Protein AF-0000000076370975 (afdb_homodimer)

Radius of gyration: 29.49 Å; Cα contacts (8 Å, |Δi|>4): 1806; chains: 2; bounding box: 62×82×55 Å

Nearest PDB structures (foldseek):
  6l7t-assembly1_B  TM=6.459E-01  e=1.243E-09  Homo sapiens
  6kam-assembly1_D  TM=6.415E-01  e=1.243E-09  Homo sapiens
  6l7t-assembly1_D  TM=6.623E-01  e=2.118E-09  Homo sapiens
  6l7s-assembly1_C  TM=6.322E-01  e=1.111E-08  Homo sapiens
  8og4-assembly1_A  TM=6.777E-01  e=3.110E-04  Homo sapiens

Foldseek 3Di:
DPPPPDPPDDPQFDDDPPAQFWFDAAAAEDAAQDKDQGATTAGRDFFAKKKKAKDFKFKAFPDDAPPPQWPRHRHRMIMGGDRDRVRSGVRSRGMMIGGDDDDAWDKMWMWIDDDPDIGIHIYIHHDDDDDDDDDLPDPVDPQSAEEEEEEDELPVVLLVQAVVQCCVPPVAHAYEYEYQYPDDDDDDDHNYHYDYDHHLLADQVRVQVRLVPDDHQKYWYDYSQWGADPQQDCVVQVVLVVPDVFFKEFEAEVLDKFFWAWDWDADDPQFIEIEIGHDFDAADPPARQKTWGQFIDRTMMGGSVLCNVQGGDSVHGADDGCVSSVSCVVPGTYMYGRRRYIYGHDPDDDPDPSSVVSVVVVVVSRPPDCPVVVCVCCCPVVVHNYYHDPDD/DPPPPDPPDDPQPDDDPPAQFWFDAAAAEDAAQDKDQGPTTAGRDFFAKKKKAKDFKFKAFPDDAPPPQWPRHRHRMIMGGDRDRVRSGVRSRGMMIGGDDDDAWDKMWMWIDDDVDIGIHIYIHHDDDDDDDDDLPDPVDPQSAEEEEEEDELPVVLLVQAVVQCCVPPVAHAYEYEYQYPDDDDDDDHNYHYDYDHHLLADQVRVQVRLVPDDHQKYWYDYSQWGADPQQDCVVQVVLVVPDVFFKEFEAEVLDKFFWAWDWDADDPQFIEIEIGHDFDAADPPARQKTWGQFIDRTMMGGSVLCNVQGGDSVHGADDGCVSSVSCVVPGTYMYGRRRYIYGHDPDDDPDPSSVVSVVVVVVSRPPDCPVVVCVCCCPVVVHNYYHDPDD

Secondary structure (DSSP, 8-state):
---------S----BPTT-SEE--TT-EEE-TT-EEEPTT-EE-SS---EEEE-SSEEEEE-S---TTSEE-TTBSEEEE--S-HHHHHHHHTTEEEEE-S--SEEEEEEEEEETTEEEEEEEEEE-PPPP------SS--HHHHEEEEEEESS-HHHHHHHHHHHHHH-TT-EEEEEE--SS------TTEEEEE-STT--HHHHHHHHHHT--SSEEEE--TTEE--TT--HHHHHHHHHSSS-SEEEEEETTB---EEEEEEEEETTEEEEEEEES-SEEETTEEEEEEESB--S-EEEEHHHHHHH---TT--SS-SHHHHHHTTTT--EEEEEEEEEEE------SSHHHHHHHHHHHHHH----HHHHHHHHHHHH-EEEEE----/---------S-PPPPPTT-SEEB-TT-EEE-TT-EEEPTT-EE-SS--EEEEE-SSEEEEE-S---TTSEE-TTBSEEEEE-S-HHHHHHHHTTEEEEE-S--SEEEEEEEEEETTEEEEEEEEEE-PPPP------SS--HHHHEEEEEEESS-HHHHHHHHHHHHHH-TT-EEEEEE--SS------TTEEEEE-STT--HHHHHHHHHHT--SSEEEE--TTEE--TT--HHHHHHHHHSSS-SEEEEEETTB---EEEEEEEEETTEEEEEEEES-SEEETTEEEEEEESB--S-EEEEHHHHHHH---TT--SS-SHHHHHHTTTT--EEEEEEEEEEE------SSHHHHHHHHHHHHHHT---HHHHHHHHHHHH-EEEEE----

Structure (mmCIF, N/CA/C/O backbone):
data_AF-0000000076370975-model_v1
#
loop_
_entity.id
_entity.type
_entity.pdbx_description
1 polymer 'Glycosyltransferase 2-like domain-containing protein'
#
loop_
_atom_site.group_PDB
_atom_site.id
_atom_site.type_symbol
_atom_site.label_atom_id
_atom_site.label_alt_id
_atom_site.label_comp_id
_atom_site.label_asym_id
_atom_site.label_entity_id
_atom_site.label_seq_id
_atom_site.pdbx_PDB_ins_code
_atom_site.Cartn_x
_atom_site.Cartn_y
_atom_site.Cartn_z
_atom_site.occupancy
_atom_site.B_iso_or_equiv
_atom_site.auth_seq_id
_atom_site.auth_comp_id
_atom_site.auth_asym_id
_atom_site.auth_atom_id
_atom_site.pdbx_PDB_model_num
ATOM 1 N N . MET A 1 1 ? 1.177 7.504 -24.094 1 20.55 1 MET A N 1
ATOM 2 C CA . MET A 1 1 ? 0.357 6.336 -24.406 1 20.55 1 MET A CA 1
ATOM 3 C C . MET A 1 1 ? 0.419 5.312 -23.281 1 20.55 1 MET A C 1
ATOM 5 O O . MET A 1 1 ? 1.5 4.84 -22.922 1 20.55 1 MET A O 1
ATOM 9 N N . ILE A 1 2 ? -0.361 5.477 -22.312 1 24.88 2 ILE A N 1
ATOM 10 C CA . ILE A 1 2 ? -0.394 4.648 -21.109 1 24.88 2 ILE A CA 1
ATOM 11 C C . ILE A 1 2 ? -0.587 3.184 -21.484 1 24.88 2 ILE A C 1
ATOM 13 O O . ILE A 1 2 ? -1.614 2.818 -22.062 1 24.88 2 ILE A O 1
ATOM 17 N N . ARG A 1 3 ? 0.472 2.539 -21.938 1 23.8 3 ARG A N 1
ATOM 18 C CA . ARG A 1 3 ? 0.388 1.116 -22.25 1 23.8 3 ARG A CA 1
ATOM 19 C C . ARG A 1 3 ? -0.275 0.344 -21.109 1 23.8 3 ARG A C 1
ATOM 21 O O . ARG A 1 3 ? 0.221 0.34 -19.984 1 23.8 3 ARG A O 1
ATOM 28 N N . ARG A 1 4 ? -1.627 0.462 -21.109 1 28.58 4 ARG A N 1
ATOM 29 C CA . ARG A 1 4 ? -2.287 -0.585 -20.344 1 28.58 4 ARG A CA 1
ATOM 30 C C . ARG A 1 4 ? -1.539 -1.908 -20.453 1 28.58 4 ARG A C 1
ATOM 32 O O . ARG A 1 4 ? -1.243 -2.363 -21.562 1 28.58 4 ARG A O 1
ATOM 39 N N . SER A 1 5 ? -0.713 -2.049 -19.578 1 27 5 SER A N 1
ATOM 40 C CA . SER A 1 5 ? -0.185 -3.408 -19.531 1 27 5 SER A CA 1
ATOM 41 C C . SER A 1 5 ? -1.256 -4.43 -19.906 1 27 5 SER A C 1
ATOM 43 O O . SER A 1 5 ? -2.387 -4.355 -19.406 1 27 5 SER A O 1
ATOM 45 N N . ILE A 1 6 ? -1.384 -4.691 -21.219 1 27.69 6 ILE A N 1
ATOM 46 C CA . ILE A 1 6 ? -2.041 -5.879 -21.75 1 27.69 6 ILE A CA 1
ATOM 47 C C . ILE A 1 6 ? -2.193 -6.922 -20.641 1 27.69 6 ILE A C 1
ATOM 49 O O . ILE A 1 6 ? -1.223 -7.258 -19.953 1 27.69 6 ILE A O 1
ATOM 53 N N . LYS A 1 7 ? -3.438 -7.188 -20.156 1 32.34 7 LYS A N 1
ATOM 54 C CA . LYS A 1 7 ? -4.07 -8.406 -19.656 1 32.34 7 LYS A CA 1
ATOM 55 C C . LYS A 1 7 ? -3.293 -9.648 -20.094 1 32.34 7 LYS A C 1
ATOM 57 O O . LYS A 1 7 ? -2.762 -9.688 -21.203 1 32.34 7 LYS A O 1
ATOM 62 N N . SER A 1 8 ? -2.885 -10.328 -19.094 1 33.72 8 SER A N 1
ATOM 63 C CA . SER A 1 8 ? -2.539 -11.734 -18.938 1 33.72 8 SER A CA 1
ATOM 64 C C . SER A 1 8 ? -3.299 -12.594 -19.953 1 33.72 8 SER A C 1
ATOM 66 O O . SER A 1 8 ? -4.492 -12.852 -19.781 1 33.72 8 SER A O 1
ATOM 68 N N . SER A 1 9 ? -3.396 -12.281 -21.078 1 33.97 9 SER A N 1
ATOM 69 C CA . SER A 1 9 ? -3.844 -13.312 -22.016 1 33.97 9 SER A CA 1
ATOM 70 C C . SER A 1 9 ? -3.605 -14.711 -21.453 1 33.97 9 SER A C 1
ATOM 72 O O . SER A 1 9 ? -2.832 -14.875 -20.5 1 33.97 9 SER A O 1
ATOM 74 N N . ASN A 1 10 ? -4.137 -15.812 -22.172 1 39.84 10 ASN A N 1
ATOM 75 C CA . ASN A 1 10 ? -4.496 -17.188 -22.469 1 39.84 10 ASN A CA 1
ATOM 76 C C . ASN A 1 10 ? -3.32 -18.141 -22.25 1 39.84 10 ASN A C 1
ATOM 78 O O . ASN A 1 10 ? -3.436 -19.344 -22.469 1 39.84 10 ASN A O 1
ATOM 82 N N . ASN A 1 11 ? -2.076 -17.625 -22.359 1 47.5 11 ASN A N 1
ATOM 83 C CA . ASN A 1 11 ? -1.1 -18.703 -22.438 1 47.5 11 ASN A CA 1
ATOM 84 C C . ASN A 1 11 ? -0.563 -19.078 -21.047 1 47.5 11 ASN A C 1
ATOM 86 O O . ASN A 1 11 ? 0.616 -18.859 -20.766 1 47.5 11 ASN A O 1
ATOM 90 N N . GLN A 1 12 ? -1.477 -18.984 -20.109 1 59.16 12 GLN A N 1
ATOM 91 C CA . GLN A 1 12 ? -1.007 -19.531 -18.828 1 59.16 12 GLN A CA 1
ATOM 92 C C . GLN A 1 12 ? -0.468 -20.938 -19 1 59.16 12 GLN A C 1
ATOM 94 O O . GLN A 1 12 ? -1.032 -21.734 -19.75 1 59.16 12 GLN A O 1
ATOM 99 N N . PRO A 1 13 ? 0.647 -21.047 -18.5 1 65.88 13 PRO A N 1
ATOM 100 C CA . PRO A 1 13 ? 1.154 -22.422 -18.578 1 65.88 13 PRO A CA 1
ATOM 101 C C . PRO A 1 13 ? 0.148 -23.453 -18.078 1 65.88 13 PRO A C 1
ATOM 103 O O . PRO A 1 13 ? -0.581 -23.203 -17.125 1 65.88 13 PRO A O 1
ATOM 106 N N . GLN A 1 14 ? -0.142 -24.328 -18.969 1 74.25 14 GLN A N 1
ATOM 107 C CA . GLN A 1 14 ? -1.02 -25.453 -18.656 1 74.25 14 GLN A CA 1
ATOM 108 C C . GLN A 1 14 ? -0.222 -26.734 -18.516 1 74.25 14 GLN A C 1
ATOM 110 O O . GLN A 1 14 ? 0.839 -26.891 -19.125 1 74.25 14 GLN A O 1
ATOM 115 N N . THR A 1 15 ? -0.721 -27.469 -17.547 1 79.88 15 THR A N 1
ATOM 116 C CA . THR A 1 15 ? -0.129 -28.797 -17.453 1 79.88 15 THR A CA 1
ATOM 117 C C . THR A 1 15 ? -0.63 -29.703 -18.594 1 79.88 15 THR A C 1
ATOM 119 O O . THR A 1 15 ? -1.816 -29.688 -18.922 1 79.88 15 THR A O 1
ATOM 122 N N . GLU A 1 16 ? 0.323 -30.328 -19.203 1 80.06 16 GLU A N 1
ATOM 123 C CA . GLU A 1 16 ? -0.016 -31.281 -20.25 1 80.06 16 GLU A CA 1
ATOM 124 C C . GLU A 1 16 ? -0.377 -32.656 -19.672 1 80.06 16 GLU A C 1
ATOM 126 O O . GLU A 1 16 ? 0.285 -33.125 -18.75 1 80.06 16 GLU A O 1
ATOM 131 N N . ALA A 1 17 ? -1.416 -33.219 -20.266 1 82.38 17 ALA A N 1
ATOM 132 C CA . ALA A 1 17 ? -1.793 -34.531 -19.828 1 82.38 17 ALA A CA 1
ATOM 133 C C . ALA A 1 17 ? -0.708 -35.562 -20.172 1 82.38 17 ALA A C 1
ATOM 135 O O . ALA A 1 17 ? -0.04 -35.438 -21.203 1 82.38 17 ALA A O 1
ATOM 136 N N . ASN A 1 18 ? -0.544 -36.469 -19.234 1 83.88 18 ASN A N 1
ATOM 137 C CA . ASN A 1 18 ? 0.318 -37.625 -19.406 1 83.88 18 ASN A CA 1
ATOM 138 C C . ASN A 1 18 ? 1.784 -37.219 -19.531 1 83.88 18 ASN A C 1
ATOM 140 O O . ASN A 1 18 ? 2.559 -37.906 -20.219 1 83.88 18 ASN A O 1
ATOM 144 N N . SER A 1 19 ? 2.09 -36.156 -19 1 85.69 19 SER A N 1
ATOM 145 C CA . SER A 1 19 ? 3.494 -35.75 -18.938 1 85.69 19 SER A CA 1
ATOM 146 C C . SER A 1 19 ? 4.262 -36.594 -17.922 1 85.69 19 SER A C 1
ATOM 148 O O . SER A 1 19 ? 3.764 -36.844 -16.828 1 85.69 19 SER A O 1
ATOM 150 N N . PRO A 1 20 ? 5.414 -36.969 -18.328 1 90.56 20 PRO A N 1
ATOM 151 C CA . PRO A 1 20 ? 6.211 -37.75 -17.391 1 90.56 20 PRO A CA 1
ATOM 152 C C . PRO A 1 20 ? 6.898 -36.875 -16.328 1 90.56 20 PRO A C 1
ATOM 154 O O . PRO A 1 20 ? 7.613 -37.375 -15.469 1 90.56 20 PRO A O 1
ATOM 157 N N . LEU A 1 21 ? 6.66 -35.594 -16.453 1 89.5 21 LEU A N 1
ATOM 158 C CA . LEU A 1 21 ? 7.367 -34.656 -15.594 1 89.5 21 LEU A CA 1
ATOM 159 C C . LEU A 1 21 ? 6.535 -34.312 -14.359 1 89.5 21 LEU A C 1
ATOM 161 O O . LEU A 1 21 ? 5.34 -34.031 -14.469 1 89.5 21 LEU A O 1
ATOM 165 N N . SER A 1 22 ? 7.211 -34.406 -13.211 1 88.5 22 SER A N 1
ATOM 166 C CA . SER A 1 22 ? 6.668 -33.844 -11.969 1 88.5 22 SER A CA 1
ATOM 167 C C . SER A 1 22 ? 7.418 -32.594 -11.531 1 88.5 22 SER A C 1
ATOM 169 O O . SER A 1 22 ? 8.648 -32.562 -11.594 1 88.5 22 SER A O 1
ATOM 171 N N . TYR A 1 23 ? 6.73 -31.578 -11.234 1 88.56 23 TYR A N 1
ATOM 172 C CA . TYR A 1 23 ? 7.332 -30.281 -10.891 1 88.56 23 TYR A CA 1
ATOM 173 C C . TYR A 1 23 ? 6.367 -29.438 -10.07 1 88.56 23 TYR A C 1
ATOM 175 O O . TYR A 1 23 ? 5.184 -29.766 -9.953 1 88.56 23 TYR A O 1
ATOM 183 N N . PRO A 1 24 ? 6.863 -28.391 -9.414 1 87.19 24 PRO A N 1
ATOM 184 C CA . PRO A 1 24 ? 5.973 -27.516 -8.664 1 87.19 24 PRO A CA 1
ATOM 185 C C . PRO A 1 24 ? 5.172 -26.562 -9.562 1 87.19 24 PRO A C 1
ATOM 187 O O . PRO A 1 24 ? 5.527 -25.391 -9.711 1 87.19 24 PRO A O 1
ATOM 190 N N . SER A 1 25 ? 4.07 -26.984 -9.961 1 82.62 25 SER A N 1
ATOM 191 C CA . SER A 1 25 ? 3.285 -26.281 -10.969 1 82.62 25 SER A CA 1
ATOM 192 C C . SER A 1 25 ? 2.768 -24.953 -10.43 1 82.62 25 SER A C 1
ATOM 194 O O . SER A 1 25 ? 2.5 -24.031 -11.195 1 82.62 25 SER A O 1
ATOM 196 N N . GLN A 1 26 ? 2.639 -24.797 -9.125 1 79.25 26 GLN A N 1
ATOM 197 C CA . GLN A 1 26 ? 2.131 -23.547 -8.555 1 79.25 26 GLN A CA 1
ATOM 198 C C . GLN A 1 26 ? 3.268 -22.578 -8.266 1 79.25 26 GLN A C 1
ATOM 200 O O . GLN A 1 26 ? 3.037 -21.484 -7.738 1 79.25 26 GLN A O 1
ATOM 205 N N . GLY A 1 27 ? 4.41 -23.016 -8.609 1 84.44 27 GLY A N 1
ATOM 206 C CA . GLY A 1 27 ? 5.559 -22.141 -8.469 1 84.44 27 GLY A CA 1
ATOM 207 C C . GLY A 1 27 ? 6.242 -22.266 -7.117 1 84.44 27 GLY A C 1
ATOM 208 O O . GLY A 1 27 ? 5.789 -23.016 -6.254 1 84.44 27 GLY A O 1
ATOM 209 N N . VAL A 1 28 ? 7.426 -21.609 -7.02 1 90.75 28 VAL A N 1
ATOM 210 C CA . VAL A 1 28 ? 8.219 -21.516 -5.797 1 90.75 28 VAL A CA 1
ATOM 211 C C . VAL A 1 28 ? 8.609 -20.062 -5.535 1 90.75 28 VAL A C 1
ATOM 213 O O . VAL A 1 28 ? 8.445 -19.203 -6.398 1 90.75 28 VAL A O 1
ATOM 216 N N . GLU A 1 29 ? 8.922 -19.828 -4.289 1 92.69 29 GLU A N 1
ATOM 217 C CA . GLU A 1 29 ? 9.352 -18.484 -3.928 1 92.69 29 GLU A CA 1
ATOM 218 C C . GLU A 1 29 ? 10.75 -18.5 -3.314 1 92.69 29 GLU A C 1
ATOM 220 O O . GLU A 1 29 ? 11.078 -19.391 -2.523 1 92.69 29 GLU A O 1
ATOM 225 N N . VAL A 1 30 ? 11.578 -17.578 -3.729 1 94.62 30 VAL A N 1
ATOM 226 C CA . VAL A 1 30 ? 12.93 -17.438 -3.188 1 94.62 30 VAL A CA 1
ATOM 227 C C . VAL A 1 30 ? 13.234 -15.961 -2.951 1 94.62 30 VAL A C 1
ATOM 229 O O . VAL A 1 30 ? 12.711 -15.086 -3.656 1 94.62 30 VAL A O 1
ATOM 232 N N . LYS A 1 31 ? 14.047 -15.648 -1.927 1 93.81 31 LYS A N 1
ATOM 233 C CA . LYS A 1 31 ? 14.508 -14.281 -1.703 1 93.81 31 LYS A CA 1
ATOM 234 C C . LYS A 1 31 ? 15.523 -13.867 -2.764 1 93.81 31 LYS A C 1
ATOM 236 O O . LYS A 1 31 ? 16.266 -14.711 -3.293 1 93.81 31 LYS A O 1
ATOM 241 N N . PRO A 1 32 ? 15.578 -12.562 -3.01 1 94.69 32 PRO A N 1
ATOM 242 C CA . PRO A 1 32 ? 16.609 -12.125 -3.955 1 94.69 32 PRO A CA 1
ATOM 243 C C . PRO A 1 32 ? 18.016 -12.516 -3.521 1 94.69 32 PRO A C 1
ATOM 245 O O . PRO A 1 32 ? 18.375 -12.359 -2.35 1 94.69 32 PRO A O 1
ATOM 248 N N . LEU A 1 33 ? 18.766 -13.055 -4.484 1 94.44 33 LEU A N 1
ATOM 249 C CA . LEU A 1 33 ? 20.172 -13.406 -4.32 1 94.44 33 LEU A CA 1
ATOM 250 C C . LEU A 1 33 ? 20.328 -14.602 -3.387 1 94.44 33 LEU A C 1
ATOM 252 O O . LEU A 1 33 ? 21.422 -14.852 -2.859 1 94.44 33 LEU A O 1
ATOM 256 N N . TYR A 1 34 ? 19.219 -15.328 -3.102 1 93.69 34 TYR A N 1
ATOM 257 C CA . TYR A 1 34 ? 19.25 -16.531 -2.287 1 93.69 34 TYR A CA 1
ATOM 258 C C . TYR A 1 34 ? 19.031 -17.781 -3.145 1 93.69 34 TYR A C 1
ATOM 260 O O . TYR A 1 34 ? 18.703 -17.672 -4.328 1 93.69 34 TYR A O 1
ATOM 268 N N . SER A 1 35 ? 19.25 -18.859 -2.529 1 95 35 SER A N 1
ATOM 269 C CA . SER A 1 35 ? 19.078 -20.156 -3.189 1 95 35 SER A CA 1
ATOM 270 C C . SER A 1 35 ? 17.938 -20.953 -2.568 1 95 35 SER A C 1
ATOM 272 O O . SER A 1 35 ? 17.594 -20.75 -1.397 1 95 35 SER A O 1
ATOM 274 N N . ILE A 1 36 ? 17.344 -21.781 -3.398 1 94.88 36 ILE A N 1
ATOM 275 C CA . ILE A 1 36 ? 16.312 -22.688 -2.918 1 94.88 36 ILE A CA 1
ATOM 276 C C . ILE A 1 36 ? 16.422 -24.016 -3.652 1 94.88 36 ILE A C 1
ATOM 278 O O . ILE A 1 36 ? 16.766 -24.062 -4.832 1 94.88 36 ILE A O 1
ATOM 282 N N . VAL A 1 37 ? 16.125 -25.062 -2.934 1 94.69 37 VAL A N 1
ATOM 283 C CA . VAL A 1 37 ? 15.945 -26.359 -3.58 1 94.69 37 VAL A CA 1
ATOM 284 C C . VAL A 1 37 ? 14.57 -26.438 -4.23 1 94.69 37 VAL A C 1
ATOM 286 O O . VAL A 1 37 ? 13.555 -26.172 -3.586 1 94.69 37 VAL A O 1
ATOM 289 N N . ILE A 1 38 ? 14.492 -26.734 -5.5 1 92.94 38 ILE A N 1
ATOM 290 C CA . ILE A 1 38 ? 13.211 -26.828 -6.188 1 92.94 38 ILE A CA 1
ATOM 291 C C . ILE A 1 38 ? 12.539 -28.156 -5.855 1 92.94 38 ILE A C 1
ATOM 293 O O . ILE A 1 38 ? 13.07 -29.234 -6.176 1 92.94 38 ILE A O 1
ATOM 297 N N . PRO A 1 39 ? 11.398 -28.094 -5.344 1 90.5 39 PRO A N 1
ATOM 298 C CA . PRO A 1 39 ? 10.742 -29.344 -4.953 1 90.5 39 PRO A CA 1
ATOM 299 C C . PRO A 1 39 ? 9.984 -30 -6.109 1 90.5 39 PRO A C 1
ATOM 301 O O . PRO A 1 39 ? 9.648 -29.328 -7.09 1 90.5 39 PRO A O 1
ATOM 304 N N . GLY A 1 40 ? 9.828 -31.312 -5.988 1 86.69 40 GLY A N 1
ATOM 305 C CA . GLY A 1 40 ? 8.852 -32 -6.809 1 86.69 40 GLY A CA 1
ATOM 306 C C . GLY A 1 40 ? 9.406 -32.469 -8.141 1 86.69 40 GLY A C 1
ATOM 307 O O . GLY A 1 40 ? 8.727 -33.156 -8.906 1 86.69 40 GLY A O 1
ATOM 308 N N . TYR A 1 41 ? 10.664 -32.125 -8.414 1 89.19 41 TYR A N 1
ATOM 309 C CA . TYR A 1 41 ? 11.25 -32.594 -9.672 1 89.19 41 TYR A CA 1
ATOM 310 C C . TYR A 1 41 ? 11.336 -34.094 -9.719 1 89.19 41 TYR A C 1
ATOM 312 O O . TYR A 1 41 ? 11.875 -34.719 -8.805 1 89.19 41 TYR A O 1
ATOM 320 N N . LYS A 1 42 ? 10.75 -34.594 -10.75 1 91.75 42 LYS A N 1
ATOM 321 C CA . LYS A 1 42 ? 10.844 -36.031 -10.945 1 91.75 42 LYS A CA 1
ATOM 322 C C . LYS A 1 42 ? 10.508 -36.438 -12.383 1 91.75 42 LYS A C 1
ATOM 324 O O . LYS A 1 42 ? 9.664 -35.781 -13.023 1 91.75 42 LYS A O 1
ATOM 329 N N . LEU A 1 43 ? 11.219 -37.406 -12.875 1 91.75 43 LEU A N 1
ATOM 330 C CA . LEU A 1 43 ? 10.945 -38.031 -14.156 1 91.75 43 LEU A CA 1
ATOM 331 C C . LEU A 1 43 ? 10.383 -39.438 -13.969 1 91.75 43 LEU A C 1
ATOM 333 O O . LEU A 1 43 ? 10.969 -40.25 -13.25 1 91.75 43 LEU A O 1
ATOM 337 N N . SER A 1 44 ? 9.242 -39.75 -14.547 1 90.44 44 SER A N 1
ATOM 338 C CA . SER A 1 44 ? 8.547 -41 -14.242 1 90.44 44 SER A CA 1
ATOM 339 C C . SER A 1 44 ? 8.719 -42.031 -15.367 1 90.44 44 SER A C 1
ATOM 341 O O . SER A 1 44 ? 8.164 -43.125 -15.305 1 90.44 44 SER A O 1
ATOM 343 N N . THR A 1 45 ? 9.508 -41.781 -16.344 1 87.81 45 THR A N 1
ATOM 344 C CA . THR A 1 45 ? 9.664 -42.688 -17.469 1 87.81 45 THR A CA 1
ATOM 345 C C . THR A 1 45 ? 11.102 -43.188 -17.578 1 87.81 45 THR A C 1
ATOM 347 O O . THR A 1 45 ? 11.758 -43.438 -16.562 1 87.81 45 THR A O 1
ATOM 350 N N . PHE A 1 46 ? 11.555 -43.312 -18.844 1 85.38 46 PHE A N 1
ATOM 351 C CA . PHE A 1 46 ? 12.914 -43.781 -19.078 1 85.38 46 PHE A CA 1
ATOM 352 C C . PHE A 1 46 ? 13.922 -42.656 -18.891 1 85.38 46 PHE A C 1
ATOM 354 O O . PHE A 1 46 ? 13.57 -41.469 -18.969 1 85.38 46 PHE A O 1
ATOM 361 N N . PRO A 1 47 ? 15 -43.125 -18.484 1 82.94 47 PRO A N 1
ATOM 362 C CA . PRO A 1 47 ? 16.031 -42.094 -18.312 1 82.94 47 PRO A CA 1
ATOM 363 C C . PRO A 1 47 ? 16.359 -41.375 -19.609 1 82.94 47 PRO A C 1
ATOM 365 O O . PRO A 1 47 ? 16.047 -41.875 -20.703 1 82.94 47 PRO A O 1
ATOM 368 N N . GLY A 1 48 ? 16.844 -40.156 -19.547 1 85.38 48 GLY A N 1
ATOM 369 C CA . GLY A 1 48 ? 17.25 -39.344 -20.672 1 85.38 48 GLY A CA 1
ATOM 370 C C . GLY A 1 48 ? 17.797 -38 -20.266 1 85.38 48 GLY A C 1
ATOM 371 O O . GLY A 1 48 ? 18.203 -37.781 -19.125 1 85.38 48 GLY A O 1
ATOM 372 N N . GLN A 1 49 ? 17.828 -37.219 -21.281 1 91.44 49 GLN A N 1
ATOM 373 C CA . GLN A 1 49 ? 18.375 -35.875 -21.047 1 91.44 49 GLN A CA 1
ATOM 374 C C . GLN A 1 49 ? 17.281 -34.906 -20.609 1 91.44 49 GLN A C 1
ATOM 376 O O . GLN A 1 49 ? 16.266 -34.75 -21.297 1 91.44 49 GLN A O 1
ATOM 381 N N . VAL A 1 50 ? 17.547 -34.312 -19.5 1 95.12 50 VAL A N 1
ATOM 382 C CA . VAL A 1 50 ? 16.672 -33.281 -18.969 1 95.12 50 VAL A CA 1
ATOM 383 C C . VAL A 1 50 ? 17.391 -31.938 -18.969 1 95.12 50 VAL A C 1
ATOM 385 O O . VAL A 1 50 ? 18.562 -31.859 -18.625 1 95.12 50 VAL A O 1
ATOM 388 N N . THR A 1 51 ? 16.641 -30.938 -19.391 1 96.94 51 THR A N 1
ATOM 389 C CA . THR A 1 51 ? 17.219 -29.609 -19.438 1 96.94 51 THR A CA 1
ATOM 390 C C . THR A 1 51 ? 16.406 -28.625 -18.594 1 96.94 51 THR A C 1
ATOM 392 O O . THR A 1 51 ? 15.18 -28.609 -18.672 1 96.94 51 THR A O 1
ATOM 395 N N . LEU A 1 52 ? 17.109 -27.891 -17.828 1 97.25 52 LEU A N 1
ATOM 396 C CA . LEU A 1 52 ? 16.531 -26.797 -17.047 1 97.25 52 LEU A CA 1
ATOM 397 C C . LEU A 1 52 ? 17.047 -25.453 -17.531 1 97.25 52 LEU A C 1
ATOM 399 O O . LEU A 1 52 ? 18.234 -25.297 -17.781 1 97.25 52 LEU A O 1
ATOM 403 N N . LYS A 1 53 ? 16.172 -24.531 -17.703 1 97.88 53 LYS A N 1
ATOM 404 C CA . LYS A 1 53 ? 16.562 -23.203 -18.172 1 97.88 53 LYS A CA 1
ATOM 405 C C . LYS A 1 53 ? 15.859 -22.109 -17.375 1 97.88 53 LYS A C 1
ATOM 407 O O . LYS A 1 53 ? 14.672 -22.234 -17.047 1 97.88 53 LYS A O 1
ATOM 412 N N . ALA A 1 54 ? 16.578 -21.062 -17.031 1 97.44 54 ALA A N 1
ATOM 413 C CA . ALA A 1 54 ? 16.062 -19.875 -16.344 1 97.44 54 ALA A CA 1
ATOM 414 C C . ALA A 1 54 ? 16.719 -18.609 -16.875 1 97.44 54 ALA A C 1
ATOM 416 O O . ALA A 1 54 ? 17.656 -18.688 -17.672 1 97.44 54 ALA A O 1
ATOM 417 N N . SER A 1 55 ? 16.188 -17.469 -16.531 1 96.81 55 SER A N 1
ATOM 418 C CA . SER A 1 55 ? 16.719 -16.219 -17.078 1 96.81 55 SER A CA 1
ATOM 419 C C . SER A 1 55 ? 17.312 -15.344 -15.969 1 96.81 55 SER A C 1
ATOM 421 O O . SER A 1 55 ? 18.25 -14.594 -16.203 1 96.81 55 SER A O 1
ATOM 423 N N . LYS A 1 56 ? 16.859 -15.438 -14.758 1 96.56 56 LYS A N 1
ATOM 424 C CA . LYS A 1 56 ? 17.25 -14.516 -13.695 1 96.56 56 LYS A CA 1
ATOM 425 C C . LYS A 1 56 ? 18.109 -15.219 -12.648 1 96.56 56 LYS A C 1
ATOM 427 O O . LYS A 1 56 ? 18.688 -14.57 -11.773 1 96.56 56 LYS A O 1
ATOM 432 N N . GLY A 1 57 ? 18.109 -16.484 -12.664 1 97.56 57 GLY A N 1
ATOM 433 C CA . GLY A 1 57 ? 18.906 -17.266 -11.742 1 97.56 57 GLY A CA 1
ATOM 434 C C . GLY A 1 57 ? 19.703 -18.359 -12.422 1 97.56 57 GLY A C 1
ATOM 435 O O . GLY A 1 57 ? 19.719 -18.453 -13.648 1 97.56 57 GLY A O 1
ATOM 436 N N . VAL A 1 58 ? 20.422 -19.078 -11.602 1 97.94 58 VAL A N 1
ATOM 437 C CA . VAL A 1 58 ? 21.25 -20.172 -12.102 1 97.94 58 VAL A CA 1
ATOM 438 C C . VAL A 1 58 ? 20.922 -21.469 -11.352 1 97.94 58 VAL A C 1
ATOM 440 O O . VAL A 1 58 ? 20.359 -21.422 -10.258 1 97.94 58 VAL A O 1
ATOM 443 N N . PHE A 1 59 ? 21.266 -22.609 -11.992 1 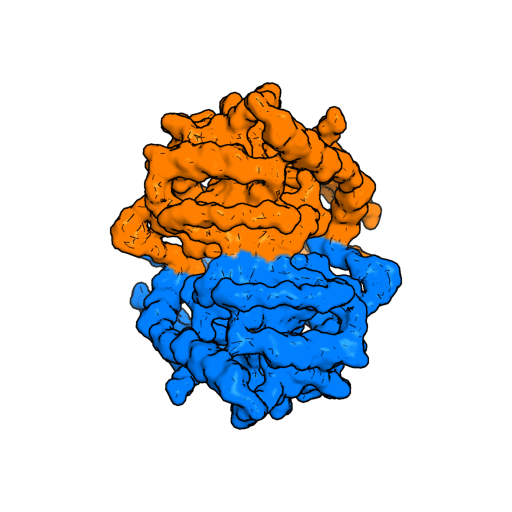97.06 59 PHE A N 1
ATOM 444 C CA . PHE A 1 59 ? 20.984 -23.906 -11.414 1 97.06 59 PHE A CA 1
ATOM 445 C C . PHE A 1 59 ? 22.266 -24.578 -10.914 1 97.06 59 PHE A C 1
ATOM 447 O O . PHE A 1 59 ? 23.344 -24.375 -11.484 1 97.06 59 PHE A O 1
ATOM 454 N N . ASN A 1 60 ? 22.109 -25.188 -9.82 1 94.94 60 ASN A N 1
ATOM 455 C CA . ASN A 1 60 ? 23.172 -26.047 -9.281 1 94.94 60 ASN A CA 1
ATOM 456 C C . ASN A 1 60 ? 22.594 -27.312 -8.656 1 94.94 60 ASN A C 1
ATOM 458 O O . ASN A 1 60 ? 21.391 -27.516 -8.641 1 94.94 60 ASN A O 1
ATOM 462 N N . THR A 1 61 ? 23.406 -28.234 -8.375 1 91.5 61 THR A N 1
ATOM 463 C CA . THR A 1 61 ? 23 -29.406 -7.621 1 91.5 61 THR A CA 1
ATOM 464 C C . THR A 1 61 ? 23.906 -29.625 -6.418 1 91.5 61 THR A C 1
ATOM 466 O O . THR A 1 61 ? 25.125 -29.422 -6.504 1 91.5 61 THR A O 1
ATOM 469 N N . ILE A 1 62 ? 23.375 -29.969 -5.301 1 83 62 ILE A N 1
ATOM 470 C CA . ILE A 1 62 ? 24.125 -30.078 -4.055 1 83 62 ILE A CA 1
ATOM 471 C C . ILE A 1 62 ? 24.531 -31.531 -3.832 1 83 62 ILE A C 1
ATOM 473 O O . ILE A 1 62 ? 25.141 -31.859 -2.809 1 83 62 ILE A O 1
ATOM 477 N N . VAL A 1 63 ? 24.281 -32.375 -4.691 1 81.12 63 VAL A N 1
ATOM 478 C CA . VAL A 1 63 ? 24.625 -33.781 -4.496 1 81.12 63 VAL A CA 1
ATOM 479 C C . VAL A 1 63 ? 25.844 -34.125 -5.352 1 81.12 63 VAL A C 1
ATOM 481 O O . VAL A 1 63 ? 26.094 -33.5 -6.371 1 81.12 63 VAL A O 1
ATOM 484 N N . ASP A 1 64 ? 26.578 -35.156 -4.824 1 80.31 64 ASP A N 1
ATOM 485 C CA . ASP A 1 64 ? 27.672 -35.719 -5.613 1 80.31 64 ASP A CA 1
ATOM 486 C C . ASP A 1 64 ? 27.141 -36.469 -6.844 1 80.31 64 ASP A C 1
ATOM 488 O O . ASP A 1 64 ? 26.25 -37.312 -6.734 1 80.31 64 ASP A O 1
ATOM 492 N N . VAL A 1 65 ? 27.516 -35.938 -7.973 1 78.5 65 VAL A N 1
ATOM 493 C CA . VAL A 1 65 ? 27 -36.5 -9.219 1 78.5 65 VAL A CA 1
ATOM 494 C C . VAL A 1 65 ? 28.109 -37.25 -9.961 1 78.5 65 VAL A C 1
ATOM 496 O O . VAL A 1 65 ? 29.281 -36.844 -9.883 1 78.5 65 VAL A O 1
ATOM 499 N N . PRO A 1 66 ? 27.703 -38.406 -10.508 1 80.62 66 PRO A N 1
ATOM 500 C CA . PRO A 1 66 ? 28.703 -39.031 -11.367 1 80.62 66 PRO A CA 1
ATOM 501 C C . PRO A 1 66 ? 29.281 -38.094 -12.414 1 80.62 66 PRO A C 1
ATOM 503 O O . PRO A 1 66 ? 28.625 -37.094 -12.781 1 80.62 66 PRO A O 1
ATOM 506 N N . GLU A 1 67 ? 30.453 -38.469 -12.859 1 77.94 67 GLU A N 1
ATOM 507 C CA . GLU A 1 67 ? 31.125 -37.656 -13.859 1 77.94 67 GLU A CA 1
ATOM 508 C C . GLU A 1 67 ? 30.281 -37.531 -15.125 1 77.94 67 GLU A C 1
ATOM 510 O O . GLU A 1 67 ? 29.703 -38.5 -15.594 1 77.94 67 GLU A O 1
ATOM 515 N N . ASP A 1 68 ? 30 -36.406 -15.641 1 85.38 68 ASP A N 1
ATOM 516 C CA . ASP A 1 68 ? 29.422 -36.094 -16.938 1 85.38 68 ASP A CA 1
ATOM 517 C C . ASP A 1 68 ? 27.891 -36.188 -16.891 1 85.38 68 ASP A C 1
ATOM 519 O O . ASP A 1 68 ? 27.234 -36.219 -17.922 1 85.38 68 ASP A O 1
ATOM 523 N N . SER A 1 69 ? 27.344 -36.344 -15.641 1 91.75 69 SER A N 1
ATOM 524 C CA . SER A 1 69 ? 25.891 -36.438 -15.531 1 91.75 69 SER A CA 1
ATOM 525 C C . SER A 1 69 ? 25.234 -35.062 -15.523 1 91.75 69 SER A C 1
ATOM 527 O O . SER A 1 69 ? 24.047 -34.906 -15.82 1 91.75 69 SER A O 1
ATOM 529 N N . VAL A 1 70 ? 26.016 -34.062 -15.156 1 94.38 70 VAL A N 1
ATOM 530 C CA . VAL A 1 70 ? 25.469 -32.719 -15.062 1 94.38 70 VAL A CA 1
ATOM 531 C C . VAL A 1 70 ? 26.344 -31.734 -15.852 1 94.38 70 VAL A C 1
ATOM 533 O O . VAL A 1 70 ? 27.562 -31.734 -15.695 1 94.38 70 VAL A O 1
ATOM 536 N N . HIS A 1 71 ? 25.797 -31 -16.719 1 94.62 71 HIS A N 1
ATOM 537 C CA . HIS A 1 71 ? 26.469 -29.953 -17.469 1 94.62 71 HIS A CA 1
ATOM 538 C C . HIS A 1 71 ? 25.797 -28.609 -17.266 1 94.62 71 HIS A C 1
ATOM 540 O O . HIS A 1 71 ? 24.578 -28.516 -17.219 1 94.62 71 HIS A O 1
ATOM 546 N N . GLY A 1 72 ? 26.641 -27.578 -17.047 1 94.19 72 GLY A N 1
ATOM 547 C CA . GLY A 1 72 ? 26.125 -26.234 -16.906 1 94.19 72 GLY A CA 1
ATOM 548 C C . GLY A 1 72 ? 25.797 -25.859 -15.469 1 94.19 72 GLY A C 1
ATOM 549 O O . GLY A 1 72 ? 24.891 -25.047 -15.219 1 94.19 72 GLY A O 1
ATOM 550 N N . SER A 1 73 ? 26.375 -26.469 -14.508 1 91.81 73 SER A N 1
ATOM 551 C CA . SER A 1 73 ? 26.219 -26.094 -13.109 1 91.81 73 SER A CA 1
ATOM 552 C C . SER A 1 73 ? 26.688 -24.656 -12.867 1 91.81 73 SER A C 1
ATOM 554 O O . SER A 1 73 ? 27.766 -24.266 -13.328 1 91.81 73 SER A O 1
ATOM 556 N N . GLY A 1 74 ? 25.812 -23.906 -12.242 1 94.19 74 GLY A N 1
ATOM 557 C CA . GLY A 1 74 ? 26.125 -22.5 -11.992 1 94.19 74 GLY A CA 1
ATOM 558 C C . GLY A 1 74 ? 25.734 -21.594 -13.133 1 94.19 74 GLY A C 1
ATOM 559 O O . GLY A 1 74 ? 26.094 -20.406 -13.141 1 94.19 74 GLY A O 1
ATOM 560 N N . GLU A 1 75 ? 25 -22.203 -14.062 1 96.75 75 GLU A N 1
ATOM 561 C CA . GLU A 1 75 ? 24.578 -21.422 -15.234 1 96.75 75 GLU A CA 1
ATOM 562 C C . GLU A 1 75 ? 23.062 -21.359 -15.32 1 96.75 75 GLU A C 1
ATOM 564 O O . GLU A 1 75 ? 22.359 -22 -14.547 1 96.75 75 GLU A O 1
ATOM 569 N N . LYS A 1 76 ? 22.594 -20.547 -16.234 1 97.75 76 LYS A N 1
ATOM 570 C CA . LYS A 1 76 ? 21.156 -20.359 -16.453 1 97.75 76 LYS A CA 1
ATOM 571 C C . LYS A 1 76 ? 20.531 -21.562 -17.125 1 97.75 76 LYS A C 1
ATOM 573 O O . LYS A 1 76 ? 19.312 -21.734 -17.109 1 97.75 76 LYS A O 1
ATOM 578 N N . GLU A 1 77 ? 21.406 -22.375 -17.75 1 97.94 77 GLU A N 1
ATOM 579 C CA . GLU A 1 77 ? 20.984 -23.625 -18.359 1 97.94 77 GLU A CA 1
ATOM 580 C C . GLU A 1 77 ? 21.781 -24.797 -17.828 1 97.94 77 GLU A C 1
ATOM 582 O O . GLU A 1 77 ? 23.016 -24.75 -17.781 1 97.94 77 GLU A O 1
ATOM 587 N N . MET A 1 78 ? 21.047 -25.797 -17.375 1 96.56 78 MET A N 1
ATOM 588 C CA . MET A 1 78 ? 21.672 -27 -16.844 1 96.56 78 MET A CA 1
ATOM 589 C C . MET A 1 78 ? 21.047 -28.25 -17.453 1 96.56 78 MET A C 1
ATOM 591 O O . MET A 1 78 ? 19.844 -28.312 -17.641 1 96.56 78 MET A O 1
ATOM 595 N N . THR A 1 79 ? 21.875 -29.156 -17.828 1 96.56 79 THR A N 1
ATOM 596 C CA . THR A 1 79 ? 21.422 -30.406 -18.422 1 96.56 79 THR A CA 1
ATOM 597 C C . THR A 1 79 ? 21.844 -31.594 -17.562 1 96.56 79 THR A C 1
ATOM 599 O O . THR A 1 79 ? 22.953 -31.641 -17.047 1 96.56 79 THR A O 1
ATOM 602 N N . ILE A 1 80 ? 20.922 -32.5 -17.359 1 95.25 80 ILE A N 1
ATOM 603 C CA . ILE A 1 80 ? 21.156 -33.719 -16.594 1 95.25 80 ILE A CA 1
ATOM 604 C C . ILE A 1 80 ? 20.953 -34.938 -17.5 1 95.25 80 ILE A C 1
ATOM 606 O O . ILE A 1 80 ? 19.922 -35.062 -18.156 1 95.25 80 ILE A O 1
ATOM 610 N N . THR A 1 81 ? 21.953 -35.75 -17.547 1 93.12 81 THR A N 1
ATOM 611 C CA . THR A 1 81 ? 21.875 -36.938 -18.391 1 93.12 81 THR A CA 1
ATOM 612 C C . THR A 1 81 ? 22.5 -38.156 -17.688 1 93.12 81 THR A C 1
ATOM 614 O O . THR A 1 81 ? 23.594 -38.031 -17.141 1 93.12 81 THR A O 1
ATOM 617 N N . SER A 1 82 ? 21.719 -39.25 -17.672 1 92.19 82 SER A N 1
ATOM 618 C CA . SER A 1 82 ? 22.203 -40.531 -17.141 1 92.19 82 SER A CA 1
ATOM 619 C C . SER A 1 82 ? 21.422 -41.719 -17.734 1 92.19 82 SER A C 1
ATOM 621 O O . SER A 1 82 ? 20.25 -41.562 -18.062 1 92.19 82 SER A O 1
ATOM 623 N N . PRO A 1 83 ? 22.109 -42.844 -17.859 1 91.19 83 PRO A N 1
ATOM 624 C CA . PRO A 1 83 ? 21.375 -44.031 -18.297 1 91.19 83 PRO A CA 1
ATOM 625 C C . PRO A 1 83 ? 20.484 -44.594 -17.188 1 91.19 83 PRO A C 1
ATOM 627 O O . PRO A 1 83 ? 19.656 -45.469 -17.469 1 91.19 83 PRO A O 1
ATOM 630 N N . SER A 1 84 ? 20.672 -44.125 -16 1 92 84 SER A N 1
ATOM 631 C CA . SER A 1 84 ? 19.875 -44.594 -14.875 1 92 84 SER A CA 1
ATOM 632 C C . SER A 1 84 ? 18.844 -43.562 -14.453 1 92 84 SER A C 1
ATOM 634 O O . SER A 1 84 ? 19.188 -42.438 -14.102 1 92 84 SER A O 1
ATOM 636 N N . LEU A 1 85 ? 17.641 -44.062 -14.484 1 93.69 85 LEU A N 1
ATOM 637 C CA . LEU A 1 85 ? 16.547 -43.188 -14.047 1 93.69 85 LEU A CA 1
ATOM 638 C C . LEU A 1 85 ? 16.719 -42.812 -12.586 1 93.69 85 LEU A C 1
ATOM 640 O O . LEU A 1 85 ? 16.438 -41.656 -12.203 1 93.69 85 LEU A O 1
ATOM 644 N N . ASP A 1 86 ? 17.219 -43.688 -11.812 1 92.69 86 ASP A N 1
ATOM 645 C CA . ASP A 1 86 ? 17.422 -43.438 -10.383 1 92.69 86 ASP A CA 1
ATOM 646 C C . ASP A 1 86 ? 18.438 -42.344 -10.172 1 92.69 86 ASP A C 1
ATOM 648 O O . ASP A 1 86 ? 18.266 -41.5 -9.281 1 92.69 86 ASP A O 1
ATOM 652 N N . ILE A 1 87 ? 19.391 -42.375 -10.992 1 91.75 87 ILE A N 1
ATOM 653 C CA . ILE A 1 87 ? 20.422 -41.375 -10.867 1 91.75 87 ILE A CA 1
ATOM 654 C C . ILE A 1 87 ? 19.891 -40 -11.305 1 91.75 87 ILE A C 1
ATOM 656 O O . ILE A 1 87 ? 20.109 -39 -10.641 1 91.75 87 ILE A O 1
ATOM 660 N N . VAL A 1 88 ? 19.172 -40 -12.422 1 93.62 88 VAL A N 1
ATOM 661 C CA . VAL A 1 88 ? 18.578 -38.75 -12.898 1 93.62 88 VAL A CA 1
ATOM 662 C C . VAL A 1 88 ? 17.672 -38.156 -11.82 1 93.62 88 VAL A C 1
ATOM 664 O O . VAL A 1 88 ? 17.797 -36.969 -11.492 1 93.62 88 VAL A O 1
ATOM 667 N N . ASN A 1 89 ? 16.859 -38.969 -11.18 1 93.94 89 ASN A N 1
ATOM 668 C CA . ASN A 1 89 ? 15.914 -38.5 -10.172 1 93.94 89 ASN A CA 1
ATOM 669 C C . ASN A 1 89 ? 16.625 -38.125 -8.875 1 93.94 89 ASN A C 1
ATOM 671 O O . ASN A 1 89 ? 16.172 -37.188 -8.188 1 93.94 89 ASN A O 1
ATOM 675 N N . ALA A 1 90 ? 17.688 -38.781 -8.578 1 91.94 90 ALA A N 1
ATOM 676 C CA . ALA A 1 90 ? 18.484 -38.375 -7.414 1 91.94 90 ALA A CA 1
ATOM 677 C C . ALA A 1 90 ? 19.047 -36.969 -7.59 1 91.94 90 ALA A C 1
ATOM 679 O O . ALA A 1 90 ? 19.078 -36.188 -6.641 1 91.94 90 ALA A O 1
ATOM 680 N N . ILE A 1 91 ? 19.469 -36.688 -8.812 1 93.5 91 ILE A N 1
ATOM 681 C CA . ILE A 1 91 ? 20.016 -35.375 -9.109 1 93.5 91 ILE A CA 1
ATOM 682 C C . ILE A 1 91 ? 18.875 -34.344 -9.086 1 93.5 91 ILE A C 1
ATOM 684 O O . ILE A 1 91 ? 19 -33.281 -8.445 1 93.5 91 ILE A O 1
ATOM 688 N N . LEU A 1 92 ? 17.781 -34.656 -9.75 1 93.81 92 LEU A N 1
ATOM 689 C CA . LEU A 1 92 ? 16.641 -33.781 -9.844 1 93.81 92 LEU A CA 1
ATOM 690 C C . LEU A 1 92 ? 16.141 -33.375 -8.461 1 93.81 92 LEU A C 1
ATOM 692 O O . LEU A 1 92 ? 15.758 -32.219 -8.234 1 93.81 92 LEU A O 1
ATOM 696 N N . LYS A 1 93 ? 16.172 -34.25 -7.57 1 93.25 93 LYS A N 1
ATOM 697 C CA . LYS A 1 93 ? 15.688 -34.031 -6.211 1 93.25 93 LYS A CA 1
ATOM 698 C C . LYS A 1 93 ? 16.516 -32.938 -5.5 1 93.25 93 LYS A C 1
ATOM 700 O O . LYS A 1 93 ? 16.047 -32.344 -4.539 1 93.25 93 LYS A O 1
ATOM 705 N N . HIS A 1 94 ? 17.703 -32.688 -6.008 1 94.38 94 HIS A N 1
ATOM 706 C CA . HIS A 1 94 ? 18.625 -31.812 -5.293 1 94.38 94 HIS A CA 1
ATOM 707 C C . HIS A 1 94 ? 19.031 -30.609 -6.152 1 94.38 94 HIS A C 1
ATOM 709 O O . HIS A 1 94 ? 20.062 -29.984 -5.898 1 94.38 94 HIS A O 1
ATOM 715 N N . VAL A 1 95 ? 18.266 -30.344 -7.109 1 95.25 95 VAL A N 1
ATOM 716 C CA . VAL A 1 95 ? 18.531 -29.172 -7.941 1 95.25 95 VAL A CA 1
ATOM 717 C C . VAL A 1 95 ? 18.219 -27.891 -7.16 1 95.25 95 VAL A C 1
ATOM 719 O O . VAL A 1 95 ? 17.203 -27.812 -6.484 1 95.25 95 VAL A O 1
ATOM 722 N N . THR A 1 96 ? 19.125 -26.953 -7.23 1 96.19 96 THR A N 1
ATOM 723 C CA . THR A 1 96 ? 18.922 -25.656 -6.582 1 96.19 96 THR A CA 1
ATOM 724 C C . THR A 1 96 ? 18.828 -24.547 -7.617 1 96.19 96 THR A C 1
ATOM 726 O O . THR A 1 96 ? 19.391 -24.656 -8.703 1 96.19 96 THR A O 1
ATOM 729 N N . TYR A 1 97 ? 18.078 -23.625 -7.324 1 97.06 97 TYR A N 1
ATOM 730 C CA . TYR A 1 97 ? 17.969 -22.359 -8.047 1 97.06 97 TYR A CA 1
ATOM 731 C C . TYR A 1 97 ? 18.484 -21.203 -7.203 1 97.06 97 TYR A C 1
ATOM 733 O O . TYR A 1 97 ? 18.109 -21.062 -6.039 1 97.06 97 TYR A O 1
ATOM 741 N N . THR A 1 98 ? 19.438 -20.359 -7.75 1 96.94 98 THR A N 1
ATOM 742 C CA . THR A 1 98 ? 19.953 -19.172 -7.078 1 96.94 98 THR A CA 1
ATOM 743 C C . THR A 1 98 ? 19.641 -17.922 -7.875 1 96.94 98 THR A C 1
ATOM 745 O O . THR A 1 98 ? 20.031 -17.797 -9.039 1 96.94 98 THR A O 1
ATOM 748 N N . SER A 1 99 ? 18.938 -17.031 -7.203 1 96.5 99 SER A N 1
ATOM 749 C CA . SER A 1 99 ? 18.672 -15.734 -7.832 1 96.5 99 SER A CA 1
ATOM 750 C C . SER A 1 99 ? 19.953 -14.906 -7.941 1 96.5 99 SER A C 1
ATOM 752 O O . SER A 1 99 ? 20.719 -14.797 -6.977 1 96.5 99 SER A O 1
ATOM 754 N N . THR A 1 100 ? 20.156 -14.289 -9.164 1 96.06 100 THR A N 1
ATOM 755 C CA . THR A 1 100 ? 21.406 -13.562 -9.359 1 96.06 100 THR A CA 1
ATOM 756 C C . THR A 1 100 ? 21.141 -12.07 -9.555 1 96.06 100 THR A C 1
ATOM 758 O O . THR A 1 100 ? 22.078 -11.273 -9.664 1 96.06 100 THR A O 1
ATOM 761 N N . VAL A 1 101 ? 19.953 -11.711 -9.578 1 93.94 101 VAL A N 1
ATOM 762 C CA . VAL A 1 101 ? 19.562 -10.32 -9.758 1 93.94 101 VAL A CA 1
ATOM 763 C C . VAL A 1 101 ? 18.734 -9.852 -8.562 1 93.94 101 VAL A C 1
ATOM 765 O O . VAL A 1 101 ? 17.75 -10.492 -8.195 1 93.94 101 VAL A O 1
ATOM 768 N N . TYR A 1 102 ? 19.109 -8.742 -8.031 1 94.06 102 TYR A N 1
ATOM 769 C CA . TYR A 1 102 ? 18.328 -8.227 -6.91 1 94.06 102 TYR A CA 1
ATOM 770 C C . TYR A 1 102 ? 17.125 -7.418 -7.402 1 94.06 102 TYR A C 1
ATOM 772 O O . TYR A 1 102 ? 17.297 -6.445 -8.141 1 94.06 102 TYR A O 1
ATOM 780 N N . HIS A 1 103 ? 16.062 -7.82 -7 1 93.75 103 HIS A N 1
ATOM 781 C CA . HIS A 1 103 ? 14.805 -7.113 -7.172 1 93.75 103 HIS A CA 1
ATOM 782 C C . HIS A 1 103 ? 13.836 -7.441 -6.039 1 93.75 103 HIS A C 1
ATOM 784 O O . HIS A 1 103 ? 13.766 -8.586 -5.586 1 93.75 103 HIS A O 1
ATOM 790 N N . ILE A 1 104 ? 13.039 -6.496 -5.676 1 94.31 104 ILE A N 1
ATOM 791 C CA . ILE A 1 104 ? 12.227 -6.723 -4.48 1 94.31 104 ILE A CA 1
ATOM 792 C C . ILE A 1 104 ? 11.008 -7.57 -4.84 1 94.31 104 ILE A C 1
ATOM 794 O O . ILE A 1 104 ? 10.367 -8.141 -3.957 1 94.31 104 ILE A O 1
ATOM 798 N N . ASN A 1 105 ? 10.633 -7.547 -6.016 1 93.88 105 ASN A N 1
ATOM 799 C CA . ASN A 1 105 ? 9.492 -8.328 -6.484 1 93.88 105 ASN A CA 1
ATOM 800 C C . ASN A 1 105 ? 9.609 -8.648 -7.973 1 93.88 105 ASN A C 1
ATOM 802 O O . ASN A 1 105 ? 9.328 -7.805 -8.82 1 93.88 105 ASN A O 1
ATOM 806 N N . SER A 1 106 ? 10 -9.781 -8.328 1 94.25 106 SER A N 1
ATOM 807 C CA . SER A 1 106 ? 10.141 -10.273 -9.695 1 94.25 106 SER A CA 1
ATOM 808 C C . SER A 1 106 ? 9.883 -11.773 -9.773 1 94.25 106 SER A C 1
ATOM 810 O O . SER A 1 106 ? 9.516 -12.398 -8.781 1 94.25 106 SER A O 1
ATOM 812 N N . ALA A 1 107 ? 9.883 -12.25 -10.969 1 94.38 107 ALA A N 1
ATOM 813 C CA . ALA A 1 107 ? 9.688 -13.688 -11.172 1 94.38 107 ALA A CA 1
ATOM 814 C C . ALA A 1 107 ? 10.555 -14.203 -12.32 1 94.38 107 ALA A C 1
ATOM 816 O O . ALA A 1 107 ? 10.922 -13.445 -13.219 1 94.38 107 ALA A O 1
ATOM 817 N N . ASP A 1 108 ? 10.914 -15.398 -12.188 1 95.44 108 ASP A N 1
ATOM 818 C CA . ASP A 1 108 ? 11.641 -16.109 -13.234 1 95.44 108 ASP A CA 1
ATOM 819 C C . ASP A 1 108 ? 10.812 -17.281 -13.773 1 95.44 108 ASP A C 1
ATOM 821 O O . ASP A 1 108 ? 10.172 -18 -13.008 1 95.44 108 ASP A O 1
ATOM 825 N N . LEU A 1 109 ? 10.781 -17.438 -15.062 1 94.06 109 LEU A N 1
ATOM 826 C CA . LEU A 1 109 ? 10.141 -18.594 -15.664 1 94.06 109 LEU A CA 1
ATOM 827 C C . LEU A 1 109 ? 11.141 -19.719 -15.883 1 94.06 109 LEU A C 1
ATOM 829 O O . LEU A 1 109 ? 12.156 -19.531 -16.562 1 94.06 109 LEU A O 1
ATOM 833 N N . VAL A 1 110 ? 10.82 -20.844 -15.328 1 94.5 110 VAL A N 1
ATOM 834 C CA . VAL A 1 110 ? 11.711 -22 -15.445 1 94.5 110 VAL A CA 1
ATOM 835 C C . VAL A 1 110 ? 11.156 -22.984 -16.469 1 94.5 110 VAL A C 1
ATOM 837 O O . VAL A 1 110 ? 9.969 -23.328 -16.438 1 94.5 110 VAL A O 1
ATOM 840 N N . HIS A 1 111 ? 12.039 -23.391 -17.312 1 94.81 111 HIS A N 1
ATOM 841 C CA . HIS A 1 111 ? 11.711 -24.406 -18.312 1 94.81 111 HIS A CA 1
ATOM 842 C C . HIS A 1 111 ? 12.312 -25.766 -17.938 1 94.81 111 HIS A C 1
ATOM 844 O O . HIS A 1 111 ? 13.516 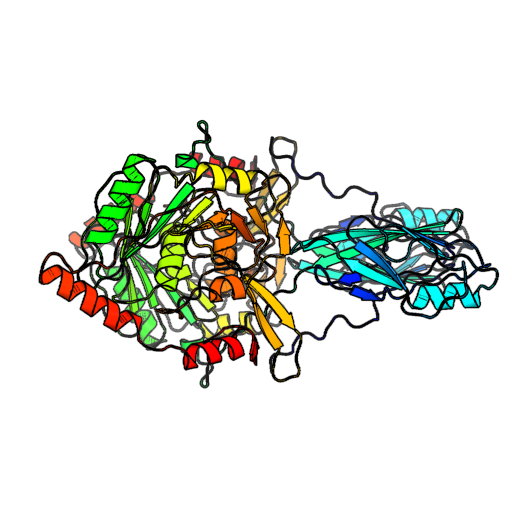-25.875 -17.719 1 94.81 111 HIS A O 1
ATOM 850 N N . PHE A 1 112 ? 11.453 -26.75 -17.781 1 94.25 112 PHE A N 1
ATOM 851 C CA . PHE A 1 112 ? 11.812 -28.141 -17.516 1 94.25 112 PHE A CA 1
ATOM 852 C C . PHE A 1 112 ? 11.461 -29.031 -18.703 1 94.25 112 PHE A C 1
ATOM 854 O O . PHE A 1 112 ? 10.281 -29.312 -18.938 1 94.25 112 PHE A O 1
ATOM 861 N N . GLN A 1 113 ? 12.586 -29.453 -19.391 1 94.81 113 GLN A N 1
ATOM 862 C CA . GLN A 1 113 ? 12.352 -30.109 -20.688 1 94.81 113 GLN A CA 1
ATOM 863 C C . GLN A 1 113 ? 12.914 -31.516 -20.688 1 94.81 113 GLN A C 1
ATOM 865 O O . GLN A 1 113 ? 14.031 -31.75 -20.219 1 94.81 113 GLN A O 1
ATOM 870 N N . PHE A 1 114 ? 12.078 -32.469 -21.172 1 93.5 114 PHE A N 1
ATOM 871 C CA . PHE A 1 114 ? 12.453 -33.844 -21.453 1 93.5 114 PHE A CA 1
ATOM 872 C C . PHE A 1 114 ? 11.875 -34.312 -22.781 1 93.5 114 PHE A C 1
ATOM 874 O O . PHE A 1 114 ? 10.664 -34.469 -22.922 1 93.5 114 PHE A O 1
ATOM 881 N N . GLU A 1 115 ? 12.82 -34.406 -23.688 1 89.81 115 GLU A N 1
ATOM 882 C CA . GLU A 1 115 ? 12.398 -34.781 -25.031 1 89.81 115 GLU A CA 1
ATOM 883 C C . GLU A 1 115 ? 11.344 -33.781 -25.562 1 89.81 115 GLU A C 1
ATOM 885 O O . GLU A 1 115 ? 11.586 -32.594 -25.625 1 89.81 115 GLU A O 1
ATOM 890 N N . LYS A 1 116 ? 10.148 -34.312 -25.797 1 88.69 116 LYS A N 1
ATOM 891 C CA . LYS A 1 116 ? 9.109 -33.438 -26.359 1 88.69 116 LYS A CA 1
ATOM 892 C C . LYS A 1 116 ? 8.266 -32.812 -25.25 1 88.69 116 LYS A C 1
ATOM 894 O O . LYS A 1 116 ? 7.418 -31.969 -25.531 1 88.69 116 LYS A O 1
ATOM 899 N N . HIS A 1 117 ? 8.516 -33.219 -24.031 1 88.94 117 HIS A N 1
ATOM 900 C CA . HIS A 1 117 ? 7.715 -32.75 -22.906 1 88.94 117 HIS A CA 1
ATOM 901 C C . HIS A 1 117 ? 8.344 -31.484 -22.297 1 88.94 117 HIS A C 1
ATOM 903 O O . HIS A 1 117 ? 9.539 -31.469 -22.016 1 88.94 117 HIS A O 1
ATOM 909 N N . LEU A 1 118 ? 7.52 -30.453 -22.219 1 91.19 118 LEU A N 1
ATOM 910 C CA . LEU A 1 118 ? 7.973 -29.188 -21.641 1 91.19 118 LEU A CA 1
ATOM 911 C C . LEU A 1 118 ? 7.062 -28.75 -20.5 1 91.19 118 LEU A C 1
ATOM 913 O O . LEU A 1 118 ? 5.84 -28.703 -20.656 1 91.19 118 LEU A O 1
ATOM 917 N N . ALA A 1 119 ? 7.668 -28.562 -19.359 1 89.06 119 ALA A N 1
ATOM 918 C CA . ALA A 1 119 ? 6.969 -27.969 -18.219 1 89.06 119 ALA A CA 1
ATOM 919 C C . ALA A 1 119 ? 7.512 -26.578 -17.891 1 89.06 119 ALA A C 1
ATOM 921 O O . ALA A 1 119 ? 8.727 -26.375 -17.859 1 89.06 119 ALA A O 1
ATOM 922 N N . ILE A 1 120 ? 6.594 -25.641 -17.75 1 89.81 120 ILE A N 1
ATOM 923 C CA . ILE A 1 120 ? 6.977 -24.281 -17.406 1 89.81 120 ILE A CA 1
ATOM 924 C C . ILE A 1 120 ? 6.324 -23.875 -16.094 1 89.81 120 ILE A C 1
ATOM 926 O O . ILE A 1 120 ? 5.125 -24.078 -15.891 1 89.81 120 ILE A O 1
ATOM 930 N N . PHE A 1 121 ? 7.09 -23.375 -15.172 1 88.44 121 PHE A N 1
ATOM 931 C CA . PHE A 1 121 ? 6.539 -22.844 -13.93 1 88.44 121 PHE A CA 1
ATOM 932 C C . PHE A 1 121 ? 7.332 -21.625 -13.469 1 88.44 121 PHE A C 1
ATOM 934 O O . PHE A 1 121 ? 8.422 -21.359 -13.977 1 88.44 121 PHE A O 1
ATOM 941 N N . SER A 1 122 ? 6.762 -20.859 -12.57 1 91.38 122 SER A N 1
ATOM 942 C CA . SER A 1 122 ? 7.383 -19.609 -12.148 1 91.38 122 SER A CA 1
ATOM 943 C C . SER A 1 122 ? 8.086 -19.766 -10.805 1 91.38 122 SER A C 1
ATOM 945 O O . SER A 1 122 ? 7.633 -20.531 -9.945 1 91.38 122 SER A O 1
ATOM 947 N N . ILE A 1 123 ? 9.195 -19.109 -10.68 1 93.81 123 ILE A N 1
ATOM 948 C CA . ILE A 1 123 ? 9.828 -18.859 -9.391 1 93.81 123 ILE A CA 1
ATOM 949 C C . ILE A 1 123 ? 9.695 -17.391 -9.023 1 93.81 123 ILE A C 1
ATOM 951 O O . ILE A 1 123 ? 10.266 -16.531 -9.688 1 93.81 123 ILE A O 1
ATOM 955 N N . ALA A 1 124 ? 8.922 -17.172 -8.039 1 94.5 124 ALA A N 1
ATOM 956 C CA . ALA A 1 124 ? 8.789 -15.805 -7.543 1 94.5 124 ALA A CA 1
ATOM 957 C C . ALA A 1 124 ? 10.031 -15.383 -6.762 1 94.5 124 ALA A C 1
ATOM 959 O O . ALA A 1 124 ? 10.484 -16.094 -5.863 1 94.5 124 ALA A O 1
ATOM 960 N N . ILE A 1 125 ? 10.656 -14.312 -7.133 1 95.25 125 ILE A N 1
ATOM 961 C CA . ILE A 1 125 ? 11.773 -13.711 -6.418 1 95.25 125 ILE A CA 1
ATOM 962 C C . ILE A 1 125 ? 11.289 -12.484 -5.648 1 95.25 125 ILE A C 1
ATOM 964 O O . ILE A 1 125 ? 11.062 -11.422 -6.238 1 95.25 125 ILE A O 1
ATOM 968 N N . ARG A 1 126 ? 11.203 -12.641 -4.297 1 94.62 126 ARG A N 1
ATOM 969 C CA . ARG A 1 126 ? 10.531 -11.602 -3.521 1 94.62 126 ARG A CA 1
ATOM 970 C C . ARG A 1 126 ? 11.266 -11.344 -2.209 1 94.62 126 ARG A C 1
ATOM 972 O O . ARG A 1 126 ? 11.609 -12.289 -1.489 1 94.62 126 ARG A O 1
ATOM 979 N N . GLN A 1 127 ? 11.562 -10.055 -2.004 1 92.69 127 GLN A N 1
ATOM 980 C CA . GLN A 1 127 ? 12 -9.633 -0.677 1 92.69 127 GLN A CA 1
ATOM 981 C C . GLN A 1 127 ? 10.828 -9.602 0.303 1 92.69 127 GLN A C 1
ATOM 983 O O . GLN A 1 127 ? 9.891 -8.82 0.132 1 92.69 127 GLN A O 1
ATOM 988 N N . PRO A 1 128 ? 10.898 -10.469 1.32 1 89.06 128 PRO A N 1
ATOM 989 C CA . PRO A 1 128 ? 9.781 -10.453 2.268 1 89.06 128 PRO A CA 1
ATOM 990 C C . PRO A 1 128 ? 9.656 -9.133 3.016 1 89.06 128 PRO A C 1
ATOM 992 O O . PRO A 1 128 ? 10.664 -8.492 3.314 1 89.06 128 PRO A O 1
ATOM 995 N N . THR A 1 129 ? 8.453 -8.781 3.285 1 90.38 129 THR A N 1
ATOM 996 C CA . THR A 1 129 ? 8.203 -7.582 4.078 1 90.38 129 THR A CA 1
ATOM 997 C C . THR A 1 129 ? 8.25 -7.898 5.57 1 90.38 129 THR A C 1
ATOM 999 O O . THR A 1 129 ? 8.047 -9.047 5.973 1 90.38 129 THR A O 1
ATOM 1002 N N . LEU A 1 130 ? 8.531 -6.895 6.328 1 88.31 130 LEU A N 1
ATOM 1003 C CA . LEU A 1 130 ? 8.453 -7.035 7.777 1 88.31 130 LEU A CA 1
ATOM 1004 C C . LEU A 1 130 ? 7.02 -6.828 8.266 1 88.31 130 LEU A C 1
ATOM 1006 O O . LEU A 1 130 ? 6.289 -6 7.719 1 88.31 130 LEU A O 1
ATOM 1010 N N . PRO A 1 131 ? 6.703 -7.613 9.266 1 85.75 131 PRO A N 1
ATOM 1011 C CA . PRO A 1 131 ? 5.367 -7.387 9.812 1 85.75 131 PRO A CA 1
ATOM 1012 C C . PRO A 1 131 ? 5.211 -6 10.438 1 85.75 131 PRO A C 1
ATOM 1014 O O . PRO A 1 131 ? 6.199 -5.406 10.883 1 85.75 131 PRO A O 1
ATOM 1017 N N . ARG A 1 132 ? 4.094 -5.48 10.281 1 86.5 132 ARG A N 1
ATOM 1018 C CA . ARG A 1 132 ? 3.711 -4.27 11 1 86.5 132 ARG A CA 1
ATOM 1019 C C . ARG A 1 132 ? 2.615 -4.559 12.023 1 86.5 132 ARG A C 1
ATOM 1021 O O . ARG A 1 132 ? 1.431 -4.562 11.68 1 86.5 132 ARG A O 1
ATOM 1028 N N . LEU A 1 133 ? 3.076 -4.715 13.219 1 86.31 133 LEU A N 1
ATOM 1029 C CA . LEU A 1 133 ? 2.172 -5.078 14.305 1 86.31 133 LEU A CA 1
ATOM 1030 C C . LEU A 1 133 ? 1.846 -3.861 15.172 1 86.31 133 LEU A C 1
ATOM 1032 O O . LEU A 1 133 ? 2.572 -2.865 15.141 1 86.31 133 LEU A O 1
ATOM 1036 N N . PHE A 1 134 ? 0.679 -3.924 15.695 1 84.75 134 PHE A N 1
ATOM 1037 C CA . PHE A 1 134 ? 0.268 -2.869 16.609 1 84.75 134 PHE A CA 1
ATOM 1038 C C . PHE A 1 134 ? 0.28 -3.367 18.062 1 84.75 134 PHE A C 1
ATOM 1040 O O . PHE A 1 134 ? -0.298 -4.41 18.359 1 84.75 134 PHE A O 1
ATOM 1047 N N . ASP A 1 135 ? 0.99 -2.582 18.859 1 77.56 135 ASP A N 1
ATOM 1048 C CA . ASP A 1 135 ? 0.985 -2.861 20.297 1 77.56 135 ASP A CA 1
ATOM 1049 C C . ASP A 1 135 ? 0.024 -1.934 21.031 1 77.56 135 ASP A C 1
ATOM 1051 O O . ASP A 1 135 ? 0.305 -0.746 21.203 1 77.56 135 ASP A O 1
ATOM 1055 N N . PRO A 1 136 ? -1.163 -2.533 21.438 1 72.06 136 PRO A N 1
ATOM 1056 C CA . PRO A 1 136 ? -2.129 -1.66 22.109 1 72.06 136 PRO A CA 1
ATOM 1057 C C . PRO A 1 136 ? -1.705 -1.29 23.531 1 72.06 136 PRO A C 1
ATOM 1059 O O . PRO A 1 136 ? -2.303 -0.403 24.141 1 72.06 136 PRO A O 1
ATOM 1062 N N . GLY A 1 137 ? -0.621 -1.816 23.969 1 68 137 GLY A N 1
ATOM 1063 C CA . GLY A 1 137 ? -0.22 -1.599 25.344 1 68 137 GLY A CA 1
ATOM 1064 C C . GLY A 1 137 ? -1.016 -2.428 26.344 1 68 137 GLY A C 1
ATOM 1065 O O . GLY A 1 137 ? -1.757 -3.33 25.938 1 68 137 GLY A O 1
ATOM 1066 N N . PRO A 1 138 ? -0.83 -2.23 27.625 1 64.44 138 PRO A N 1
ATOM 1067 C CA . PRO A 1 138 ? -1.416 -3.076 28.672 1 64.44 138 PRO A CA 1
ATOM 1068 C C . PRO A 1 138 ? -2.939 -2.992 28.703 1 64.44 138 PRO A C 1
ATOM 1070 O O . PRO A 1 138 ? -3.607 -3.975 29.047 1 64.44 138 PRO A O 1
ATOM 1073 N N . ALA A 1 139 ? -3.508 -1.862 28.5 1 66.5 139 ALA A N 1
ATOM 1074 C CA . ALA A 1 139 ? -4.938 -1.714 28.75 1 66.5 139 ALA A CA 1
ATOM 1075 C C . ALA A 1 139 ? -5.746 -1.939 27.484 1 66.5 139 ALA A C 1
ATOM 1077 O O . ALA A 1 139 ? -6.918 -2.326 27.531 1 66.5 139 ALA A O 1
ATOM 1078 N N . ASN A 1 140 ? -5.273 -2.396 26.328 1 77.38 140 ASN A N 1
ATOM 1079 C CA . ASN A 1 140 ? -6.027 -2.514 25.078 1 77.38 140 ASN A CA 1
ATOM 1080 C C . ASN A 1 140 ? -7.348 -1.747 25.156 1 77.38 140 ASN A C 1
ATOM 1082 O O . ASN A 1 140 ? -8.406 -2.301 24.859 1 77.38 140 ASN A O 1
ATOM 1086 N N . SER A 1 141 ? -7.41 -0.488 25.578 1 89.69 141 SER A N 1
ATOM 1087 C CA . SER A 1 141 ? -8.57 0.382 25.734 1 89.69 141 SER A CA 1
ATOM 1088 C C . SER A 1 141 ? -8.891 1.101 24.422 1 89.69 141 SER A C 1
ATOM 1090 O O . SER A 1 141 ? -8.055 1.158 23.516 1 89.69 141 SER A O 1
ATOM 1092 N N . ILE A 1 142 ? -10.117 1.571 24.359 1 93.69 142 ILE A N 1
ATOM 1093 C CA . ILE A 1 142 ? -10.562 2.309 23.172 1 93.69 142 ILE A CA 1
ATOM 1094 C C . ILE A 1 142 ? -9.641 3.504 22.938 1 93.69 142 ILE A C 1
ATOM 1096 O O . ILE A 1 142 ? -9.336 3.84 21.781 1 93.69 142 ILE A O 1
ATOM 1100 N N . ASN A 1 143 ? -9.117 4.098 24 1 93.06 143 ASN A N 1
ATOM 1101 C CA . ASN A 1 143 ? -8.242 5.262 23.922 1 93.06 143 ASN A CA 1
ATOM 1102 C C . ASN A 1 143 ? -6.891 4.902 23.312 1 93.06 143 ASN A C 1
ATOM 1104 O O . ASN A 1 143 ? -6.25 5.738 22.672 1 93.06 143 ASN A O 1
ATOM 1108 N N . SER A 1 144 ? -6.516 3.697 23.484 1 92.88 144 SER A N 1
ATOM 1109 C CA . SER A 1 144 ? -5.23 3.258 22.953 1 92.88 144 SER A CA 1
ATOM 1110 C C . SER A 1 144 ? -5.367 2.758 21.516 1 92.88 144 SER A C 1
ATOM 1112 O O . SER A 1 144 ? -4.375 2.672 20.781 1 92.88 144 SER A O 1
ATOM 1114 N N . LEU A 1 145 ? -6.566 2.518 21.078 1 95.94 145 LEU A N 1
ATOM 1115 C CA . LEU A 1 145 ? -6.766 1.857 19.797 1 95.94 145 LEU A CA 1
ATOM 1116 C C . LEU A 1 145 ? -7.227 2.854 18.734 1 95.94 145 LEU A C 1
ATOM 1118 O O . LEU A 1 145 ? -7.012 2.641 17.547 1 95.94 145 LEU A O 1
ATOM 1122 N N . VAL A 1 146 ? -7.859 3.926 19.234 1 97.75 146 VAL A N 1
ATOM 1123 C CA . VAL A 1 146 ? -8.555 4.758 18.266 1 97.75 146 VAL A CA 1
ATOM 1124 C C . VAL A 1 146 ? -8.133 6.215 18.422 1 97.75 146 VAL A C 1
ATOM 1126 O O . VAL A 1 146 ? -8.016 6.711 19.547 1 97.75 146 VAL A O 1
ATOM 1129 N N . THR A 1 147 ? -7.871 6.883 17.359 1 98.31 147 THR A N 1
ATOM 1130 C CA . THR A 1 147 ? -7.73 8.336 17.281 1 98.31 147 THR A CA 1
ATOM 1131 C C . THR A 1 147 ? -8.844 8.945 16.438 1 98.31 147 THR A C 1
ATOM 1133 O O . THR A 1 147 ? -9.125 8.461 15.336 1 98.31 147 THR A O 1
ATOM 1136 N N . ILE A 1 148 ? -9.523 9.938 16.969 1 98.81 148 ILE A N 1
ATOM 1137 C CA . ILE A 1 148 ? -10.531 10.656 16.203 1 98.81 148 ILE A CA 1
ATOM 1138 C C . ILE A 1 148 ? -9.875 11.805 15.438 1 98.81 148 ILE A C 1
ATOM 1140 O O . ILE A 1 148 ? -9.094 12.562 16 1 98.81 148 ILE A O 1
ATOM 1144 N N . ILE A 1 149 ? -10.156 11.883 14.141 1 98.75 149 ILE A N 1
ATOM 1145 C CA . ILE A 1 149 ? -9.578 12.945 13.328 1 98.75 149 ILE A CA 1
ATOM 1146 C C . ILE A 1 149 ? -10.695 13.742 12.656 1 98.75 149 ILE A C 1
ATOM 1148 O O . ILE A 1 149 ? -11.742 13.188 12.32 1 98.75 149 ILE A O 1
ATOM 1152 N N . THR A 1 150 ? -10.477 15.039 12.461 1 98.25 150 THR A N 1
ATOM 1153 C CA . THR A 1 150 ? -11.453 15.93 11.844 1 98.25 150 THR A CA 1
ATOM 1154 C C . THR A 1 150 ? -10.75 17.109 11.18 1 98.25 150 THR A C 1
ATOM 1156 O O . THR A 1 150 ? -9.555 17.312 11.367 1 98.25 150 THR A O 1
ATOM 1159 N N . LYS A 1 151 ? -11.461 17.797 10.359 1 96.56 151 LYS A N 1
ATOM 1160 C CA . LYS A 1 151 ? -11.039 19.031 9.703 1 96.56 151 LYS A CA 1
ATOM 1161 C C . LYS A 1 151 ? -12.047 20.141 9.938 1 96.56 151 LYS A C 1
ATOM 1163 O O . LYS A 1 151 ? -13.258 19.922 9.898 1 96.56 151 LYS A O 1
ATOM 1168 N N . THR A 1 152 ? -11.539 21.359 10.188 1 96.19 152 THR A N 1
ATOM 1169 C CA . THR A 1 152 ? -12.453 22.453 10.477 1 96.19 152 THR A CA 1
ATOM 1170 C C . THR A 1 152 ? -12.156 23.656 9.586 1 96.19 152 THR A C 1
ATOM 1172 O O . THR A 1 152 ? -11.008 23.859 9.18 1 96.19 152 THR A O 1
ATOM 1175 N N . PHE A 1 153 ? -13.148 24.391 9.25 1 93.31 153 PHE A N 1
ATOM 1176 C CA . PHE A 1 153 ? -13.102 25.578 8.422 1 93.31 153 PHE A CA 1
ATOM 1177 C C . PHE A 1 153 ? -14.32 26.469 8.672 1 93.31 153 PHE A C 1
ATOM 1179 O O . PHE A 1 153 ? -15.43 26.125 8.258 1 93.31 153 PHE A O 1
ATOM 1186 N N . TYR A 1 154 ? -14.203 27.547 9.359 1 88.5 154 TYR A N 1
ATOM 1187 C CA . TYR A 1 154 ? -15.195 28.578 9.664 1 88.5 154 TYR A CA 1
ATOM 1188 C C . TYR A 1 154 ? -16.281 28.031 10.578 1 88.5 154 TYR A C 1
ATOM 1190 O O . TYR A 1 154 ? -17.406 28.516 10.578 1 88.5 154 TYR A O 1
ATOM 1198 N N . ARG A 1 155 ? -16 27 11.398 1 89.38 155 ARG A N 1
ATOM 1199 C CA . ARG A 1 155 ? -17.031 26.375 12.234 1 89.38 155 ARG A CA 1
ATOM 1200 C C . ARG A 1 155 ? -16.453 25.984 13.602 1 89.38 155 ARG A C 1
ATOM 1202 O O . ARG A 1 155 ? -16.719 24.891 14.102 1 89.38 155 ARG A O 1
ATOM 1209 N N . TYR A 1 156 ? -15.719 26.859 14.125 1 93.69 156 TYR A N 1
ATOM 1210 C CA . TYR A 1 156 ? -15.141 26.562 15.43 1 93.69 156 TYR A CA 1
ATOM 1211 C C . TYR A 1 156 ? -16.219 26.266 16.453 1 93.69 156 TYR A C 1
ATOM 1213 O O . TYR A 1 156 ? -16.031 25.438 17.344 1 93.69 156 TYR A O 1
ATOM 1221 N N . HIS A 1 157 ? -17.375 27.016 16.359 1 91.62 157 HIS A N 1
ATOM 1222 C CA . HIS A 1 157 ? -18.453 26.797 17.312 1 91.62 157 HIS A CA 1
ATOM 1223 C C . HIS A 1 157 ? -19.016 25.375 17.203 1 91.62 157 HIS A C 1
ATOM 1225 O O . HIS A 1 157 ? -19.297 24.734 18.219 1 91.62 157 HIS A O 1
ATOM 1231 N N . LYS A 1 158 ? -19.125 24.859 16.016 1 95.25 158 LYS A N 1
ATOM 1232 C CA . LYS A 1 158 ? -19.578 23.484 15.82 1 95.25 158 LYS A CA 1
ATOM 1233 C C . LYS A 1 158 ? -18.5 22.484 16.234 1 95.25 158 LYS A C 1
ATOM 1235 O O . LYS A 1 158 ? -18.797 21.438 16.812 1 95.25 158 LYS A O 1
ATOM 1240 N N . LEU A 1 159 ? -17.281 22.828 15.945 1 97 159 LEU A N 1
ATOM 1241 C CA . LEU A 1 159 ? -16.172 22 16.359 1 97 159 LEU A CA 1
ATOM 1242 C C . LEU A 1 159 ? -16.141 21.828 17.875 1 97 159 LEU A C 1
ATOM 1244 O O . LEU A 1 159 ? -15.938 20.719 18.375 1 97 159 LEU A O 1
ATOM 1248 N N . GLN A 1 160 ? -16.344 22.922 18.578 1 96.5 160 GLN A N 1
ATOM 1249 C CA . GLN A 1 160 ? -16.328 22.859 20.047 1 96.5 160 GLN A CA 1
ATOM 1250 C C . GLN A 1 160 ? -17.438 21.953 20.562 1 96.5 160 GLN A C 1
ATOM 1252 O O . GLN A 1 160 ? -17.234 21.188 21.5 1 96.5 160 GLN A O 1
ATOM 1257 N N . ASN A 1 161 ? -18.609 22.094 19.922 1 96.75 161 ASN A N 1
ATOM 1258 C CA . ASN A 1 161 ? -19.703 21.203 20.281 1 96.75 161 ASN A CA 1
ATOM 1259 C C . ASN A 1 161 ? -19.328 19.75 20.031 1 96.75 161 ASN A C 1
ATOM 1261 O O . ASN A 1 161 ? -19.641 18.875 20.859 1 96.75 161 ASN A O 1
ATOM 1265 N N . LEU A 1 162 ? -18.734 19.453 18.938 1 98.19 162 LEU A N 1
ATOM 1266 C CA . LEU A 1 162 ? -18.281 18.094 18.625 1 98.19 162 LEU A CA 1
ATOM 1267 C C . LEU A 1 162 ? -17.312 17.594 19.688 1 98.19 162 LEU A C 1
ATOM 1269 O O . LEU A 1 162 ? -17.5 16.5 20.219 1 98.19 162 LEU A O 1
ATOM 1273 N N . ILE A 1 163 ? -16.312 18.391 20.031 1 98.44 163 ILE A N 1
ATOM 1274 C CA . ILE A 1 163 ? -15.289 17.984 21 1 98.44 163 ILE A CA 1
ATOM 1275 C C . ILE A 1 163 ? -15.938 17.703 22.344 1 98.44 163 ILE A C 1
ATOM 1277 O O . ILE A 1 163 ? -15.648 16.688 22.969 1 98.44 163 ILE A O 1
ATOM 1281 N N . ASN A 1 164 ? -16.828 18.625 22.734 1 98 164 ASN A N 1
ATOM 1282 C CA . ASN A 1 164 ? -17.531 18.422 24.016 1 98 164 ASN A CA 1
ATOM 1283 C C . ASN A 1 164 ? -18.312 17.125 24.016 1 98 164 ASN A C 1
ATOM 1285 O O . ASN A 1 164 ? -18.312 16.391 25.016 1 98 164 ASN A O 1
ATOM 1289 N N . SER A 1 165 ? -18.984 16.891 22.922 1 98.5 165 SER A N 1
ATOM 1290 C CA . SER A 1 165 ? -19.781 15.672 22.844 1 98.5 165 SER A CA 1
ATOM 1291 C C . SER A 1 165 ? -18.906 14.43 22.859 1 98.5 165 SER A C 1
ATOM 1293 O O . SER A 1 165 ? -19.266 13.398 23.422 1 98.5 165 SER A O 1
ATOM 1295 N N . ILE A 1 166 ? -17.766 14.406 22.219 1 98.62 166 ILE A N 1
ATOM 1296 C CA . ILE A 1 166 ? -16.812 13.305 22.266 1 98.62 166 ILE A CA 1
ATOM 1297 C C . ILE A 1 166 ? -16.359 13.07 23.703 1 98.62 166 ILE A C 1
ATOM 1299 O O . ILE A 1 166 ? -16.359 11.938 24.188 1 98.62 166 ILE A O 1
ATOM 1303 N N . ARG A 1 167 ? -16.016 14.18 24.438 1 98.38 167 ARG A N 1
ATOM 1304 C CA . ARG A 1 167 ? -15.469 14.094 25.797 1 98.38 167 ARG A CA 1
ATOM 1305 C C . ARG A 1 167 ? -16.5 13.531 26.766 1 98.38 167 ARG A C 1
ATOM 1307 O O . ARG A 1 167 ? -16.141 12.875 27.75 1 98.38 167 ARG A O 1
ATOM 1314 N N . ALA A 1 168 ? -17.719 13.734 26.453 1 98 168 ALA A N 1
ATOM 1315 C CA . ALA A 1 168 ? -18.781 13.219 27.312 1 98 168 ALA A CA 1
ATOM 1316 C C . ALA A 1 168 ? -18.766 11.688 27.344 1 98 168 ALA A C 1
ATOM 1318 O O . ALA A 1 168 ? -19.141 11.078 28.344 1 98 168 ALA A O 1
ATOM 1319 N N . PHE A 1 169 ? -18.312 11.047 26.297 1 97.75 169 PHE A N 1
ATOM 1320 C CA . PHE A 1 169 ? -18.375 9.594 26.203 1 97.75 169 PHE A CA 1
ATOM 1321 C C . PHE A 1 169 ? -16.984 8.984 26.188 1 97.75 169 PHE A C 1
ATOM 1323 O O . PHE A 1 169 ? -16.781 7.859 26.641 1 97.75 169 PHE A O 1
ATOM 1330 N N . TYR A 1 170 ? -16.078 9.727 25.641 1 97.56 170 TYR A N 1
ATOM 1331 C CA . TYR A 1 170 ? -14.688 9.289 25.531 1 97.56 170 TYR A CA 1
ATOM 1332 C C . TYR A 1 170 ? -13.734 10.375 26.016 1 97.56 170 TYR A C 1
ATOM 1334 O O . TYR A 1 170 ? -13.023 10.992 25.219 1 97.56 170 TYR A O 1
ATOM 1342 N N . PRO A 1 171 ? -13.562 10.594 27.234 1 97.12 171 PRO A N 1
ATOM 1343 C CA . PRO A 1 171 ? -12.875 11.75 27.828 1 97.12 171 PRO A CA 1
ATOM 1344 C C . PRO A 1 171 ? -11.391 11.781 27.484 1 97.12 171 PRO A C 1
ATOM 1346 O O . PRO A 1 171 ? -10.789 12.859 27.438 1 97.12 171 PRO A O 1
ATOM 1349 N N . GLU A 1 172 ? -10.797 10.617 27.188 1 96.31 172 GLU A N 1
ATOM 1350 C CA . GLU A 1 172 ? -9.344 10.594 27.062 1 96.31 172 GLU A CA 1
ATOM 1351 C C . GLU A 1 172 ? -8.922 10.297 25.625 1 96.31 172 GLU A C 1
ATOM 1353 O O . GLU A 1 172 ? -7.727 10.18 25.344 1 96.31 172 GLU A O 1
ATOM 1358 N N . ILE A 1 173 ? -9.828 10.125 24.766 1 97.5 173 ILE A N 1
ATOM 1359 C CA . ILE A 1 173 ? -9.492 9.703 23.406 1 97.5 173 ILE A CA 1
ATOM 1360 C C . ILE A 1 173 ? -8.742 10.828 22.688 1 97.5 173 ILE A C 1
ATOM 1362 O O . ILE A 1 173 ? -9.023 12.008 22.906 1 97.5 173 ILE A O 1
ATOM 1366 N N . GLN A 1 174 ? -7.777 10.445 21.922 1 98 174 GLN A N 1
ATOM 1367 C CA . GLN A 1 174 ? -7 11.414 21.156 1 98 174 GLN A CA 1
ATOM 1368 C C . GLN A 1 174 ? -7.816 12 20.016 1 98 174 GLN A C 1
ATOM 1370 O O . GLN A 1 174 ? -8.516 11.273 19.312 1 98 174 GLN A O 1
ATOM 1375 N N . ILE A 1 175 ? -7.758 13.344 19.875 1 98.75 175 ILE A N 1
ATOM 1376 C CA . ILE A 1 175 ? -8.406 14.055 18.781 1 98.75 175 ILE A CA 1
ATOM 1377 C C . ILE A 1 175 ? -7.359 14.852 18 1 98.75 175 ILE A C 1
ATOM 1379 O O . ILE A 1 175 ? -6.57 15.594 18.594 1 98.75 175 ILE A O 1
ATOM 1383 N N . ILE A 1 176 ? -7.305 14.633 16.688 1 98.69 176 ILE A N 1
ATOM 1384 C CA . ILE A 1 176 ? -6.426 15.406 15.805 1 98.69 176 ILE A CA 1
ATOM 1385 C C . ILE A 1 176 ? -7.262 16.281 14.883 1 98.69 176 ILE A C 1
ATOM 1387 O O . ILE A 1 176 ? -8.18 15.797 14.219 1 98.69 176 ILE A O 1
ATOM 1391 N N . ILE A 1 177 ? -6.926 17.578 14.82 1 98.62 177 ILE A N 1
ATOM 1392 C CA . ILE A 1 177 ? -7.695 18.562 14.07 1 98.62 177 ILE A CA 1
ATOM 1393 C C . ILE A 1 177 ? -6.816 19.203 13 1 98.62 177 ILE A C 1
ATOM 1395 O O . ILE A 1 177 ? -5.758 19.75 13.312 1 98.62 177 ILE A O 1
ATOM 1399 N N . ALA A 1 178 ? -7.176 19.078 11.781 1 98.12 178 ALA A N 1
ATOM 1400 C CA . ALA A 1 178 ? -6.598 19.875 10.703 1 98.12 178 ALA A CA 1
ATOM 1401 C C . ALA A 1 178 ? -7.387 21.172 10.484 1 98.12 178 ALA A C 1
ATOM 1403 O O . ALA A 1 178 ? -8.609 21.141 10.32 1 98.12 178 ALA A O 1
ATOM 1404 N N . ASP A 1 179 ? -6.75 22.297 10.461 1 98 179 ASP A N 1
ATOM 1405 C CA . ASP A 1 179 ? -7.387 23.609 10.484 1 98 179 ASP A CA 1
ATOM 1406 C C . ASP A 1 179 ? -6.867 24.484 9.344 1 98 179 ASP A C 1
ATOM 1408 O O . ASP A 1 179 ? -5.684 24.828 9.32 1 98 179 ASP A O 1
ATOM 1412 N N . ASP A 1 180 ? -7.723 24.875 8.43 1 95.81 180 ASP A N 1
ATOM 1413 C CA . ASP A 1 180 ? -7.297 25.75 7.344 1 95.81 180 ASP A CA 1
ATOM 1414 C C . ASP A 1 180 ? -8.086 27.062 7.348 1 95.81 180 ASP A C 1
ATOM 1416 O O . ASP A 1 180 ? -8.391 27.609 6.285 1 95.81 180 ASP A O 1
ATOM 1420 N N . ASN A 1 181 ? -8.477 27.516 8.516 1 94.5 181 ASN A N 1
ATOM 1421 C CA . ASN A 1 181 ? -9.117 28.812 8.68 1 94.5 181 ASN A CA 1
ATOM 1422 C C . ASN A 1 181 ? -8.141 29.953 8.422 1 94.5 181 ASN A C 1
ATOM 1424 O O . ASN A 1 181 ? -6.938 29.812 8.641 1 94.5 181 ASN A O 1
ATOM 1428 N N . LYS A 1 182 ? -8.641 31.062 8.023 1 91.25 182 LYS A N 1
ATOM 1429 C CA . LYS A 1 182 ? -7.816 32.25 7.82 1 91.25 182 LYS A CA 1
ATOM 1430 C C . LYS A 1 182 ? -7.305 32.781 9.148 1 91.25 182 LYS A C 1
ATOM 1432 O O . LYS A 1 182 ? -6.113 33.062 9.297 1 91.25 182 LYS A O 1
ATOM 1437 N N . TYR A 1 183 ? -8.25 32.969 10.023 1 91.81 183 TYR A N 1
ATOM 1438 C CA . TYR A 1 183 ? -7.934 33.375 11.391 1 91.81 183 TYR A CA 1
ATOM 1439 C C . TYR A 1 183 ? -8.109 32.219 12.352 1 91.81 183 TYR A C 1
ATOM 1441 O O . TYR A 1 183 ? -9.234 31.844 12.688 1 91.81 183 TYR A O 1
ATOM 1449 N N . THR A 1 184 ? -7.02 31.719 12.789 1 91.81 184 THR A N 1
ATOM 1450 C CA . THR A 1 184 ? -7.062 30.453 13.523 1 91.81 184 THR A CA 1
ATOM 1451 C C . THR A 1 184 ? -7.25 30.703 15.016 1 91.81 184 THR A C 1
ATOM 1453 O O . THR A 1 184 ? -6.734 31.688 15.555 1 91.81 184 THR A O 1
ATOM 1456 N N . GLU A 1 185 ? -8.047 29.891 15.578 1 92.88 185 GLU A N 1
ATOM 1457 C CA . GLU A 1 185 ? -8.219 29.812 17.031 1 92.88 185 GLU A CA 1
ATOM 1458 C C . GLU A 1 185 ? -7.574 28.562 17.594 1 92.88 185 GLU A C 1
ATOM 1460 O O . GLU A 1 185 ? -7.703 27.469 17.016 1 92.88 185 GLU A O 1
ATOM 1465 N N . LYS A 1 186 ? -6.848 28.75 18.641 1 92.44 186 LYS A N 1
ATOM 1466 C CA . LYS A 1 186 ? -6.227 27.594 19.266 1 92.44 186 LYS A CA 1
ATOM 1467 C C . LYS A 1 186 ? -7.246 26.797 20.078 1 92.44 186 LYS A C 1
ATOM 1469 O O . LYS A 1 186 ? -7.98 27.344 20.891 1 92.44 186 LYS A O 1
ATOM 1474 N N . ILE A 1 187 ? -7.328 25.594 19.766 1 94.75 187 ILE A N 1
ATOM 1475 C CA . ILE A 1 187 ? -8.188 24.672 20.5 1 94.75 187 ILE A CA 1
ATOM 1476 C C . ILE A 1 187 ? -7.367 23.938 21.562 1 94.75 187 ILE A C 1
ATOM 1478 O O . ILE A 1 187 ? -6.477 23.141 21.234 1 94.75 187 ILE A O 1
ATOM 1482 N N . GLU A 1 188 ? -7.609 24.188 22.766 1 88.56 188 GLU A N 1
ATOM 1483 C CA . GLU A 1 188 ? -6.848 23.594 23.859 1 88.56 188 GLU A CA 1
ATOM 1484 C C . GLU A 1 188 ? -7.637 22.469 24.516 1 88.56 188 GLU A C 1
ATOM 1486 O O . GLU A 1 188 ? -8.867 22.469 24.484 1 88.56 188 GLU A O 1
ATOM 1491 N N . GLY A 1 189 ? -6.973 21.531 25.031 1 92.12 189 GLY A N 1
ATOM 1492 C CA . GLY A 1 189 ? -7.551 20.422 25.766 1 92.12 189 GLY A CA 1
ATOM 1493 C C . GLY A 1 189 ? -6.637 19.203 25.828 1 92.12 189 GLY A C 1
ATOM 1494 O O . GLY A 1 189 ? -5.656 19.125 25.078 1 92.12 189 GLY A O 1
ATOM 1495 N N . GLN A 1 190 ? -7.062 18.359 26.734 1 94.19 190 GLN A N 1
ATOM 1496 C CA . GLN A 1 190 ? -6.285 17.141 26.875 1 94.19 190 GLN A CA 1
ATOM 1497 C C . GLN A 1 190 ? -6.398 16.266 25.625 1 94.19 190 GLN A C 1
ATOM 1499 O O . GLN A 1 190 ? -7.488 16.125 25.062 1 94.19 190 GLN A O 1
ATOM 1504 N N . ASN A 1 191 ? -5.293 15.734 25.188 1 97.06 191 ASN A N 1
ATOM 1505 C CA . ASN A 1 191 ? -5.242 14.797 24.062 1 97.06 191 ASN A CA 1
ATOM 1506 C C . ASN A 1 191 ? -5.828 15.398 22.797 1 97.06 191 ASN A C 1
ATOM 1508 O O . ASN A 1 191 ? -6.578 14.734 22.078 1 97.06 191 ASN A O 1
ATOM 1512 N N . ILE A 1 192 ? -5.648 16.656 22.594 1 97.94 192 ILE A N 1
ATOM 1513 C CA . ILE A 1 192 ? -6.047 17.344 21.359 1 97.94 192 ILE A CA 1
ATOM 1514 C C . ILE A 1 192 ? -4.812 17.891 20.656 1 97.94 192 ILE A C 1
ATOM 1516 O O . ILE A 1 192 ? -3.979 18.562 21.281 1 97.94 192 ILE A O 1
ATOM 1520 N N . GLU A 1 193 ? -4.641 17.516 19.453 1 97.69 193 GLU A N 1
ATOM 1521 C CA . GLU A 1 193 ? -3.629 18.125 18.594 1 97.69 193 GLU A CA 1
ATOM 1522 C C . GLU A 1 193 ? -4.273 18.891 17.438 1 97.69 193 GLU A C 1
ATOM 1524 O O . GLU A 1 193 ? -5.18 18.375 16.781 1 97.69 193 GLU A O 1
ATOM 1529 N N . GLN A 1 194 ? -3.822 20.078 17.312 1 98.06 194 GLN A N 1
ATOM 1530 C CA . GLN A 1 194 ? -4.305 20.922 16.219 1 98.06 194 GLN A CA 1
ATOM 1531 C C . GLN A 1 194 ? -3.176 21.281 15.25 1 98.06 194 GLN A C 1
ATOM 1533 O O . GLN A 1 194 ? -2.078 21.625 15.688 1 98.06 194 GLN A O 1
ATOM 1538 N N . TYR A 1 195 ? -3.406 21.078 13.992 1 98.06 195 TYR A N 1
ATOM 1539 C CA . TYR A 1 195 ? -2.471 21.406 12.922 1 98.06 195 TYR A CA 1
ATOM 1540 C C . TYR A 1 195 ? -3.035 22.516 12.023 1 98.06 195 TYR A C 1
ATOM 1542 O O . TYR A 1 195 ? -4.23 22.516 11.719 1 98.06 195 TYR A O 1
ATOM 1550 N N . PHE A 1 196 ? -2.17 23.406 11.602 1 97.44 196 PHE A N 1
ATOM 1551 C CA . PHE A 1 196 ? -2.637 24.516 10.781 1 97.44 196 PHE A CA 1
ATOM 1552 C C . PHE A 1 196 ? -2.1 24.406 9.359 1 97.44 196 PHE A C 1
ATOM 1554 O O . PHE A 1 196 ? -0.915 24.125 9.156 1 97.44 196 PHE A O 1
ATOM 1561 N N . MET A 1 197 ? -2.988 24.578 8.461 1 96.38 197 MET A N 1
ATOM 1562 C CA . MET A 1 197 ? -2.709 24.516 7.027 1 96.38 197 MET A CA 1
ATOM 1563 C C . MET A 1 197 ? -2.877 25.891 6.383 1 96.38 197 MET A C 1
ATOM 1565 O O . MET A 1 197 ? -3.438 26.797 6.992 1 96.38 197 MET A O 1
ATOM 1569 N N . PRO A 1 198 ? -2.377 26 5.086 1 95.12 198 PRO A N 1
ATOM 1570 C CA . PRO A 1 198 ? -2.719 27.219 4.355 1 95.12 198 PRO A CA 1
ATOM 1571 C C . PRO A 1 198 ? -4.223 27.453 4.273 1 95.12 198 PRO A C 1
ATOM 1573 O O . PRO A 1 198 ? -5.004 26.5 4.262 1 95.12 198 PRO A O 1
ATOM 1576 N N . PHE A 1 199 ? -4.594 28.719 4.223 1 93.69 199 PHE A N 1
ATOM 1577 C CA . PHE A 1 199 ? -5.996 29.125 4.211 1 93.69 199 PHE A CA 1
ATOM 1578 C C . PHE A 1 199 ? -6.746 28.438 3.074 1 93.69 199 PHE A C 1
ATOM 1580 O O . PHE A 1 199 ? -6.277 28.422 1.934 1 93.69 199 PHE A O 1
ATOM 1587 N N . ALA A 1 200 ? -7.863 27.734 3.389 1 92.5 200 ALA A N 1
ATOM 1588 C CA . ALA A 1 200 ? -8.789 27.125 2.445 1 92.5 200 ALA A CA 1
ATOM 1589 C C . ALA A 1 200 ? -8.094 26.047 1.61 1 92.5 200 ALA A C 1
ATOM 1591 O O . ALA A 1 200 ? -8.383 25.891 0.421 1 92.5 200 ALA A O 1
ATOM 1592 N N . LYS A 1 201 ? -7.148 25.438 2.223 1 92.62 201 LYS A N 1
ATOM 1593 C CA . LYS A 1 201 ? -6.41 24.375 1.536 1 92.62 201 LYS A CA 1
ATOM 1594 C C . LYS A 1 201 ? -7.352 23.297 1.026 1 92.62 201 LYS A C 1
ATOM 1596 O O . LYS A 1 201 ? -7.16 22.766 -0.07 1 92.62 201 LYS A O 1
ATOM 1601 N N . GLY A 1 202 ? -8.32 22.891 1.911 1 90.62 202 GLY A N 1
ATOM 1602 C CA . GLY A 1 202 ? -9.328 21.969 1.39 1 90.62 202 GLY A CA 1
ATOM 1603 C C . GLY A 1 202 ? -9.531 20.75 2.256 1 90.62 202 GLY A C 1
ATOM 1604 O O . GLY A 1 202 ? -8.742 20.484 3.17 1 90.62 202 GLY A O 1
ATOM 1605 N N . TRP A 1 203 ? -10.539 19.984 1.817 1 89.12 203 TRP A N 1
ATOM 1606 C CA . TRP A 1 203 ? -11.086 18.891 2.617 1 89.12 203 TRP A CA 1
ATOM 1607 C C . TRP A 1 203 ? -10.133 17.703 2.633 1 89.12 203 TRP A C 1
ATOM 1609 O O . TRP A 1 203 ? -9.625 17.312 3.688 1 89.12 203 TRP A O 1
ATOM 1619 N N . PHE A 1 204 ? -9.734 17.141 1.441 1 92.38 204 PHE A N 1
ATOM 1620 C CA . PHE A 1 204 ? -8.922 15.93 1.378 1 92.38 204 PHE A CA 1
ATOM 1621 C C . PHE A 1 204 ? -7.504 16.203 1.861 1 92.38 204 PHE A C 1
ATOM 1623 O O . PHE A 1 204 ? -6.863 15.336 2.459 1 92.38 204 PHE A O 1
ATOM 1630 N N . ALA A 1 205 ? -7.055 17.453 1.627 1 94.88 205 ALA A N 1
ATOM 1631 C CA . ALA A 1 205 ? -5.754 17.828 2.178 1 94.88 205 ALA A CA 1
ATOM 1632 C C . ALA A 1 205 ? -5.766 17.766 3.701 1 94.88 205 ALA A C 1
ATOM 1634 O O . ALA A 1 205 ? -4.82 17.266 4.316 1 94.88 205 ALA A O 1
ATOM 1635 N N . GLY A 1 206 ? -6.812 18.297 4.25 1 96.44 206 GLY A N 1
ATOM 1636 C CA . GLY A 1 206 ? -6.949 18.25 5.695 1 96.44 206 GLY A CA 1
ATOM 1637 C C . GLY A 1 206 ? -7.09 16.844 6.242 1 96.44 206 GLY A C 1
ATOM 1638 O O . GLY A 1 206 ? -6.5 16.516 7.27 1 96.44 206 GLY A O 1
ATOM 1639 N N . ARG A 1 207 ? -7.883 16.031 5.562 1 95.81 207 ARG A N 1
ATOM 1640 C CA . ARG A 1 207 ? -8.039 14.625 5.957 1 95.81 207 ARG A CA 1
ATOM 1641 C C . ARG A 1 207 ? -6.703 13.891 5.906 1 95.81 207 ARG A C 1
ATOM 1643 O O . ARG A 1 207 ? -6.367 13.148 6.828 1 95.81 207 ARG A O 1
ATOM 1650 N N . ASN A 1 208 ? -6.004 14.125 4.879 1 95.69 208 ASN A N 1
ATOM 1651 C CA . ASN A 1 208 ? -4.695 13.5 4.719 1 95.69 208 A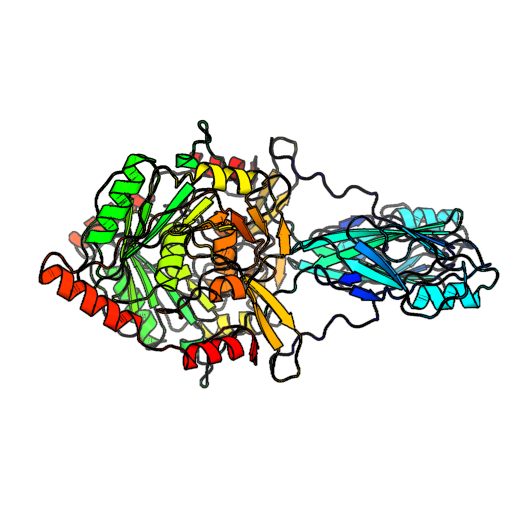SN A CA 1
ATOM 1652 C C . ASN A 1 208 ? -3.74 13.898 5.84 1 95.69 208 ASN A C 1
ATOM 1654 O O . ASN A 1 208 ? -3.035 13.055 6.395 1 95.69 208 ASN A O 1
ATOM 1658 N N . LEU A 1 209 ? -3.744 15.203 6.082 1 97.25 209 LEU A N 1
ATOM 1659 C CA . LEU A 1 209 ? -2.877 15.688 7.148 1 97.25 209 LEU A CA 1
ATOM 1660 C C . LEU A 1 209 ? -3.217 15.023 8.477 1 97.25 209 LEU A C 1
ATOM 1662 O O . LEU A 1 209 ? -2.334 14.484 9.148 1 97.25 209 LEU A O 1
ATOM 1666 N N . ALA A 1 210 ? -4.426 15.031 8.828 1 98.06 210 ALA A N 1
ATOM 1667 C CA . ALA A 1 210 ? -4.832 14.461 10.109 1 98.06 210 ALA A CA 1
ATOM 1668 C C . ALA A 1 210 ? -4.512 12.969 10.164 1 98.06 210 ALA A C 1
ATOM 1670 O O . ALA A 1 210 ? -3.959 12.477 11.148 1 98.06 210 ALA A O 1
ATOM 1671 N N . ALA A 1 211 ? -4.848 12.242 9.117 1 97.25 211 ALA A N 1
ATOM 1672 C CA . ALA A 1 211 ? -4.602 10.805 9.055 1 97.25 211 ALA A CA 1
ATOM 1673 C C . ALA A 1 211 ? -3.113 10.492 9.172 1 97.25 211 ALA A C 1
ATOM 1675 O O . ALA A 1 211 ? -2.725 9.508 9.812 1 97.25 211 ALA A O 1
ATOM 1676 N N . SER A 1 212 ? -2.297 11.32 8.562 1 96.31 212 SER A N 1
ATOM 1677 C CA . SER A 1 212 ? -0.858 11.078 8.516 1 96.31 212 SER A CA 1
ATOM 1678 C C . SER A 1 212 ? -0.239 11.141 9.906 1 96.31 212 SER A C 1
ATOM 1680 O O . SER A 1 212 ? 0.888 10.68 10.109 1 96.31 212 SER A O 1
ATOM 1682 N N . GLN A 1 213 ? -0.971 11.664 10.906 1 97.12 213 GLN A N 1
ATOM 1683 C CA . GLN A 1 213 ? -0.415 11.875 12.242 1 97.12 213 GLN A CA 1
ATOM 1684 C C . GLN A 1 213 ? -0.905 10.805 13.219 1 97.12 213 GLN A C 1
ATOM 1686 O O . GLN A 1 213 ? -0.477 10.773 14.375 1 97.12 213 GLN A O 1
ATOM 1691 N N . VAL A 1 214 ? -1.756 9.93 12.758 1 96.81 214 VAL A N 1
ATOM 1692 C CA . VAL A 1 214 ? -2.369 8.938 13.633 1 96.81 214 VAL A CA 1
ATOM 1693 C C . VAL A 1 214 ? -1.363 7.828 13.938 1 96.81 214 VAL A C 1
ATOM 1695 O O . VAL A 1 214 ? -0.658 7.355 13.039 1 96.81 214 VAL A O 1
ATOM 1698 N N . THR A 1 215 ? -1.296 7.395 15.18 1 93.06 215 THR A N 1
ATOM 1699 C CA . THR A 1 215 ? -0.373 6.336 15.578 1 93.06 215 THR A CA 1
ATOM 1700 C C . THR A 1 215 ? -1.134 5.129 16.109 1 93.06 215 THR A C 1
ATOM 1702 O O . THR A 1 215 ? -0.542 4.074 16.359 1 93.06 215 THR A O 1
ATOM 1705 N N . THR A 1 216 ? -2.42 5.289 16.344 1 95.25 216 THR A N 1
ATOM 1706 C CA . THR A 1 216 ? -3.234 4.184 16.828 1 95.25 216 THR A CA 1
ATOM 1707 C C . THR A 1 216 ? -3.594 3.225 15.703 1 95.25 216 THR A C 1
ATOM 1709 O O . THR A 1 216 ? -3.438 3.559 14.523 1 95.25 216 THR A O 1
ATOM 1712 N N . LYS A 1 217 ? -4.043 2.072 16.094 1 95.69 217 LYS A N 1
ATOM 1713 C CA . LYS A 1 217 ? -4.379 1.014 15.148 1 95.69 217 LYS A CA 1
ATOM 1714 C C . LYS A 1 217 ? -5.508 1.446 14.211 1 95.69 217 LYS A C 1
ATOM 1716 O O . LYS A 1 217 ? -5.492 1.124 13.023 1 95.69 217 LYS A O 1
ATOM 1721 N N . TYR A 1 218 ? -6.461 2.225 14.789 1 97.88 218 TYR A N 1
ATOM 1722 C CA . TYR A 1 218 ? -7.617 2.678 14.023 1 97.88 218 TYR A CA 1
ATOM 1723 C C . TYR A 1 218 ? -7.75 4.195 14.086 1 97.88 218 TYR A C 1
ATOM 1725 O O . TYR A 1 218 ? -7.359 4.82 15.07 1 97.88 218 TYR A O 1
ATOM 1733 N N . LEU A 1 219 ? -8.266 4.75 13 1 98.56 219 LEU A N 1
ATOM 1734 C CA . LEU A 1 219 ? -8.695 6.145 13.016 1 98.56 219 LEU A CA 1
ATOM 1735 C C . LEU A 1 219 ? -10.195 6.25 12.75 1 98.56 219 LEU A C 1
ATOM 1737 O O . LEU A 1 219 ? -10.773 5.406 12.062 1 98.56 219 LEU A O 1
ATOM 1741 N N . LEU A 1 220 ? -10.812 7.141 13.398 1 98.81 220 LEU A N 1
ATOM 1742 C CA . LEU A 1 220 ? -12.219 7.477 13.18 1 98.81 220 LEU A CA 1
ATOM 1743 C C . LEU A 1 220 ? -12.359 8.867 12.57 1 98.81 220 LEU A C 1
ATOM 1745 O O . LEU A 1 220 ? -11.969 9.859 13.18 1 98.81 220 LEU A O 1
ATOM 1749 N N . TRP A 1 221 ? -12.891 8.93 11.414 1 98.12 221 TRP A N 1
ATOM 1750 C CA . TRP A 1 221 ? -13.148 10.227 10.797 1 98.12 221 TRP A CA 1
ATOM 1751 C C . TRP A 1 221 ? -14.523 10.758 11.195 1 98.12 221 TRP A C 1
ATOM 1753 O O . TRP A 1 221 ? -15.523 10.031 11.102 1 98.12 221 TRP A O 1
ATOM 1763 N N . VAL A 1 222 ? -14.586 12.008 11.539 1 98.06 222 VAL A N 1
ATOM 1764 C CA . VAL A 1 222 ? -15.844 12.703 11.789 1 98.06 222 VAL A CA 1
ATOM 1765 C C . VAL A 1 222 ? -15.797 14.109 11.188 1 98.06 222 VAL A C 1
ATOM 1767 O O . VAL A 1 222 ? -14.75 14.758 11.211 1 98.06 222 VAL A O 1
ATOM 1770 N N . ASP A 1 223 ? -16.891 14.555 10.648 1 95.88 223 ASP A N 1
ATOM 1771 C CA . ASP A 1 223 ? -17 15.953 10.258 1 95.88 223 ASP A CA 1
ATOM 1772 C C . ASP A 1 223 ? -17.141 16.859 11.477 1 95.88 223 ASP A C 1
ATOM 1774 O O . ASP A 1 223 ? -17.609 16.422 12.531 1 95.88 223 ASP A O 1
ATOM 1778 N N . ASP A 1 224 ? -16.734 18.109 11.32 1 96.19 224 ASP A N 1
ATOM 1779 C CA . ASP A 1 224 ? -16.656 18.984 12.477 1 96.19 224 ASP A CA 1
ATOM 1780 C C . ASP A 1 224 ? -18.047 19.453 12.914 1 96.19 224 ASP A C 1
ATOM 1782 O O . ASP A 1 224 ? -18.188 20.109 13.945 1 96.19 224 ASP A O 1
ATOM 1786 N N . ASP A 1 225 ? -19.078 19.094 12.125 1 95.5 225 ASP A N 1
ATOM 1787 C CA . ASP A 1 225 ? -20.438 19.453 12.516 1 95.5 225 ASP A CA 1
ATOM 1788 C C . ASP A 1 225 ? -21.234 18.234 12.969 1 95.5 225 ASP A C 1
ATOM 1790 O O . ASP A 1 225 ? -22.469 18.25 12.961 1 95.5 225 ASP A O 1
ATOM 1794 N N . PHE A 1 226 ? -20.578 17.156 13.281 1 97.75 226 PHE A N 1
ATOM 1795 C CA . PHE A 1 226 ? -21.234 15.984 13.852 1 97.75 226 PHE A CA 1
ATOM 1796 C C . PHE A 1 226 ? -21.359 16.109 15.359 1 97.75 226 PHE A C 1
ATOM 1798 O O . PHE A 1 226 ? -20.812 17.047 15.953 1 97.75 226 PHE A O 1
ATOM 1805 N N . PHE A 1 227 ? -22.109 15.203 15.969 1 98.12 227 PHE A N 1
ATOM 1806 C CA . PHE A 1 227 ? -22.391 15.242 17.391 1 98.12 227 PHE A CA 1
ATOM 1807 C C . PHE A 1 227 ? -22.547 13.836 17.953 1 98.12 227 PHE A C 1
ATOM 1809 O O . PHE A 1 227 ? -23.391 13.07 17.5 1 98.12 227 PHE A O 1
ATOM 1816 N N . PHE A 1 228 ? -21.703 13.508 18.953 1 98.62 228 PHE A N 1
ATOM 1817 C CA . PHE A 1 228 ? -21.766 12.195 19.594 1 98.62 228 PHE A CA 1
ATOM 1818 C C . PHE A 1 228 ? -22.984 12.094 20.516 1 98.62 228 PHE A C 1
ATOM 1820 O O . PHE A 1 228 ? -23.281 13.031 21.25 1 98.62 228 PHE A O 1
ATOM 1827 N N . THR A 1 229 ? -23.625 11.016 20.5 1 97.94 229 THR A N 1
ATOM 1828 C CA . THR A 1 229 ? -24.766 10.68 21.359 1 97.94 229 THR A CA 1
ATOM 1829 C C . THR A 1 229 ? -24.547 9.32 22.016 1 97.94 229 THR A C 1
ATOM 1831 O O . THR A 1 229 ? -23.516 8.688 21.828 1 97.94 229 THR A O 1
ATOM 1834 N N . LYS A 1 230 ? -25.547 8.875 22.797 1 97.31 230 LYS A N 1
ATOM 1835 C CA . LYS A 1 230 ? -25.484 7.57 23.453 1 97.31 230 LYS A CA 1
ATOM 1836 C C . LYS A 1 230 ? -25.422 6.445 22.422 1 97.31 230 LYS A C 1
ATOM 1838 O O . LYS A 1 230 ? -24.969 5.34 22.734 1 97.31 230 LYS A O 1
ATOM 1843 N N . LYS A 1 231 ? -25.781 6.762 21.219 1 97.69 231 LYS A N 1
ATOM 1844 C CA . LYS A 1 231 ? -25.812 5.758 20.156 1 97.69 231 LYS A CA 1
ATOM 1845 C C . LYS A 1 231 ? -24.484 5.691 19.406 1 97.69 231 LYS A C 1
ATOM 1847 O O . LYS A 1 231 ? -24.266 4.793 18.594 1 97.69 231 LYS A O 1
ATOM 1852 N N . THR A 1 232 ? -23.609 6.602 19.656 1 98.38 232 THR A N 1
ATOM 1853 C CA . THR A 1 232 ? -22.312 6.625 18.984 1 98.38 232 THR A CA 1
ATOM 1854 C C . THR A 1 232 ? -21.312 5.742 19.719 1 98.38 232 THR A C 1
ATOM 1856 O O . THR A 1 232 ? -20.328 6.242 20.266 1 98.38 232 THR A O 1
ATOM 1859 N N . LYS A 1 233 ? -21.516 4.492 19.609 1 97.5 233 LYS A N 1
ATOM 1860 C CA . LYS A 1 233 ? -20.688 3.504 20.297 1 97.5 233 LYS A CA 1
ATOM 1861 C C . LYS A 1 233 ? -19.547 3.027 19.391 1 97.5 233 LYS A C 1
ATOM 1863 O O . LYS A 1 233 ? -19.672 2.002 18.719 1 97.5 233 LYS A O 1
ATOM 1868 N N . ILE A 1 234 ? -18.406 3.633 19.516 1 97.44 234 ILE A N 1
ATOM 1869 C CA . ILE A 1 234 ? -17.344 3.357 18.562 1 97.44 234 ILE A CA 1
ATOM 1870 C C . ILE A 1 234 ? -16.672 2.029 18.891 1 97.44 234 ILE A C 1
ATOM 1872 O O . ILE A 1 234 ? -15.953 1.461 18.078 1 97.44 234 ILE A O 1
ATOM 1876 N N . GLU A 1 235 ? -16.938 1.425 20.125 1 97.38 235 GLU A N 1
ATOM 1877 C CA . GLU A 1 235 ? -16.453 0.096 20.484 1 97.38 235 GLU A CA 1
ATOM 1878 C C . GLU A 1 235 ? -16.969 -0.963 19.516 1 97.38 235 GLU A C 1
ATOM 1880 O O . GLU A 1 235 ? -16.281 -1.948 19.25 1 97.38 235 GLU A O 1
ATOM 1885 N N . LYS A 1 236 ? -18.141 -0.712 19.078 1 97.75 236 LYS A N 1
ATOM 1886 C CA . LYS A 1 236 ? -18.719 -1.667 18.141 1 97.75 236 LYS A CA 1
ATOM 1887 C C . LYS A 1 236 ? -17.953 -1.681 16.828 1 97.75 236 LYS A C 1
ATOM 1889 O O . LYS A 1 236 ? -17.766 -2.738 16.219 1 97.75 236 LYS A O 1
ATOM 1894 N N . LEU A 1 237 ? -17.578 -0.52 16.375 1 98.44 237 LEU A N 1
ATOM 1895 C CA . LEU A 1 237 ? -16.797 -0.44 15.148 1 98.44 237 LEU A CA 1
ATOM 1896 C C . LEU A 1 237 ? -15.438 -1.111 15.328 1 98.44 237 LEU A C 1
ATOM 1898 O O . LEU A 1 237 ? -14.953 -1.797 14.422 1 98.44 237 LEU A O 1
ATOM 1902 N N . VAL A 1 238 ? -14.82 -0.945 16.5 1 97.75 238 VAL A N 1
ATOM 1903 C CA . VAL A 1 238 ? -13.562 -1.614 16.812 1 97.75 238 VAL A CA 1
ATOM 1904 C C . VAL A 1 238 ? -13.75 -3.129 16.766 1 97.75 238 VAL A C 1
ATOM 1906 O O . VAL A 1 238 ? -12.938 -3.85 16.188 1 97.75 238 VAL A O 1
ATOM 1909 N N . ASP A 1 239 ? -14.805 -3.559 17.328 1 97.56 239 ASP A N 1
ATOM 1910 C CA . ASP A 1 239 ? -15.102 -4.988 17.375 1 97.56 239 ASP A CA 1
ATOM 1911 C C . ASP A 1 239 ? -15.211 -5.559 15.961 1 97.56 239 ASP A C 1
ATOM 1913 O O . ASP A 1 239 ? -14.664 -6.629 15.672 1 97.56 239 ASP A O 1
ATOM 1917 N N . VAL A 1 240 ? -15.875 -4.879 15.078 1 98.31 240 VAL A N 1
ATOM 1918 C CA . VAL A 1 240 ? -16.031 -5.316 13.695 1 98.31 240 VAL A CA 1
ATOM 1919 C C . VAL A 1 240 ? -14.672 -5.422 13.023 1 98.31 240 VAL A C 1
ATOM 1921 O O . VAL A 1 240 ? -14.352 -6.445 12.414 1 98.31 240 VAL A O 1
ATOM 1924 N N . LEU A 1 241 ? -13.828 -4.422 13.18 1 98 241 LEU A N 1
ATOM 1925 C CA . LEU A 1 241 ? -12.539 -4.406 12.5 1 98 241 LEU A CA 1
ATOM 1926 C C . LEU A 1 241 ? -11.594 -5.445 13.102 1 98 241 LEU A C 1
ATOM 1928 O O . LEU A 1 241 ? -10.773 -6.027 12.391 1 98 241 LEU A O 1
ATOM 1932 N N . GLU A 1 242 ? -11.672 -5.688 14.414 1 95.75 242 GLU A N 1
ATOM 1933 C CA . GLU A 1 242 ? -10.797 -6.652 15.078 1 95.75 242 GLU A CA 1
ATOM 1934 C C . GLU A 1 242 ? -11.156 -8.078 14.672 1 95.75 242 GLU A C 1
ATOM 1936 O O . GLU A 1 242 ? -10.289 -8.961 14.672 1 95.75 242 GLU A O 1
ATOM 1941 N N . ASN A 1 243 ? -12.391 -8.289 14.273 1 97 243 ASN A N 1
ATOM 1942 C CA . ASN A 1 243 ? -12.844 -9.672 14.117 1 97 243 ASN A CA 1
ATOM 1943 C C . ASN A 1 243 ? -13.219 -9.969 12.664 1 97 243 ASN A C 1
ATOM 1945 O O . ASN A 1 243 ? -13.883 -10.969 12.383 1 97 243 ASN A O 1
ATOM 1949 N N . THR A 1 244 ? -12.969 -9.125 11.812 1 96.88 244 THR A N 1
ATOM 1950 C CA . THR A 1 244 ? -13.172 -9.352 10.391 1 96.88 244 THR A CA 1
ATOM 1951 C C . THR A 1 244 ? -11.953 -8.914 9.594 1 96.88 244 THR A C 1
ATOM 1953 O O . THR A 1 244 ? -10.984 -8.406 10.156 1 96.88 244 THR A O 1
ATOM 1956 N N . THR A 1 245 ? -12.047 -9.102 8.312 1 94.44 245 THR A N 1
ATOM 1957 C CA . THR A 1 245 ? -10.945 -8.711 7.438 1 94.44 245 THR A CA 1
ATOM 1958 C C . THR A 1 245 ? -11.203 -7.348 6.812 1 94.44 245 THR A C 1
ATOM 1960 O O . THR A 1 245 ? -10.5 -6.934 5.891 1 94.44 245 THR A O 1
ATOM 1963 N N . LEU A 1 246 ? -12.219 -6.664 7.324 1 97.88 246 LEU A N 1
ATOM 1964 C CA . LEU A 1 246 ? -12.523 -5.344 6.789 1 97.88 246 LEU A CA 1
ATOM 1965 C C . LEU A 1 246 ? -11.406 -4.355 7.102 1 97.88 246 LEU A C 1
ATOM 1967 O O . LEU A 1 246 ? -10.766 -4.445 8.156 1 97.88 246 LEU A O 1
ATOM 1971 N N . ASP A 1 247 ? -11.219 -3.445 6.188 1 98.25 247 ASP A N 1
ATOM 1972 C CA . ASP A 1 247 ? -10.25 -2.369 6.375 1 98.25 247 ASP A CA 1
ATOM 1973 C C . ASP A 1 247 ? -10.93 -1.112 6.922 1 98.25 247 ASP A C 1
ATOM 1975 O O . ASP A 1 247 ? -10.281 -0.277 7.555 1 98.25 247 ASP A O 1
ATOM 1979 N N . LEU A 1 248 ? -12.172 -0.952 6.59 1 98.56 248 LEU A N 1
ATOM 1980 C CA . LEU A 1 248 ? -12.938 0.252 6.902 1 98.56 248 LEU A CA 1
ATOM 1981 C C . LEU A 1 248 ? -14.406 -0.083 7.152 1 98.56 248 LEU A C 1
ATOM 1983 O O . LEU A 1 248 ? -14.984 -0.904 6.441 1 98.56 248 LEU A O 1
ATOM 1987 N N . VAL A 1 249 ? -14.977 0.465 8.18 1 98.69 249 VAL A N 1
ATOM 1988 C CA . VAL A 1 249 ? -16.391 0.233 8.477 1 98.69 249 VAL A CA 1
ATOM 1989 C C . VAL A 1 249 ? -17.078 1.563 8.75 1 98.69 249 VAL A C 1
ATOM 1991 O O . VAL A 1 249 ? -16.641 2.34 9.602 1 98.69 249 VAL A O 1
ATOM 1994 N N . GLY A 1 250 ? -18.062 1.847 7.953 1 98.12 250 GLY A N 1
ATOM 1995 C CA . GLY A 1 250 ? -18.875 3.031 8.148 1 98.12 250 GLY A CA 1
ATOM 1996 C C . GLY A 1 250 ? -20.062 2.789 9.055 1 98.12 250 GLY A C 1
ATOM 1997 O O . GLY A 1 250 ? -20.312 1.661 9.484 1 98.12 250 GLY A O 1
ATOM 1998 N N . ALA A 1 251 ? -20.719 3.865 9.367 1 97.31 251 ALA A N 1
ATOM 1999 C CA . ALA A 1 251 ? -21.938 3.818 10.188 1 97.31 251 ALA A CA 1
ATOM 2000 C C . ALA A 1 251 ? -23 4.762 9.641 1 97.31 251 ALA A C 1
ATOM 2002 O O . ALA A 1 251 ? -23.203 4.848 8.43 1 97.31 251 ALA A O 1
ATOM 2003 N N . SER A 1 252 ? -23.875 5.262 10.656 1 96.62 252 SER A N 1
ATOM 2004 C CA . SER A 1 252 ? -25 6.078 10.203 1 96.62 252 SER A CA 1
ATOM 2005 C C . SER A 1 252 ? -24.938 7.488 10.781 1 96.62 252 SER A C 1
ATOM 2007 O O . SER A 1 252 ? -24.484 7.672 11.922 1 96.62 252 SER A O 1
ATOM 2009 N N . VAL A 1 253 ? -25.281 8.438 9.953 1 96.69 253 VAL A N 1
ATOM 2010 C CA . VAL A 1 253 ? -25.422 9.82 10.391 1 96.69 253 VAL A CA 1
ATOM 2011 C C . VAL A 1 253 ? -26.891 10.188 10.508 1 96.69 253 VAL A C 1
ATOM 2013 O O . VAL A 1 253 ? -27.625 10.203 9.516 1 96.69 253 VAL A O 1
ATOM 2016 N N . ASN A 1 254 ? -27.375 10.469 11.609 1 95.44 254 ASN A N 1
ATOM 2017 C CA . ASN A 1 254 ? -28.781 10.711 11.875 1 95.44 254 ASN A CA 1
ATOM 2018 C C . ASN A 1 254 ? -29.656 9.555 11.375 1 95.44 254 ASN A C 1
ATOM 2020 O O . ASN A 1 254 ? -30.719 9.781 10.797 1 95.44 254 ASN A O 1
ATOM 2024 N N . GLY A 1 255 ? -29.109 8.359 11.414 1 92.5 255 GLY A N 1
ATOM 2025 C CA . GLY A 1 255 ? -29.844 7.168 11.031 1 92.5 255 GLY A CA 1
ATOM 2026 C C . GLY A 1 255 ? -29.766 6.875 9.547 1 92.5 255 GLY A C 1
ATOM 2027 O O . GLY A 1 255 ? -30.281 5.855 9.086 1 92.5 255 GLY A O 1
ATOM 2028 N N . ARG A 1 256 ? -29.125 7.691 8.828 1 91.69 256 ARG A N 1
ATOM 2029 C CA . ARG A 1 256 ? -29.016 7.492 7.391 1 91.69 256 ARG A CA 1
ATOM 2030 C C . ARG A 1 256 ? -27.641 6.926 7.02 1 91.69 256 ARG A C 1
ATOM 2032 O O . ARG A 1 256 ? -26.625 7.383 7.531 1 91.69 256 ARG A O 1
ATOM 2039 N N . ARG A 1 257 ? -27.75 5.945 6.16 1 90.5 257 ARG A N 1
ATOM 2040 C CA . ARG A 1 257 ? -26.516 5.324 5.68 1 90.5 257 ARG A CA 1
ATOM 2041 C C . ARG A 1 257 ? -26.281 5.645 4.211 1 90.5 257 ARG A C 1
ATOM 2043 O O . ARG A 1 257 ? -27.203 6.039 3.496 1 90.5 257 ARG A O 1
ATOM 2050 N N . PHE A 1 258 ? -25.141 5.766 3.855 1 90.12 258 PHE A N 1
ATOM 2051 C CA . PHE A 1 258 ? -24.688 5.898 2.473 1 90.12 258 PHE A CA 1
ATOM 2052 C C . PHE A 1 258 ? -23.984 4.637 2.006 1 90.12 258 PHE A C 1
ATOM 2054 O O . PHE A 1 258 ? -22.797 4.43 2.314 1 90.12 258 PHE A O 1
ATOM 2061 N N . LEU A 1 259 ? -24.703 3.762 1.373 1 94.75 259 LEU A N 1
ATOM 2062 C CA . LEU A 1 259 ? -24.188 2.484 0.909 1 94.75 259 LEU A CA 1
ATOM 2063 C C . LEU A 1 259 ? -24.203 2.41 -0.614 1 94.75 259 LEU A C 1
ATOM 2065 O O . LEU A 1 259 ? -25.266 2.48 -1.231 1 94.75 259 LEU A O 1
ATOM 2069 N N . HIS A 1 260 ? -23.062 2.293 -1.158 1 95.31 260 HIS A N 1
ATOM 2070 C CA . HIS A 1 260 ? -22.984 2.16 -2.609 1 95.31 260 HIS A CA 1
ATOM 2071 C C . HIS A 1 260 ? -21.984 1.093 -3.012 1 95.31 260 HIS A C 1
ATOM 2073 O O . HIS A 1 260 ? -20.922 0.976 -2.398 1 95.31 260 HIS A O 1
ATOM 2079 N N . LYS A 1 261 ? -22.344 0.331 -3.992 1 95.06 261 LYS A N 1
ATOM 2080 C CA . LYS A 1 261 ? -21.438 -0.606 -4.645 1 95.06 261 LYS A CA 1
ATOM 2081 C C . LYS A 1 261 ? -20.672 0.068 -5.781 1 95.06 261 LYS A C 1
ATOM 2083 O O . LYS A 1 261 ? -21.25 0.857 -6.535 1 95.06 261 LYS A O 1
ATOM 2088 N N . LEU A 1 262 ? -19.422 -0.162 -5.809 1 94.06 262 LEU A N 1
ATOM 2089 C CA . LEU A 1 262 ? -18.562 0.336 -6.887 1 94.06 262 LEU A CA 1
ATOM 2090 C C . LEU A 1 262 ? -17.953 -0.817 -7.676 1 94.06 262 LEU A C 1
ATOM 2092 O O . LEU A 1 262 ? -17.484 -1.797 -7.09 1 94.06 262 LEU A O 1
ATOM 2096 N N . TRP A 1 263 ? -18.016 -0.748 -8.977 1 88.56 263 TRP A N 1
ATOM 2097 C CA . TRP A 1 263 ? -17.25 -1.654 -9.844 1 88.56 263 TRP A CA 1
ATOM 2098 C C . TRP A 1 263 ? -16.953 -1.004 -11.188 1 88.56 263 TRP A C 1
ATOM 2100 O O . TRP A 1 263 ? -17.547 0.03 -11.523 1 88.56 263 TRP A O 1
ATOM 2110 N N . TYR A 1 264 ? -15.977 -1.417 -11.805 1 87 264 TYR A N 1
ATOM 2111 C CA . TYR A 1 264 ? -15.695 -0.854 -13.117 1 87 264 TYR A CA 1
ATOM 2112 C C . TYR A 1 264 ? -15.695 -1.94 -14.188 1 87 264 TYR A C 1
ATOM 2114 O O . TYR A 1 264 ? -15.57 -3.127 -13.875 1 87 264 TYR A O 1
ATOM 2122 N N . GLU A 1 265 ? -15.984 -1.556 -15.32 1 86.44 265 GLU A N 1
ATOM 2123 C CA . GLU A 1 265 ? -15.945 -2.406 -16.5 1 86.44 265 GLU A CA 1
ATOM 2124 C C . GLU A 1 265 ? -14.914 -1.909 -17.516 1 86.44 265 GLU A C 1
ATOM 2126 O O . GLU A 1 265 ? -14.781 -0.703 -17.734 1 86.44 265 GLU A O 1
ATOM 2131 N N . GLN A 1 266 ? -14.211 -2.871 -17.953 1 84.81 266 GLN A N 1
ATOM 2132 C CA . GLN A 1 266 ? -13.203 -2.527 -18.953 1 84.81 266 GLN A CA 1
ATOM 2133 C C . GLN A 1 266 ? -13.852 -1.956 -20.203 1 84.81 266 GLN A C 1
ATOM 2135 O O . GLN A 1 266 ? -14.844 -2.496 -20.703 1 84.81 266 GLN A O 1
ATOM 2140 N N . GLY A 1 267 ? -13.328 -0.831 -20.531 1 83.06 267 GLY A N 1
ATOM 2141 C CA . GLY A 1 267 ? -13.805 -0.205 -21.75 1 83.06 267 GLY A CA 1
ATOM 2142 C C . GLY A 1 267 ? -12.844 -0.357 -22.922 1 83.06 267 GLY A C 1
ATOM 2143 O O . GLY A 1 267 ? -12.266 -1.429 -23.109 1 83.06 267 GLY A O 1
ATOM 2144 N N . ASP A 1 268 ? -12.898 0.617 -23.797 1 84.88 268 ASP A N 1
ATOM 2145 C CA . ASP A 1 268 ? -12.016 0.641 -24.969 1 84.88 268 ASP A CA 1
ATOM 2146 C C . ASP A 1 268 ? -10.773 1.492 -24.688 1 84.88 268 ASP A C 1
ATOM 2148 O O . ASP A 1 268 ? -10.422 1.731 -23.531 1 84.88 268 ASP A O 1
ATOM 2152 N N . ASP A 1 269 ? -10.031 1.812 -25.734 1 82.75 269 ASP A N 1
ATOM 2153 C CA . ASP A 1 269 ? -8.781 2.564 -25.609 1 82.75 269 ASP A CA 1
ATOM 2154 C C . ASP A 1 269 ? -9.023 3.93 -24.969 1 82.75 269 ASP A C 1
ATOM 2156 O O . ASP A 1 269 ? -8.094 4.551 -24.453 1 82.75 269 ASP A O 1
ATOM 2160 N N . ASP A 1 270 ? -10.297 4.254 -24.984 1 83.81 270 ASP A N 1
ATOM 2161 C CA . ASP A 1 270 ? -10.602 5.57 -24.438 1 83.81 270 ASP A CA 1
ATOM 2162 C C . ASP A 1 270 ? -10.734 5.508 -22.906 1 83.81 270 ASP A C 1
ATOM 2164 O O . ASP A 1 270 ? -10.703 6.539 -22.234 1 83.81 270 ASP A O 1
ATOM 2168 N N . GLY A 1 271 ? -10.93 4.363 -22.375 1 87.75 271 GLY A N 1
ATOM 2169 C CA . GLY A 1 271 ? -10.961 4.25 -20.938 1 87.75 271 GLY A CA 1
ATOM 2170 C C . GLY A 1 271 ? -12.023 3.291 -20.438 1 87.75 271 GLY A C 1
ATOM 2171 O O . GLY A 1 271 ? -12.773 2.717 -21.219 1 87.75 271 GLY A O 1
ATOM 2172 N N . ASP A 1 272 ? -12.078 3.064 -19.172 1 90.31 272 ASP A N 1
ATOM 2173 C CA . ASP A 1 272 ? -13.039 2.189 -18.5 1 90.31 272 ASP A CA 1
ATOM 2174 C C . ASP A 1 272 ? -14.227 2.986 -17.953 1 90.31 272 ASP A C 1
ATOM 2176 O O . ASP A 1 272 ? -14.25 4.215 -18.047 1 90.31 272 ASP A O 1
ATOM 2180 N N . CYS A 1 273 ? -15.219 2.271 -17.578 1 91.19 273 CYS A N 1
ATOM 2181 C CA . CYS A 1 273 ? -16.375 2.908 -16.969 1 91.19 273 CYS A CA 1
ATOM 2182 C C . CYS A 1 273 ? -16.562 2.43 -15.531 1 91.19 273 CYS A C 1
ATOM 2184 O O . CYS A 1 273 ? -16.453 1.237 -15.242 1 91.19 273 CYS A O 1
ATOM 2186 N N . LEU A 1 274 ? -16.828 3.406 -14.695 1 92.44 274 LEU A N 1
ATOM 2187 C CA . LEU A 1 274 ? -17.094 3.113 -13.289 1 92.44 274 LEU A CA 1
ATOM 2188 C C . LEU A 1 274 ? -18.578 3.172 -12.992 1 92.44 274 LEU A C 1
ATOM 2190 O O . LEU A 1 274 ? -19.281 4.074 -13.469 1 92.44 274 LEU A O 1
ATOM 2194 N N . PHE A 1 275 ? -19.031 2.236 -12.227 1 91.44 275 PHE A N 1
ATOM 2195 C CA . PHE A 1 275 ? -20.422 2.168 -11.836 1 91.44 275 PHE A CA 1
ATOM 2196 C C . PHE A 1 275 ? -20.578 2.348 -10.328 1 91.44 275 PHE A C 1
ATOM 2198 O O . PHE A 1 275 ? -19.828 1.758 -9.547 1 91.44 275 PHE A O 1
ATOM 2205 N N . LEU A 1 276 ? -21.438 3.172 -10.008 1 91.81 276 LEU A N 1
ATOM 2206 C CA . LEU A 1 276 ? -21.828 3.414 -8.625 1 91.81 276 LEU A CA 1
ATO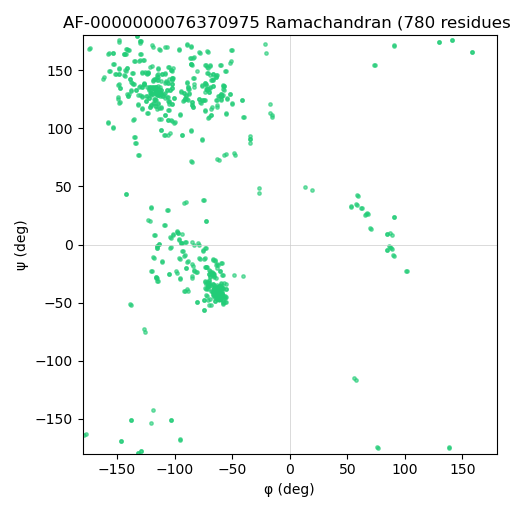M 2207 C C . LEU A 1 276 ? -23.328 3.15 -8.438 1 91.81 276 LEU A C 1
ATOM 2209 O O . LEU A 1 276 ? -24.156 3.852 -9.008 1 91.81 276 LEU A O 1
ATOM 2213 N N . GLN A 1 277 ? -23.656 2.176 -7.578 1 93.88 277 GLN A N 1
ATOM 2214 C CA . GLN A 1 277 ? -25.047 1.771 -7.371 1 93.88 277 GLN A CA 1
ATOM 2215 C C . GLN A 1 277 ? -25.359 1.641 -5.887 1 93.88 277 GLN A C 1
ATOM 2217 O O . GLN A 1 277 ? -24.594 1.024 -5.133 1 93.88 277 GLN A O 1
ATOM 2222 N N . PRO A 1 278 ? -26.453 2.217 -5.543 1 94.56 278 PRO A N 1
ATOM 2223 C CA . PRO A 1 278 ? -26.828 2.031 -4.141 1 94.56 278 PRO A CA 1
ATOM 2224 C C . PRO A 1 278 ? -26.969 0.56 -3.76 1 94.56 278 PRO A C 1
ATOM 2226 O O . PRO A 1 278 ? -27.469 -0.24 -4.559 1 94.56 278 PRO A O 1
ATOM 2229 N N . GLY A 1 279 ? -26.453 0.201 -2.623 1 94.94 279 GLY A N 1
ATOM 2230 C CA . GLY A 1 279 ? -26.672 -1.158 -2.15 1 94.94 279 GLY A CA 1
ATOM 2231 C C . GLY A 1 279 ? -25.422 -1.771 -1.534 1 94.94 279 GLY A C 1
ATOM 2232 O O . GLY A 1 279 ? -24.469 -1.062 -1.22 1 94.94 279 GLY A O 1
ATOM 2233 N N . THR A 1 280 ? -25.562 -3.008 -1.215 1 96.56 280 THR A N 1
ATOM 2234 C CA . THR A 1 280 ? -24.5 -3.791 -0.574 1 96.56 280 THR A CA 1
ATOM 2235 C C . THR A 1 280 ? -24.281 -5.105 -1.315 1 96.56 280 THR A C 1
ATOM 2237 O O . THR A 1 280 ? -25.094 -5.496 -2.156 1 96.56 280 THR A O 1
ATOM 2240 N N . TYR A 1 281 ? -23.219 -5.719 -1.07 1 96 281 TYR A N 1
ATOM 2241 C CA . TYR A 1 281 ? -22.906 -6.992 -1.704 1 96 281 TYR A CA 1
ATOM 2242 C C . TYR A 1 281 ? -23.453 -8.156 -0.898 1 96 281 TYR A C 1
ATOM 2244 O O . TYR A 1 281 ? -23.906 -9.156 -1.467 1 96 281 TYR A O 1
ATOM 2252 N N . GLN A 1 282 ? -23.391 -8.07 0.371 1 96.06 282 GLN A N 1
ATOM 2253 C CA . GLN A 1 282 ? -23.812 -9.156 1.249 1 96.06 282 GLN A CA 1
ATOM 2254 C C . GLN A 1 282 ? -23.75 -8.734 2.715 1 96.06 282 GLN A C 1
ATOM 2256 O O . GLN A 1 282 ? -23.188 -7.691 3.043 1 96.06 282 GLN A O 1
ATOM 2261 N N . ALA A 1 283 ? -24.344 -9.57 3.578 1 96.94 283 ALA A N 1
ATOM 2262 C CA . ALA A 1 283 ? -24.25 -9.391 5.023 1 96.94 283 ALA A CA 1
ATOM 2263 C C . ALA A 1 283 ? -22.844 -9.711 5.523 1 96.94 283 ALA A C 1
ATOM 2265 O O . ALA A 1 283 ? -22.125 -10.492 4.898 1 96.94 283 ALA A O 1
ATOM 2266 N N . LEU A 1 284 ? -22.438 -9.047 6.523 1 97 284 LEU A N 1
ATOM 2267 C CA . LEU A 1 284 ? -21.141 -9.344 7.152 1 97 284 LEU A CA 1
ATOM 2268 C C . LEU A 1 284 ? -21.297 -10.477 8.164 1 97 284 LEU A C 1
ATOM 2270 O O . LEU A 1 284 ? -22.016 -10.336 9.156 1 97 284 LEU A O 1
ATOM 2274 N N . ASP A 1 285 ? -20.594 -11.523 7.941 1 94.25 285 ASP A N 1
ATOM 2275 C CA . ASP A 1 285 ? -20.688 -12.688 8.812 1 94.25 285 ASP A CA 1
ATOM 2276 C C . ASP A 1 285 ? -20.312 -12.328 10.25 1 94.25 285 ASP A C 1
ATOM 2278 O O . ASP A 1 285 ? -19.281 -11.695 10.484 1 94.25 285 ASP A O 1
ATOM 2282 N N . GLY A 1 286 ? -21.188 -12.711 11.133 1 96.19 286 GLY A N 1
ATOM 2283 C CA . GLY A 1 286 ? -20.891 -12.492 12.539 1 96.19 286 GLY A CA 1
ATOM 2284 C C . GLY A 1 286 ? -21.391 -11.156 13.055 1 96.19 286 GLY A C 1
ATOM 2285 O O . GLY A 1 286 ? -21.375 -10.906 14.266 1 96.19 286 GLY A O 1
ATOM 2286 N N . PHE A 1 287 ? -21.828 -10.289 12.188 1 97.94 287 PHE A N 1
ATOM 2287 C CA . PHE A 1 287 ? -22.312 -8.961 12.547 1 97.94 287 PHE A CA 1
ATOM 2288 C C . PHE A 1 287 ? -23.625 -8.648 11.844 1 97.94 287 PHE A C 1
ATOM 2290 O O . PHE A 1 287 ? -23.625 -7.977 10.812 1 97.94 287 PHE A O 1
ATOM 2297 N N . PRO A 1 288 ? -24.734 -9.008 12.414 1 96.88 288 PRO A N 1
ATOM 2298 C CA . PRO A 1 288 ? -26.047 -8.969 11.75 1 96.88 288 PRO A CA 1
ATOM 2299 C C . PRO A 1 288 ? -26.438 -7.559 11.32 1 96.88 288 PRO A C 1
ATOM 2301 O O . PRO A 1 288 ? -27.266 -7.395 10.422 1 96.88 288 PRO A O 1
ATOM 2304 N N . ASN A 1 289 ? -25.906 -6.52 11.906 1 96.88 289 ASN A N 1
ATOM 2305 C CA . ASN A 1 289 ? -26.266 -5.148 11.57 1 96.88 289 ASN A CA 1
ATOM 2306 C C . ASN A 1 289 ? -25.281 -4.523 10.586 1 96.88 289 ASN A C 1
ATOM 2308 O O . ASN A 1 289 ? -25.297 -3.312 10.367 1 96.88 289 ASN A O 1
ATOM 2312 N N . CYS A 1 290 ? -24.438 -5.34 10.078 1 98.06 290 CYS A N 1
ATOM 2313 C CA . CYS A 1 290 ? -23.391 -4.832 9.195 1 98.06 290 CYS A CA 1
ATOM 2314 C C . CYS A 1 290 ? -23.438 -5.523 7.836 1 98.06 290 CYS A C 1
ATOM 2316 O O . CYS A 1 290 ? -23.844 -6.684 7.738 1 98.06 290 CYS A O 1
ATOM 2318 N N . GLU A 1 291 ? -23.078 -4.805 6.832 1 98.12 291 GLU A N 1
ATOM 2319 C CA . GLU A 1 291 ? -23.047 -5.297 5.457 1 98.12 291 GLU A CA 1
ATOM 2320 C C . GLU A 1 291 ? -21.75 -4.879 4.754 1 98.12 291 GLU A C 1
ATOM 2322 O O . GLU A 1 291 ? -21.094 -3.918 5.164 1 98.12 291 GLU A O 1
ATOM 2327 N N . ILE A 1 292 ? -21.422 -5.652 3.703 1 97.88 292 ILE A N 1
ATOM 2328 C CA . ILE A 1 292 ? -20.25 -5.344 2.893 1 97.88 292 ILE A CA 1
ATOM 2329 C C . ILE A 1 292 ? -20.656 -4.445 1.724 1 97.88 292 ILE A C 1
ATOM 2331 O O . ILE A 1 292 ? -21.641 -4.719 1.038 1 97.88 292 ILE A O 1
ATOM 2335 N N . THR A 1 293 ? -19.969 -3.373 1.51 1 97.62 293 THR A N 1
ATOM 2336 C CA . THR A 1 293 ? -20.203 -2.41 0.441 1 97.62 293 THR A CA 1
ATOM 2337 C C . THR A 1 293 ? -18.891 -1.799 -0.045 1 97.62 293 THR A C 1
ATOM 2339 O O . THR A 1 293 ? -17.812 -2.33 0.231 1 97.62 293 THR A O 1
ATOM 2342 N N . SER A 1 294 ? -18.984 -0.72 -0.878 1 96.44 294 SER A N 1
ATOM 2343 C CA . SER A 1 294 ? -17.766 -0.13 -1.412 1 96.44 294 SER A CA 1
ATOM 2344 C C . SER A 1 294 ? -17.578 1.299 -0.911 1 96.44 294 SER A C 1
ATOM 2346 O O . SER A 1 294 ? -16.453 1.787 -0.823 1 96.44 294 SER A O 1
ATOM 2348 N N . CYS A 1 295 ? -18.641 1.964 -0.626 1 95.88 295 CYS A N 1
ATOM 2349 C CA . CYS A 1 295 ? -18.609 3.375 -0.257 1 95.88 295 CYS A CA 1
ATOM 2350 C C . CYS A 1 295 ? -19.562 3.656 0.9 1 95.88 295 CYS A C 1
ATOM 2352 O O . CYS A 1 295 ? -20.703 3.215 0.885 1 95.88 295 CYS A O 1
ATOM 2354 N N . VAL A 1 296 ? -19.062 4.363 1.856 1 96.94 296 VAL A N 1
ATOM 2355 C CA . VAL A 1 296 ? -19.875 4.66 3.035 1 96.94 296 VAL A CA 1
ATOM 2356 C C . VAL A 1 296 ? -19.828 6.16 3.326 1 96.94 296 VAL A C 1
ATOM 2358 O O . VAL A 1 296 ? -19.141 6.914 2.635 1 96.94 296 VAL A O 1
ATOM 2361 N N . VAL A 1 297 ? -20.578 6.598 4.238 1 94.31 297 VAL A N 1
ATOM 2362 C CA . VAL A 1 297 ? -20.703 8.008 4.609 1 94.31 297 VAL A CA 1
ATOM 2363 C C . VAL A 1 297 ? -19.438 8.477 5.301 1 94.31 297 VAL A C 1
ATOM 2365 O O . VAL A 1 297 ? -18.594 7.668 5.703 1 94.31 297 VAL A O 1
ATOM 2368 N N . ASN A 1 298 ? -19.297 9.805 5.434 1 93.31 298 ASN A N 1
ATOM 2369 C CA . ASN A 1 298 ? -18.125 10.414 6.055 1 93.31 298 ASN A CA 1
ATOM 2370 C C . ASN A 1 298 ? -18.141 10.242 7.57 1 93.31 298 ASN A C 1
ATOM 2372 O O . ASN A 1 298 ? -17.953 11.203 8.312 1 93.31 298 ASN A O 1
ATOM 2376 N N . PHE A 1 299 ? -18.531 9.234 8.078 1 97.62 299 PHE A N 1
ATOM 2377 C CA . PHE A 1 299 ? -18.438 8.711 9.438 1 97.62 299 PHE A CA 1
ATOM 2378 C C . PHE A 1 299 ? -18.031 7.242 9.422 1 97.62 299 PHE A C 1
ATOM 2380 O O . PHE A 1 299 ? -18.875 6.359 9.305 1 97.62 299 PHE A O 1
ATOM 2387 N N . PHE A 1 300 ? -16.703 6.984 9.516 1 98.19 300 PHE A N 1
ATOM 2388 C CA . PHE A 1 300 ? -16.188 5.621 9.414 1 98.19 300 PHE A CA 1
ATOM 2389 C C . PHE A 1 300 ? -14.938 5.453 10.258 1 98.19 300 PHE A C 1
ATOM 2391 O O . PHE A 1 300 ? -14.227 6.426 10.531 1 98.19 300 PHE A O 1
ATOM 2398 N N . MET A 1 301 ? -14.742 4.289 10.695 1 98.81 301 MET A N 1
ATOM 2399 C CA . MET A 1 301 ? -13.492 3.85 11.328 1 98.81 301 MET A CA 1
ATOM 2400 C C . MET A 1 301 ? -12.695 2.963 10.383 1 98.81 301 MET A C 1
ATOM 2402 O O . MET A 1 301 ? -13.266 2.145 9.656 1 98.81 301 MET A O 1
ATOM 2406 N N . ALA A 1 302 ? -11.398 3.137 10.328 1 98.69 302 ALA A N 1
ATOM 2407 C CA . ALA A 1 302 ? -10.555 2.381 9.406 1 98.69 302 ALA A CA 1
ATOM 2408 C C . ALA A 1 302 ? -9.234 1.993 10.055 1 98.69 302 ALA A C 1
ATOM 2410 O O . ALA A 1 302 ? -8.797 2.627 11.023 1 98.69 302 ALA A O 1
ATOM 2411 N N . ARG A 1 303 ? -8.703 0.888 9.562 1 97.75 303 ARG A N 1
ATOM 2412 C CA . ARG A 1 303 ? -7.309 0.606 9.875 1 97.75 303 ARG A CA 1
ATOM 2413 C C . ARG A 1 303 ? -6.398 1.717 9.367 1 97.75 303 ARG A C 1
ATOM 2415 O O . ARG A 1 303 ? -6.383 2.012 8.164 1 97.75 303 ARG A O 1
ATOM 2422 N N . THR A 1 304 ? -5.621 2.287 10.219 1 96.56 304 THR A N 1
ATOM 2423 C CA . THR A 1 304 ? -4.848 3.488 9.93 1 96.56 304 THR A CA 1
ATOM 2424 C C . THR A 1 304 ? -3.912 3.254 8.742 1 96.56 304 THR A C 1
ATOM 2426 O O . THR A 1 304 ? -3.873 4.059 7.809 1 96.56 304 THR A O 1
ATOM 2429 N N . GLU A 1 305 ? -3.271 2.143 8.695 1 92.75 305 GLU A N 1
ATOM 2430 C CA . GLU A 1 305 ? -2.287 1.856 7.656 1 92.75 305 GLU A CA 1
ATOM 2431 C C . GLU A 1 305 ? -2.949 1.738 6.285 1 92.75 305 GLU A C 1
ATOM 2433 O O . GLU A 1 305 ? -2.354 2.102 5.27 1 92.75 305 GLU A O 1
ATOM 2438 N N . LYS A 1 306 ? -4.133 1.237 6.281 1 95 306 LYS A N 1
ATOM 2439 C CA . LYS A 1 306 ? -4.836 1.097 5.012 1 95 306 LYS A CA 1
ATOM 2440 C C . LYS A 1 306 ? -5.258 2.457 4.465 1 95 306 LYS A C 1
ATOM 2442 O O . LYS A 1 306 ? -5.211 2.688 3.252 1 95 306 LYS A O 1
ATOM 2447 N N . VAL A 1 307 ? -5.609 3.33 5.352 1 95.69 307 VAL A N 1
ATOM 2448 C CA . VAL A 1 307 ? -5.957 4.684 4.934 1 95.69 307 VAL A CA 1
ATOM 2449 C C . VAL A 1 307 ? -4.723 5.379 4.363 1 95.69 307 VAL A C 1
ATOM 2451 O O . VAL A 1 307 ? -4.809 6.074 3.348 1 95.69 307 VAL A O 1
ATOM 2454 N N . TRP A 1 308 ? -3.594 5.109 4.98 1 92.06 308 TRP A N 1
ATOM 2455 C CA . TRP A 1 308 ? -2.342 5.668 4.484 1 92.06 308 TRP A CA 1
ATOM 2456 C C . TRP A 1 308 ? -2.049 5.18 3.07 1 92.06 308 TRP A C 1
ATOM 2458 O O . TRP A 1 308 ? -1.648 5.961 2.205 1 92.06 308 TRP A O 1
ATOM 2468 N N . SER A 1 309 ? -2.289 3.99 2.902 1 91.69 309 SER A N 1
ATOM 2469 C CA . SER A 1 309 ? -1.922 3.367 1.634 1 91.69 309 SER A CA 1
ATOM 2470 C C . SER A 1 309 ? -2.799 3.877 0.494 1 91.69 309 SER A C 1
ATOM 2472 O O . SER A 1 309 ? -2.332 4.02 -0.639 1 91.69 309 SER A O 1
ATOM 2474 N N . VAL A 1 310 ? -4.039 4.148 0.769 1 93.44 310 VAL A N 1
ATOM 2475 C CA . VAL A 1 310 ? -4.945 4.656 -0.254 1 93.44 310 VAL A CA 1
ATOM 2476 C C . VAL A 1 310 ? -4.734 6.16 -0.431 1 93.44 310 VAL A C 1
ATOM 2478 O O . VAL A 1 310 ? -4.559 6.641 -1.553 1 93.44 310 VAL A O 1
ATOM 2481 N N . GLY A 1 311 ? -4.734 6.824 0.68 1 91.88 311 GLY A N 1
ATOM 2482 C CA . GLY A 1 311 ? -4.527 8.266 0.676 1 91.88 311 GLY A CA 1
ATOM 2483 C C . GLY A 1 311 ? -5.727 9.039 0.166 1 91.88 311 GLY A C 1
ATOM 2484 O O . GLY A 1 311 ? -6.555 8.492 -0.569 1 91.88 311 GLY A O 1
ATOM 2485 N N . PHE A 1 312 ? -5.855 10.281 0.593 1 93.12 312 PHE A N 1
ATOM 2486 C CA . PHE A 1 312 ? -6.801 11.25 0.053 1 93.12 312 PHE A CA 1
ATOM 2487 C C . PHE A 1 312 ? -6.109 12.203 -0.917 1 93.12 312 PHE A C 1
ATOM 2489 O O . PHE A 1 312 ? -5.098 12.812 -0.577 1 93.12 312 PHE A O 1
ATOM 2496 N N . ASP A 1 313 ? -6.613 12.32 -2.123 1 89.81 313 ASP A N 1
ATOM 2497 C CA . ASP A 1 313 ? -6.004 13.203 -3.117 1 89.81 313 ASP A CA 1
ATOM 2498 C C . ASP A 1 313 ? -6.176 14.672 -2.73 1 89.81 313 ASP A C 1
ATOM 2500 O O . ASP A 1 313 ? -7.285 15.211 -2.789 1 89.81 313 ASP A O 1
ATOM 2504 N N . PRO A 1 314 ? -5.105 15.312 -2.393 1 90.06 314 PRO A N 1
ATOM 2505 C CA . PRO A 1 314 ? -5.238 16.672 -1.885 1 90.06 314 PRO A CA 1
ATOM 2506 C C . PRO A 1 314 ? -5.75 17.656 -2.943 1 90.06 314 PRO A C 1
ATOM 2508 O O . PRO A 1 314 ? -6.129 18.781 -2.617 1 90.06 314 PRO A O 1
ATOM 2511 N N . ARG A 1 315 ? -5.812 17.438 -4.168 1 88.38 315 ARG A N 1
ATOM 2512 C CA . ARG A 1 315 ? -6.316 18.312 -5.223 1 88.38 315 ARG A CA 1
ATOM 2513 C C . ARG A 1 315 ? -7.832 18.484 -5.117 1 88.38 315 ARG A C 1
ATOM 2515 O O . ARG A 1 315 ? -8.391 19.438 -5.66 1 88.38 315 ARG A O 1
ATOM 2522 N N . LEU A 1 316 ? -8.422 17.422 -4.414 1 84.62 316 LEU A N 1
ATOM 2523 C CA . LEU A 1 316 ? -9.859 17.484 -4.203 1 84.62 316 LEU A CA 1
ATOM 2524 C C . LEU A 1 316 ? -10.195 18.297 -2.959 1 84.62 316 LEU A C 1
ATOM 2526 O O . LEU A 1 316 ? -10.234 17.75 -1.852 1 84.62 316 LEU A O 1
ATOM 2530 N N . SER A 1 317 ? -10.555 19.578 -3.084 1 77.06 317 SER A N 1
ATOM 2531 C CA . SER A 1 317 ? -10.625 20.531 -1.982 1 77.06 317 SER A CA 1
ATOM 2532 C C . SER A 1 317 ? -12.055 20.703 -1.483 1 77.06 317 SER A C 1
ATOM 2534 O O . SER A 1 317 ? -12.281 21.156 -0.363 1 77.06 317 SER A O 1
ATOM 2536 N N . ARG A 1 318 ? -13.055 20.438 -2.211 1 72.62 318 ARG A N 1
ATOM 2537 C CA . ARG A 1 318 ? -14.398 20.797 -1.756 1 72.62 318 ARG A CA 1
ATOM 2538 C C . ARG A 1 318 ? -15.328 19.594 -1.778 1 72.62 318 ARG A C 1
ATOM 2540 O O . ARG A 1 318 ? -15.859 19.188 -0.74 1 72.62 318 ARG A O 1
ATOM 2547 N N . ILE A 1 319 ? -15.719 19.25 -2.867 1 64.06 319 ILE A N 1
ATOM 2548 C CA . ILE A 1 319 ? -16.734 18.203 -2.971 1 64.06 319 ILE A CA 1
ATOM 2549 C C . ILE A 1 319 ? -16.078 16.891 -3.406 1 64.06 319 ILE A C 1
ATOM 2551 O O . ILE A 1 319 ? -15.734 16.719 -4.578 1 64.06 319 ILE A O 1
ATOM 2555 N N . ALA A 1 320 ? -15.789 16.109 -2.293 1 73.69 320 ALA A N 1
ATOM 2556 C CA . ALA A 1 320 ? -15.258 14.789 -2.594 1 73.69 320 ALA A CA 1
ATOM 2557 C C . ALA A 1 320 ? -15.664 13.773 -1.526 1 73.69 320 ALA A C 1
ATOM 2559 O O . ALA A 1 320 ? -15.742 14.109 -0.342 1 73.69 320 ALA A O 1
ATOM 2560 N N . HIS A 1 321 ? -16.25 12.734 -1.855 1 84.31 321 HIS A N 1
ATOM 2561 C CA . HIS A 1 321 ? -16.562 11.656 -0.921 1 84.31 321 HIS A CA 1
ATOM 2562 C C . HIS A 1 321 ? -16.281 10.297 -1.544 1 84.31 321 HIS A C 1
ATOM 2564 O O . HIS A 1 321 ? -15.383 9.578 -1.092 1 84.31 321 HIS A O 1
ATOM 2570 N N . PRO A 1 322 ? -16.828 10.078 -2.705 1 88.12 322 PRO A N 1
ATOM 2571 C CA . PRO A 1 322 ? -16.625 8.75 -3.281 1 88.12 322 PRO A CA 1
ATOM 2572 C C . PRO A 1 322 ? -15.203 8.539 -3.797 1 88.12 322 PRO A C 1
ATOM 2574 O O . PRO A 1 322 ? -14.766 7.395 -3.975 1 88.12 322 PRO A O 1
ATOM 2577 N N . GLU A 1 323 ? -14.461 9.648 -4.047 1 91.25 323 GLU A N 1
ATOM 2578 C CA . GLU A 1 323 ? -13.164 9.57 -4.707 1 91.25 323 GLU A CA 1
ATOM 2579 C C . GLU A 1 323 ? -12.18 8.742 -3.891 1 91.25 323 GLU A C 1
ATOM 2581 O O . GLU A 1 323 ? -11.352 8.023 -4.449 1 91.25 323 GLU A O 1
ATOM 2586 N N . PHE A 1 324 ? -12.305 8.875 -2.637 1 93.44 324 PHE A N 1
ATOM 2587 C CA . PHE A 1 324 ? -11.453 8.055 -1.783 1 93.44 324 PHE A CA 1
ATOM 2588 C C . PHE A 1 324 ? -11.727 6.574 -1.999 1 93.44 324 PHE A C 1
ATOM 2590 O O . PHE A 1 324 ? -10.789 5.777 -2.109 1 93.44 324 PHE A O 1
ATOM 2597 N N . PHE A 1 325 ? -12.922 6.227 -2.016 1 95.38 325 PHE A N 1
ATOM 2598 C CA . PHE A 1 325 ? -13.32 4.832 -2.174 1 95.38 325 PHE A CA 1
ATOM 2599 C C . PHE A 1 325 ? -13.031 4.348 -3.59 1 95.38 325 PHE A C 1
ATOM 2601 O O . PHE A 1 325 ? -12.711 3.174 -3.795 1 95.38 325 PHE A O 1
ATOM 2608 N N . ILE A 1 326 ? -13.148 5.238 -4.508 1 92.81 326 ILE A N 1
ATOM 2609 C CA . ILE A 1 326 ? -12.781 4.902 -5.879 1 92.81 326 ILE A CA 1
ATOM 2610 C C . ILE A 1 326 ? -11.289 4.582 -5.953 1 92.81 326 ILE A C 1
ATOM 2612 O O . ILE A 1 326 ? -10.898 3.562 -6.527 1 92.81 326 ILE A O 1
ATOM 2616 N N . ASP A 1 327 ? -10.508 5.395 -5.301 1 92.62 327 ASP A N 1
ATOM 2617 C CA . ASP A 1 327 ? -9.07 5.168 -5.27 1 92.62 327 ASP A CA 1
ATOM 2618 C C . ASP A 1 327 ? -8.734 3.893 -4.496 1 92.62 327 ASP A C 1
ATOM 2620 O O . ASP A 1 327 ? -7.699 3.268 -4.742 1 92.62 327 ASP A O 1
ATOM 2624 N N . GLY A 1 328 ? -9.594 3.555 -3.633 1 94.75 328 GLY A N 1
ATOM 2625 C CA . GLY A 1 328 ? -9.359 2.395 -2.787 1 94.75 328 GLY A CA 1
ATOM 2626 C C . GLY A 1 328 ? -9.977 1.123 -3.332 1 94.75 328 GLY A C 1
ATOM 2627 O O . GLY A 1 328 ? -9.867 0.059 -2.717 1 94.75 328 GLY A O 1
ATOM 2628 N N . LEU A 1 329 ? -10.602 1.254 -4.48 1 94.31 329 LEU A N 1
ATOM 2629 C CA . LEU A 1 329 ? -11.242 0.07 -5.043 1 94.31 329 LEU A CA 1
ATOM 2630 C C . LEU A 1 329 ? -10.227 -1.045 -5.266 1 94.31 329 LEU A C 1
ATOM 2632 O O . LEU A 1 329 ? -9.164 -0.814 -5.852 1 94.31 329 LEU A O 1
ATOM 2636 N N . GLY A 1 330 ? -10.555 -2.234 -4.723 1 93.75 330 GLY A N 1
ATOM 2637 C CA . GLY A 1 330 ? -9.656 -3.371 -4.836 1 93.75 330 GLY A CA 1
ATOM 2638 C C . GLY A 1 330 ? -8.586 -3.391 -3.766 1 93.75 330 GLY A C 1
ATOM 2639 O O . GLY A 1 330 ? -7.816 -4.352 -3.666 1 93.75 330 GLY A O 1
ATOM 2640 N N . GLN A 1 331 ? -8.57 -2.344 -2.955 1 94.12 331 GLN A N 1
ATOM 2641 C CA . GLN A 1 331 ? -7.566 -2.264 -1.902 1 94.12 331 GLN A CA 1
ATOM 2642 C C . GLN A 1 331 ? -8.219 -2.178 -0.525 1 94.12 331 GLN A C 1
ATOM 2644 O O . GLN A 1 331 ? -7.598 -2.523 0.483 1 94.12 331 GLN A O 1
ATOM 2649 N N . LEU A 1 332 ? -9.414 -1.744 -0.533 1 96.31 332 LEU A N 1
ATOM 2650 C CA . LEU A 1 332 ? -10.117 -1.533 0.725 1 96.31 332 LEU A CA 1
ATOM 2651 C C . LEU A 1 332 ? -11.336 -2.445 0.823 1 96.31 332 LEU A C 1
ATOM 2653 O O . LEU A 1 332 ? -12.203 -2.424 -0.05 1 96.31 332 LEU A O 1
ATOM 2657 N N . SER A 1 333 ? -11.312 -3.246 1.796 1 97.69 333 SER A N 1
ATOM 2658 C CA . SER A 1 333 ? -12.531 -3.951 2.16 1 97.69 333 SER A CA 1
ATOM 2659 C C . SER A 1 333 ? -13.414 -3.096 3.068 1 97.69 333 SER A C 1
ATOM 2661 O O . SER A 1 333 ? -13.016 -2.756 4.184 1 97.69 333 SER A O 1
ATOM 2663 N N . VAL A 1 334 ? -14.609 -2.795 2.576 1 98.19 334 VAL A N 1
ATOM 2664 C CA . VAL A 1 334 ? -15.422 -1.773 3.229 1 98.19 334 VAL A CA 1
ATOM 2665 C C . VAL A 1 334 ? -16.734 -2.389 3.715 1 98.19 334 VAL A C 1
ATOM 2667 O O . VAL A 1 334 ? -17.359 -3.168 3 1 98.19 334 VAL A O 1
ATOM 2670 N N . GLY A 1 335 ? -17.141 -2.107 4.891 1 98.31 335 GLY A N 1
ATOM 2671 C CA . GLY A 1 335 ? -18.438 -2.465 5.438 1 98.31 335 GLY A CA 1
ATOM 2672 C C . GLY A 1 335 ? -19.156 -1.293 6.078 1 98.31 335 GLY A C 1
ATOM 2673 O O . GLY A 1 335 ? -18.641 -0.174 6.094 1 98.31 335 GLY A O 1
ATOM 2674 N N . SER A 1 336 ? -20.344 -1.483 6.5 1 98.06 336 SER A N 1
ATOM 2675 C CA . SER A 1 336 ? -21.156 -0.475 7.188 1 98.06 336 SER A CA 1
ATOM 2676 C C . SER A 1 336 ? -22.109 -1.115 8.188 1 98.06 336 SER A C 1
ATOM 2678 O O . SER A 1 336 ? -22.703 -2.152 7.906 1 98.06 336 SER A O 1
ATOM 2680 N N . CYS A 1 337 ? -22.203 -0.523 9.289 1 98 337 CYS A N 1
ATOM 2681 C CA . CYS A 1 337 ? -23.109 -1.015 10.336 1 98 337 CYS A CA 1
ATOM 2682 C C . CYS A 1 337 ? -24.234 -0.022 10.602 1 98 337 CYS A C 1
ATOM 2684 O O . CYS A 1 337 ? -24 1.188 10.641 1 98 337 CYS A O 1
ATOM 2686 N N . SER A 1 338 ? -25.391 -0.511 10.891 1 96.69 338 SER A N 1
ATOM 2687 C CA . SER A 1 338 ? -26.578 0.343 11.047 1 96.69 338 SER A CA 1
ATOM 2688 C C . SER A 1 338 ? -26.812 0.695 12.508 1 96.69 338 SER A C 1
ATOM 2690 O O . SER A 1 338 ? -27.578 1.604 12.82 1 96.69 338 SER A O 1
ATOM 2692 N N . ASP A 1 339 ? -26.172 0.064 13.391 1 96.69 339 ASP A N 1
ATOM 2693 C CA . ASP A 1 339 ? -26.5 0.198 14.805 1 96.69 339 ASP A CA 1
ATOM 2694 C C . ASP A 1 339 ? -25.531 1.133 15.516 1 96.69 339 ASP A C 1
ATOM 2696 O O . ASP A 1 339 ? -25.469 1.154 16.75 1 96.69 339 ASP A O 1
ATOM 2700 N N . VAL A 1 340 ? -24.688 1.818 14.914 1 97.94 340 VAL A N 1
ATOM 2701 C CA . VAL A 1 340 ? -23.891 2.928 15.414 1 97.94 340 VAL A CA 1
ATOM 2702 C C . VAL A 1 340 ? -24.281 4.219 14.695 1 97.94 340 VAL A C 1
ATOM 2704 O O . VAL A 1 340 ? -24.234 4.289 13.469 1 97.94 340 VAL A O 1
ATOM 2707 N N . VAL A 1 341 ? -24.688 5.184 15.43 1 97.88 341 VAL A N 1
ATOM 2708 C CA . VAL A 1 341 ? -25.281 6.383 14.844 1 97.88 341 V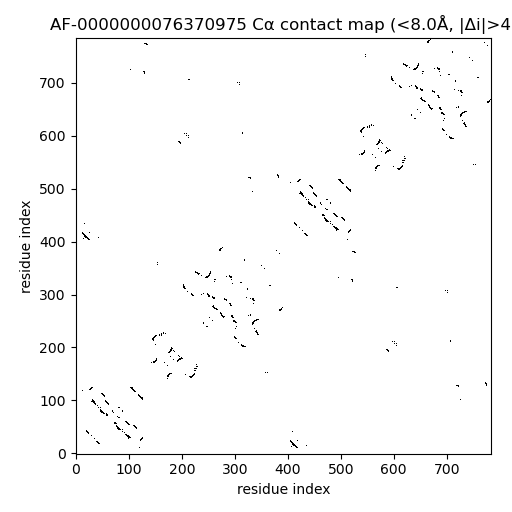AL A CA 1
ATOM 2709 C C . VAL A 1 341 ? -24.641 7.625 15.453 1 97.88 341 VAL A C 1
ATOM 2711 O O . VAL A 1 341 ? -24.484 7.715 16.672 1 97.88 341 VAL A O 1
ATOM 2714 N N . ILE A 1 342 ? -24.203 8.484 14.633 1 98.25 342 ILE A N 1
ATOM 2715 C CA . ILE A 1 342 ? -23.734 9.789 15.094 1 98.25 342 ILE A CA 1
ATOM 2716 C C . ILE A 1 342 ? -24.734 10.867 14.68 1 98.25 342 ILE A C 1
ATOM 2718 O O . ILE A 1 342 ? -25.453 10.719 13.688 1 98.25 342 ILE A O 1
ATOM 2722 N N . GLY A 1 343 ? -24.844 11.883 15.5 1 97.31 343 GLY A N 1
ATOM 2723 C CA . GLY A 1 343 ? -25.719 13 15.188 1 97.31 343 GLY A CA 1
ATOM 2724 C C . GLY A 1 343 ? -25.078 14.031 14.281 1 97.31 343 GLY A C 1
ATOM 2725 O O . GLY A 1 343 ? -23.859 14.039 14.109 1 97.31 343 GLY A O 1
ATOM 2726 N N . HIS A 1 344 ? -25.891 14.82 13.648 1 96.19 344 HIS A N 1
ATOM 2727 C CA . HIS A 1 344 ? -25.484 15.977 12.852 1 96.19 344 HIS A CA 1
ATOM 2728 C C . HIS A 1 344 ? -26.062 17.266 13.43 1 96.19 344 HIS A C 1
ATOM 2730 O O . HIS A 1 344 ? -27.25 17.359 13.703 1 96.19 344 HIS A O 1
ATOM 2736 N N . GLN A 1 345 ? -25.203 18.234 13.602 1 93 345 GLN A N 1
ATOM 2737 C CA . GLN A 1 345 ? -25.656 19.5 14.164 1 93 345 GLN A CA 1
ATOM 2738 C C . GLN A 1 345 ? -26.531 20.266 13.18 1 93 345 GLN A C 1
ATOM 2740 O O . GLN A 1 345 ? -26.281 20.234 11.977 1 93 345 GLN A O 1
ATOM 2745 N N . SER A 1 346 ? -27.672 20.719 13.695 1 79.06 346 SER A N 1
ATOM 2746 C CA . SER A 1 346 ? -28.656 21.422 12.875 1 79.06 346 SER A CA 1
ATOM 2747 C C . SER A 1 346 ? -28.047 22.641 12.195 1 79.06 346 SER A C 1
ATOM 2749 O O . SER A 1 346 ? -27.141 23.266 12.742 1 79.06 346 SER A O 1
ATOM 2751 N N . LYS A 1 347 ? -28.391 22.781 10.93 1 69.5 347 LYS A N 1
ATOM 2752 C CA . LYS A 1 347 ? -28.047 24 10.211 1 69.5 347 LYS A CA 1
ATOM 2753 C C . LYS A 1 347 ? -28.922 25.172 10.664 1 69.5 347 LYS A C 1
ATOM 2755 O O . LYS A 1 347 ? -29.047 26.172 9.953 1 69.5 347 LYS A O 1
ATOM 2760 N N . GLY A 1 348 ? -29.484 25.047 11.797 1 57.62 348 GLY A N 1
ATOM 2761 C CA . GLY A 1 348 ? -30.484 26.031 12.203 1 57.62 348 GLY A CA 1
ATOM 2762 C C . GLY A 1 348 ? -30.016 27.453 12.055 1 57.62 348 GLY A C 1
ATOM 2763 O O . GLY A 1 348 ? -28.859 27.703 11.711 1 57.62 348 GLY A O 1
ATOM 2764 N N . GLU A 1 349 ? -31.016 28.453 12.172 1 58.97 349 GLU A N 1
ATOM 2765 C CA . GLU A 1 349 ? -30.797 29.891 12.086 1 58.97 349 GLU A CA 1
ATOM 2766 C C . GLU A 1 349 ? -29.75 30.344 13.102 1 58.97 349 GLU A C 1
ATOM 2768 O O . GLU A 1 349 ? -29.828 29.984 14.273 1 58.97 349 GLU A O 1
ATOM 2773 N N . PRO A 1 350 ? -28.641 30.766 12.477 1 63.28 350 PRO A N 1
ATOM 2774 C CA . PRO A 1 350 ? -27.609 31.25 13.391 1 63.28 350 PRO A CA 1
ATOM 2775 C C . PRO A 1 350 ? -28.172 32.094 14.531 1 63.28 350 PRO A C 1
ATOM 2777 O O . PRO A 1 350 ? -29.141 32.844 14.336 1 63.28 350 PRO A O 1
ATOM 2780 N N . SER A 1 351 ? -27.922 31.75 15.727 1 63.47 351 SER A N 1
ATOM 2781 C CA . SER A 1 351 ? -28.422 32.438 16.922 1 63.47 351 SER A CA 1
ATOM 2782 C C . SER A 1 351 ? -28 33.906 16.938 1 63.47 351 SER A C 1
ATOM 2784 O O . SER A 1 351 ? -28.641 34.719 17.609 1 63.47 351 SER A O 1
ATOM 2786 N N . ASN A 1 352 ? -26.859 34.156 16.25 1 74.31 352 ASN A N 1
ATOM 2787 C CA . ASN A 1 352 ? -26.422 35.531 16.188 1 74.31 352 ASN A CA 1
ATOM 2788 C C . ASN A 1 352 ? -25.828 35.875 14.82 1 74.31 352 ASN A C 1
ATOM 2790 O O . ASN A 1 352 ? -25.547 35 14.023 1 74.31 352 ASN A O 1
ATOM 2794 N N . GLN A 1 353 ? -25.734 37.156 14.609 1 71.81 353 GLN A N 1
ATOM 2795 C CA . GLN A 1 353 ? -25.328 37.688 13.32 1 71.81 353 GLN A CA 1
ATOM 2796 C C . GLN A 1 353 ? -23.922 37.219 12.945 1 71.81 353 GLN A C 1
ATOM 2798 O O . GLN A 1 353 ? -23.641 36.969 11.773 1 71.81 353 GLN A O 1
ATOM 2803 N N . THR A 1 354 ? -23.125 37.125 13.93 1 74.25 354 THR A N 1
ATOM 2804 C CA . THR A 1 354 ? -21.75 36.719 13.672 1 74.25 354 THR A CA 1
ATOM 2805 C C . THR A 1 354 ? -21.703 35.281 13.156 1 74.25 354 THR A C 1
ATOM 2807 O O . THR A 1 354 ? -21 34.969 12.18 1 74.25 354 THR A O 1
ATOM 2810 N N . LEU A 1 355 ? -22.453 34.5 13.758 1 76.31 355 LEU A N 1
ATOM 2811 C CA . LEU A 1 355 ? -22.5 33.094 13.359 1 76.31 355 LEU A CA 1
ATOM 2812 C C . LEU A 1 355 ? -23.141 32.969 11.984 1 76.31 355 LEU A C 1
ATOM 2814 O O . LEU A 1 355 ? -22.719 32.125 11.188 1 76.31 355 LEU A O 1
ATOM 2818 N N . ALA A 1 356 ? -24.109 33.719 11.805 1 74.62 356 ALA A N 1
ATOM 2819 C CA . ALA A 1 356 ? -24.75 33.719 10.492 1 74.62 356 ALA A CA 1
ATOM 2820 C C . ALA A 1 356 ? -23.766 34.062 9.391 1 74.62 356 ALA A C 1
ATOM 2822 O O . ALA A 1 356 ? -23.781 33.469 8.312 1 74.62 356 ALA A O 1
ATOM 2823 N N . GLY A 1 357 ? -23 35.094 9.68 1 74.12 357 GLY A N 1
ATOM 2824 C CA . GLY A 1 357 ? -21.969 35.469 8.719 1 74.12 357 GLY A CA 1
ATOM 2825 C C . GLY A 1 357 ? -20.969 34.375 8.422 1 74.12 357 GLY A C 1
ATOM 2826 O O . GLY A 1 357 ? -20.594 34.188 7.27 1 74.12 357 GLY A O 1
ATOM 2827 N N . LEU A 1 358 ? -20.609 33.688 9.406 1 77.31 358 LEU A N 1
ATOM 2828 C CA . LEU A 1 358 ? -19.656 32.594 9.258 1 77.31 358 LEU A CA 1
ATOM 2829 C C . LEU A 1 358 ? -20.25 31.469 8.398 1 77.31 358 LEU A C 1
ATOM 2831 O O . LEU A 1 358 ? -19.578 30.938 7.523 1 77.31 358 LEU A O 1
ATOM 2835 N N . GLU A 1 359 ? -21.438 31.141 8.664 1 75.62 359 GLU A N 1
ATOM 2836 C CA . GLU A 1 359 ? -22.109 30.078 7.918 1 75.62 359 GLU A CA 1
ATOM 2837 C C . GLU A 1 359 ? -22.25 30.453 6.441 1 75.62 359 GLU A C 1
ATOM 2839 O O . GLU A 1 359 ? -22.109 29.594 5.566 1 75.62 359 GLU A O 1
ATOM 2844 N N . LYS A 1 360 ? -22.562 31.703 6.258 1 76.56 360 LYS A N 1
ATOM 2845 C CA . LYS A 1 360 ? -22.672 32.188 4.883 1 76.56 360 LYS A CA 1
ATOM 2846 C C . LYS A 1 360 ? -21.328 32.094 4.16 1 76.56 360 LYS A C 1
ATOM 2848 O O . LYS A 1 360 ? -21.266 31.656 3.004 1 76.56 360 LYS A O 1
ATOM 2853 N N . THR A 1 361 ? -20.328 32.531 4.812 1 78.25 361 THR A N 1
ATOM 2854 C CA . THR A 1 361 ? -19 32.469 4.238 1 78.25 361 THR A CA 1
ATOM 2855 C C . THR A 1 361 ? -18.609 31.031 3.938 1 78.25 361 THR A C 1
ATOM 2857 O O . THR A 1 361 ? -18.078 30.734 2.861 1 78.25 361 THR A O 1
ATOM 2860 N N . TYR A 1 362 ? -18.859 30.219 4.848 1 79.5 362 TYR A N 1
ATOM 2861 C CA . TYR A 1 362 ? -18.578 28.797 4.672 1 79.5 362 TYR A CA 1
ATOM 2862 C C . TYR A 1 362 ? -19.281 28.25 3.43 1 79.5 362 TYR A C 1
ATOM 2864 O O . TYR A 1 362 ? -18.656 27.547 2.625 1 79.5 362 TYR A O 1
ATOM 2872 N N . LYS A 1 363 ? -20.5 28.5 3.273 1 74.5 363 LYS A N 1
ATOM 2873 C CA . LYS A 1 363 ? -21.297 28.016 2.152 1 74.5 363 LYS A CA 1
ATOM 2874 C C . LYS A 1 363 ? -20.719 28.484 0.821 1 74.5 363 LYS A C 1
ATOM 2876 O O . LYS A 1 363 ? -20.734 27.75 -0.167 1 74.5 363 LYS A O 1
ATOM 2881 N N . THR A 1 364 ? -20.219 29.656 0.777 1 73.75 364 THR A N 1
ATOM 2882 C CA . THR A 1 364 ? -19.641 30.219 -0.441 1 73.75 364 THR A CA 1
ATOM 2883 C C . THR A 1 364 ? -18.391 29.453 -0.851 1 73.75 364 THR A C 1
ATOM 2885 O O . THR A 1 364 ? -18.172 29.188 -2.037 1 73.75 364 THR A O 1
ATOM 2888 N N . PHE A 1 365 ? -17.625 29.047 0.079 1 73.56 365 PHE A N 1
ATOM 2889 C CA . PHE A 1 365 ? -16.406 28.328 -0.201 1 73.56 365 PHE A CA 1
ATOM 2890 C C . PHE A 1 365 ? -16.703 26.891 -0.646 1 73.56 365 PHE A C 1
ATOM 2892 O O . PHE A 1 365 ? -15.992 26.344 -1.481 1 73.56 365 PHE A O 1
ATOM 2899 N N . ARG A 1 366 ? -17.75 26.375 -0.108 1 65.69 366 ARG A N 1
ATOM 2900 C CA . ARG A 1 366 ? -18.094 24.984 -0.358 1 65.69 366 ARG A CA 1
ATOM 2901 C C . ARG A 1 366 ? -18.609 24.781 -1.781 1 65.69 366 ARG A C 1
ATOM 2903 O O . ARG A 1 366 ? -18.406 23.734 -2.387 1 65.69 366 ARG A O 1
ATOM 2910 N N . ARG A 1 367 ? -19.359 25.641 -2.396 1 60.25 367 ARG A N 1
ATOM 2911 C CA . ARG A 1 367 ? -20.109 25.469 -3.639 1 60.25 367 ARG A CA 1
ATOM 2912 C C . ARG A 1 367 ? -19.219 25.734 -4.852 1 60.25 367 ARG A C 1
ATOM 2914 O O . ARG A 1 367 ? -19.641 25.5 -5.992 1 60.25 367 ARG A O 1
ATOM 2921 N N . LYS A 1 368 ? -18.125 25.984 -4.695 1 62.22 368 LYS A N 1
ATOM 2922 C CA . LYS A 1 368 ? -17.344 26.188 -5.918 1 62.22 368 LYS A CA 1
ATOM 2923 C C . LYS A 1 368 ? -17.125 24.875 -6.648 1 62.22 368 LYS A C 1
ATOM 2925 O O . LYS A 1 368 ? -16.656 23.891 -6.055 1 62.22 368 LYS A O 1
ATOM 2930 N N . SER A 1 369 ? -17.891 24.766 -7.891 1 61.47 369 SER A N 1
ATOM 2931 C CA . SER A 1 369 ? -18.047 23.531 -8.664 1 61.47 369 SER A CA 1
ATOM 2932 C C . SER A 1 369 ? -16.703 23.031 -9.188 1 61.47 369 SER A C 1
ATOM 2934 O O . SER A 1 369 ? -15.891 23.828 -9.68 1 61.47 369 SER A O 1
ATOM 2936 N N . GLN A 1 370 ? -16.312 21.797 -8.781 1 68.44 370 GLN A N 1
ATOM 2937 C CA . GLN A 1 370 ? -15.117 21.172 -9.32 1 68.44 370 GLN A CA 1
ATOM 2938 C C . GLN A 1 370 ? -15.477 20.047 -10.289 1 68.44 370 GLN A C 1
ATOM 2940 O O . GLN A 1 370 ? -14.719 19.078 -10.445 1 68.44 370 GLN A O 1
ATOM 2945 N N . THR A 1 371 ? -16.641 20.172 -10.977 1 71 371 THR A N 1
ATOM 2946 C CA . THR A 1 371 ? -17.109 19.062 -11.781 1 71 371 THR A CA 1
ATOM 2947 C C . THR A 1 371 ? -16.156 18.781 -12.938 1 71 371 THR A C 1
ATOM 2949 O O . THR A 1 371 ? -15.789 17.625 -13.18 1 71 371 THR A O 1
ATOM 2952 N N . ILE A 1 372 ? -15.805 19.828 -13.648 1 70.56 372 ILE A N 1
ATOM 2953 C CA . ILE A 1 372 ? -14.914 19.641 -14.789 1 70.56 372 ILE A CA 1
ATOM 2954 C C . ILE A 1 372 ? -13.57 19.078 -14.312 1 70.56 372 ILE A C 1
ATOM 2956 O O . ILE A 1 372 ? -13.016 18.188 -14.945 1 70.56 372 ILE A O 1
ATOM 2960 N N . PHE A 1 373 ? -13.195 19.578 -13.25 1 76.12 373 PHE A N 1
ATOM 2961 C CA . PHE A 1 373 ? -11.93 19.125 -12.695 1 76.12 373 PHE A CA 1
ATOM 2962 C C . PHE A 1 373 ? -12 17.656 -12.305 1 76.12 373 PHE A C 1
ATOM 2964 O O . PHE A 1 373 ? -11.086 16.891 -12.609 1 76.12 373 PHE A O 1
ATOM 2971 N N . LYS A 1 374 ? -13.008 17.297 -11.766 1 78.38 374 LYS A N 1
ATOM 2972 C CA . LYS A 1 374 ? -13.156 15.914 -11.328 1 78.38 374 LYS A CA 1
ATOM 2973 C C . LYS A 1 374 ? -13.211 14.961 -12.516 1 78.38 374 LYS A C 1
ATOM 2975 O O . LYS A 1 374 ? -12.602 13.883 -12.492 1 78.38 374 LYS A O 1
ATOM 2980 N N . LYS A 1 375 ? -13.922 15.367 -13.461 1 77.62 375 LYS A N 1
ATOM 2981 C C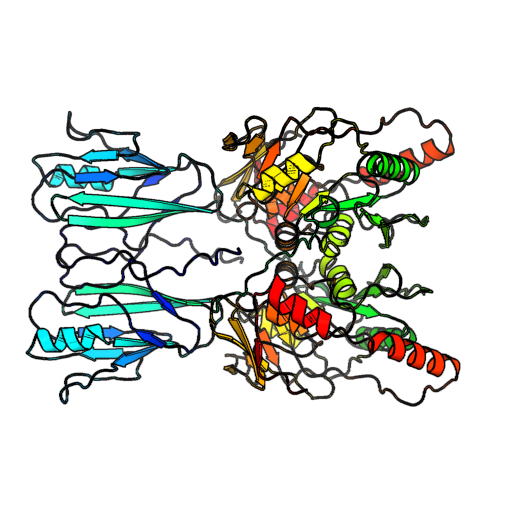A . LYS A 1 375 ? -13.984 14.539 -14.664 1 77.62 375 LYS A CA 1
ATOM 2982 C C . LYS A 1 375 ? -12.602 14.344 -15.273 1 77.62 375 LYS A C 1
ATOM 2984 O O . LYS A 1 375 ? -12.25 13.242 -15.703 1 77.62 375 LYS A O 1
ATOM 2989 N N . SER A 1 376 ? -11.93 15.414 -15.266 1 78.75 376 SER A N 1
ATOM 2990 C CA . SER A 1 376 ? -10.57 15.336 -15.773 1 78.75 376 SER A CA 1
ATOM 2991 C C . SER A 1 376 ? -9.711 14.414 -14.914 1 78.75 376 SER A C 1
ATOM 2993 O O . SER A 1 376 ? -8.914 13.633 -15.438 1 78.75 376 SER A O 1
ATOM 2995 N N . LEU A 1 377 ? -9.938 14.531 -13.703 1 81.75 377 LEU A N 1
ATOM 2996 C CA . LEU A 1 377 ? -9.172 13.703 -12.773 1 81.75 377 LEU A CA 1
ATOM 2997 C C . LEU A 1 377 ? -9.508 12.227 -12.953 1 81.75 377 LEU A C 1
ATOM 2999 O O . LEU A 1 377 ? -8.617 11.375 -12.977 1 81.75 377 LEU A O 1
ATOM 3003 N N . TYR A 1 378 ? -10.75 11.961 -13.133 1 81.62 378 TYR A N 1
ATOM 3004 C CA . TYR A 1 378 ? -11.172 10.586 -13.359 1 81.62 378 TYR A CA 1
ATOM 3005 C C . TYR A 1 378 ? -10.539 10.016 -14.617 1 81.62 378 TYR A C 1
ATOM 3007 O O . TYR A 1 378 ? -10.086 8.867 -14.625 1 81.62 378 TYR A O 1
ATOM 3015 N N . TYR A 1 379 ? -10.469 10.812 -15.578 1 80.69 379 TYR A N 1
ATOM 3016 C CA . TYR A 1 379 ? -9.938 10.352 -16.859 1 80.69 379 TYR A CA 1
ATOM 3017 C C . TYR A 1 379 ? -8.422 10.188 -16.797 1 80.69 379 TYR A C 1
ATOM 3019 O O . TYR A 1 379 ? -7.895 9.117 -17.094 1 80.69 379 TYR A O 1
ATOM 3027 N N . PHE A 1 380 ? -7.777 11.188 -16.281 1 80.69 380 PHE A N 1
ATOM 3028 C CA . PHE A 1 380 ? -6.324 11.195 -16.406 1 80.69 380 PHE A CA 1
ATOM 3029 C C . PHE A 1 380 ? -5.684 10.391 -15.281 1 80.69 380 PHE A C 1
ATOM 3031 O O . PHE A 1 380 ? -4.625 9.781 -15.469 1 80.69 380 PHE A O 1
ATOM 3038 N N . LYS A 1 381 ? -6.359 10.328 -14.203 1 85.19 381 LYS A N 1
ATOM 3039 C CA . LYS A 1 381 ? -5.789 9.617 -13.062 1 85.19 381 LYS A CA 1
ATOM 3040 C C . LYS A 1 381 ? -6.215 8.148 -13.062 1 85.19 381 LYS A C 1
ATOM 3042 O O . LYS A 1 381 ? -5.402 7.262 -12.789 1 85.19 381 LYS A O 1
ATOM 3047 N N . ASN A 1 382 ? -7.5 7.926 -13.422 1 86.56 382 ASN A N 1
ATOM 3048 C CA . ASN A 1 382 ? -8.039 6.582 -13.266 1 86.56 382 ASN A CA 1
ATOM 3049 C C . ASN A 1 382 ? -8.406 5.965 -14.617 1 86.56 382 ASN A C 1
ATOM 3051 O O . ASN A 1 382 ? -8.875 4.824 -14.672 1 86.56 382 ASN A O 1
ATOM 3055 N N . HIS A 1 383 ? -8.234 6.676 -15.68 1 87.81 383 HIS A N 1
ATOM 3056 C CA . HIS A 1 383 ? -8.547 6.227 -17.031 1 87.81 383 HIS A CA 1
ATOM 3057 C C . HIS A 1 383 ? -10.016 5.844 -17.156 1 87.81 383 HIS A C 1
ATOM 3059 O O . HIS A 1 383 ? -10.344 4.789 -17.703 1 87.81 383 HIS A O 1
ATOM 3065 N N . LEU A 1 384 ? -10.82 6.672 -16.562 1 88.69 384 LEU A N 1
ATOM 3066 C CA . LEU A 1 384 ? -12.258 6.453 -16.641 1 88.69 384 LEU A CA 1
ATOM 3067 C C . LEU A 1 384 ? -12.898 7.395 -17.656 1 88.69 384 LEU A C 1
ATOM 3069 O O . LEU A 1 384 ? -12.836 8.617 -17.5 1 88.69 384 LEU A O 1
ATOM 3073 N N . LYS A 1 385 ? -13.508 6.863 -18.609 1 87.06 385 LYS A N 1
ATOM 3074 C CA . LYS A 1 385 ? -14.172 7.699 -19.609 1 87.06 385 LYS A CA 1
ATOM 3075 C C . LYS A 1 385 ? -15.625 7.98 -19.203 1 87.06 385 LYS A C 1
ATOM 3077 O O . LYS A 1 385 ? -16.25 8.891 -19.75 1 87.06 385 LYS A O 1
ATOM 3082 N N . CYS A 1 386 ? -16.109 7.035 -18.25 1 86.38 386 CYS A N 1
ATOM 3083 C CA . CYS A 1 386 ? -17.484 7.262 -17.812 1 86.38 386 CYS A CA 1
ATOM 3084 C C . CYS A 1 386 ? -17.688 6.809 -16.375 1 86.38 386 CYS A C 1
ATOM 3086 O O . CYS A 1 386 ? -16.969 5.934 -15.883 1 86.38 386 CYS A O 1
ATOM 3088 N N . ILE A 1 387 ? -18.516 7.473 -15.688 1 85 387 ILE A N 1
ATOM 3089 C CA . ILE A 1 387 ? -19.016 7.098 -14.367 1 85 387 ILE A CA 1
ATOM 3090 C C . ILE A 1 387 ? -20.547 7.039 -14.391 1 85 387 ILE A C 1
ATOM 3092 O O . ILE A 1 387 ? -21.203 8.031 -14.703 1 85 387 ILE A O 1
ATOM 3096 N N . VAL A 1 388 ? -21.062 5.77 -14.211 1 80.81 388 VAL A N 1
ATOM 3097 C CA . VAL A 1 388 ? -22.5 5.547 -14.289 1 80.81 388 VAL A CA 1
ATOM 3098 C C . VAL A 1 388 ? -23.078 5.41 -12.883 1 80.81 388 VAL A C 1
ATOM 3100 O O . VAL A 1 388 ? -22.547 4.668 -12.055 1 80.81 388 VAL A O 1
ATOM 3103 N N . GLY A 1 389 ? -24.391 5.957 -12.594 1 72.69 389 GLY A N 1
ATOM 3104 C CA . GLY A 1 389 ? -25.094 5.816 -11.328 1 72.69 389 GLY A CA 1
ATOM 3105 C C . GLY A 1 389 ? -25.016 7.059 -10.461 1 72.69 389 GLY A C 1
ATOM 3106 O O . GLY A 1 389 ? -25.609 7.105 -9.383 1 72.69 389 GLY A O 1
ATOM 3107 N N . ARG A 1 390 ? -24.031 7.934 -10.641 1 55.44 390 ARG A N 1
ATOM 3108 C CA . ARG A 1 390 ? -24.094 9.133 -9.805 1 55.44 390 ARG A CA 1
ATOM 3109 C C . ARG A 1 390 ? -25.359 9.93 -10.078 1 55.44 390 ARG A C 1
ATOM 3111 O O . ARG A 1 390 ? -25.531 10.469 -11.18 1 55.44 390 ARG A O 1
ATOM 3118 N N . ASN A 1 391 ? -26.453 9.477 -9.664 1 39.97 391 ASN A N 1
ATOM 3119 C CA . ASN A 1 391 ? -27.578 10.398 -9.797 1 39.97 391 ASN A CA 1
ATOM 3120 C C . ASN A 1 391 ? -27.172 11.828 -9.461 1 39.97 391 ASN A C 1
ATOM 3122 O O . ASN A 1 391 ? -26.531 12.078 -8.438 1 39.97 391 ASN A O 1
ATOM 3126 N N . ARG A 1 392 ? -27.094 12.75 -10.445 1 32.88 392 ARG A N 1
ATOM 3127 C CA . ARG A 1 392 ? -27.188 14.195 -10.32 1 32.88 392 ARG A CA 1
ATOM 3128 C C . ARG A 1 392 ? -28.281 14.594 -9.336 1 32.88 392 ARG A C 1
ATOM 3130 O O . ARG A 1 392 ? -29.344 13.984 -9.305 1 32.88 392 ARG A O 1
ATOM 3137 N N . MET B 1 1 ? -0.819 -13.203 21.031 1 20.61 1 MET B N 1
ATOM 3138 C CA . MET B 1 1 ? 0.015 -14.195 20.359 1 20.61 1 MET B CA 1
ATOM 3139 C C . MET B 1 1 ? -0.021 -14 18.844 1 20.61 1 MET B C 1
ATOM 3141 O O . MET B 1 1 ? -1.093 -14.016 18.234 1 20.61 1 MET B O 1
ATOM 3145 N N . ILE B 1 2 ? 0.817 -13.203 18.344 1 25.94 2 ILE B N 1
ATOM 3146 C CA . ILE B 1 2 ? 0.886 -12.844 16.938 1 25.94 2 ILE B CA 1
ATOM 3147 C C . ILE B 1 2 ? 1.054 -14.102 16.094 1 25.94 2 ILE B C 1
ATOM 3149 O O . ILE B 1 2 ? 2.057 -14.812 16.219 1 25.94 2 ILE B O 1
ATOM 3153 N N . ARG B 1 3 ? -0.016 -14.852 15.898 1 23.77 3 ARG B N 1
ATOM 3154 C CA . ARG B 1 3 ? 0.075 -16.016 15.016 1 23.77 3 ARG B CA 1
ATOM 3155 C C . ARG B 1 3 ? 0.759 -15.648 13.703 1 23.77 3 ARG B C 1
ATOM 3157 O O . ARG B 1 3 ? 0.265 -14.805 12.953 1 23.77 3 ARG B O 1
ATOM 3164 N N . ARG B 1 4 ? 2.09 -15.547 13.812 1 29.03 4 ARG B N 1
ATOM 3165 C CA . ARG B 1 4 ? 2.775 -15.641 12.531 1 29.03 4 ARG B CA 1
ATOM 3166 C C . ARG B 1 4 ? 2.059 -16.609 11.594 1 29.03 4 ARG B C 1
ATOM 3168 O O . ARG B 1 4 ? 1.78 -17.75 11.969 1 29.03 4 ARG B O 1
ATOM 3175 N N . SER B 1 5 ? 1.257 -16.047 10.867 1 27.28 5 SER B N 1
ATOM 3176 C CA . SER B 1 5 ? 0.76 -16.906 9.805 1 27.28 5 SER B CA 1
ATOM 3177 C C . SER B 1 5 ? 1.842 -17.875 9.32 1 27.28 5 SER B C 1
ATOM 3179 O O . SER B 1 5 ? 2.994 -17.484 9.133 1 27.28 5 SER B O 1
ATOM 3181 N N . ILE B 1 6 ? 1.884 -19.062 9.945 1 27.89 6 ILE B N 1
ATOM 3182 C CA . ILE B 1 6 ? 2.551 -20.266 9.43 1 27.89 6 ILE B CA 1
ATOM 3183 C C . ILE B 1 6 ? 2.85 -20.078 7.945 1 27.89 6 ILE B C 1
ATOM 3185 O O . ILE B 1 6 ? 1.963 -19.719 7.168 1 27.89 6 ILE B O 1
ATOM 3189 N N . LYS B 1 7 ? 4.152 -19.953 7.562 1 32.31 7 LYS B N 1
ATOM 3190 C CA . LYS B 1 7 ? 4.879 -20.391 6.375 1 32.31 7 LYS B CA 1
ATOM 3191 C C . LYS B 1 7 ? 4.105 -21.469 5.629 1 32.31 7 LYS B C 1
ATOM 3193 O O . LYS B 1 7 ? 3.527 -22.375 6.25 1 32.31 7 LYS B O 1
ATOM 3198 N N . SER B 1 8 ? 3.711 -21.047 4.477 1 33.72 8 SER B N 1
ATOM 3199 C CA . SER B 1 8 ? 3.404 -21.859 3.303 1 33.72 8 SER B CA 1
ATOM 3200 C C . SER B 1 8 ? 4.184 -23.172 3.314 1 33.72 8 SER B C 1
ATOM 3202 O O . SER B 1 8 ? 5.391 -23.188 3.066 1 33.72 8 SER B O 1
ATOM 3204 N N . SER B 1 9 ? 4.219 -23.859 4.281 1 34.03 9 SER B N 1
ATOM 3205 C CA . SER B 1 9 ? 4.668 -25.234 4.121 1 34.03 9 SER B CA 1
ATOM 3206 C C . SER B 1 9 ? 4.531 -25.688 2.672 1 34.03 9 SER B C 1
ATOM 3208 O O . SER B 1 9 ? 3.801 -25.078 1.888 1 34.03 9 SER B O 1
ATOM 3210 N N . ASN B 1 10 ? 5.223 -26.875 2.271 1 40 10 ASN B N 1
ATOM 3211 C CA . ASN B 1 10 ? 5.664 -27.953 1.39 1 40 10 ASN B CA 1
ATOM 3212 C C . ASN B 1 10 ? 4.523 -28.453 0.516 1 40 10 ASN B C 1
ATOM 3214 O O . ASN B 1 10 ? 4.703 -29.391 -0.261 1 40 10 ASN B O 1
ATOM 3218 N N . ASN B 1 11 ? 3.266 -28.312 0.989 1 47.38 11 ASN B N 1
ATOM 3219 C CA . ASN B 1 11 ? 2.348 -29.109 0.195 1 47.38 11 ASN B CA 1
ATOM 3220 C C . ASN B 1 11 ? 1.782 -28.328 -0.984 1 47.38 11 ASN B C 1
ATOM 3222 O O . ASN B 1 11 ? 0.59 -28.016 -1.017 1 47.38 11 ASN B O 1
ATOM 3226 N N . GLN B 1 12 ? 2.658 -27.5 -1.528 1 58.78 12 GLN B N 1
ATOM 3227 C CA . GLN B 1 12 ? 2.164 -26.906 -2.768 1 58.78 12 GLN B CA 1
ATOM 3228 C C . GLN B 1 12 ? 1.67 -27.984 -3.732 1 58.78 12 GLN B C 1
ATOM 3230 O O . GLN B 1 12 ? 2.279 -29.047 -3.852 1 58.78 12 GLN B O 1
ATOM 3235 N N . PRO B 1 13 ? 0.539 -27.719 -4.137 1 65.88 13 PRO B N 1
ATOM 3236 C CA . PRO B 1 13 ? 0.066 -28.703 -5.117 1 65.88 13 PRO B CA 1
ATOM 3237 C C . PRO B 1 13 ? 1.074 -28.953 -6.238 1 65.88 13 PRO B C 1
ATOM 3239 O O . PRO B 1 13 ? 1.758 -28.016 -6.676 1 65.88 13 PRO B O 1
ATOM 3242 N N . GLN B 1 14 ? 1.443 -30.172 -6.32 1 73.75 14 GLN B N 1
ATOM 3243 C CA . GLN B 1 14 ? 2.33 -30.641 -7.383 1 73.75 14 GLN B CA 1
ATOM 3244 C C . GLN B 1 14 ? 1.548 -31.375 -8.469 1 73.75 14 GLN B C 1
ATOM 3246 O O . GLN B 1 14 ? 0.498 -31.953 -8.195 1 73.75 14 GLN B O 1
ATOM 3251 N N . THR B 1 15 ? 2.037 -31.094 -9.648 1 80.12 15 THR B N 1
ATOM 3252 C CA . THR B 1 15 ? 1.454 -31.906 -10.719 1 80.12 15 THR B CA 1
ATOM 3253 C C . THR B 1 15 ? 1.952 -33.344 -10.656 1 80.12 15 THR B C 1
ATOM 3255 O O . THR B 1 15 ? 3.131 -33.594 -10.391 1 80.12 15 THR B O 1
ATOM 3258 N N . GLU B 1 16 ? 1.006 -34.219 -10.781 1 79.88 16 GLU B N 1
ATOM 3259 C CA . GLU B 1 16 ? 1.342 -35.625 -10.828 1 79.88 16 GLU B CA 1
ATOM 3260 C C . GLU B 1 16 ? 1.762 -36.062 -12.234 1 79.88 16 GLU B C 1
ATOM 3262 O O . GLU B 1 16 ? 1.113 -35.688 -13.219 1 79.88 16 GLU B O 1
ATOM 3267 N N . ALA B 1 17 ? 2.844 -36.844 -12.242 1 82.25 17 ALA B N 1
ATOM 3268 C CA . ALA B 1 17 ? 3.27 -37.344 -13.539 1 82.25 17 ALA B CA 1
ATOM 3269 C C . ALA B 1 17 ? 2.23 -38.312 -14.117 1 82.25 17 ALA B C 1
ATOM 3271 O O . ALA B 1 17 ? 1.571 -39.031 -13.367 1 82.25 17 ALA B O 1
ATOM 3272 N N . ASN B 1 18 ? 2.088 -38.188 -15.406 1 83.88 18 ASN B N 1
ATOM 3273 C CA . ASN B 1 18 ? 1.266 -39.094 -16.203 1 83.88 18 ASN B CA 1
ATOM 3274 C C . ASN B 1 18 ? -0.211 -38.969 -15.836 1 83.88 18 ASN B C 1
ATOM 3276 O O . ASN B 1 18 ? -0.949 -39.969 -15.914 1 83.88 18 ASN B O 1
ATOM 3280 N N . SER B 1 19 ? -0.549 -37.875 -15.359 1 85.69 19 SER B N 1
ATOM 3281 C CA . SER B 1 19 ? -1.965 -37.625 -15.117 1 85.69 19 SER B CA 1
ATOM 3282 C C . SER B 1 19 ? -2.725 -37.406 -16.422 1 85.69 19 SER B C 1
ATOM 3284 O O . SER B 1 19 ? -2.236 -36.719 -17.328 1 85.69 19 SER B O 1
ATOM 3286 N N . PRO B 1 20 ? -3.869 -38 -16.453 1 90.38 20 PRO B N 1
ATOM 3287 C CA . PRO B 1 20 ? -4.656 -37.781 -17.672 1 90.38 20 PRO B CA 1
ATOM 3288 C C . PRO B 1 20 ? -5.379 -36.438 -17.688 1 90.38 20 PRO B C 1
ATOM 3290 O O . PRO B 1 20 ? -6.094 -36.125 -18.641 1 90.38 20 PRO B O 1
ATOM 3293 N N . LEU B 1 21 ? -5.168 -35.719 -16.656 1 89.5 21 LEU B N 1
ATOM 3294 C CA . LEU B 1 21 ? -5.906 -34.469 -16.5 1 89.5 21 LEU B CA 1
ATOM 3295 C C . LEU B 1 21 ? -5.102 -33.281 -17.031 1 89.5 21 LEU B C 1
ATOM 3297 O O . LEU B 1 21 ? -3.908 -33.156 -16.75 1 89.5 21 LEU B O 1
ATOM 3301 N N . SER B 1 22 ? -5.785 -32.469 -17.828 1 88.56 22 SER B N 1
ATOM 3302 C CA . SER B 1 22 ? -5.27 -31.156 -18.234 1 88.56 22 SER B CA 1
ATOM 3303 C C . SER B 1 22 ? -6.055 -30.031 -17.562 1 88.56 22 SER B C 1
ATOM 3305 O O . SER B 1 22 ? -7.285 -30.078 -17.516 1 88.56 22 SER B O 1
ATOM 3307 N N . TYR B 1 23 ? -5.391 -29.125 -16.969 1 88.69 23 TYR B N 1
ATOM 3308 C CA . TYR B 1 23 ? -6.023 -28.031 -16.234 1 88.69 23 TYR B CA 1
ATOM 3309 C C . TYR B 1 23 ? -5.09 -26.844 -16.109 1 88.69 23 TYR B C 1
ATOM 3311 O O . TYR B 1 23 ? -3.9 -26.938 -16.422 1 88.69 23 TYR B O 1
ATOM 3319 N N . PRO B 1 24 ? -5.617 -25.656 -15.734 1 87.19 24 PRO B N 1
ATOM 3320 C CA . PRO B 1 24 ? -4.754 -24.5 -15.539 1 87.19 24 PRO B CA 1
ATOM 3321 C C . PRO B 1 24 ? -3.969 -24.562 -14.234 1 87.19 24 PRO B C 1
ATOM 3323 O O . PRO B 1 24 ? -4.359 -23.938 -13.242 1 87.19 24 PRO B O 1
ATOM 3326 N N . SER B 1 25 ? -2.848 -25.094 -14.281 1 82.44 25 SER B N 1
ATOM 3327 C CA . SER B 1 25 ? -2.066 -25.391 -13.086 1 82.44 25 SER B CA 1
ATOM 3328 C C . SER B 1 25 ? -1.596 -24.109 -12.406 1 82.44 25 SER B C 1
ATOM 3330 O O . SER B 1 25 ? -1.343 -24.094 -11.203 1 82.44 25 SER B O 1
ATOM 3332 N N . GLN B 1 26 ? -1.481 -23 -13.117 1 79.19 26 GLN B N 1
ATOM 3333 C CA . GLN B 1 26 ? -1.021 -21.75 -12.523 1 79.19 26 GLN B CA 1
ATOM 3334 C C . GLN B 1 26 ? -2.191 -20.922 -11.992 1 79.19 26 GLN B C 1
ATOM 3336 O O . GLN B 1 26 ? -2.004 -19.812 -11.508 1 79.19 26 GLN B O 1
ATOM 3341 N N . GLY B 1 27 ? -3.322 -21.5 -12.133 1 84 27 GLY B N 1
ATOM 3342 C CA . GLY B 1 27 ? -4.504 -20.859 -11.578 1 84 27 GLY B CA 1
ATOM 3343 C C . GLY B 1 27 ? -5.191 -19.938 -12.562 1 84 27 GLY B C 1
ATOM 3344 O O . GLY B 1 27 ? -4.734 -19.766 -13.695 1 84 27 GLY B O 1
ATOM 3345 N N . VAL B 1 28 ? -6.398 -19.453 -12.141 1 90.5 28 VAL B N 1
ATOM 3346 C CA . VAL B 1 28 ? -7.211 -18.5 -12.883 1 90.5 28 VAL B CA 1
ATOM 3347 C C . VAL B 1 28 ? -7.645 -17.359 -11.953 1 90.5 28 VAL B C 1
ATOM 3349 O O . VAL B 1 28 ? -7.512 -17.469 -10.734 1 90.5 28 VAL B O 1
ATOM 3352 N N . GLU B 1 29 ? -7.961 -16.266 -12.594 1 92.69 29 GLU B N 1
ATOM 3353 C CA . GLU B 1 29 ? -8.438 -15.133 -11.812 1 92.69 29 GLU B CA 1
ATOM 3354 C C . GLU B 1 29 ? -9.844 -14.711 -12.242 1 92.69 29 GLU B C 1
ATOM 3356 O O . GLU B 1 29 ? -10.148 -14.695 -13.438 1 92.69 29 GLU B O 1
ATOM 3361 N N . VAL B 1 30 ? -10.688 -14.453 -11.289 1 94.69 30 VAL B N 1
ATOM 3362 C CA . VAL B 1 30 ? -12.047 -13.984 -11.547 1 94.69 30 VAL B CA 1
ATOM 3363 C C . VAL B 1 30 ? -12.398 -12.852 -10.594 1 94.69 30 VAL B C 1
ATOM 3365 O O . VAL B 1 30 ? -11.898 -12.805 -9.461 1 94.69 30 VAL B O 1
ATOM 3368 N N . LYS B 1 31 ? -13.234 -11.883 -11.047 1 93.94 31 LYS B N 1
ATOM 3369 C CA . LYS B 1 31 ? -13.742 -10.836 -10.164 1 93.94 31 LYS B CA 1
ATOM 3370 C C . LYS B 1 31 ? -14.758 -11.398 -9.172 1 93.94 31 LYS B C 1
ATOM 3372 O O . LYS B 1 31 ? -15.461 -12.359 -9.477 1 93.94 31 LYS B O 1
ATOM 3377 N N . PRO B 1 32 ? -14.836 -10.742 -8.016 1 94.81 32 PRO B N 1
ATOM 3378 C CA . PRO B 1 32 ? -15.867 -11.195 -7.082 1 94.81 32 PRO B CA 1
ATOM 3379 C C . PRO B 1 32 ? -17.266 -11.156 -7.68 1 94.81 32 PRO B C 1
ATOM 3381 O O . PRO B 1 32 ? -17.641 -10.18 -8.328 1 94.81 32 PRO B O 1
ATOM 3384 N N . LEU B 1 33 ? -18 -12.266 -7.48 1 94.56 33 LEU B N 1
ATOM 3385 C CA . LEU B 1 33 ? -19.391 -12.406 -7.875 1 94.56 33 LEU B CA 1
ATOM 3386 C C . LEU B 1 33 ? -19.516 -12.484 -9.391 1 94.56 33 LEU B C 1
ATOM 3388 O O . LEU B 1 33 ? -20.609 -12.266 -9.938 1 94.56 33 LEU B O 1
ATOM 3392 N N . TYR B 1 34 ? -18.391 -12.695 -10.109 1 93.75 34 TYR B N 1
ATOM 3393 C CA . TYR B 1 34 ? -18.391 -12.867 -11.555 1 93.75 34 TYR B CA 1
ATOM 3394 C C . TYR B 1 34 ? -18.141 -14.32 -11.938 1 93.75 34 TYR B C 1
ATOM 3396 O O . TYR B 1 34 ? -17.797 -15.141 -11.078 1 93.75 34 TYR B O 1
ATOM 3404 N N . SER B 1 35 ? -18.328 -14.562 -13.164 1 95.06 35 SER B N 1
ATOM 3405 C CA . SER B 1 35 ? -18.125 -15.898 -13.711 1 95.06 35 SER B CA 1
ATOM 3406 C C . SER B 1 35 ? -16.953 -15.914 -14.695 1 95.06 35 SER B C 1
ATOM 3408 O O . SER B 1 35 ? -16.641 -14.898 -15.312 1 95.06 35 SER B O 1
ATOM 3410 N N . ILE B 1 36 ? -16.344 -17.062 -14.773 1 94.88 36 ILE B N 1
ATOM 3411 C CA . ILE B 1 36 ? -15.289 -17.266 -15.758 1 94.88 36 ILE B CA 1
ATOM 3412 C C . ILE B 1 36 ? -15.352 -18.703 -16.297 1 94.88 36 ILE B C 1
ATOM 3414 O O . ILE B 1 36 ? -15.711 -19.625 -15.57 1 94.88 36 ILE B O 1
ATOM 3418 N N . VAL B 1 37 ? -15.023 -18.828 -17.547 1 94.62 37 VAL B N 1
ATOM 3419 C CA . VAL B 1 37 ? -14.812 -20.156 -18.109 1 94.62 37 VAL B CA 1
ATOM 3420 C C . VAL B 1 37 ? -13.43 -20.672 -17.719 1 94.62 37 VAL B C 1
ATOM 3422 O O . VAL B 1 37 ? -12.43 -19.984 -17.922 1 94.62 37 VAL B O 1
ATOM 3425 N N . ILE B 1 38 ? -13.32 -21.828 -17.125 1 92.94 38 ILE B N 1
ATOM 3426 C CA . ILE B 1 38 ? -12.031 -22.391 -16.734 1 92.94 38 ILE B CA 1
ATOM 3427 C C . ILE B 1 38 ? -11.328 -22.969 -17.953 1 92.94 38 ILE B C 1
ATOM 3429 O O . ILE B 1 38 ? -11.82 -23.922 -18.562 1 92.94 38 ILE B O 1
ATOM 3433 N N . PRO B 1 39 ? -10.195 -22.5 -18.219 1 90.56 39 PRO B N 1
ATOM 3434 C CA . PRO B 1 39 ? -9.5 -23 -19.406 1 90.56 39 PRO B CA 1
ATOM 3435 C C . PRO B 1 39 ? -8.719 -24.281 -19.141 1 90.56 39 PRO B C 1
ATOM 3437 O O . PRO B 1 39 ? -8.391 -24.594 -18 1 90.56 39 PRO B O 1
ATOM 3440 N N . GLY B 1 40 ? -8.531 -25.047 -20.234 1 87.19 40 GLY B N 1
ATOM 3441 C CA . GLY B 1 40 ? -7.531 -26.094 -20.219 1 87.19 40 GLY B CA 1
ATOM 3442 C C . GLY B 1 40 ? -8.07 -27.422 -19.703 1 87.19 40 GLY B C 1
ATOM 3443 O O . GLY B 1 40 ? -7.367 -28.438 -19.719 1 87.19 40 GLY B O 1
ATOM 3444 N N . TYR B 1 41 ? -9.32 -27.438 -19.297 1 89.19 41 TYR B N 1
ATOM 3445 C CA . TYR B 1 41 ? -9.891 -28.703 -18.828 1 89.19 41 TYR B CA 1
ATOM 3446 C C . TYR B 1 41 ? -9.938 -29.734 -19.953 1 89.19 41 TYR B C 1
ATOM 3448 O O . TYR B 1 41 ? -10.477 -29.469 -21.016 1 89.19 41 TYR B O 1
ATOM 3456 N N . LYS B 1 42 ? -9.328 -30.828 -19.656 1 91.75 42 LYS B N 1
ATOM 3457 C CA . LYS B 1 42 ? -9.367 -31.906 -20.625 1 91.75 42 LYS B CA 1
ATOM 3458 C C . LYS B 1 42 ? -9.016 -33.25 -19.969 1 91.75 42 LYS B C 1
ATOM 3460 O O . LYS B 1 42 ? -8.18 -33.281 -19.062 1 91.75 42 LYS B O 1
ATOM 3465 N N . LEU B 1 43 ? -9.688 -34.281 -20.438 1 91.56 43 LEU B N 1
ATOM 3466 C CA . LEU B 1 43 ? -9.375 -35.656 -20.078 1 91.56 43 LEU B CA 1
ATOM 3467 C C . LEU B 1 43 ? -8.781 -36.406 -21.266 1 91.56 43 LEU B C 1
ATOM 3469 O O . LEU B 1 43 ? -9.352 -36.406 -22.359 1 91.56 43 LEU B O 1
ATOM 3473 N N . SER B 1 44 ? -7.629 -37.031 -21.078 1 90.19 44 SER B N 1
ATOM 3474 C CA . SER B 1 44 ? -6.914 -37.625 -22.203 1 90.19 44 SER B CA 1
ATOM 3475 C C . SER B 1 44 ? -7.074 -39.125 -22.234 1 90.19 44 SER B C 1
ATOM 3477 O O . SER B 1 44 ? -6.484 -39.812 -23.078 1 90.19 44 SER B O 1
ATOM 3479 N N . THR B 1 45 ? -7.855 -39.688 -21.406 1 86.75 45 THR B N 1
ATOM 3480 C CA . THR B 1 45 ? -8.016 -41.156 -21.344 1 86.75 45 THR B CA 1
ATOM 3481 C C . THR B 1 45 ? -9.469 -41.531 -21.594 1 86.75 45 THR B C 1
ATOM 3483 O O . THR B 1 45 ? -10.211 -40.812 -22.25 1 86.75 45 THR B O 1
ATOM 3486 N N . PHE B 1 46 ? -9.812 -42.719 -21 1 83.75 46 PHE B N 1
ATOM 3487 C CA . PHE B 1 46 ? -11.164 -43.25 -21.188 1 83.75 46 PHE B CA 1
ATOM 3488 C C . PHE B 1 46 ? -12.18 -42.375 -20.453 1 83.75 46 PHE B C 1
ATOM 3490 O O . PHE B 1 46 ? -11.844 -41.719 -19.484 1 83.75 46 PHE B O 1
ATOM 3497 N N . PRO B 1 47 ? -13.25 -42.344 -21.094 1 81.12 47 PRO B N 1
ATOM 3498 C CA . PRO B 1 47 ? -14.289 -41.562 -20.438 1 81.12 47 PRO B CA 1
ATOM 3499 C C . PRO B 1 47 ? -14.641 -42.094 -19.047 1 81.12 47 PRO B C 1
ATOM 3501 O O . PRO B 1 47 ? -14.344 -43.25 -18.734 1 81.12 47 PRO B O 1
ATOM 3504 N N . GLY B 1 48 ? -15.133 -41.281 -18.156 1 84.12 48 GLY B N 1
ATOM 3505 C CA . GLY B 1 48 ? -15.57 -41.625 -16.828 1 84.12 48 GLY B CA 1
ATOM 3506 C C . GLY B 1 48 ? -16.156 -40.469 -16.062 1 84.12 48 GLY B C 1
ATOM 3507 O O . GLY B 1 48 ? -16.594 -39.469 -16.672 1 84.12 48 GLY B O 1
ATOM 3508 N N . GLN B 1 49 ? -16.203 -40.719 -14.805 1 90.62 49 GLN B N 1
ATOM 3509 C CA . GLN B 1 49 ? -16.797 -39.688 -13.961 1 90.62 49 GLN B CA 1
ATOM 3510 C C . GLN B 1 49 ? -15.742 -38.688 -13.508 1 90.62 49 GLN B C 1
ATOM 3512 O O . GLN B 1 49 ? -14.719 -39.062 -12.938 1 90.62 49 GLN B O 1
ATOM 3517 N N . VAL B 1 50 ? -16.047 -37.469 -13.812 1 94.81 50 VAL B N 1
ATOM 3518 C CA . VAL B 1 50 ? -15.203 -36.375 -13.391 1 94.81 50 VAL B CA 1
ATOM 3519 C C . VAL B 1 50 ? -15.953 -35.5 -12.359 1 94.81 50 VAL B C 1
ATOM 3521 O O . VAL B 1 50 ? -17.141 -35.219 -12.531 1 94.81 50 VAL B O 1
ATOM 3524 N N . THR B 1 51 ? -15.227 -35.156 -11.32 1 96.81 51 THR B N 1
ATOM 3525 C CA . THR B 1 51 ? -15.852 -34.344 -10.281 1 96.81 51 THR B CA 1
ATOM 3526 C C . THR B 1 51 ? -15.07 -33.031 -10.07 1 96.81 51 THR B C 1
ATOM 3528 O O . THR B 1 51 ? -13.844 -33.062 -10 1 96.81 51 THR B O 1
ATOM 3531 N N . LEU B 1 52 ? -15.797 -32 -10.016 1 97.19 52 LEU B N 1
ATOM 3532 C CA . LEU B 1 52 ? -15.258 -30.688 -9.695 1 97.19 52 LEU B CA 1
ATOM 3533 C C . LEU B 1 52 ? -15.805 -30.188 -8.359 1 97.19 52 LEU B C 1
ATOM 3535 O O . LEU B 1 52 ? -17 -30.297 -8.094 1 97.19 52 LEU B O 1
ATOM 3539 N N . LYS B 1 53 ? -14.945 -29.703 -7.539 1 97.81 53 LYS B N 1
ATOM 3540 C CA . LYS B 1 53 ? -15.367 -29.203 -6.234 1 97.81 53 LYS B CA 1
ATOM 3541 C C . LYS B 1 53 ? -14.703 -27.859 -5.918 1 97.81 53 LYS B C 1
ATOM 3543 O O . LYS B 1 53 ? -13.523 -27.672 -6.199 1 97.81 53 LYS B O 1
ATOM 3548 N N . ALA B 1 54 ? -15.453 -26.938 -5.363 1 97.44 54 ALA B N 1
ATOM 3549 C CA . ALA B 1 54 ? -14.984 -25.641 -4.895 1 97.44 54 ALA B CA 1
ATOM 3550 C C . ALA B 1 54 ? -15.672 -25.25 -3.594 1 97.44 54 ALA B C 1
ATOM 3552 O O . ALA B 1 54 ? -16.594 -25.938 -3.135 1 97.44 54 ALA B O 1
ATOM 3553 N N . SER B 1 55 ? -15.18 -24.219 -2.936 1 96.75 55 SER B N 1
ATOM 3554 C CA . SER B 1 55 ? -15.727 -23.828 -1.643 1 96.75 55 SER B CA 1
ATOM 3555 C C . SER B 1 55 ? -16.359 -22.438 -1.704 1 96.75 55 SER B C 1
ATOM 3557 O O . SER B 1 55 ? -17.328 -22.156 -0.996 1 96.75 55 SER B O 1
ATOM 3559 N N . LYS B 1 56 ? -15.914 -21.562 -2.562 1 96.56 56 LYS B N 1
ATOM 3560 C CA . LYS B 1 56 ? -16.359 -20.172 -2.559 1 96.56 56 LYS B CA 1
ATOM 3561 C C . LYS B 1 56 ? -17.203 -19.859 -3.789 1 96.56 56 LYS B C 1
ATOM 3563 O O . LYS B 1 56 ? -17.828 -18.797 -3.869 1 96.56 56 LYS B O 1
ATOM 3568 N N . GLY B 1 57 ? -17.172 -20.688 -4.734 1 97.56 57 GLY B N 1
ATOM 3569 C CA . GLY B 1 57 ? -17.953 -20.516 -5.949 1 97.56 57 GLY B CA 1
ATOM 3570 C C . GLY B 1 57 ? -18.703 -21.766 -6.348 1 97.56 57 GLY B C 1
ATOM 3571 O O . GLY B 1 57 ? -18.703 -22.75 -5.613 1 97.56 57 GLY B O 1
ATOM 3572 N N . VAL B 1 58 ? -19.406 -21.641 -7.445 1 98 58 VAL B N 1
ATOM 3573 C CA . VAL B 1 58 ? -20.203 -22.75 -7.961 1 98 58 VAL B CA 1
ATOM 3574 C C . VAL B 1 58 ? -19.844 -23 -9.422 1 98 58 VAL B C 1
ATOM 3576 O O . VAL B 1 58 ? -19.281 -22.125 -10.094 1 98 58 VAL B O 1
ATOM 3579 N N . PHE B 1 59 ? -20.156 -24.234 -9.875 1 97.12 59 PHE B N 1
ATOM 3580 C CA . PHE B 1 59 ? -19.828 -24.641 -11.242 1 97.12 59 PHE B CA 1
ATOM 3581 C C . PHE B 1 59 ? -21.094 -24.719 -12.094 1 97.12 59 PHE B C 1
ATOM 3583 O O . PHE B 1 59 ? -22.172 -25.047 -11.586 1 97.12 59 PHE B O 1
ATOM 3590 N N . ASN B 1 60 ? -20.953 -24.281 -13.258 1 94.94 60 ASN B N 1
ATOM 3591 C CA . ASN B 1 60 ? -21.984 -24.453 -14.273 1 94.94 60 ASN B CA 1
ATOM 3592 C C . ASN B 1 60 ? -21.375 -24.797 -15.633 1 94.94 60 ASN B C 1
ATOM 3594 O O . ASN B 1 60 ? -20.156 -24.875 -15.781 1 94.94 60 ASN B O 1
ATOM 3598 N N . THR B 1 61 ? -22.172 -25.203 -16.516 1 91.44 61 THR B N 1
ATOM 3599 C CA . THR B 1 61 ? -21.734 -25.391 -17.891 1 91.44 61 THR B CA 1
ATOM 3600 C C . THR B 1 61 ? -22.641 -24.625 -18.859 1 91.44 61 THR B C 1
ATOM 3602 O O . THR B 1 61 ? -23.859 -24.578 -18.656 1 91.44 61 THR B O 1
ATOM 3605 N N . ILE B 1 62 ? -22.094 -23.984 -19.844 1 82.94 62 ILE B N 1
ATOM 3606 C CA . ILE B 1 62 ? -22.859 -23.125 -20.75 1 82.94 62 ILE B CA 1
ATOM 3607 C C . ILE B 1 62 ? -23.234 -23.891 -22 1 82.94 62 ILE B C 1
ATOM 3609 O O . ILE B 1 62 ? -23.828 -23.344 -22.938 1 82.94 62 ILE B O 1
ATOM 3613 N N . VAL B 1 63 ? -22.953 -25.094 -22.078 1 81.12 63 VAL B N 1
ATOM 3614 C CA . VAL B 1 63 ? -23.281 -25.859 -23.266 1 81.12 63 VAL B CA 1
ATOM 3615 C C . VAL B 1 63 ? -24.469 -26.781 -22.984 1 81.12 63 VAL B C 1
ATOM 3617 O O . VAL B 1 63 ? -24.719 -27.156 -21.844 1 81.12 63 VAL B O 1
ATOM 3620 N N . ASP B 1 64 ? -25.188 -27.062 -24.125 1 80.38 64 ASP B N 1
ATOM 3621 C CA . ASP B 1 64 ? -26.25 -28.062 -24.047 1 80.38 64 ASP B CA 1
ATOM 3622 C C . ASP B 1 64 ? -25.672 -29.453 -23.812 1 80.38 64 ASP B C 1
ATOM 3624 O O . ASP B 1 64 ? -24.766 -29.891 -24.516 1 80.38 64 ASP B O 1
ATOM 3628 N N . VAL B 1 65 ? -26.062 -30 -22.703 1 78.69 65 VAL B N 1
ATOM 3629 C CA . VAL B 1 65 ? -25.516 -31.297 -22.328 1 78.69 65 VAL B CA 1
ATOM 3630 C C . VAL B 1 65 ? -26.609 -32.344 -22.406 1 78.69 65 VAL B C 1
ATOM 3632 O O . VAL B 1 65 ? -27.781 -32.062 -22.172 1 78.69 65 VAL B O 1
ATOM 3635 N N . PRO B 1 66 ? -26.172 -33.531 -22.906 1 80.62 66 PRO B N 1
ATOM 3636 C CA . PRO B 1 66 ? -27.141 -34.625 -22.844 1 80.62 66 PRO B CA 1
ATOM 3637 C C . PRO B 1 66 ? -27.734 -34.812 -21.438 1 80.62 66 PRO B C 1
ATOM 3639 O O . PRO B 1 66 ? -27.094 -34.406 -20.453 1 80.62 66 PRO B O 1
ATOM 3642 N N . GLU B 1 67 ? -28.891 -35.406 -21.469 1 77.75 67 GLU B N 1
ATOM 3643 C CA . GLU B 1 67 ? -29.578 -35.656 -20.203 1 77.75 67 GLU B CA 1
ATOM 3644 C C . GLU B 1 67 ? -28.719 -36.5 -19.266 1 77.75 67 GLU B C 1
ATOM 3646 O O . GLU B 1 67 ? -28.109 -37.469 -19.703 1 77.75 67 GLU B O 1
ATOM 3651 N N . ASP B 1 68 ? -28.469 -36.188 -18.094 1 85.19 68 ASP B N 1
ATOM 3652 C CA . ASP B 1 68 ? -27.875 -36.969 -17 1 85.19 68 ASP B CA 1
ATOM 3653 C C . ASP B 1 68 ? -26.344 -36.938 -17.078 1 85.19 68 ASP B C 1
ATOM 3655 O O . ASP B 1 68 ? -25.672 -37.719 -16.422 1 85.19 68 ASP B O 1
ATOM 3659 N N . SER B 1 69 ? -25.812 -36.062 -18 1 91.38 69 SER B N 1
ATOM 3660 C CA . SER B 1 69 ? -24.359 -36 -18.125 1 91.38 69 SER B CA 1
ATOM 3661 C C . SER B 1 69 ? -23.75 -35.094 -17.078 1 91.38 69 SER B C 1
ATOM 3663 O O . SER B 1 69 ? -22.562 -35.219 -16.75 1 91.38 69 SER B O 1
ATOM 3665 N N . VAL B 1 70 ? -24.562 -34.188 -16.578 1 94.25 70 VAL B N 1
ATOM 3666 C CA . VAL B 1 70 ? -24.047 -33.219 -15.609 1 94.25 70 VAL B CA 1
ATOM 3667 C C . VAL B 1 70 ? -24.938 -33.219 -14.367 1 94.25 70 VAL B C 1
ATOM 3669 O O . VAL B 1 70 ? -26.156 -33.094 -14.477 1 94.25 70 VAL B O 1
ATOM 3672 N N . HIS B 1 71 ? -24.391 -33.375 -13.234 1 94.5 71 HIS B N 1
ATOM 3673 C CA . HIS B 1 71 ? -25.094 -33.281 -11.953 1 94.5 71 HIS B CA 1
ATOM 3674 C C . HIS B 1 71 ? -24.453 -32.25 -11.055 1 94.5 71 HIS B C 1
ATOM 3676 O O . HIS B 1 71 ? -23.234 -32.125 -10.992 1 94.5 71 HIS B O 1
ATOM 3682 N N . GLY B 1 72 ? -25.328 -31.438 -10.43 1 94.19 72 GLY B N 1
ATOM 3683 C CA . GLY B 1 72 ? -24.859 -30.453 -9.477 1 94.19 72 GLY B CA 1
ATOM 3684 C C . GLY B 1 72 ? -24.547 -29.109 -10.125 1 94.19 72 GLY B C 1
ATOM 3685 O O . GLY B 1 72 ? -23.672 -28.375 -9.664 1 94.19 72 GLY B O 1
ATOM 3686 N N . SER B 1 73 ? -25.109 -28.781 -11.227 1 91.81 73 SER B N 1
ATOM 3687 C CA . SER B 1 73 ? -24.984 -27.469 -11.844 1 91.81 73 SER B CA 1
ATOM 3688 C C . SER B 1 73 ? -25.5 -26.375 -10.922 1 91.81 73 SER B C 1
ATOM 3690 O O . SER B 1 73 ? -26.578 -26.484 -10.344 1 91.81 73 SER B O 1
ATOM 3692 N N . GLY B 1 74 ? -24.641 -25.391 -10.742 1 94.25 74 GLY B N 1
ATOM 3693 C CA . GLY B 1 74 ? -25 -24.297 -9.852 1 94.25 74 GLY B CA 1
ATOM 3694 C C . GLY B 1 74 ? -24.609 -24.547 -8.406 1 94.25 74 GLY B C 1
ATOM 3695 O O . GLY B 1 74 ? -25 -23.797 -7.512 1 94.25 74 GLY B O 1
ATOM 3696 N N . GLU B 1 75 ? -23.859 -25.641 -8.25 1 96.69 75 GLU B N 1
ATOM 3697 C CA . GLU B 1 75 ? -23.453 -26.031 -6.906 1 96.69 75 GLU B CA 1
ATOM 3698 C C . GLU B 1 75 ? -21.938 -26.016 -6.766 1 96.69 75 GLU B C 1
ATOM 3700 O O . GLU B 1 75 ? -21.219 -25.828 -7.754 1 96.69 75 GLU B O 1
ATOM 3705 N N . LYS B 1 76 ? -21.484 -26.156 -5.551 1 97.69 76 LYS B N 1
ATOM 3706 C CA . LYS B 1 76 ? -20.047 -26.156 -5.25 1 97.69 76 LYS B CA 1
ATOM 3707 C C . LYS B 1 76 ? -19.391 -27.438 -5.727 1 97.69 76 LYS B C 1
ATOM 3709 O O . LYS B 1 76 ? -18.156 -27.5 -5.855 1 97.69 76 LYS B O 1
ATOM 3714 N N . GLU B 1 77 ? -20.234 -28.469 -5.934 1 97.88 77 GLU B N 1
ATOM 3715 C CA . GLU B 1 77 ? -19.766 -29.734 -6.48 1 97.88 77 GLU B CA 1
ATOM 3716 C C . GLU B 1 77 ? -20.547 -30.109 -7.738 1 97.88 77 GLU B C 1
ATOM 3718 O O . GLU B 1 77 ? -21.781 -30.078 -7.75 1 97.88 77 GLU B O 1
ATOM 3723 N N . MET B 1 78 ? -19.797 -30.391 -8.773 1 96.5 78 MET B N 1
ATOM 3724 C CA . MET B 1 78 ? -20.391 -30.781 -10.039 1 96.5 78 MET B CA 1
ATOM 3725 C C . MET B 1 78 ? -19.734 -32.062 -10.578 1 96.5 78 MET B C 1
ATOM 3727 O O . MET B 1 78 ? -18.516 -32.219 -10.5 1 96.5 78 MET B O 1
ATOM 3731 N N . THR B 1 79 ? -20.531 -32.938 -11.047 1 96.44 79 THR B N 1
ATOM 3732 C CA . THR B 1 79 ? -20.047 -34.219 -11.609 1 96.44 79 THR B CA 1
ATOM 3733 C C . THR B 1 79 ? -20.438 -34.312 -13.078 1 96.44 79 THR B C 1
ATOM 3735 O O . THR B 1 79 ? -21.562 -34 -13.461 1 96.44 79 THR B O 1
ATOM 3738 N N . ILE B 1 80 ? -19.516 -34.719 -13.867 1 95 80 ILE B N 1
ATOM 3739 C CA . ILE B 1 80 ? -19.703 -34.938 -15.297 1 95 80 ILE B CA 1
ATOM 3740 C C . ILE B 1 80 ? -19.484 -36.438 -15.617 1 95 80 ILE B C 1
ATOM 3742 O O . ILE B 1 80 ? -18.438 -37 -15.273 1 95 80 ILE B O 1
ATOM 3746 N N . THR B 1 81 ? -20.453 -37.031 -16.234 1 92.81 81 THR B N 1
ATOM 3747 C CA . THR B 1 81 ? -20.328 -38.438 -16.594 1 92.81 81 THR B CA 1
ATOM 3748 C C . THR B 1 81 ? -20.938 -38.688 -17.969 1 92.81 81 THR B C 1
ATOM 3750 O O . THR B 1 81 ? -22.031 -38.25 -18.266 1 92.81 81 THR B O 1
ATOM 3753 N N . SER B 1 82 ? -20.109 -39.375 -18.812 1 91.81 82 SER B N 1
ATOM 3754 C CA . SER B 1 82 ? -20.562 -39.812 -20.125 1 91.81 82 SER B CA 1
ATOM 3755 C C . SER B 1 82 ? -19.734 -41 -20.625 1 91.81 82 SER B C 1
ATOM 3757 O O . SER B 1 82 ? -18.562 -41.125 -20.297 1 91.81 82 SER B O 1
ATOM 3759 N N . PRO B 1 83 ? -20.375 -41.844 -21.406 1 90.5 83 PRO B N 1
ATOM 3760 C CA . PRO B 1 83 ? -19.594 -42.938 -22.016 1 90.5 83 PRO B CA 1
ATOM 3761 C C . PRO B 1 83 ? -18.703 -42.438 -23.156 1 90.5 83 PRO B C 1
ATOM 3763 O O . PRO B 1 83 ? -17.844 -43.188 -23.625 1 90.5 83 PRO B O 1
ATOM 3766 N N . SER B 1 84 ? -18.922 -41.25 -23.594 1 91.5 84 SER B N 1
ATOM 3767 C CA . SER B 1 84 ? -18.141 -40.688 -24.672 1 91.5 84 SER B CA 1
ATOM 3768 C C . SER B 1 84 ? -17.125 -39.656 -24.156 1 91.5 84 SER B C 1
ATOM 3770 O O . SER B 1 84 ? -17.5 -38.688 -23.531 1 91.5 84 SER B O 1
ATOM 3772 N N . LEU B 1 85 ? -15.906 -39.969 -24.5 1 93.31 85 LEU B N 1
ATOM 3773 C CA . LEU B 1 85 ? -14.852 -39.062 -24.109 1 93.31 85 LEU B CA 1
ATOM 3774 C C . LEU B 1 85 ? -15.055 -37.688 -24.766 1 93.31 85 LEU B C 1
ATOM 3776 O O . LEU B 1 85 ? -14.797 -36.656 -24.141 1 93.31 85 LEU B O 1
ATOM 3780 N N . ASP B 1 86 ? -15.523 -37.688 -25.953 1 92.31 86 ASP B N 1
ATOM 3781 C CA . ASP B 1 86 ? -15.75 -36.438 -26.688 1 92.31 86 ASP B CA 1
ATOM 3782 C C . ASP B 1 86 ? -16.812 -35.594 -26 1 92.31 86 ASP B C 1
ATOM 3784 O O . ASP B 1 86 ? -16.672 -34.375 -25.938 1 92.31 86 ASP B O 1
ATOM 3788 N N . ILE B 1 87 ? -17.734 -36.281 -25.5 1 91.31 87 ILE B N 1
ATOM 3789 C CA . ILE B 1 87 ? -18.812 -35.531 -24.828 1 91.31 87 ILE B CA 1
ATOM 3790 C C . ILE B 1 87 ? -18.297 -34.969 -23.5 1 91.31 87 ILE B C 1
ATOM 3792 O O . ILE B 1 87 ? -18.562 -33.812 -23.172 1 91.31 87 ILE B O 1
ATOM 3796 N N . VAL B 1 88 ? -17.578 -35.781 -22.766 1 93.19 88 VAL B N 1
ATOM 3797 C CA . VAL B 1 88 ? -17.016 -35.344 -21.5 1 93.19 88 VAL B CA 1
ATOM 3798 C C . VAL B 1 88 ? -16.141 -34.094 -21.734 1 93.19 88 VAL B C 1
ATOM 3800 O O . VAL B 1 88 ? -16.281 -33.094 -21.062 1 93.19 88 VAL B O 1
ATOM 3803 N N . ASN B 1 89 ? -15.312 -34.156 -22.766 1 93.56 89 ASN B N 1
ATOM 3804 C CA . ASN B 1 89 ? -14.383 -33.062 -23.062 1 93.56 89 ASN B CA 1
ATOM 3805 C C . ASN B 1 89 ? -15.109 -31.828 -23.609 1 93.56 89 ASN B C 1
ATOM 3807 O O . ASN B 1 89 ? -14.703 -30.703 -23.344 1 93.56 89 ASN B O 1
ATOM 3811 N N . ALA B 1 90 ? -16.172 -32.062 -24.312 1 91.75 90 ALA B N 1
ATOM 3812 C CA . ALA B 1 90 ? -16.984 -30.938 -24.781 1 91.75 90 ALA B CA 1
ATOM 3813 C C . ALA B 1 90 ? -17.578 -30.172 -23.609 1 91.75 90 ALA B C 1
ATOM 3815 O O . ALA B 1 90 ? -17.641 -28.938 -23.625 1 91.75 90 ALA B O 1
ATOM 3816 N N . ILE B 1 91 ? -18.016 -30.922 -22.609 1 93.38 91 ILE B N 1
ATOM 3817 C CA . ILE B 1 91 ? -18.578 -30.297 -21.422 1 93.38 91 ILE B CA 1
ATOM 3818 C C . ILE B 1 91 ? -17.484 -29.594 -20.641 1 93.38 91 ILE B C 1
ATOM 3820 O O . ILE B 1 91 ? -17.641 -28.422 -20.25 1 93.38 91 ILE B O 1
ATOM 3824 N N . LEU B 1 92 ? -16.375 -30.281 -20.438 1 93.56 92 LEU B N 1
ATOM 3825 C CA . LEU B 1 92 ? -15.242 -29.75 -19.688 1 93.56 92 LEU B CA 1
ATOM 3826 C C . LEU B 1 92 ? -14.766 -28.422 -20.281 1 93.56 92 LEU B C 1
ATOM 3828 O O . LEU B 1 92 ? -14.414 -27.5 -19.547 1 93.56 92 LEU B O 1
ATOM 3832 N N . LYS B 1 93 ? -14.773 -28.297 -21.516 1 93.06 93 LYS B N 1
ATOM 3833 C CA . LYS B 1 93 ? -14.312 -27.109 -22.219 1 93.06 93 LYS B CA 1
ATOM 3834 C C . LYS B 1 93 ? -15.18 -25.906 -21.891 1 93.06 93 LYS B C 1
ATOM 3836 O O . LYS B 1 93 ? -14.742 -24.766 -22.047 1 93.06 93 LYS B O 1
ATOM 3841 N N . HIS B 1 94 ? -16.375 -26.141 -21.359 1 94.31 94 HIS B N 1
ATOM 3842 C CA . HIS B 1 94 ? -17.312 -25.062 -21.172 1 94.31 94 HIS B CA 1
ATOM 3843 C C . HIS B 1 94 ? -17.75 -24.953 -19.719 1 94.31 94 HIS B C 1
ATOM 3845 O O . HIS B 1 94 ? -18.797 -24.375 -19.422 1 94.31 94 HIS B O 1
ATOM 3851 N N . VAL B 1 95 ? -16.984 -25.484 -18.875 1 95.19 95 VAL B N 1
ATOM 3852 C CA . VAL B 1 95 ? -17.266 -25.375 -17.453 1 95.19 95 VAL B CA 1
ATOM 3853 C C . VAL B 1 95 ? -17 -23.938 -16.984 1 95.19 95 VAL B C 1
ATOM 3855 O O . VAL B 1 95 ? -15.984 -23.344 -17.344 1 95.19 95 VAL B O 1
ATOM 3858 N N . THR B 1 96 ? -17.922 -23.391 -16.234 1 96.19 96 THR B N 1
ATOM 3859 C CA . THR B 1 96 ? -17.766 -22.062 -15.68 1 96.19 96 THR B CA 1
ATOM 3860 C C . THR B 1 96 ? -17.703 -22.109 -14.156 1 96.19 96 THR B C 1
ATOM 3862 O O . THR B 1 96 ? -18.25 -23.016 -13.539 1 96.19 96 THR B O 1
ATOM 3865 N N . TYR B 1 97 ? -16.969 -21.281 -13.633 1 97.06 97 TYR B N 1
ATOM 3866 C CA . TYR B 1 97 ? -16.906 -21 -12.203 1 97.06 97 TYR B CA 1
ATOM 3867 C C . TYR B 1 97 ? -17.453 -19.625 -11.883 1 97.06 97 TYR B C 1
ATOM 3869 O O . TYR B 1 97 ? -17.078 -18.641 -12.523 1 97.06 97 TYR B O 1
ATOM 3877 N N . THR B 1 98 ? -18.422 -19.516 -10.906 1 96.94 98 THR B N 1
ATOM 3878 C CA . THR B 1 98 ? -18.984 -18.25 -10.453 1 96.94 98 THR B CA 1
ATOM 3879 C C . THR B 1 98 ? -18.688 -18.016 -8.969 1 96.94 98 THR B C 1
ATOM 3881 O O . THR B 1 98 ? -19.078 -18.828 -8.125 1 96.94 98 THR B O 1
ATOM 3884 N N . SER B 1 99 ? -18.016 -16.906 -8.719 1 96.56 99 SER B N 1
ATOM 3885 C CA . SER B 1 99 ? -17.797 -16.547 -7.324 1 96.56 99 SER B CA 1
ATOM 3886 C C . SER B 1 99 ? -19.094 -16.125 -6.645 1 96.56 99 SER B C 1
ATOM 3888 O O . SER B 1 99 ? -19.859 -15.336 -7.195 1 96.56 99 SER B O 1
ATOM 3890 N N . THR B 1 100 ? -19.297 -16.656 -5.391 1 96.12 100 THR B N 1
ATOM 3891 C CA . THR B 1 100 ? -20.562 -16.359 -4.73 1 96.12 100 THR B CA 1
ATOM 3892 C C . THR B 1 100 ? -20.328 -15.531 -3.467 1 96.12 100 THR B C 1
ATOM 3894 O O . THR B 1 100 ? -21.281 -15.117 -2.807 1 96.12 100 THR B O 1
ATOM 3897 N N . VAL B 1 101 ? -19.156 -15.289 -3.164 1 94.06 101 VAL B N 1
ATOM 3898 C CA . VAL B 1 101 ? -18.797 -14.508 -1.982 1 94.06 101 VAL B CA 1
ATOM 3899 C C . VAL B 1 101 ? -18 -13.281 -2.396 1 94.06 101 VAL B C 1
ATOM 3901 O O . VAL B 1 101 ? -17 -13.391 -3.107 1 94.06 101 VAL B O 1
ATOM 3904 N N . TYR B 1 102 ? -18.406 -12.164 -1.906 1 94.19 102 TYR B N 1
ATOM 3905 C CA . TYR B 1 102 ? -17.656 -10.961 -2.236 1 94.19 102 TYR B CA 1
ATOM 3906 C C . TYR B 1 102 ? -16.469 -10.773 -1.289 1 94.19 102 TYR B C 1
ATOM 3908 O O . TYR B 1 102 ? -16.641 -10.719 -0.07 1 94.19 102 TYR B O 1
ATOM 3916 N N . HIS B 1 103 ? -15.398 -10.703 -1.837 1 93.88 103 HIS B N 1
ATOM 3917 C CA . HIS B 1 103 ? -14.148 -10.344 -1.174 1 93.88 103 HIS B CA 1
ATOM 3918 C C . HIS B 1 103 ? -13.188 -9.664 -2.145 1 93.88 103 HIS B C 1
ATOM 3920 O O . HIS B 1 103 ? -13.094 -10.055 -3.311 1 93.88 103 HIS B O 1
ATOM 3926 N N . ILE B 1 104 ? -12.414 -8.758 -1.651 1 94.5 104 ILE B N 1
ATOM 3927 C CA . ILE B 1 104 ? -11.617 -7.977 -2.588 1 94.5 104 ILE B CA 1
ATOM 3928 C C . ILE B 1 104 ? -10.375 -8.766 -2.984 1 94.5 104 ILE B C 1
ATOM 3930 O O . ILE B 1 104 ? -9.719 -8.445 -3.982 1 94.5 104 ILE B O 1
ATOM 3934 N N . ASN B 1 105 ? -9.984 -9.641 -2.188 1 94 105 ASN B N 1
ATOM 3935 C CA . ASN B 1 105 ? -8.812 -10.469 -2.457 1 94 105 ASN B CA 1
ATOM 3936 C C . ASN B 1 105 ? -8.906 -11.812 -1.738 1 94 105 ASN B C 1
ATOM 3938 O O . ASN B 1 105 ? -8.625 -11.898 -0.541 1 94 105 ASN B O 1
ATOM 3942 N N . SER B 1 106 ? -9.266 -12.82 -2.371 1 94.25 106 SER B N 1
ATOM 3943 C CA . SER B 1 106 ? -9.375 -14.18 -1.847 1 94.25 106 SER B CA 1
ATOM 3944 C C . SER B 1 106 ? -9.078 -15.219 -2.928 1 94.25 106 SER B C 1
ATOM 3946 O O . SER B 1 106 ? -8.695 -14.859 -4.043 1 94.25 106 SER B O 1
ATOM 3948 N N . ALA B 1 107 ? -9.07 -16.438 -2.516 1 94.31 107 ALA B N 1
ATOM 3949 C CA . ALA B 1 107 ? -8.836 -17.516 -3.467 1 94.31 107 ALA B CA 1
ATOM 3950 C C . ALA B 1 107 ? -9.68 -18.75 -3.125 1 94.31 107 ALA B C 1
ATOM 3952 O O . ALA B 1 107 ? -10.062 -18.938 -1.969 1 94.31 107 ALA B O 1
ATOM 3953 N N . ASP B 1 108 ? -10 -19.438 -4.109 1 95.31 108 ASP B N 1
ATOM 3954 C CA . ASP B 1 108 ? -10.695 -20.703 -3.988 1 95.31 108 ASP B CA 1
ATOM 3955 C C . ASP B 1 108 ? -9.836 -21.859 -4.504 1 95.31 108 ASP B C 1
ATOM 3957 O O . ASP B 1 108 ? -9.172 -21.719 -5.535 1 95.31 108 ASP B O 1
ATOM 3961 N N . LEU B 1 109 ? -9.789 -22.938 -3.791 1 93.94 109 LEU B N 1
ATOM 3962 C CA . LEU B 1 109 ? -9.102 -24.141 -4.266 1 93.94 109 LEU B CA 1
ATOM 3963 C C . LEU B 1 109 ? -10.07 -25.062 -4.992 1 93.94 109 LEU B C 1
ATOM 3965 O O . LEU B 1 109 ? -11.086 -25.469 -4.426 1 93.94 109 LEU B O 1
ATOM 3969 N N . VAL B 1 110 ? -9.734 -25.359 -6.199 1 94.38 110 VAL B N 1
ATOM 3970 C CA . VAL B 1 110 ? -10.594 -26.203 -7.016 1 94.38 110 VAL B CA 1
ATOM 3971 C C . VAL B 1 110 ? -10 -27.609 -7.098 1 94.38 110 VAL B C 1
ATOM 3973 O O . VAL B 1 110 ? -8.805 -27.766 -7.371 1 94.38 110 VAL B O 1
ATOM 3976 N N . HIS B 1 111 ? -10.852 -28.547 -6.883 1 94.62 111 HIS B N 1
ATOM 3977 C CA . HIS B 1 111 ? -10.484 -29.953 -7.004 1 94.62 111 HIS B CA 1
ATOM 3978 C C . HIS B 1 111 ? -11.047 -30.562 -8.281 1 94.62 111 HIS B C 1
ATOM 3980 O O . HIS B 1 111 ? -12.25 -30.5 -8.539 1 94.62 111 HIS B O 1
ATOM 3986 N N . PHE B 1 112 ? -10.18 -31.094 -9.117 1 94.19 112 PHE B N 1
ATOM 3987 C CA . PHE B 1 112 ? -10.5 -31.812 -10.344 1 94.19 112 PHE B CA 1
ATOM 3988 C C . PHE B 1 112 ? -10.109 -33.281 -10.234 1 94.19 112 PHE B C 1
ATOM 3990 O O . PHE B 1 112 ? -8.922 -33.625 -10.289 1 94.19 112 PHE B O 1
ATOM 3997 N N . GLN B 1 113 ? -11.211 -34.094 -10.125 1 94.69 113 GLN B N 1
ATOM 3998 C CA . GLN B 1 113 ? -10.953 -35.5 -9.773 1 94.69 113 GLN B CA 1
ATOM 3999 C C . GLN B 1 113 ? -11.477 -36.438 -10.859 1 94.69 113 GLN B C 1
ATOM 4001 O O . GLN B 1 113 ? -12.594 -36.25 -11.352 1 94.69 113 GLN B O 1
ATOM 4006 N N . PHE B 1 114 ? -10.602 -37.375 -11.25 1 93.25 114 PHE B N 1
ATOM 4007 C CA . PHE B 1 114 ? -10.945 -38.5 -12.117 1 93.25 114 PHE B CA 1
ATOM 4008 C C . PHE B 1 114 ? -10.344 -39.812 -11.586 1 93.25 114 PHE B C 1
ATOM 4010 O O . PHE B 1 114 ? -9.125 -40 -11.602 1 93.25 114 PHE B O 1
ATOM 4017 N N . GLU B 1 115 ? -11.281 -40.594 -11.094 1 89.38 115 GLU B N 1
ATOM 4018 C CA . GLU B 1 115 ? -10.828 -41.844 -10.492 1 89.38 115 GLU B CA 1
ATOM 4019 C C . GLU B 1 115 ? -9.797 -41.594 -9.398 1 89.38 115 GLU B C 1
ATOM 4021 O O . GLU B 1 115 ? -10.07 -40.844 -8.438 1 89.38 115 GLU B O 1
ATOM 4026 N N . LYS B 1 116 ? -8.578 -42.062 -9.633 1 88.38 116 LYS B N 1
ATOM 4027 C CA . LYS B 1 116 ? -7.559 -41.906 -8.602 1 88.38 116 LYS B CA 1
ATOM 4028 C C . LYS B 1 116 ? -6.742 -40.625 -8.828 1 88.38 116 LYS B C 1
ATOM 4030 O O . LYS B 1 116 ? -5.918 -40.25 -7.984 1 88.38 116 LYS B O 1
ATOM 4035 N N . HIS B 1 117 ? -7 -39.969 -9.938 1 88.62 117 HIS B N 1
ATOM 4036 C CA . HIS B 1 117 ? -6.23 -38.75 -10.273 1 88.62 117 HIS B CA 1
ATOM 4037 C C . HIS B 1 117 ? -6.895 -37.5 -9.734 1 88.62 117 HIS B C 1
ATOM 4039 O O . HIS B 1 117 ? -8.102 -37.312 -9.914 1 88.62 117 HIS B O 1
ATOM 4045 N N . LEU B 1 118 ? -6.094 -36.75 -8.992 1 91 118 LEU B N 1
ATOM 4046 C CA . LEU B 1 118 ? -6.586 -35.5 -8.406 1 91 118 LEU B CA 1
ATOM 4047 C C . LEU B 1 118 ? -5.699 -34.344 -8.797 1 91 118 LEU B C 1
ATOM 4049 O O . LEU B 1 118 ? -4.477 -34.375 -8.633 1 91 118 LEU B O 1
ATOM 4053 N N . ALA B 1 119 ? -6.324 -33.344 -9.398 1 88.88 119 ALA B N 1
ATOM 4054 C CA . ALA B 1 119 ? -5.652 -32.094 -9.68 1 88.88 119 ALA B CA 1
ATOM 4055 C C . ALA B 1 119 ? -6.238 -30.969 -8.836 1 88.88 119 ALA B C 1
ATOM 4057 O O . ALA B 1 119 ? -7.461 -30.828 -8.727 1 88.88 119 ALA B O 1
ATOM 4058 N N . ILE B 1 120 ? -5.352 -30.219 -8.203 1 89.69 120 ILE B N 1
ATOM 4059 C CA . ILE B 1 120 ? -5.777 -29.094 -7.391 1 89.69 120 ILE B CA 1
ATOM 4060 C C . ILE B 1 120 ? -5.145 -27.797 -7.926 1 89.69 120 ILE B C 1
ATOM 4062 O O . ILE B 1 120 ? -3.939 -27.766 -8.18 1 89.69 120 ILE B O 1
ATOM 4066 N N . PHE B 1 121 ? -5.926 -26.797 -8.164 1 88.31 121 PHE B N 1
ATOM 4067 C CA . PHE B 1 121 ? -5.402 -25.484 -8.547 1 88.31 121 PHE B CA 1
ATOM 4068 C C . PHE B 1 121 ? -6.238 -24.375 -7.938 1 88.31 121 PHE B C 1
ATOM 4070 O O . PHE B 1 121 ? -7.332 -24.609 -7.43 1 88.31 121 PHE B O 1
ATOM 4077 N N . SER B 1 122 ? -5.695 -23.172 -7.938 1 91.19 122 SER B N 1
ATOM 4078 C CA . SER B 1 122 ? -6.359 -22.062 -7.273 1 91.19 122 SER B CA 1
ATOM 4079 C C . SER B 1 122 ? -7.062 -21.156 -8.281 1 91.19 122 SER B C 1
ATOM 4081 O O . SER B 1 122 ? -6.59 -20.984 -9.406 1 91.19 122 SER B O 1
ATOM 4083 N N . ILE B 1 123 ? -8.188 -20.672 -7.895 1 93.75 123 ILE B N 1
ATOM 4084 C CA . ILE B 1 123 ? -8.836 -19.547 -8.562 1 93.75 123 ILE B CA 1
ATOM 4085 C C . ILE B 1 123 ? -8.75 -18.297 -7.68 1 93.75 123 ILE B C 1
ATOM 4087 O O . ILE B 1 123 ? -9.344 -18.25 -6.598 1 93.75 123 ILE B O 1
ATOM 4091 N N . ALA B 1 124 ? -8 -17.391 -8.141 1 94.5 124 ALA B N 1
ATOM 4092 C CA . ALA B 1 124 ? -7.918 -16.109 -7.426 1 94.5 124 ALA B CA 1
ATOM 4093 C C . ALA B 1 124 ? -9.18 -15.281 -7.633 1 94.5 124 ALA B C 1
ATOM 4095 O O . ALA B 1 124 ? -9.617 -15.078 -8.766 1 94.5 124 ALA B O 1
ATOM 4096 N N . ILE B 1 125 ? -9.828 -14.891 -6.59 1 95.31 125 ILE B N 1
ATOM 4097 C CA . ILE B 1 125 ? -10.969 -13.977 -6.609 1 95.31 125 ILE B CA 1
ATOM 4098 C C . ILE B 1 125 ? -10.523 -12.586 -6.176 1 95.31 125 ILE B C 1
ATOM 4100 O O . ILE B 1 125 ? -10.305 -12.336 -4.988 1 95.31 125 ILE B O 1
ATOM 4104 N N . ARG B 1 126 ? -10.445 -11.664 -7.176 1 94.69 126 ARG B N 1
ATOM 4105 C CA . ARG B 1 126 ? -9.812 -10.375 -6.887 1 94.69 126 ARG B CA 1
ATOM 4106 C C . ARG B 1 126 ? -10.562 -9.234 -7.555 1 94.69 126 ARG B C 1
ATOM 4108 O O . ARG B 1 126 ? -10.891 -9.305 -8.742 1 94.69 126 ARG B O 1
ATOM 4115 N N . GLN B 1 127 ? -10.898 -8.25 -6.723 1 92.81 127 GLN B N 1
ATOM 4116 C CA . GLN B 1 127 ? -11.359 -6.98 -7.27 1 92.81 127 GLN B CA 1
ATOM 4117 C C . GLN B 1 127 ? -10.203 -6.18 -7.867 1 92.81 127 GLN B C 1
ATOM 4119 O O . GLN B 1 127 ? -9.289 -5.781 -7.152 1 92.81 127 GLN B O 1
ATOM 4124 N N . PRO B 1 128 ? -10.258 -5.977 -9.188 1 89.19 128 PRO B N 1
ATOM 4125 C CA . PRO B 1 128 ? -9.156 -5.215 -9.773 1 89.19 128 PRO B CA 1
ATOM 4126 C C . PRO B 1 128 ? -9.078 -3.783 -9.25 1 89.19 128 PRO B C 1
ATOM 4128 O O . PRO B 1 128 ? -10.109 -3.172 -8.961 1 89.19 128 PRO B O 1
ATOM 4131 N N . THR B 1 129 ? -7.891 -3.314 -9.148 1 90.44 129 THR B N 1
ATOM 4132 C CA . THR B 1 129 ? -7.684 -1.928 -8.75 1 90.44 129 THR B CA 1
ATOM 4133 C C . THR B 1 129 ? -7.742 -1.001 -9.961 1 90.44 129 THR B C 1
ATOM 4135 O O . THR B 1 129 ? -7.508 -1.433 -11.094 1 90.44 129 THR B O 1
ATOM 4138 N N . LEU B 1 130 ? -8.07 0.226 -9.703 1 88.44 130 LEU B N 1
ATOM 4139 C CA . LEU B 1 130 ? -8 1.238 -10.75 1 88.44 130 LEU B CA 1
ATOM 4140 C C . LEU B 1 130 ? -6.582 1.779 -10.898 1 88.44 130 LEU B C 1
ATOM 4142 O O . LEU B 1 130 ? -5.863 1.921 -9.906 1 88.44 130 LEU B O 1
ATOM 4146 N N . PRO B 1 131 ? -6.258 2.029 -12.141 1 85.75 131 PRO B N 1
ATOM 4147 C CA . PRO B 1 131 ? -4.934 2.631 -12.305 1 85.75 131 PRO B CA 1
ATOM 4148 C C . PRO B 1 131 ? -4.82 4.008 -11.656 1 85.75 131 PRO B C 1
ATOM 4150 O O . PRO B 1 131 ? -5.828 4.703 -11.492 1 85.75 131 PRO B O 1
ATOM 4153 N N . ARG B 1 132 ? -3.713 4.246 -11.141 1 86.56 132 ARG B N 1
ATOM 4154 C CA . ARG B 1 132 ? -3.369 5.586 -10.672 1 86.56 132 ARG B CA 1
ATOM 4155 C C . ARG B 1 132 ? -2.281 6.207 -11.539 1 86.56 132 ARG B C 1
ATOM 4157 O O . ARG B 1 132 ? -1.093 5.969 -11.32 1 86.56 132 ARG B O 1
ATOM 4164 N N . LEU B 1 133 ? -2.754 7.023 -12.438 1 86.19 133 LEU B N 1
ATOM 4165 C CA . LEU B 1 133 ? -1.854 7.645 -13.398 1 86.19 133 LEU B CA 1
ATOM 4166 C C . LEU B 1 133 ? -1.575 9.102 -13.031 1 86.19 133 LEU B C 1
ATOM 4168 O O . LEU B 1 133 ? -2.322 9.695 -12.25 1 86.19 133 LEU B O 1
ATOM 4172 N N . PHE B 1 134 ? -0.417 9.508 -13.406 1 84.81 134 PHE B N 1
ATOM 4173 C CA . PHE B 1 134 ? -0.05 10.898 -13.195 1 84.81 134 PHE B CA 1
ATOM 4174 C C . PHE B 1 134 ? -0.065 11.672 -14.508 1 84.81 134 PHE B C 1
ATOM 4176 O O . PHE B 1 134 ? 0.537 11.242 -15.492 1 84.81 134 PHE B O 1
ATOM 4183 N N . ASP B 1 135 ? -0.808 12.773 -14.438 1 77.81 135 ASP B N 1
ATOM 4184 C CA . ASP B 1 135 ? -0.814 13.68 -15.578 1 77.81 135 ASP B CA 1
ATOM 4185 C C . ASP B 1 135 ? 0.112 14.875 -15.336 1 77.81 135 ASP B C 1
ATOM 4187 O O . ASP B 1 135 ? -0.203 15.758 -14.539 1 77.81 135 ASP B O 1
ATOM 4191 N N . PRO B 1 136 ? 1.309 14.828 -16.031 1 72.94 136 PRO B N 1
ATOM 4192 C CA . PRO B 1 136 ? 2.246 15.93 -15.797 1 72.94 136 PRO B CA 1
ATOM 4193 C C . PRO B 1 136 ? 1.796 17.234 -16.438 1 72.94 136 PRO B C 1
ATOM 4195 O O . PRO B 1 136 ? 2.371 18.297 -16.172 1 72.94 136 PRO B O 1
ATOM 4198 N N . GLY B 1 137 ? 0.72 17.203 -17.141 1 68.5 137 GLY B N 1
ATOM 4199 C CA . GLY B 1 137 ? 0.297 18.391 -17.875 1 68.5 137 GLY B CA 1
ATOM 4200 C C . GLY B 1 137 ? 1.107 18.625 -19.141 1 68.5 137 GLY B C 1
ATOM 4201 O O . GLY B 1 137 ? 1.888 17.766 -19.547 1 68.5 137 GLY B O 1
ATOM 4202 N N . PRO B 1 138 ? 0.897 19.719 -19.844 1 64.69 138 PRO B N 1
ATOM 4203 C CA . PRO B 1 138 ? 1.499 19.969 -21.156 1 64.69 138 PRO B CA 1
ATOM 4204 C C . PRO B 1 138 ? 3.018 20.125 -21.094 1 64.69 138 PRO B C 1
ATOM 4206 O O . PRO B 1 138 ? 3.719 19.766 -22.031 1 64.69 138 PRO B O 1
ATOM 4209 N N . ALA B 1 139 ? 3.52 20.688 -20.078 1 66.94 139 ALA B N 1
ATOM 4210 C CA . ALA B 1 139 ? 4.938 21.047 -20.094 1 66.94 139 ALA B CA 1
ATOM 4211 C C . ALA B 1 139 ? 5.789 19.938 -19.484 1 66.94 139 ALA B C 1
ATOM 4213 O O . ALA B 1 139 ? 6.969 19.797 -19.812 1 66.94 139 ALA B O 1
ATOM 4214 N N . ASN B 1 140 ? 5.32 18.781 -19.016 1 77.19 140 ASN B N 1
ATOM 4215 C CA . ASN B 1 140 ? 6.113 17.766 -18.328 1 77.19 140 ASN B CA 1
ATOM 4216 C C . ASN B 1 140 ? 7.414 18.344 -17.781 1 77.19 140 ASN B C 1
ATOM 4218 O O . ASN B 1 140 ? 8.492 17.797 -18.031 1 77.19 140 ASN B O 1
ATOM 4222 N N . SER B 1 141 ? 7.438 19.484 -17.109 1 89.69 141 SER B N 1
ATOM 4223 C CA . SER B 1 141 ? 8.586 20.188 -16.531 1 89.69 141 SER B CA 1
ATOM 4224 C C . SER B 1 141 ? 8.906 19.672 -15.141 1 89.69 141 SER B C 1
ATOM 4226 O O . SER B 1 141 ? 8.078 19 -14.516 1 89.69 141 SER B O 1
ATOM 4228 N N . ILE B 1 142 ? 10.117 19.938 -14.734 1 93.62 142 ILE B N 1
ATOM 4229 C CA . ILE B 1 142 ? 10.562 19.547 -13.406 1 93.62 142 ILE B CA 1
ATOM 4230 C C . ILE B 1 142 ? 9.617 20.109 -12.344 1 93.62 142 ILE B C 1
ATOM 4232 O O . ILE B 1 142 ? 9.32 19.438 -11.352 1 93.62 142 ILE B O 1
ATOM 4236 N N . ASN B 1 143 ? 9.062 21.297 -12.594 1 93.06 143 ASN B N 1
ATOM 4237 C CA . ASN B 1 143 ? 8.164 21.969 -11.664 1 93.06 143 ASN B CA 1
ATOM 4238 C C . ASN B 1 143 ? 6.824 21.234 -11.562 1 93.06 143 ASN B C 1
ATOM 4240 O O . ASN B 1 143 ? 6.168 21.281 -10.516 1 93.06 143 ASN B O 1
ATOM 4244 N N . SER B 1 144 ? 6.484 20.562 -12.586 1 92.94 144 SER B N 1
ATOM 4245 C CA . SER B 1 144 ? 5.215 19.844 -12.594 1 92.94 144 SER B CA 1
ATOM 4246 C C . SER B 1 144 ? 5.383 18.438 -12.039 1 92.94 144 SER B C 1
ATOM 4248 O O . SER B 1 144 ? 4.406 17.797 -11.648 1 92.94 144 SER B O 1
ATOM 4250 N N . LEU B 1 145 ? 6.59 17.969 -11.93 1 96 145 LEU B N 1
ATOM 4251 C CA . LEU B 1 145 ? 6.824 16.578 -11.594 1 96 145 LEU B CA 1
ATOM 4252 C C . LEU B 1 145 ? 7.273 16.422 -10.148 1 96 145 LEU B C 1
ATOM 4254 O O . LEU B 1 145 ? 7.078 15.375 -9.531 1 96 145 LEU B O 1
ATOM 4258 N N . VAL B 1 146 ? 7.875 17.516 -9.648 1 97.75 146 VAL B N 1
ATOM 4259 C CA . VAL B 1 146 ? 8.562 17.328 -8.375 1 97.75 146 VAL B CA 1
ATOM 4260 C C . VAL B 1 146 ? 8.094 18.391 -7.375 1 97.75 146 VAL B C 1
ATOM 4262 O O . VAL B 1 146 ? 7.953 19.562 -7.73 1 97.75 146 VAL B O 1
ATOM 4265 N N . THR B 1 147 ? 7.828 18 -6.18 1 98.31 147 THR B N 1
ATOM 4266 C CA . THR B 1 147 ? 7.656 18.891 -5.031 1 98.31 147 THR B CA 1
ATOM 4267 C C . THR B 1 147 ? 8.758 18.656 -4 1 98.31 147 THR B C 1
ATOM 4269 O O . THR B 1 147 ? 9.07 17.516 -3.658 1 98.31 147 THR B O 1
ATOM 4272 N N . ILE B 1 148 ? 9.406 19.734 -3.59 1 98.81 148 ILE B N 1
ATOM 4273 C CA . ILE B 1 148 ? 10.406 19.641 -2.531 1 98.81 148 ILE B CA 1
ATOM 4274 C C . ILE B 1 148 ? 9.727 19.781 -1.17 1 98.81 148 ILE B C 1
ATOM 4276 O O . ILE B 1 148 ? 8.914 20.688 -0.963 1 98.81 148 ILE B O 1
ATOM 4280 N N . ILE B 1 149 ? 10.031 18.859 -0.26 1 98.75 149 ILE B N 1
ATOM 4281 C CA . ILE B 1 149 ? 9.438 18.906 1.07 1 98.75 149 ILE B CA 1
ATOM 4282 C C . ILE B 1 149 ? 10.539 18.938 2.127 1 98.75 149 ILE B C 1
ATOM 4284 O O . ILE B 1 149 ? 11.609 18.359 1.934 1 98.75 149 ILE B O 1
ATOM 4288 N N . THR B 1 150 ? 10.281 19.625 3.236 1 98.19 150 THR B N 1
ATOM 4289 C CA . THR B 1 150 ? 11.242 19.766 4.328 1 98.19 150 THR B CA 1
ATOM 4290 C C . THR B 1 150 ? 10.523 20 5.652 1 98.19 150 THR B C 1
ATOM 4292 O O . THR B 1 150 ? 9.305 20.219 5.672 1 98.19 150 THR B O 1
ATOM 4295 N N . LYS B 1 151 ? 11.227 19.844 6.707 1 96.5 151 LYS B N 1
ATOM 4296 C CA . LYS B 1 151 ? 10.781 20.125 8.062 1 96.5 151 LYS B CA 1
ATOM 4297 C C . LYS B 1 151 ? 11.758 21.062 8.773 1 96.5 151 LYS B C 1
ATOM 4299 O O . LYS B 1 151 ? 12.977 20.922 8.641 1 96.5 151 LYS B O 1
ATOM 4304 N N . THR B 1 152 ? 11.211 22.031 9.523 1 96.12 152 THR B N 1
ATOM 4305 C CA . THR B 1 152 ? 12.094 22.984 10.18 1 96.12 152 THR B CA 1
ATOM 4306 C C . THR B 1 152 ? 11.773 23.078 11.672 1 96.12 152 THR B C 1
ATOM 4308 O O . THR B 1 152 ? 10.633 22.875 12.086 1 96.12 152 THR B O 1
ATOM 4311 N N . PHE B 1 153 ? 12.758 23.328 12.469 1 93.25 153 PHE B N 1
ATOM 4312 C CA . PHE B 1 153 ? 12.68 23.469 13.914 1 93.25 153 PHE B CA 1
ATOM 4313 C C . PHE B 1 153 ? 13.875 24.266 14.438 1 93.25 153 PHE B C 1
ATOM 4315 O O . PHE B 1 153 ? 15 23.766 14.469 1 93.25 153 PHE B O 1
ATOM 4322 N N . TYR B 1 154 ? 13.727 25.484 14.812 1 88.5 154 TYR B N 1
ATOM 4323 C CA . TYR B 1 154 ? 14.688 26.422 15.406 1 88.5 154 TYR B CA 1
ATOM 4324 C C . TYR B 1 154 ? 15.773 26.781 14.406 1 88.5 154 TYR B C 1
ATOM 4326 O O . TYR B 1 154 ? 16.891 27.125 14.805 1 88.5 154 TYR B O 1
ATOM 4334 N N . ARG B 1 155 ? 15.5 26.734 13.086 1 89.25 155 ARG B N 1
ATOM 4335 C CA . ARG B 1 155 ? 16.531 26.984 12.086 1 89.25 155 ARG B CA 1
ATOM 4336 C C . ARG B 1 155 ? 15.961 27.766 10.898 1 89.25 155 ARG B C 1
ATOM 4338 O O . ARG B 1 155 ? 16.266 27.438 9.75 1 89.25 155 ARG B O 1
ATOM 4345 N N . TYR B 1 156 ? 15.195 28.719 11.211 1 93.56 156 TYR B N 1
ATOM 4346 C CA . TYR B 1 156 ? 14.602 29.484 10.125 1 93.56 156 TYR B CA 1
ATOM 4347 C C . TYR B 1 156 ? 15.688 30.109 9.25 1 93.56 156 TYR B C 1
ATOM 4349 O O . TYR B 1 156 ? 15.508 30.25 8.039 1 93.56 156 TYR B O 1
ATOM 4357 N N . HIS B 1 157 ? 16.812 30.562 9.898 1 91.44 157 HIS B N 1
ATOM 4358 C CA . HIS B 1 157 ? 17.906 31.172 9.125 1 91.44 157 HIS B CA 1
ATOM 4359 C C . HIS B 1 157 ? 18.484 30.172 8.133 1 91.44 157 HIS B C 1
ATOM 4361 O O . HIS B 1 157 ? 18.781 30.531 6.988 1 91.44 157 HIS B O 1
ATOM 4367 N N . LYS B 1 158 ? 18.609 28.938 8.508 1 95.19 158 LYS B N 1
ATOM 4368 C CA . LYS B 1 158 ? 19.109 27.906 7.594 1 95.19 158 LYS B CA 1
ATOM 4369 C C . LYS B 1 158 ? 18.047 27.547 6.551 1 95.19 158 LYS B C 1
ATOM 4371 O O . LYS B 1 158 ? 18.375 27.312 5.387 1 95.19 158 LYS B O 1
ATOM 4376 N N . LEU B 1 159 ? 16.844 27.531 6.984 1 96.94 159 LEU B N 1
ATOM 4377 C CA . LEU B 1 159 ? 15.742 27.266 6.066 1 96.94 159 LEU B CA 1
ATOM 4378 C C . LEU B 1 159 ? 15.695 28.312 4.953 1 96.94 159 LEU B C 1
ATOM 4380 O O . LEU B 1 159 ? 15.516 27.969 3.783 1 96.94 159 LEU B O 1
ATOM 4384 N N . GLN B 1 160 ? 15.852 29.578 5.332 1 96.44 160 GLN B N 1
ATOM 4385 C CA . GLN B 1 160 ? 15.828 30.641 4.34 1 96.44 160 GLN B CA 1
ATOM 4386 C C . GLN B 1 160 ? 16.953 30.484 3.326 1 96.44 160 GLN B C 1
ATOM 4388 O O . GLN B 1 160 ? 16.766 30.688 2.127 1 96.44 160 GLN B O 1
ATOM 4393 N N . ASN B 1 161 ? 18.141 30.109 3.871 1 96.69 161 ASN B N 1
ATOM 4394 C CA . ASN B 1 161 ? 19.25 29.844 2.971 1 96.69 161 ASN B CA 1
ATOM 4395 C C . ASN B 1 161 ? 18.922 28.703 2.012 1 96.69 161 ASN B C 1
ATOM 4397 O O . ASN B 1 161 ? 19.25 28.766 0.824 1 96.69 161 ASN B O 1
ATOM 4401 N N . LEU B 1 162 ? 18.344 27.656 2.496 1 98.12 162 LEU B N 1
ATOM 4402 C CA . LEU B 1 162 ? 17.938 26.531 1.666 1 98.12 162 LEU B CA 1
ATOM 4403 C C . LEU B 1 162 ? 16.969 26.969 0.58 1 98.12 162 LEU B C 1
ATOM 4405 O O . LEU B 1 162 ? 17.172 26.688 -0.602 1 98.12 162 LEU B O 1
ATOM 4409 N N . ILE B 1 163 ? 15.945 27.719 0.935 1 98.44 163 ILE B N 1
ATOM 4410 C CA . ILE B 1 163 ? 14.914 28.172 -0 1 98.44 163 ILE B CA 1
ATOM 4411 C C . ILE B 1 163 ? 15.555 29.031 -1.091 1 98.44 163 ILE B C 1
ATOM 4413 O O . ILE B 1 163 ? 15.281 28.828 -2.277 1 98.44 163 ILE B O 1
ATOM 4417 N N . ASN B 1 164 ? 16.406 29.953 -0.632 1 98 164 ASN B N 1
ATOM 4418 C CA . ASN B 1 164 ? 17.094 30.812 -1.598 1 98 164 ASN B CA 1
ATOM 4419 C C . ASN B 1 164 ? 17.922 29.984 -2.584 1 98 164 ASN B C 1
ATOM 4421 O O . ASN B 1 164 ? 17.938 30.281 -3.783 1 98 164 ASN B O 1
ATOM 4425 N N . SER B 1 165 ? 18.609 29.031 -2.037 1 98.5 165 SER B N 1
ATOM 4426 C CA . SER B 1 165 ? 19.438 28.203 -2.902 1 98.5 165 SER B CA 1
ATOM 4427 C C . SER B 1 165 ? 18.594 27.375 -3.869 1 98.5 165 SER B C 1
ATOM 4429 O O . SER B 1 165 ? 18.984 27.156 -5.016 1 98.5 165 SER B O 1
ATOM 4431 N N . ILE B 1 166 ? 17.453 26.859 -3.484 1 98.62 166 ILE B N 1
ATOM 4432 C CA . ILE B 1 166 ? 16.531 26.141 -4.367 1 98.62 166 ILE B CA 1
ATOM 4433 C C . ILE B 1 166 ? 16.078 27.078 -5.484 1 98.62 166 ILE B C 1
ATOM 4435 O O . ILE B 1 166 ? 16.094 26.703 -6.66 1 98.62 166 ILE B O 1
ATOM 4439 N N . ARG B 1 167 ? 15.703 28.344 -5.129 1 98.38 167 ARG B N 1
ATOM 4440 C CA . ARG B 1 167 ? 15.141 29.297 -6.078 1 98.38 167 ARG B CA 1
ATOM 4441 C C . ARG B 1 167 ? 16.172 29.703 -7.121 1 98.38 167 ARG B C 1
ATOM 4443 O O . ARG B 1 167 ? 15.82 30.016 -8.266 1 98.38 167 ARG B O 1
ATOM 4450 N N . ALA B 1 168 ? 17.375 29.625 -6.754 1 98 168 ALA B N 1
ATOM 4451 C CA . ALA B 1 168 ? 18.438 29.984 -7.691 1 98 168 ALA B CA 1
ATOM 4452 C C . ALA B 1 168 ? 18.469 29 -8.867 1 98 168 ALA B C 1
ATOM 4454 O O . ALA B 1 168 ? 18.844 29.391 -9.984 1 98 168 ALA B O 1
ATOM 4455 N N . PHE B 1 169 ? 18.047 27.781 -8.695 1 97.75 169 PHE B N 1
ATOM 4456 C CA . PHE B 1 169 ? 18.156 26.766 -9.734 1 97.75 169 PHE B CA 1
ATOM 4457 C C . PHE B 1 169 ? 16.766 26.328 -10.203 1 97.75 169 PHE B C 1
ATOM 4459 O O . PHE B 1 169 ? 16.594 25.938 -11.359 1 97.75 169 PHE B O 1
ATOM 4466 N N . TYR B 1 170 ? 15.867 26.375 -9.289 1 97.56 170 TYR B N 1
ATOM 4467 C CA . TYR B 1 170 ? 14.492 25.969 -9.57 1 97.56 170 TYR B CA 1
ATOM 4468 C C . TYR B 1 170 ? 13.5 27.016 -9.07 1 97.56 170 TYR B C 1
ATOM 4470 O O . TYR B 1 170 ? 12.789 26.781 -8.094 1 97.56 170 TYR B O 1
ATOM 4478 N N . PRO B 1 171 ? 13.305 28.078 -9.703 1 97.12 171 PRO B N 1
ATOM 4479 C CA . PRO B 1 171 ? 12.586 29.25 -9.211 1 97.12 171 PRO B CA 1
ATOM 4480 C C . PRO B 1 171 ? 11.094 28.984 -8.984 1 97.12 171 PRO B C 1
ATOM 4482 O O . PRO B 1 171 ? 10.469 29.625 -8.141 1 97.12 171 PRO B O 1
ATOM 4485 N N . GLU B 1 172 ? 10.539 27.984 -9.688 1 96.31 172 GLU B N 1
ATOM 4486 C CA . GLU B 1 172 ? 9.094 27.828 -9.633 1 96.31 172 GLU B CA 1
ATOM 4487 C C . GLU B 1 172 ? 8.695 26.531 -8.93 1 96.31 172 GLU B C 1
ATOM 4489 O O . GLU B 1 172 ? 7.508 26.219 -8.844 1 96.31 172 GLU B O 1
ATOM 4494 N N . ILE B 1 173 ? 9.609 25.797 -8.492 1 97.44 173 ILE B N 1
ATOM 4495 C CA . ILE B 1 173 ? 9.305 24.484 -7.934 1 97.44 173 ILE B CA 1
ATOM 4496 C C . ILE B 1 173 ? 8.531 24.641 -6.629 1 97.44 173 ILE B C 1
ATOM 4498 O O . ILE B 1 173 ? 8.773 25.578 -5.867 1 97.44 173 ILE B O 1
ATOM 4502 N N . GLN B 1 174 ? 7.602 23.781 -6.43 1 98 174 GLN B N 1
ATOM 4503 C CA . GLN B 1 174 ? 6.805 23.812 -5.203 1 98 174 GLN B CA 1
ATOM 4504 C C . GLN B 1 174 ? 7.621 23.344 -4.004 1 98 174 GLN B C 1
ATOM 4506 O O . GLN B 1 174 ? 8.352 22.344 -4.094 1 98 174 GLN B O 1
ATOM 4511 N N . ILE B 1 175 ? 7.52 24.109 -2.898 1 98.75 175 ILE B N 1
ATOM 4512 C CA . ILE B 1 175 ? 8.164 23.75 -1.637 1 98.75 175 ILE B CA 1
ATOM 4513 C C . ILE B 1 175 ? 7.105 23.641 -0.537 1 98.75 175 ILE B C 1
ATOM 4515 O O . ILE B 1 175 ? 6.297 24.547 -0.356 1 98.75 175 ILE B O 1
ATOM 4519 N N . ILE B 1 176 ? 7.074 22.5 0.154 1 98.69 176 ILE B N 1
ATOM 4520 C CA . ILE B 1 176 ? 6.184 22.312 1.295 1 98.69 176 ILE B CA 1
ATOM 4521 C C . ILE B 1 176 ? 7.008 22.188 2.576 1 98.69 176 ILE B C 1
ATOM 4523 O O . ILE B 1 176 ? 7.949 21.406 2.646 1 98.69 176 ILE B O 1
ATOM 4527 N N . ILE B 1 177 ? 6.637 22.969 3.59 1 98.62 177 ILE B N 1
ATOM 4528 C CA . ILE B 1 177 ? 7.395 23.062 4.832 1 98.62 177 ILE B CA 1
ATOM 4529 C C . ILE B 1 177 ? 6.508 22.641 6.004 1 98.62 177 ILE B C 1
ATOM 4531 O O . ILE B 1 177 ? 5.438 23.219 6.219 1 98.62 177 ILE B O 1
ATOM 4535 N N . ALA B 1 178 ? 6.883 21.641 6.719 1 98.12 178 ALA B N 1
ATOM 4536 C CA . ALA B 1 178 ? 6.297 21.328 8.016 1 98.12 178 ALA B CA 1
ATOM 4537 C C . ALA B 1 178 ? 7.051 22.016 9.148 1 98.12 178 ALA B C 1
ATOM 4539 O O . ALA B 1 178 ? 8.281 21.906 9.242 1 98.12 178 ALA B O 1
ATOM 4540 N N . ASP B 1 179 ? 6.391 22.719 10.008 1 98 179 ASP B N 1
ATOM 4541 C CA . ASP B 1 179 ? 6.988 23.609 11 1 98 179 ASP B CA 1
ATOM 4542 C C . ASP B 1 179 ? 6.457 23.297 12.398 1 98 179 ASP B C 1
ATOM 4544 O O . ASP B 1 179 ? 5.27 23.484 12.672 1 98 179 ASP B O 1
ATOM 4548 N N . ASP B 1 180 ? 7.316 22.875 13.305 1 95.81 180 ASP B N 1
ATOM 4549 C CA . ASP B 1 180 ? 6.883 22.594 14.672 1 95.81 180 ASP B CA 1
ATOM 4550 C C . ASP B 1 180 ? 7.633 23.469 15.672 1 95.81 180 ASP B C 1
ATOM 4552 O O . ASP B 1 180 ? 7.941 23.031 16.781 1 95.81 180 ASP B O 1
ATOM 4556 N N . ASN B 1 181 ? 7.992 24.656 15.258 1 94.5 181 ASN B N 1
ATOM 4557 C CA . ASN B 1 181 ? 8.602 25.641 16.156 1 94.5 181 ASN B CA 1
ATOM 4558 C C . ASN B 1 181 ? 7.594 26.156 17.172 1 94.5 181 ASN B C 1
ATOM 4560 O O . ASN B 1 181 ? 6.391 26.203 16.906 1 94.5 181 ASN B O 1
ATOM 4564 N N . LYS B 1 182 ? 8.07 26.594 18.281 1 91.31 182 LYS B N 1
ATOM 4565 C CA . LYS B 1 182 ? 7.219 27.188 19.312 1 91.31 182 LYS B CA 1
ATOM 4566 C C . LYS B 1 182 ? 6.684 28.547 18.859 1 91.31 182 LYS B C 1
ATOM 4568 O O . LYS B 1 182 ? 5.484 28.797 18.953 1 91.31 182 LYS B O 1
ATOM 4573 N N . TYR B 1 183 ? 7.613 29.359 18.438 1 91.81 183 TYR B N 1
ATOM 4574 C CA . TYR B 1 183 ? 7.27 30.656 17.844 1 91.81 183 TYR B CA 1
ATOM 4575 C C . TYR B 1 183 ? 7.469 30.625 16.344 1 91.81 183 TYR B C 1
ATOM 4577 O O . TYR B 1 183 ? 8.602 30.672 15.852 1 91.81 183 TYR B O 1
ATOM 4585 N N . THR B 1 184 ? 6.383 30.609 15.664 1 91.81 184 THR B N 1
ATOM 4586 C CA . THR B 1 184 ? 6.449 30.359 14.227 1 91.81 184 THR B CA 1
ATOM 4587 C C . THR B 1 184 ? 6.613 31.656 13.453 1 91.81 184 THR B C 1
ATOM 4589 O O . THR B 1 184 ? 6.07 32.688 13.844 1 91.81 184 THR B O 1
ATOM 4592 N N . GLU B 1 185 ? 7.434 31.578 12.477 1 92.75 185 GLU B N 1
ATOM 4593 C CA . GLU B 1 185 ? 7.582 32.625 11.484 1 92.75 185 GLU B CA 1
ATOM 4594 C C . GLU B 1 185 ? 6.969 32.219 10.148 1 92.75 185 GLU B C 1
ATOM 4596 O O . GLU B 1 185 ? 7.137 31.094 9.703 1 92.75 185 GLU B O 1
ATOM 4601 N N . LYS B 1 186 ? 6.211 33.125 9.609 1 92.31 186 LYS B N 1
ATOM 4602 C CA . LYS B 1 186 ? 5.613 32.844 8.312 1 92.31 186 LYS B CA 1
ATOM 4603 C C . LYS B 1 186 ? 6.645 32.969 7.195 1 92.31 186 LYS B C 1
ATOM 4605 O O . LYS B 1 186 ? 7.352 33.969 7.098 1 92.31 186 LYS B O 1
ATOM 4610 N N . ILE B 1 187 ? 6.766 31.953 6.48 1 94.75 187 ILE B N 1
ATOM 4611 C CA . ILE B 1 187 ? 7.641 31.938 5.312 1 94.75 187 ILE B CA 1
ATOM 4612 C C . ILE B 1 187 ? 6.828 32.25 4.059 1 94.75 187 ILE B C 1
ATOM 4614 O O . ILE B 1 187 ? 5.961 31.453 3.66 1 94.75 187 ILE B O 1
ATOM 4618 N N . GLU B 1 188 ? 7.047 33.344 3.482 1 88.44 188 GLU B N 1
ATOM 4619 C CA . GLU B 1 188 ? 6.293 33.75 2.307 1 88.44 188 GLU B CA 1
ATOM 4620 C C . GLU B 1 188 ? 7.102 33.531 1.028 1 88.44 188 GLU B C 1
ATOM 4622 O O . GLU B 1 188 ? 8.336 33.562 1.062 1 88.44 188 GLU B O 1
ATOM 4627 N N . GLY B 1 189 ? 6.453 33.312 -0.029 1 92.06 189 GLY B N 1
ATOM 4628 C CA . GLY B 1 189 ? 7.051 33.156 -1.346 1 92.06 189 GLY B CA 1
ATOM 4629 C C . GLY B 1 189 ? 6.172 32.406 -2.312 1 92.06 189 GLY B C 1
ATOM 4630 O O . GLY B 1 189 ? 5.203 31.75 -1.902 1 92.06 189 GLY B O 1
ATOM 4631 N N . GLN B 1 190 ? 6.609 32.562 -3.543 1 94.19 190 GLN B N 1
ATOM 4632 C CA . GLN B 1 190 ? 5.863 31.844 -4.574 1 94.19 190 GLN B CA 1
ATOM 4633 C C . GLN B 1 190 ? 6.012 30.328 -4.418 1 94.19 190 GLN B C 1
ATOM 4635 O O . GLN B 1 190 ? 7.109 29.828 -4.148 1 94.19 190 GLN B O 1
ATOM 4640 N N . ASN B 1 191 ? 4.918 29.625 -4.551 1 97.06 191 ASN B N 1
ATOM 4641 C CA . ASN B 1 191 ? 4.906 28.156 -4.547 1 97.06 191 ASN B CA 1
ATOM 4642 C C . ASN B 1 191 ? 5.488 27.594 -3.254 1 97.06 191 ASN B C 1
ATOM 4644 O O . ASN B 1 191 ? 6.258 26.641 -3.281 1 97.06 191 ASN B O 1
ATOM 4648 N N . ILE B 1 192 ? 5.281 28.266 -2.164 1 97.94 192 ILE B N 1
ATOM 4649 C CA . ILE B 1 192 ? 5.676 27.781 -0.845 1 97.94 192 ILE B CA 1
ATOM 4650 C C . ILE B 1 192 ? 4.434 27.562 0.022 1 97.94 192 ILE B C 1
ATOM 4652 O O . ILE B 1 192 ? 3.576 28.453 0.108 1 97.94 192 ILE B O 1
ATOM 4656 N N . GLU B 1 193 ? 4.297 26.406 0.521 1 97.69 193 GLU B N 1
ATOM 4657 C CA . GLU B 1 193 ? 3.279 26.109 1.524 1 97.69 193 GLU B CA 1
ATOM 4658 C C . GLU B 1 193 ? 3.914 25.75 2.863 1 97.69 193 GLU B C 1
ATOM 4660 O O . GLU B 1 193 ? 4.84 24.938 2.92 1 97.69 193 GLU B O 1
ATOM 4665 N N . GLN B 1 194 ? 3.436 26.422 3.844 1 98.06 194 GLN B N 1
ATOM 4666 C CA . GLN B 1 194 ? 3.91 26.141 5.195 1 98.06 194 GLN B CA 1
ATOM 4667 C C . GLN B 1 194 ? 2.783 25.609 6.078 1 98.06 194 GLN B C 1
ATOM 4669 O O . GLN B 1 194 ? 1.67 26.141 6.055 1 98.06 194 GLN B O 1
ATOM 4674 N N . TYR B 1 195 ? 3.035 24.531 6.75 1 98.06 195 TYR B N 1
ATOM 4675 C CA . TYR B 1 195 ? 2.107 23.906 7.691 1 98.06 195 TYR B CA 1
ATOM 4676 C C . TYR B 1 195 ? 2.654 23.953 9.109 1 98.06 195 TYR B C 1
ATOM 4678 O O . TYR B 1 195 ? 3.854 23.766 9.328 1 98.06 195 TYR B O 1
ATOM 4686 N N . PHE B 1 196 ? 1.768 24.188 10.055 1 97.44 196 PHE B N 1
ATOM 4687 C CA . PHE B 1 196 ? 2.215 24.297 11.445 1 97.44 196 PHE B CA 1
ATOM 4688 C C . PHE B 1 196 ? 1.698 23.125 12.273 1 97.44 196 PHE B C 1
ATOM 4690 O O . PHE B 1 196 ? 0.526 22.766 12.18 1 97.44 196 PHE B O 1
ATOM 4697 N N . MET B 1 197 ? 2.586 22.578 13.008 1 96.44 197 MET B N 1
ATOM 4698 C CA . MET B 1 197 ? 2.328 21.438 13.883 1 96.44 197 MET B CA 1
ATOM 4699 C C . MET B 1 197 ? 2.467 21.844 15.344 1 96.44 197 MET B C 1
ATOM 4701 O O . MET B 1 197 ? 2.992 22.906 15.656 1 96.44 197 MET B O 1
ATOM 4705 N N . PRO B 1 198 ? 1.984 20.906 16.266 1 95.19 198 PRO B N 1
ATOM 4706 C CA . PRO B 1 198 ? 2.301 21.156 17.672 1 95.19 198 PRO B CA 1
ATOM 4707 C C . PRO B 1 198 ? 3.801 21.281 17.922 1 95.19 198 PRO B C 1
ATOM 4709 O O . PRO B 1 198 ? 4.605 20.672 17.219 1 95.19 198 PRO B O 1
ATOM 4712 N N . PHE B 1 199 ? 4.137 22.078 18.922 1 93.69 199 PHE B N 1
ATOM 4713 C CA . PHE B 1 199 ? 5.531 22.359 19.25 1 93.69 199 PHE B CA 1
ATOM 4714 C C . PHE B 1 199 ? 6.309 21.062 19.469 1 93.69 199 PHE B C 1
ATOM 4716 O O . PHE B 1 199 ? 5.855 20.172 20.188 1 93.69 199 PHE B O 1
ATOM 4723 N N . ALA B 1 200 ? 7.434 20.891 18.75 1 92.44 200 ALA B N 1
ATOM 4724 C CA . ALA B 1 200 ? 8.391 19.797 18.906 1 92.44 200 ALA B CA 1
ATOM 4725 C C . ALA B 1 200 ? 7.738 18.453 18.609 1 92.44 200 ALA B C 1
ATOM 4727 O O . ALA B 1 200 ? 8.047 17.453 19.266 1 92.44 200 ALA B O 1
ATOM 4728 N N . LYS B 1 201 ? 6.797 18.5 17.734 1 92.56 201 LYS B N 1
ATOM 4729 C CA . LYS B 1 201 ? 6.098 17.266 17.375 1 92.56 201 LYS B CA 1
ATOM 4730 C C . LYS B 1 201 ? 7.074 16.203 16.891 1 92.56 201 LYS B C 1
ATOM 4732 O O . LYS B 1 201 ? 6.91 15.016 17.203 1 92.56 201 LYS B O 1
ATOM 4737 N N . GLY B 1 202 ? 8.047 16.641 16.016 1 90.5 202 GLY B N 1
ATOM 4738 C CA . GLY B 1 202 ? 9.086 15.672 15.688 1 90.5 202 GLY B CA 1
ATOM 4739 C C . GLY B 1 202 ? 9.312 15.539 14.195 1 90.5 202 GLY B C 1
ATOM 4740 O O . GLY B 1 202 ? 8.531 16.062 13.391 1 90.5 202 GLY B O 1
ATOM 4741 N N . TRP B 1 203 ? 10.352 14.734 13.906 1 89.06 203 TRP B N 1
ATOM 4742 C CA . TRP B 1 203 ? 10.922 14.648 12.562 1 89.06 203 TRP B CA 1
ATOM 4743 C C . TRP B 1 203 ? 10 13.859 11.633 1 89.06 203 TRP B C 1
ATOM 4745 O O . TRP B 1 203 ? 9.484 14.414 10.656 1 89.06 203 TRP B O 1
ATOM 4755 N N . PHE B 1 204 ? 9.633 12.586 11.977 1 92.44 204 PHE B N 1
ATOM 4756 C CA . PHE B 1 204 ? 8.852 11.734 11.086 1 92.44 204 PHE B CA 1
ATOM 4757 C C . PHE B 1 204 ? 7.418 12.242 10.969 1 92.44 204 PHE B C 1
ATOM 4759 O O . PHE B 1 204 ? 6.797 12.125 9.914 1 92.44 204 PHE B O 1
ATOM 4766 N N . ALA B 1 205 ? 6.941 12.867 12.07 1 94.94 205 ALA B N 1
ATOM 4767 C CA . ALA B 1 205 ? 5.621 13.484 11.977 1 94.94 205 ALA B CA 1
ATOM 4768 C C . ALA B 1 205 ? 5.617 14.609 10.938 1 94.94 205 ALA B C 1
ATOM 4770 O O . ALA B 1 205 ? 4.68 14.727 10.148 1 94.94 205 ALA B O 1
ATOM 4771 N N . GLY B 1 206 ? 6.641 15.398 11 1 96.44 206 GLY B N 1
ATOM 4772 C CA . GLY B 1 206 ? 6.758 16.484 10.031 1 96.44 206 GLY B CA 1
ATOM 4773 C C . GLY B 1 206 ? 6.93 15.984 8.609 1 96.44 206 GLY B C 1
ATOM 4774 O O . GLY B 1 206 ? 6.332 16.531 7.68 1 96.44 206 GLY B O 1
ATOM 4775 N N . ARG B 1 207 ? 7.754 14.953 8.43 1 95.81 207 ARG B N 1
ATOM 4776 C CA . ARG B 1 207 ? 7.938 14.352 7.113 1 95.81 207 ARG B CA 1
ATOM 4777 C C . ARG B 1 207 ? 6.625 13.805 6.57 1 95.81 207 ARG B C 1
ATOM 4779 O O . ARG B 1 207 ? 6.297 14.008 5.402 1 95.81 207 ARG B O 1
ATOM 4786 N N . ASN B 1 208 ? 5.934 13.156 7.402 1 95.69 208 ASN B N 1
ATOM 4787 C CA . ASN B 1 208 ? 4.645 12.594 7.02 1 95.69 208 ASN B CA 1
ATOM 4788 C C . ASN B 1 208 ? 3.664 13.68 6.586 1 95.69 208 ASN B C 1
ATOM 4790 O O . ASN B 1 208 ? 2.973 13.531 5.574 1 95.69 208 ASN B O 1
ATOM 4794 N N . LEU B 1 209 ? 3.629 14.703 7.418 1 97.25 209 LEU B N 1
ATOM 4795 C CA . LEU B 1 209 ? 2.734 15.812 7.09 1 97.25 209 LEU B CA 1
ATOM 4796 C C . LEU B 1 209 ? 3.078 16.391 5.723 1 97.25 209 LEU B C 1
ATOM 4798 O O . LEU B 1 209 ? 2.203 16.547 4.867 1 97.25 209 LEU B O 1
ATOM 4802 N N . ALA B 1 210 ? 4.281 16.703 5.523 1 98.06 210 ALA B N 1
ATOM 4803 C CA . ALA B 1 210 ? 4.688 17.312 4.258 1 98.06 210 ALA B CA 1
ATOM 4804 C C . ALA B 1 210 ? 4.406 16.391 3.084 1 98.06 210 ALA B C 1
ATOM 4806 O O . ALA B 1 210 ? 3.855 16.812 2.066 1 98.06 210 ALA B O 1
ATOM 4807 N N . ALA B 1 211 ? 4.773 15.125 3.221 1 97.25 211 ALA B N 1
ATOM 4808 C CA . ALA B 1 211 ? 4.57 14.141 2.16 1 97.25 211 ALA B CA 1
ATOM 4809 C C . ALA B 1 211 ? 3.088 13.992 1.83 1 97.25 211 ALA B C 1
ATOM 4811 O O . ALA B 1 211 ? 2.719 13.828 0.664 1 97.25 211 ALA B O 1
ATOM 4812 N N . SER B 1 212 ? 2.252 14.039 2.842 1 96.25 212 SER B N 1
ATOM 4813 C CA . SER B 1 212 ? 0.821 13.805 2.672 1 96.25 212 SER B CA 1
ATOM 4814 C C . SER B 1 212 ? 0.184 14.891 1.804 1 96.25 212 SER B C 1
ATOM 4816 O O . SER B 1 212 ? -0.932 14.719 1.309 1 96.25 212 SER B O 1
ATOM 4818 N N . GLN B 1 213 ? 0.889 16.016 1.564 1 97.12 213 GLN B N 1
ATOM 4819 C CA . GLN B 1 213 ? 0.311 17.156 0.852 1 97.12 213 GLN B CA 1
ATOM 4820 C C . GLN B 1 213 ? 0.817 17.219 -0.586 1 97.12 213 GLN B C 1
ATOM 4822 O O . GLN B 1 213 ? 0.375 18.062 -1.369 1 97.12 213 GLN B O 1
ATOM 4827 N N . VAL B 1 214 ? 1.695 16.312 -0.946 1 96.81 214 VAL B N 1
ATOM 4828 C CA . VAL B 1 214 ? 2.324 16.344 -2.264 1 96.81 214 VAL B CA 1
ATOM 4829 C C . VAL B 1 214 ? 1.344 15.836 -3.316 1 96.81 214 VAL B C 1
ATOM 4831 O O . VAL B 1 214 ? 0.664 14.828 -3.104 1 96.81 214 VAL B O 1
ATOM 4834 N N . THR B 1 215 ? 1.273 16.5 -4.445 1 93.12 215 THR B N 1
ATOM 4835 C CA . THR B 1 215 ? 0.374 16.094 -5.516 1 93.12 215 THR B CA 1
ATOM 4836 C C . THR B 1 215 ? 1.159 15.742 -6.777 1 93.12 215 THR B C 1
ATOM 4838 O O . THR B 1 215 ? 0.592 15.234 -7.746 1 93.12 215 THR B O 1
ATOM 4841 N N . THR B 1 216 ? 2.439 16.047 -6.789 1 95.31 216 THR B N 1
ATOM 4842 C CA . THR B 1 216 ? 3.275 15.734 -7.945 1 95.31 216 THR B CA 1
ATOM 4843 C C . THR B 1 216 ? 3.674 14.266 -7.938 1 95.31 216 THR B C 1
ATOM 4845 O O . THR B 1 216 ? 3.521 13.578 -6.926 1 95.31 216 THR B O 1
ATOM 4848 N N . LYS B 1 217 ? 4.156 13.828 -9.062 1 95.75 217 LYS B N 1
ATOM 4849 C CA . LYS B 1 217 ? 4.527 12.43 -9.258 1 95.75 217 LYS B CA 1
ATOM 4850 C C . LYS B 1 217 ? 5.656 12.031 -8.312 1 95.75 217 LYS B C 1
ATOM 4852 O O . LYS B 1 217 ? 5.668 10.914 -7.785 1 95.75 217 LYS B O 1
ATOM 4857 N N . TYR B 1 218 ? 6.586 12.984 -8.078 1 97.88 218 TYR B N 1
ATOM 4858 C CA . TYR B 1 218 ? 7.738 12.727 -7.223 1 97.88 218 TYR B CA 1
ATOM 4859 C C . TYR B 1 218 ? 7.828 13.758 -6.105 1 97.88 218 TYR B C 1
ATOM 4861 O O . TYR B 1 218 ? 7.406 14.906 -6.273 1 97.88 218 TYR B O 1
ATOM 4869 N N . LEU B 1 219 ? 8.336 13.305 -4.969 1 98.56 219 LEU B N 1
ATOM 4870 C CA . LEU B 1 219 ? 8.734 14.234 -3.912 1 98.56 219 LEU B CA 1
ATOM 4871 C C . LEU B 1 219 ? 10.234 14.148 -3.643 1 98.56 219 LEU B C 1
ATOM 4873 O O . LEU B 1 219 ? 10.836 13.086 -3.824 1 98.56 219 LEU B O 1
ATOM 4877 N N . LEU B 1 220 ? 10.82 15.234 -3.377 1 98.81 220 LEU B N 1
ATOM 4878 C CA . LEU B 1 220 ? 12.219 15.32 -2.963 1 98.81 220 LEU B CA 1
ATOM 4879 C C . LEU B 1 220 ? 12.328 15.758 -1.507 1 98.81 220 LEU B C 1
ATOM 4881 O O . LEU B 1 220 ? 11.906 16.859 -1.153 1 98.81 220 LEU B O 1
ATOM 4885 N N . TRP B 1 221 ? 12.875 14.938 -0.708 1 98.12 221 TRP B N 1
ATOM 4886 C CA . TRP B 1 221 ? 13.109 15.32 0.681 1 98.12 221 TRP B CA 1
ATOM 4887 C C . TRP B 1 221 ? 14.469 16 0.837 1 98.12 221 TRP B C 1
ATOM 4889 O O . TRP B 1 221 ? 15.484 15.492 0.351 1 98.12 221 TRP B O 1
ATOM 4899 N N . VAL B 1 222 ? 14.492 17.078 1.578 1 98.06 222 VAL B N 1
ATOM 4900 C CA . VAL B 1 222 ? 15.727 17.766 1.957 1 98.06 222 VAL B CA 1
ATOM 4901 C C . VAL B 1 222 ? 15.648 18.203 3.414 1 98.06 222 VAL B C 1
ATOM 4903 O O . VAL B 1 222 ? 14.586 18.625 3.887 1 98.06 222 VAL B O 1
ATOM 4906 N N . ASP B 1 223 ? 16.75 18.125 4.117 1 95.88 223 ASP B N 1
ATOM 4907 C CA . ASP B 1 223 ? 16.828 18.734 5.441 1 95.88 223 ASP B CA 1
ATOM 4908 C C . ASP B 1 223 ? 16.922 20.25 5.336 1 95.88 223 ASP B C 1
ATOM 4910 O O . ASP B 1 223 ? 17.391 20.781 4.332 1 95.88 223 ASP B O 1
ATOM 4914 N N . ASP B 1 224 ? 16.484 20.922 6.387 1 96.12 224 ASP B N 1
ATOM 4915 C CA . ASP B 1 224 ? 16.375 22.375 6.309 1 96.12 224 ASP B CA 1
ATOM 4916 C C . ASP B 1 224 ? 17.734 23.047 6.402 1 96.12 224 ASP B C 1
ATOM 4918 O O . ASP B 1 224 ? 17.859 24.266 6.219 1 96.12 224 ASP B O 1
ATOM 4922 N N . ASP B 1 225 ? 18.797 22.234 6.637 1 95.44 225 ASP B N 1
ATOM 4923 C CA . ASP B 1 225 ? 20.141 22.797 6.684 1 95.44 225 ASP B CA 1
ATOM 4924 C C . ASP B 1 225 ? 20.953 22.375 5.469 1 95.44 225 ASP B C 1
ATOM 4926 O O . ASP B 1 225 ? 22.188 22.406 5.496 1 95.44 225 ASP B O 1
ATOM 4930 N N . PHE B 1 226 ? 20.328 21.906 4.441 1 97.75 226 PHE B N 1
ATOM 4931 C CA . PHE B 1 226 ? 21 21.594 3.186 1 97.75 226 PHE B CA 1
ATOM 4932 C C . PHE B 1 226 ? 21.094 22.844 2.305 1 97.75 226 PHE B C 1
ATOM 4934 O O . PHE B 1 226 ? 20.516 23.891 2.623 1 97.75 226 PHE B O 1
ATOM 4941 N N . PHE B 1 227 ? 21.875 22.734 1.229 1 98.12 227 PHE B N 1
ATOM 4942 C CA . PHE B 1 227 ? 22.125 23.859 0.334 1 98.12 227 PHE B CA 1
ATOM 4943 C C . PHE B 1 227 ? 22.312 23.375 -1.101 1 98.12 227 PHE B C 1
ATOM 4945 O O . PHE B 1 227 ? 23.188 22.562 -1.377 1 98.12 227 PHE B O 1
ATOM 4952 N N . PHE B 1 228 ? 21.453 23.906 -2.002 1 98.62 228 PHE B N 1
ATOM 4953 C CA . PHE B 1 228 ? 21.547 23.531 -3.41 1 98.62 228 PHE B CA 1
ATOM 4954 C C . PHE B 1 228 ? 22.75 24.188 -4.07 1 98.62 228 PHE B C 1
ATOM 4956 O O . PHE B 1 228 ? 23.031 25.375 -3.83 1 98.62 228 PHE B O 1
ATOM 4963 N N . THR B 1 229 ? 23.438 23.5 -4.879 1 97.94 229 THR B N 1
ATOM 4964 C CA . THR B 1 229 ? 24.562 23.969 -5.684 1 97.94 229 THR B CA 1
ATOM 4965 C C . THR B 1 229 ? 24.375 23.578 -7.148 1 97.94 229 THR B C 1
ATOM 4967 O O . THR B 1 229 ? 23.359 22.984 -7.516 1 97.94 229 THR B O 1
ATOM 4970 N N . LYS B 1 230 ? 25.375 23.906 -7.984 1 97.31 230 LYS B N 1
ATOM 4971 C CA . LYS B 1 230 ? 25.344 23.562 -9.398 1 97.31 230 LYS B CA 1
ATOM 4972 C C . LYS B 1 230 ? 25.328 22.047 -9.586 1 97.31 230 LYS B C 1
ATOM 4974 O O . LYS B 1 230 ? 24.891 21.547 -10.633 1 97.31 230 LYS B O 1
ATOM 4979 N N . LYS B 1 231 ? 25.688 21.344 -8.555 1 97.62 231 LYS B N 1
ATOM 4980 C CA . LYS B 1 231 ? 25.781 19.891 -8.633 1 97.62 231 LYS B CA 1
ATOM 4981 C C . LYS B 1 231 ? 24.453 19.234 -8.219 1 97.62 231 LYS B C 1
ATOM 4983 O O . LYS B 1 231 ? 24.266 18.031 -8.375 1 97.62 231 LYS B O 1
ATOM 4988 N N . THR B 1 232 ? 23.547 19.984 -7.691 1 98.38 232 THR B N 1
ATOM 4989 C CA . THR B 1 232 ? 22.266 19.469 -7.258 1 98.38 232 THR B CA 1
ATOM 4990 C C . THR B 1 232 ? 21.281 19.422 -8.422 1 98.38 232 THR B C 1
ATOM 4992 O O . THR B 1 232 ? 20.266 20.125 -8.406 1 98.38 232 THR B O 1
ATOM 4995 N N . LYS B 1 233 ? 21.516 18.531 -9.297 1 97.56 233 LYS B N 1
ATOM 4996 C CA . LYS B 1 233 ? 20.703 18.391 -10.5 1 97.56 233 LYS B CA 1
ATOM 4997 C C . LYS B 1 233 ? 19.578 17.359 -10.297 1 97.56 233 LYS B C 1
ATOM 4999 O O . LYS B 1 233 ? 19.75 16.188 -10.633 1 97.56 233 LYS B O 1
ATOM 5004 N N . ILE B 1 234 ? 18.438 17.812 -9.93 1 97.44 234 ILE B N 1
ATOM 5005 C CA . ILE B 1 234 ? 17.391 16.875 -9.531 1 97.44 234 ILE B CA 1
ATOM 5006 C C . ILE B 1 234 ? 16.75 16.266 -10.766 1 97.44 234 ILE B C 1
ATOM 5008 O O . ILE B 1 234 ? 16.062 15.242 -10.672 1 97.44 234 ILE B O 1
ATOM 5012 N N . GLU B 1 235 ? 17.016 16.812 -12.031 1 97.38 235 GLU B N 1
ATOM 5013 C CA . GLU B 1 235 ? 16.562 16.203 -13.281 1 97.38 235 GLU B CA 1
ATOM 5014 C C . GLU B 1 235 ? 17.125 14.797 -13.445 1 97.38 235 GLU B C 1
ATOM 5016 O O . GLU B 1 235 ? 16.469 13.93 -14.023 1 97.38 235 GLU B O 1
ATOM 5021 N N . LYS B 1 236 ? 18.281 14.656 -12.953 1 97.75 236 LYS B N 1
ATOM 5022 C CA . LYS B 1 236 ? 18.906 13.336 -13.062 1 97.75 236 LYS B CA 1
ATOM 5023 C C . LYS B 1 236 ? 18.156 12.305 -12.227 1 97.75 236 LYS B C 1
ATOM 5025 O O . LYS B 1 236 ? 18 11.156 -12.641 1 97.75 236 LYS B O 1
ATOM 5030 N N . LEU B 1 237 ? 17.75 12.711 -11.062 1 98.44 237 LEU B N 1
ATOM 5031 C CA . LEU B 1 237 ? 16.984 11.805 -10.211 1 98.44 237 LEU B CA 1
ATOM 5032 C C . LEU B 1 237 ? 15.641 11.469 -10.852 1 98.44 237 LEU B C 1
ATOM 5034 O O . LEU B 1 237 ? 15.188 10.32 -10.797 1 98.44 237 LEU B O 1
ATOM 5038 N N . VAL B 1 238 ? 15 12.461 -11.492 1 97.75 238 VAL B N 1
ATOM 5039 C CA . VAL B 1 238 ? 13.75 12.219 -12.211 1 97.75 238 VAL B CA 1
ATOM 5040 C C . VAL B 1 238 ? 13.984 11.211 -13.336 1 97.75 238 VAL B C 1
ATOM 5042 O O . VAL B 1 238 ? 13.195 10.281 -13.516 1 97.75 238 VAL B O 1
ATOM 5045 N N . ASP B 1 239 ? 15.047 11.391 -14.031 1 97.56 239 ASP B N 1
ATOM 5046 C CA . ASP B 1 239 ? 15.383 10.5 -15.133 1 97.56 239 ASP B CA 1
ATOM 5047 C C . ASP B 1 239 ? 15.516 9.055 -14.648 1 97.56 239 ASP B C 1
ATOM 5049 O O . ASP B 1 239 ? 15 8.133 -15.281 1 97.56 239 ASP B O 1
ATOM 5053 N N . VAL B 1 240 ? 16.172 8.852 -13.555 1 98.31 240 VAL B N 1
ATOM 5054 C CA . VAL B 1 240 ? 16.375 7.52 -12.984 1 98.31 240 VAL B CA 1
ATOM 5055 C C . VAL B 1 240 ? 15.016 6.902 -12.648 1 98.31 240 VAL B C 1
ATOM 5057 O O . VAL B 1 240 ? 14.727 5.77 -13.031 1 98.31 240 VAL B O 1
ATOM 5060 N N . LEU B 1 241 ? 14.141 7.641 -11.992 1 98 241 LEU B N 1
ATOM 5061 C CA . LEU B 1 241 ? 12.859 7.102 -11.555 1 98 241 LEU B CA 1
ATOM 5062 C C . LEU B 1 241 ? 11.938 6.867 -12.75 1 98 241 LEU B C 1
ATOM 5064 O O . LEU B 1 241 ? 11.133 5.926 -12.742 1 98 241 LEU B O 1
ATOM 5068 N N . GLU B 1 242 ? 12 7.715 -13.789 1 95.81 242 GLU B N 1
ATOM 5069 C CA . GLU B 1 242 ? 11.141 7.57 -14.961 1 95.81 242 GLU B CA 1
ATOM 5070 C C . GLU B 1 242 ? 11.539 6.348 -15.789 1 95.81 242 GLU B C 1
ATOM 5072 O O . GLU B 1 242 ? 10.695 5.754 -16.469 1 95.81 242 GLU B O 1
ATOM 5077 N N . ASN B 1 243 ? 12.789 5.938 -15.68 1 97.06 243 ASN B N 1
ATOM 5078 C CA . ASN B 1 243 ? 13.273 4.938 -16.625 1 97.06 243 ASN B CA 1
ATOM 5079 C C . ASN B 1 243 ? 13.68 3.648 -15.906 1 97.06 243 ASN B C 1
ATOM 5081 O O . ASN B 1 243 ? 14.375 2.809 -16.469 1 97.06 243 ASN B O 1
ATOM 5085 N N . THR B 1 244 ? 13.422 3.541 -14.711 1 96.88 244 THR B N 1
ATOM 5086 C CA . THR B 1 244 ? 13.656 2.314 -13.953 1 96.88 244 THR B CA 1
ATOM 5087 C C . THR B 1 244 ? 12.43 1.956 -13.117 1 96.88 244 THR B C 1
ATOM 5089 O O . THR B 1 244 ? 11.438 2.689 -13.109 1 96.88 244 THR B O 1
ATOM 5092 N N . THR B 1 245 ? 12.555 0.862 -12.422 1 94.44 245 THR B N 1
ATOM 5093 C CA . THR B 1 245 ? 11.453 0.419 -11.57 1 94.44 245 THR B CA 1
ATOM 5094 C C . THR B 1 245 ? 11.688 0.841 -10.125 1 94.44 245 THR B C 1
ATOM 5096 O O . THR B 1 245 ? 10.984 0.391 -9.219 1 94.44 245 THR B O 1
ATOM 5099 N N . LEU B 1 246 ? 12.672 1.69 -9.922 1 97.88 246 LEU B N 1
ATOM 5100 C CA . LEU B 1 246 ? 12.953 2.15 -8.57 1 97.88 246 LEU B CA 1
ATOM 5101 C C . LEU B 1 246 ? 11.797 3 -8.039 1 97.88 246 LEU B C 1
ATOM 5103 O O . LEU B 1 246 ? 11.156 3.727 -8.797 1 97.88 246 LEU B O 1
ATOM 5107 N N . ASP B 1 247 ? 11.602 2.889 -6.754 1 98.25 247 ASP B N 1
ATOM 5108 C CA . ASP B 1 247 ? 10.602 3.705 -6.07 1 98.25 247 ASP B CA 1
ATOM 5109 C C . ASP B 1 247 ? 11.242 4.953 -5.457 1 98.25 247 ASP B C 1
ATOM 5111 O O . ASP B 1 247 ? 10.562 5.957 -5.242 1 98.25 247 ASP B O 1
ATOM 5115 N N . LEU B 1 248 ? 12.477 4.836 -5.105 1 98.56 248 LEU B N 1
ATOM 5116 C CA . LEU B 1 248 ? 13.203 5.875 -4.383 1 98.56 248 LEU B CA 1
ATOM 5117 C C . LEU B 1 248 ? 14.672 5.887 -4.781 1 98.56 248 LEU B C 1
ATOM 5119 O O . LEU B 1 248 ? 15.289 4.828 -4.938 1 98.56 248 LEU B O 1
ATOM 5123 N N . VAL B 1 249 ? 15.219 7.047 -5.023 1 98.69 249 VAL B N 1
ATOM 5124 C CA . VAL B 1 249 ? 16.625 7.156 -5.375 1 98.69 249 VAL B CA 1
ATOM 5125 C C . VAL B 1 249 ? 17.281 8.25 -4.531 1 98.69 249 VAL B C 1
ATOM 5127 O O . VAL B 1 249 ? 16.812 9.383 -4.492 1 98.69 249 VAL B O 1
ATOM 5130 N N . GLY B 1 250 ? 18.266 7.859 -3.791 1 98.12 250 GLY B N 1
ATOM 5131 C CA . GLY B 1 250 ? 19.062 8.797 -3.004 1 98.12 250 GLY B CA 1
ATOM 5132 C C . GLY B 1 250 ? 20.25 9.359 -3.76 1 98.12 250 GLY B C 1
ATOM 5133 O O . GLY B 1 250 ? 20.5 8.969 -4.902 1 98.12 250 GLY B O 1
ATOM 5134 N N . ALA B 1 251 ? 20.859 10.305 -3.139 1 97.25 251 ALA B N 1
ATOM 5135 C CA . ALA B 1 251 ? 22.062 10.922 -3.688 1 97.25 251 ALA B CA 1
ATOM 5136 C C . ALA B 1 251 ? 23.109 11.156 -2.602 1 97.25 251 ALA B C 1
ATOM 5138 O O . ALA B 1 251 ? 23.328 10.289 -1.746 1 97.25 251 ALA B O 1
ATOM 5139 N N . SER B 1 252 ? 23.969 12.281 -2.867 1 96.56 252 SER B N 1
ATOM 5140 C CA . SER B 1 252 ? 25.062 12.492 -1.938 1 96.56 252 SER B CA 1
ATOM 5141 C C . SER B 1 252 ? 24.953 13.844 -1.243 1 96.56 252 SER B C 1
ATOM 5143 O O . SER B 1 252 ? 24.484 14.82 -1.841 1 96.56 252 SER B O 1
ATOM 5145 N N . VAL B 1 253 ? 25.297 13.844 0.023 1 96.62 253 VAL B N 1
ATOM 5146 C CA . VAL B 1 253 ? 25.391 15.078 0.795 1 96.62 253 VAL B CA 1
ATOM 5147 C C . VAL B 1 253 ? 26.859 15.438 1.013 1 96.62 253 VAL B C 1
ATOM 5149 O O . VAL B 1 253 ? 27.594 14.711 1.684 1 96.62 253 VAL B O 1
ATOM 5152 N N . ASN B 1 254 ? 27.312 16.469 0.517 1 95.38 254 ASN B N 1
ATOM 5153 C CA . ASN B 1 254 ? 28.719 16.859 0.546 1 95.38 254 ASN B CA 1
ATOM 5154 C C . ASN B 1 254 ? 29.609 15.75 0.007 1 95.38 254 ASN B C 1
ATOM 5156 O O . ASN B 1 254 ? 30.672 15.484 0.567 1 95.38 254 ASN B O 1
ATOM 5160 N N . GLY B 1 255 ? 29.109 15 -0.94 1 92.31 255 GLY B N 1
ATOM 5161 C CA . GLY B 1 255 ? 29.875 13.953 -1.589 1 92.31 255 GLY B CA 1
ATOM 5162 C C . GLY B 1 255 ? 29.828 12.633 -0.844 1 92.31 255 GLY B C 1
ATOM 5163 O O . GLY B 1 255 ? 30.375 11.625 -1.312 1 92.31 255 GLY B O 1
ATOM 5164 N N . ARG B 1 256 ? 29.172 12.602 0.235 1 91.56 256 ARG B N 1
ATOM 5165 C CA . ARG B 1 256 ? 29.078 11.375 1.021 1 91.56 256 ARG B CA 1
ATOM 5166 C C . ARG B 1 256 ? 27.719 10.695 0.811 1 91.56 256 ARG B C 1
ATOM 5168 O O . ARG B 1 256 ? 26.688 11.352 0.826 1 91.56 256 ARG B O 1
ATOM 5175 N N . ARG B 1 257 ? 27.875 9.406 0.621 1 90.25 257 ARG B N 1
ATOM 5176 C CA . ARG B 1 257 ? 26.672 8.602 0.444 1 90.25 257 ARG B CA 1
ATOM 5177 C C . ARG B 1 257 ? 26.438 7.684 1.64 1 90.25 257 ARG B C 1
ATOM 5179 O O . ARG B 1 257 ? 27.375 7.422 2.412 1 90.25 257 ARG B O 1
ATOM 5186 N N . PHE B 1 258 ? 25.281 7.457 1.947 1 89.94 258 PHE B N 1
ATOM 5187 C CA . PHE B 1 258 ? 24.859 6.48 2.943 1 89.94 258 PHE B CA 1
ATOM 5188 C C . PHE B 1 258 ? 24.188 5.289 2.279 1 89.94 258 PHE B C 1
ATOM 5190 O O . PHE B 1 258 ? 23 5.352 1.932 1 89.94 258 PHE B O 1
ATOM 5197 N N . LEU B 1 259 ? 24.953 4.266 2.021 1 94.69 259 LEU B N 1
ATOM 5198 C CA . LEU B 1 259 ? 24.469 3.072 1.345 1 94.69 259 LEU B CA 1
ATOM 5199 C C . LEU B 1 259 ? 24.5 1.865 2.275 1 94.69 259 LEU B C 1
ATOM 5201 O O . LEU B 1 259 ? 25.578 1.471 2.744 1 94.69 259 LEU B O 1
ATOM 5205 N N . HIS B 1 260 ? 23.375 1.35 2.512 1 95.25 260 HIS B N 1
ATOM 5206 C CA . HIS B 1 260 ? 23.328 0.159 3.352 1 95.25 260 HIS B CA 1
ATOM 5207 C C . HIS B 1 260 ? 22.344 -0.869 2.789 1 95.25 260 HIS B C 1
ATOM 5209 O O . HIS B 1 260 ? 21.281 -0.508 2.289 1 95.25 260 HIS B O 1
ATOM 5215 N N . LYS B 1 261 ? 22.75 -2.1 2.867 1 95.06 261 LYS B N 1
ATOM 5216 C CA . LYS B 1 261 ? 21.875 -3.229 2.568 1 95.06 261 LYS B CA 1
ATOM 5217 C C . LYS B 1 261 ? 21.109 -3.676 3.811 1 95.06 261 LYS B C 1
ATOM 5219 O O . LYS B 1 261 ? 21.656 -3.721 4.906 1 95.06 261 LYS B O 1
ATOM 5224 N N . LEU B 1 262 ? 19.859 -3.883 3.633 1 94 262 LEU B N 1
ATOM 5225 C CA . LEU B 1 262 ? 19 -4.398 4.699 1 94 262 LEU B CA 1
ATOM 5226 C C . LEU B 1 262 ? 18.438 -5.766 4.324 1 94 262 LEU B C 1
ATOM 5228 O O . LEU B 1 262 ? 18 -5.969 3.191 1 94 262 LEU B O 1
ATOM 5232 N N . TRP B 1 263 ? 18.5 -6.715 5.234 1 88.44 263 TRP B N 1
ATOM 5233 C CA . TRP B 1 263 ? 17.781 -7.977 5.094 1 88.44 263 TRP B CA 1
ATOM 5234 C C . TRP B 1 263 ? 17.469 -8.586 6.457 1 88.44 263 TRP B C 1
ATOM 5236 O O . TRP B 1 263 ? 18.016 -8.156 7.473 1 88.44 263 TRP B O 1
ATOM 5246 N N . TYR B 1 264 ? 16.516 -9.344 6.531 1 87.12 264 TYR B N 1
ATOM 5247 C CA . TYR B 1 264 ? 16.234 -9.992 7.809 1 87.12 264 TYR B CA 1
ATOM 5248 C C . TYR B 1 264 ? 16.297 -11.508 7.676 1 87.12 264 TYR B C 1
ATOM 5250 O O . TYR B 1 264 ? 16.203 -12.047 6.57 1 87.12 264 TYR B O 1
ATOM 5258 N N . GLU B 1 265 ? 16.578 -12.117 8.719 1 86.12 265 GLU B N 1
ATOM 5259 C CA . GLU B 1 265 ? 16.594 -13.57 8.852 1 86.12 265 GLU B CA 1
ATOM 5260 C C . GLU B 1 265 ? 15.555 -14.047 9.867 1 86.12 265 GLU B C 1
ATOM 5262 O O . GLU B 1 265 ? 15.391 -13.43 10.922 1 86.12 265 GLU B O 1
ATOM 5267 N N . GLN B 1 266 ? 14.883 -15.016 9.406 1 84.5 266 GLN B N 1
ATOM 5268 C CA . GLN B 1 266 ? 13.883 -15.578 10.297 1 84.5 266 GLN B CA 1
ATOM 5269 C C . GLN B 1 266 ? 14.523 -16.141 11.562 1 84.5 266 GLN B C 1
ATOM 5271 O O . GLN B 1 266 ? 15.531 -16.844 11.492 1 84.5 266 GLN B O 1
ATOM 5276 N N . GLY B 1 267 ? 13.969 -15.68 12.617 1 82.81 267 GLY B N 1
ATOM 5277 C CA . GLY B 1 267 ? 14.445 -16.188 13.891 1 82.81 267 GLY B CA 1
ATOM 5278 C C . GLY B 1 267 ? 13.5 -17.203 14.516 1 82.81 267 GLY B C 1
ATOM 5279 O O . GLY B 1 267 ? 12.953 -18.062 13.82 1 82.81 267 GLY B O 1
ATOM 5280 N N . ASP B 1 268 ? 13.547 -17.234 15.836 1 84.5 268 ASP B N 1
ATOM 5281 C CA . ASP B 1 268 ? 12.672 -18.125 16.594 1 84.5 268 ASP B CA 1
ATOM 5282 C C . ASP B 1 268 ? 11.406 -17.406 17.047 1 84.5 268 ASP B C 1
ATOM 5284 O O . ASP B 1 268 ? 11.023 -16.391 16.469 1 84.5 268 ASP B O 1
ATOM 5288 N N . ASP B 1 269 ? 10.656 -18.016 17.938 1 82.12 269 ASP B N 1
ATOM 5289 C CA . ASP B 1 269 ? 9.383 -17.484 18.406 1 82.12 269 ASP B CA 1
ATOM 5290 C C . ASP B 1 269 ? 9.562 -16.109 19.031 1 82.12 269 ASP B C 1
ATOM 5292 O O . ASP B 1 269 ? 8.602 -15.344 19.156 1 82.12 269 ASP B O 1
ATOM 5296 N N . ASP B 1 270 ? 10.82 -15.852 19.312 1 83.38 270 ASP B N 1
ATOM 5297 C CA . ASP B 1 270 ? 11.07 -14.57 19.969 1 83.38 270 ASP B CA 1
ATOM 5298 C C . ASP B 1 270 ? 11.203 -13.453 18.938 1 83.38 270 ASP B C 1
ATOM 5300 O O . ASP B 1 270 ? 11.125 -12.273 19.281 1 83.38 270 ASP B O 1
ATOM 5304 N N . GLY B 1 271 ? 11.422 -13.781 17.719 1 87.38 271 GLY B N 1
ATOM 5305 C CA . GLY B 1 271 ? 11.445 -12.75 16.703 1 87.38 271 GLY B CA 1
ATOM 5306 C C . GLY B 1 271 ? 12.531 -12.969 15.656 1 87.38 271 GLY B C 1
ATOM 5307 O O . GLY B 1 271 ? 13.297 -13.93 15.742 1 87.38 271 GLY B O 1
ATOM 5308 N N . ASP B 1 272 ? 12.586 -12.156 14.664 1 90.12 272 ASP B N 1
ATOM 5309 C CA . ASP B 1 272 ? 13.562 -12.18 13.578 1 90.12 272 ASP B CA 1
ATOM 5310 C C . ASP B 1 272 ? 14.719 -11.219 13.852 1 90.12 272 ASP B C 1
ATOM 5312 O O . ASP B 1 272 ? 14.703 -10.484 14.836 1 90.12 272 ASP B O 1
ATOM 5316 N N . CYS B 1 273 ? 15.727 -11.359 13.062 1 91.06 273 CYS B N 1
ATOM 5317 C CA . CYS B 1 273 ? 16.859 -10.445 13.172 1 91.06 273 CYS B CA 1
ATOM 5318 C C . CYS B 1 273 ? 17.047 -9.664 11.883 1 91.06 273 CYS B C 1
ATOM 5320 O O . CYS B 1 273 ? 16.969 -10.227 10.789 1 91.06 273 CYS B O 1
ATOM 5322 N N . LEU B 1 274 ? 17.266 -8.391 12.086 1 92.38 274 LEU B N 1
ATOM 5323 C CA . LEU B 1 274 ? 17.516 -7.508 10.953 1 92.38 274 LEU B CA 1
ATOM 5324 C C . LEU B 1 274 ? 19.016 -7.203 10.828 1 92.38 274 LEU B C 1
ATOM 5326 O O . LEU B 1 274 ? 19.688 -6.957 11.836 1 92.38 274 LEU B O 1
ATOM 5330 N N . PHE B 1 275 ? 19.469 -7.211 9.625 1 91.38 275 PHE B N 1
ATOM 5331 C CA . PHE B 1 275 ? 20.859 -6.918 9.336 1 91.38 275 PHE B CA 1
ATOM 5332 C C . PHE B 1 275 ? 21 -5.652 8.5 1 91.38 275 PHE B C 1
ATOM 5334 O O . PHE B 1 275 ? 20.25 -5.461 7.535 1 91.38 275 PHE B O 1
ATOM 5341 N N . LEU B 1 276 ? 21.828 -4.848 8.93 1 91.75 276 LEU B N 1
ATOM 5342 C CA . LEU B 1 276 ? 22.203 -3.629 8.219 1 91.75 276 LEU B CA 1
ATOM 5343 C C . LEU B 1 276 ? 23.703 -3.613 7.922 1 91.75 276 LEU B C 1
ATOM 5345 O O . LEU B 1 276 ? 24.516 -3.57 8.844 1 91.75 276 LEU B O 1
ATOM 5349 N N . GLN B 1 277 ? 24.047 -3.592 6.625 1 93.88 277 GLN B N 1
ATOM 5350 C CA . GLN B 1 277 ? 25.438 -3.658 6.207 1 93.88 277 GLN B CA 1
ATOM 5351 C C . GLN B 1 277 ? 25.75 -2.607 5.141 1 93.88 277 GLN B C 1
ATOM 5353 O O . GLN B 1 277 ? 24.984 -2.457 4.176 1 93.88 277 GLN B O 1
ATOM 5358 N N . PRO B 1 278 ? 26.828 -1.946 5.367 1 94.56 278 PRO B N 1
ATOM 5359 C CA . PRO B 1 278 ? 27.188 -0.991 4.316 1 94.56 278 PRO B CA 1
ATOM 5360 C C . PRO B 1 278 ? 27.359 -1.655 2.955 1 94.56 278 PRO B C 1
ATOM 5362 O O . PRO B 1 278 ? 27.891 -2.766 2.873 1 94.56 278 PRO B O 1
ATOM 5365 N N . GLY B 1 279 ? 26.844 -1.04 1.94 1 94.88 279 GLY B N 1
ATOM 5366 C CA . GLY B 1 279 ? 27.078 -1.557 0.603 1 94.88 279 GLY B CA 1
ATOM 5367 C C . GLY B 1 279 ? 25.844 -1.521 -0.28 1 94.88 279 GLY B C 1
ATOM 5368 O O . GLY B 1 279 ? 24.859 -0.85 0.044 1 94.88 279 GLY B O 1
ATOM 5369 N N . THR B 1 280 ? 26.016 -2.068 -1.425 1 96.5 280 THR B N 1
ATOM 5370 C CA . THR B 1 280 ? 24.969 -2.119 -2.449 1 96.5 280 THR B CA 1
ATOM 5371 C C . THR B 1 280 ? 24.797 -3.541 -2.973 1 96.5 280 THR B C 1
ATOM 5373 O O . THR B 1 280 ? 25.625 -4.414 -2.707 1 96.5 280 THR B O 1
ATOM 5376 N N . TYR B 1 281 ? 23.75 -3.787 -3.619 1 95.88 281 TYR B N 1
ATOM 5377 C CA . TYR B 1 281 ? 23.484 -5.105 -4.18 1 95.88 281 TYR B CA 1
ATOM 5378 C C . TYR B 1 281 ? 24.062 -5.234 -5.582 1 95.88 281 TYR B C 1
ATOM 5380 O O . TYR B 1 281 ? 24.547 -6.297 -5.965 1 95.88 281 TYR B O 1
ATOM 5388 N N . GLN B 1 282 ? 23.953 -4.215 -6.34 1 95.94 282 GLN B N 1
ATOM 5389 C CA . GLN B 1 282 ? 24.406 -4.234 -7.73 1 95.94 282 GLN B CA 1
ATOM 5390 C C . GLN B 1 282 ? 24.312 -2.848 -8.359 1 95.94 282 GLN B C 1
ATOM 5392 O O . GLN B 1 282 ? 23.703 -1.939 -7.785 1 95.94 282 GLN B O 1
ATOM 5397 N N . ALA B 1 283 ? 24.906 -2.715 -9.555 1 96.88 283 ALA B N 1
ATOM 5398 C CA . ALA B 1 283 ? 24.781 -1.501 -10.359 1 96.88 283 ALA B CA 1
ATOM 5399 C C . ALA B 1 283 ? 23.375 -1.372 -10.945 1 96.88 283 ALA B C 1
ATOM 5401 O O . ALA B 1 283 ? 22.688 -2.373 -11.133 1 96.88 283 ALA B O 1
ATOM 5402 N N . LEU B 1 284 ? 22.938 -0.19 -11.094 1 97 284 LEU B N 1
ATOM 5403 C CA . LEU B 1 284 ? 21.656 0.058 -11.742 1 97 284 LEU B CA 1
ATOM 5404 C C . LEU B 1 284 ? 21.828 0.1 -13.258 1 97 284 LEU B C 1
ATOM 5406 O O . LEU B 1 284 ? 22.516 0.965 -13.789 1 97 284 LEU B O 1
ATOM 5410 N N . ASP B 1 285 ? 21.156 -0.771 -13.922 1 94.25 285 ASP B N 1
ATOM 5411 C CA . ASP B 1 285 ? 21.266 -0.858 -15.375 1 94.25 285 ASP B CA 1
ATOM 5412 C C . ASP B 1 285 ? 20.859 0.455 -16.031 1 94.25 285 ASP B C 1
ATOM 5414 O O . ASP B 1 285 ? 19.812 1.017 -15.719 1 94.25 285 ASP B O 1
ATOM 5418 N N . GLY B 1 286 ? 21.719 0.9 -16.891 1 96.19 286 GLY B N 1
ATOM 5419 C CA . GLY B 1 286 ? 21.406 2.104 -17.641 1 96.19 286 GLY B CA 1
ATOM 5420 C C . GLY B 1 286 ? 21.859 3.375 -16.953 1 96.19 286 GLY B C 1
ATOM 5421 O O . GLY B 1 286 ? 21.828 4.457 -17.547 1 96.19 286 GLY B O 1
ATOM 5422 N N . PHE B 1 287 ? 22.297 3.293 -15.727 1 97.94 287 PHE B N 1
ATOM 5423 C CA . PHE B 1 287 ? 22.734 4.445 -14.945 1 97.94 287 PHE B CA 1
ATOM 5424 C C . PHE B 1 287 ? 24.047 4.145 -14.234 1 97.94 287 PHE B C 1
ATOM 5426 O O . PHE B 1 287 ? 24.047 3.795 -13.055 1 97.94 287 PHE B O 1
ATOM 5433 N N . PRO B 1 288 ? 25.172 4.371 -14.875 1 96.81 288 PRO B N 1
ATOM 5434 C CA . PRO B 1 288 ? 26.484 3.926 -14.391 1 96.81 288 PRO B CA 1
ATOM 5435 C C . PRO B 1 288 ? 26.844 4.523 -13.031 1 96.81 288 PRO B C 1
ATOM 5437 O O . PRO B 1 288 ? 27.688 3.967 -12.312 1 96.81 288 PRO B O 1
ATOM 5440 N N . ASN B 1 289 ? 26.281 5.625 -12.633 1 96.81 289 ASN B N 1
ATOM 5441 C CA . ASN B 1 289 ? 26.625 6.27 -11.367 1 96.81 289 ASN B CA 1
ATOM 5442 C C . ASN B 1 289 ? 25.625 5.898 -10.266 1 96.81 289 ASN B C 1
ATOM 5444 O O . ASN B 1 289 ? 25.609 6.512 -9.195 1 96.81 289 ASN B O 1
ATOM 5448 N N . CYS B 1 290 ? 24.797 4.965 -10.562 1 98 290 CYS B N 1
ATOM 5449 C CA . CYS B 1 290 ? 23.766 4.598 -9.609 1 98 290 CYS B CA 1
ATOM 5450 C C . CYS B 1 290 ? 23.844 3.117 -9.258 1 98 290 CYS B C 1
ATOM 5452 O O . CYS B 1 290 ? 24.281 2.303 -10.07 1 98 290 CYS B O 1
ATOM 5454 N N . GLU B 1 291 ? 23.484 2.822 -8.062 1 98.12 291 GLU B N 1
ATOM 5455 C CA . GLU B 1 291 ? 23.484 1.457 -7.543 1 98.12 291 GLU B CA 1
ATOM 5456 C C . GLU B 1 291 ? 22.188 1.155 -6.781 1 98.12 291 GLU B C 1
ATOM 5458 O O . GLU B 1 291 ? 21.5 2.072 -6.324 1 98.12 291 GLU B O 1
ATOM 5463 N N . ILE B 1 292 ? 21.906 -0.154 -6.695 1 97.88 292 ILE B N 1
ATOM 5464 C CA . ILE B 1 292 ? 20.734 -0.604 -5.953 1 97.88 292 ILE B CA 1
ATOM 5465 C C . ILE B 1 292 ? 21.125 -0.903 -4.508 1 97.88 292 ILE B C 1
ATOM 5467 O O . ILE B 1 292 ? 22.125 -1.579 -4.254 1 97.88 292 ILE B O 1
ATOM 5471 N N . THR B 1 293 ? 20.406 -0.383 -3.557 1 97.56 293 THR B N 1
ATOM 5472 C CA . THR B 1 293 ? 20.641 -0.565 -2.127 1 97.56 293 THR B CA 1
ATOM 5473 C C . THR B 1 293 ? 19.312 -0.573 -1.363 1 97.56 293 THR B C 1
ATOM 5475 O O . THR B 1 293 ? 18.25 -0.742 -1.958 1 97.56 293 THR B O 1
ATOM 5478 N N . SER B 1 294 ? 19.375 -0.506 0.002 1 96.38 294 SER B N 1
ATOM 5479 C CA . SER B 1 294 ? 18.156 -0.562 0.785 1 96.38 294 SER B CA 1
ATOM 5480 C C . SER B 1 294 ? 17.922 0.74 1.544 1 96.38 294 SER B C 1
ATOM 5482 O O . SER B 1 294 ? 16.781 1.094 1.846 1 96.38 294 SER B O 1
ATOM 5484 N N . CYS B 1 295 ? 18.953 1.416 1.877 1 95.81 295 CYS B N 1
ATOM 5485 C CA . CYS B 1 295 ? 18.891 2.611 2.709 1 95.81 295 CYS B CA 1
ATOM 5486 C C . CYS B 1 295 ? 19.812 3.699 2.182 1 95.81 295 CYS B C 1
ATOM 5488 O O . CYS B 1 295 ? 20.969 3.432 1.865 1 95.81 295 CYS B O 1
ATOM 5490 N N . VAL B 1 296 ? 19.281 4.871 2.094 1 97 296 VAL B N 1
ATOM 5491 C CA . VAL B 1 296 ? 20.078 5.98 1.562 1 97 296 VAL B CA 1
ATOM 5492 C C . VAL B 1 296 ? 20 7.172 2.512 1 97 296 VAL B C 1
ATOM 5494 O O . VAL B 1 296 ? 19.297 7.121 3.525 1 97 296 VAL B O 1
ATOM 5497 N N . VAL B 1 297 ? 20.703 8.172 2.26 1 94.31 297 VAL B N 1
ATOM 5498 C CA . VAL B 1 297 ? 20.797 9.367 3.09 1 94.31 297 VAL B CA 1
ATOM 5499 C C . VAL B 1 297 ? 19.5 10.172 2.988 1 94.31 297 VAL B C 1
ATOM 5501 O O . VAL B 1 297 ? 18.688 9.93 2.098 1 94.31 297 VAL B O 1
ATOM 5504 N N . ASN B 1 298 ? 19.359 11.133 3.904 1 93.31 298 ASN B N 1
ATOM 5505 C CA . ASN B 1 298 ? 18.156 11.977 3.949 1 93.31 298 ASN B CA 1
ATOM 5506 C C . ASN B 1 298 ? 18.156 13.016 2.834 1 93.31 298 ASN B C 1
ATOM 5508 O O . ASN B 1 298 ? 17.938 14.203 3.084 1 93.31 298 ASN B O 1
ATOM 5512 N N . PHE B 1 299 ? 18.562 12.75 1.748 1 97.62 299 PHE B N 1
ATOM 5513 C CA . PHE B 1 299 ? 18.453 13.445 0.47 1 97.62 299 PHE B CA 1
ATOM 5514 C C . PHE B 1 299 ? 18.094 12.477 -0.646 1 97.62 299 PHE B C 1
ATOM 5516 O O . PHE B 1 299 ? 18.969 11.828 -1.226 1 97.62 299 PHE B O 1
ATOM 5523 N N . PHE B 1 300 ? 16.766 12.336 -0.91 1 98.19 300 PHE B N 1
ATOM 5524 C CA . PHE B 1 300 ? 16.297 11.367 -1.887 1 98.19 300 PHE B CA 1
ATOM 5525 C C . PHE B 1 300 ? 15.031 11.867 -2.576 1 98.19 300 PHE B C 1
ATOM 5527 O O . PHE B 1 300 ? 14.289 12.68 -2.02 1 98.19 300 PHE B O 1
ATOM 5534 N N . MET B 1 301 ? 14.859 11.43 -3.75 1 98.81 301 MET B N 1
ATOM 5535 C CA . MET B 1 301 ? 13.617 11.594 -4.504 1 98.81 301 MET B CA 1
ATOM 5536 C C . MET B 1 301 ? 12.852 10.273 -4.578 1 98.81 301 MET B C 1
ATOM 5538 O O . MET B 1 301 ? 13.453 9.211 -4.719 1 98.81 301 MET B O 1
ATOM 5542 N N . ALA B 1 302 ? 11.547 10.32 -4.426 1 98.69 302 ALA B N 1
ATOM 5543 C CA . ALA B 1 302 ? 10.734 9.102 -4.41 1 98.69 302 ALA B CA 1
ATOM 5544 C C . ALA B 1 302 ? 9.422 9.312 -5.148 1 98.69 302 ALA B C 1
ATOM 5546 O O . ALA B 1 302 ? 8.961 10.445 -5.305 1 98.69 302 ALA B O 1
ATOM 5547 N N . ARG B 1 303 ? 8.93 8.203 -5.68 1 97.75 303 ARG B N 1
ATOM 5548 C CA . ARG B 1 303 ? 7.535 8.227 -6.113 1 97.75 303 ARG B CA 1
ATOM 5549 C C . ARG B 1 303 ? 6.602 8.531 -4.945 1 97.75 303 ARG B C 1
ATOM 5551 O O . ARG B 1 303 ? 6.594 7.809 -3.945 1 97.75 303 ARG B O 1
ATOM 5558 N N . THR B 1 304 ? 5.797 9.531 -5.082 1 96.56 304 THR B N 1
ATOM 5559 C CA . THR B 1 304 ? 4.996 10.062 -3.986 1 96.56 304 THR B CA 1
ATOM 5560 C C . THR B 1 304 ? 4.082 8.984 -3.412 1 96.56 304 THR B C 1
ATOM 5562 O O . THR B 1 304 ? 4.031 8.789 -2.195 1 96.56 304 THR B O 1
ATOM 5565 N N . GLU B 1 305 ? 3.475 8.211 -4.238 1 92.81 305 GLU B N 1
ATOM 5566 C CA . GLU B 1 305 ? 2.512 7.203 -3.795 1 92.81 305 GLU B CA 1
ATOM 5567 C C . GLU B 1 305 ? 3.193 6.102 -2.986 1 92.81 305 GLU B C 1
ATOM 5569 O O . GLU B 1 305 ? 2.6 5.547 -2.059 1 92.81 305 GLU B O 1
ATOM 5574 N N . LYS B 1 306 ? 4.387 5.812 -3.346 1 95.06 306 LYS B N 1
ATOM 5575 C CA . LYS B 1 306 ? 5.109 4.773 -2.617 1 95.06 306 LYS B CA 1
ATOM 5576 C C . LYS B 1 306 ? 5.5 5.25 -1.221 1 95.06 306 LYS B C 1
ATOM 5578 O O . LYS B 1 306 ? 5.457 4.48 -0.26 1 95.06 306 LYS B O 1
ATOM 5583 N N . VAL B 1 307 ? 5.82 6.504 -1.129 1 95.75 307 VAL B N 1
ATOM 5584 C CA . VAL B 1 307 ? 6.137 7.07 0.178 1 95.75 307 VAL B CA 1
ATOM 5585 C C . VAL B 1 307 ? 4.895 7.059 1.062 1 95.75 307 VAL B C 1
ATOM 5587 O O . VAL B 1 307 ? 4.969 6.734 2.25 1 95.75 307 VAL B O 1
ATOM 5590 N N . TRP B 1 308 ? 3.768 7.32 0.442 1 92.19 308 TRP B N 1
ATOM 5591 C CA . TRP B 1 308 ? 2.506 7.273 1.174 1 92.19 308 TRP B CA 1
ATOM 5592 C C . TRP B 1 308 ? 2.242 5.871 1.714 1 92.19 308 TRP B C 1
ATOM 5594 O O . TRP B 1 308 ? 1.833 5.711 2.865 1 92.19 308 TRP B O 1
ATOM 5604 N N . SER B 1 309 ? 2.514 4.984 0.923 1 91.75 309 SER B N 1
ATOM 5605 C CA . SER B 1 309 ? 2.178 3.607 1.27 1 91.75 309 SER B CA 1
ATOM 5606 C C . SER B 1 309 ? 3.053 3.096 2.41 1 91.75 309 SER B C 1
ATOM 5608 O O . SER B 1 309 ? 2.594 2.318 3.248 1 91.75 309 SER B O 1
ATOM 5610 N N . VAL B 1 310 ? 4.281 3.498 2.451 1 93.5 310 VAL B N 1
ATOM 5611 C CA . VAL B 1 310 ? 5.184 3.074 3.516 1 93.5 310 VAL B CA 1
ATOM 5612 C C . VAL B 1 310 ? 4.934 3.91 4.77 1 93.5 310 VAL B C 1
ATOM 5614 O O . VAL B 1 310 ? 4.754 3.363 5.859 1 93.5 310 VAL B O 1
ATOM 5617 N N . GLY B 1 311 ? 4.906 5.191 4.555 1 91.94 311 GLY B N 1
ATOM 5618 C CA . GLY B 1 311 ? 4.66 6.117 5.648 1 91.94 311 GLY B CA 1
ATOM 5619 C C . GLY B 1 311 ? 5.848 6.262 6.582 1 91.94 311 GLY B C 1
ATOM 5620 O O . GLY B 1 311 ? 6.699 5.371 6.656 1 91.94 311 GLY B O 1
ATOM 5621 N N . PHE B 1 312 ? 5.934 7.398 7.254 1 93.25 312 PHE B N 1
ATOM 5622 C CA . PHE B 1 312 ? 6.863 7.637 8.352 1 93.25 312 PHE B CA 1
ATOM 5623 C C . PHE B 1 312 ? 6.156 7.496 9.695 1 93.25 312 PHE B C 1
ATOM 5625 O O . PHE B 1 312 ? 5.133 8.141 9.938 1 93.25 312 PHE B O 1
ATOM 5632 N N . ASP B 1 313 ? 6.668 6.672 10.578 1 89.88 313 ASP B N 1
ATOM 5633 C CA . ASP B 1 313 ? 6.051 6.469 11.883 1 89.88 313 ASP B CA 1
ATOM 5634 C C . ASP B 1 313 ? 6.176 7.723 12.75 1 89.88 313 ASP B C 1
ATOM 5636 O O . ASP B 1 313 ? 7.27 8.062 13.203 1 89.88 313 ASP B O 1
ATOM 5640 N N . PRO B 1 314 ? 5.078 8.367 13.008 1 90.19 314 PRO B N 1
ATOM 5641 C CA . PRO B 1 314 ? 5.172 9.641 13.719 1 90.19 314 PRO B CA 1
ATOM 5642 C C . PRO B 1 314 ? 5.668 9.484 15.156 1 90.19 314 PRO B C 1
ATOM 5644 O O . PRO B 1 314 ? 6.008 10.469 15.812 1 90.19 314 PRO B O 1
ATOM 5647 N N . ARG B 1 315 ? 5.758 8.406 15.781 1 88.5 315 ARG B N 1
ATOM 5648 C CA . ARG B 1 315 ? 6.25 8.188 17.141 1 88.5 315 ARG B CA 1
ATOM 5649 C C . ARG B 1 315 ? 7.754 8.414 17.219 1 88.5 315 ARG B C 1
ATOM 5651 O O . ARG B 1 315 ? 8.297 8.633 18.297 1 88.5 315 ARG B O 1
ATOM 5658 N N . LEU B 1 316 ? 8.367 8.281 15.961 1 84.81 316 LEU B N 1
ATOM 5659 C CA . LEU B 1 316 ? 9.805 8.516 15.883 1 84.81 316 LEU B CA 1
ATOM 5660 C C . LEU B 1 316 ? 10.109 10 15.703 1 84.81 316 LEU B C 1
ATOM 5662 O O . LEU B 1 316 ? 10.156 10.492 14.578 1 84.81 316 LEU B O 1
ATOM 5666 N N . SER B 1 317 ? 10.43 10.75 16.766 1 77.31 317 SER B N 1
ATOM 5667 C CA . SER B 1 317 ? 10.461 12.211 16.781 1 77.31 317 SER B CA 1
ATOM 5668 C C . SER B 1 317 ? 11.883 12.727 16.594 1 77.31 317 SER B C 1
ATOM 5670 O O . SER B 1 317 ? 12.086 13.883 16.219 1 77.31 317 SER B O 1
ATOM 5672 N N . ARG B 1 318 ? 12.906 12.039 16.891 1 72.25 318 ARG B N 1
ATOM 5673 C CA . ARG B 1 318 ? 14.219 12.672 16.906 1 72.25 318 ARG B CA 1
ATOM 5674 C C . ARG B 1 318 ? 15.203 11.891 16.031 1 72.25 318 ARG B C 1
ATOM 5676 O O . ARG B 1 318 ? 15.789 12.445 15.102 1 72.25 318 ARG B O 1
ATOM 5683 N N . ILE B 1 319 ? 15.586 10.844 16.453 1 64.25 319 ILE B N 1
ATOM 5684 C CA . ILE B 1 319 ? 16.641 10.109 15.758 1 64.25 319 ILE B CA 1
ATOM 5685 C C . ILE B 1 319 ? 16.031 8.914 15.023 1 64.25 319 ILE B C 1
ATOM 5687 O O . ILE B 1 319 ? 15.719 7.898 15.641 1 64.25 319 ILE B O 1
ATOM 5691 N N . ALA B 1 320 ? 15.758 9.273 13.695 1 73.94 320 ALA B N 1
ATOM 5692 C CA . ALA B 1 320 ? 15.273 8.172 12.875 1 73.94 320 ALA B CA 1
ATOM 5693 C C . ALA B 1 320 ? 15.695 8.344 11.422 1 73.94 320 ALA B C 1
ATOM 5695 O O . ALA B 1 320 ? 15.742 9.461 10.906 1 73.94 320 ALA B O 1
ATOM 5696 N N . HIS B 1 321 ? 16.297 7.422 10.844 1 84.25 321 HIS B N 1
ATOM 5697 C CA . HIS B 1 321 ? 16.609 7.438 9.422 1 84.25 321 HIS B CA 1
ATOM 5698 C C . HIS B 1 321 ? 16.375 6.074 8.789 1 84.25 321 HIS B C 1
ATOM 5700 O O . HIS B 1 321 ? 15.477 5.922 7.945 1 84.25 321 HIS B O 1
ATOM 5706 N N . PRO B 1 322 ? 16.938 5.051 9.391 1 88.12 322 PRO B N 1
ATOM 5707 C CA . PRO B 1 322 ? 16.781 3.744 8.742 1 88.12 322 PRO B CA 1
ATOM 5708 C C . PRO B 1 322 ? 15.375 3.174 8.898 1 88.12 322 PRO B C 1
ATOM 5710 O O . PRO B 1 322 ? 14.977 2.291 8.133 1 88.12 322 PRO B O 1
ATOM 5713 N N . GLU B 1 323 ? 14.609 3.676 9.898 1 91.31 323 GLU B N 1
ATOM 5714 C CA . GLU B 1 323 ? 13.32 3.084 10.242 1 91.31 323 GLU B CA 1
ATOM 5715 C C . GLU B 1 323 ? 12.352 3.143 9.07 1 91.31 323 GLU B C 1
ATOM 5717 O O . GLU B 1 323 ? 11.547 2.227 8.875 1 91.31 323 GLU B O 1
ATOM 5722 N N . PHE B 1 324 ? 12.461 4.191 8.359 1 93.5 324 PHE B N 1
ATOM 5723 C CA . PHE B 1 324 ? 11.617 4.293 7.176 1 93.5 324 PHE B CA 1
ATOM 5724 C C . PHE B 1 324 ? 11.93 3.172 6.191 1 93.5 324 PHE B C 1
ATOM 5726 O O . PHE B 1 324 ? 11.023 2.545 5.645 1 93.5 324 PHE B O 1
ATOM 5733 N N . PHE B 1 325 ? 13.141 2.969 5.953 1 95.38 325 PHE B N 1
ATOM 5734 C CA . PHE B 1 325 ? 13.578 1.955 5.004 1 95.38 325 PHE B CA 1
ATOM 5735 C C . PHE B 1 325 ? 13.32 0.555 5.547 1 95.38 325 PHE B C 1
ATOM 5737 O O . PHE B 1 325 ? 13.031 -0.371 4.785 1 95.38 325 PHE B O 1
ATOM 5744 N N . ILE B 1 326 ? 13.422 0.443 6.824 1 92.88 326 ILE B N 1
ATOM 5745 C CA . ILE B 1 326 ? 13.086 -0.829 7.453 1 92.88 326 ILE B CA 1
ATOM 5746 C C . ILE B 1 326 ? 11.609 -1.135 7.238 1 92.88 326 ILE B C 1
ATOM 5748 O O . ILE B 1 326 ? 11.25 -2.242 6.828 1 92.88 326 ILE B O 1
ATOM 5752 N N . ASP B 1 327 ? 10.797 -0.141 7.422 1 92.62 327 ASP B N 1
ATOM 5753 C CA . ASP B 1 327 ? 9.359 -0.303 7.211 1 92.62 327 ASP B CA 1
ATOM 5754 C C . ASP B 1 327 ? 9.047 -0.548 5.738 1 92.62 327 ASP B C 1
ATOM 5756 O O . ASP B 1 327 ? 8.031 -1.165 5.406 1 92.62 327 ASP B O 1
ATOM 5760 N N . GLY B 1 328 ? 9.914 -0.084 4.93 1 94.81 328 GLY B N 1
ATOM 5761 C CA . GLY B 1 328 ? 9.703 -0.197 3.496 1 94.81 328 GLY B CA 1
ATOM 5762 C C . GLY B 1 328 ? 10.359 -1.423 2.889 1 94.81 328 GLY B C 1
ATOM 5763 O O . GLY B 1 328 ? 10.266 -1.649 1.681 1 94.81 328 GLY B O 1
ATOM 5764 N N . LEU B 1 329 ? 10.984 -2.197 3.738 1 94.38 329 LEU B N 1
ATOM 5765 C CA . LEU B 1 329 ? 11.664 -3.377 3.211 1 94.38 329 LEU B CA 1
ATOM 5766 C C . LEU B 1 329 ? 10.68 -4.297 2.496 1 94.38 329 LEU B C 1
ATOM 5768 O O . LEU B 1 329 ? 9.617 -4.617 3.039 1 94.38 329 LEU B O 1
ATOM 5772 N N . GLY B 1 330 ? 11.039 -4.645 1.241 1 93.69 330 GLY B N 1
ATOM 5773 C CA . GLY B 1 330 ? 10.172 -5.492 0.442 1 93.69 330 GLY B CA 1
ATOM 5774 C C . GLY B 1 330 ? 9.086 -4.719 -0.28 1 93.69 330 GLY B C 1
ATOM 5775 O O . GLY B 1 330 ? 8.336 -5.285 -1.076 1 93.69 330 GLY B O 1
ATOM 5776 N N . GLN B 1 331 ? 9.031 -3.42 -0.002 1 94.12 331 GLN B N 1
ATOM 5777 C CA . GLN B 1 331 ? 8.016 -2.594 -0.636 1 94.12 331 GLN B CA 1
ATOM 5778 C C . GLN B 1 331 ? 8.648 -1.476 -1.462 1 94.12 331 GLN B C 1
ATOM 5780 O O . GLN B 1 331 ? 8.023 -0.958 -2.393 1 94.12 331 GLN B O 1
ATOM 5785 N N . LEU B 1 332 ? 9.82 -1.167 -1.114 1 96.31 332 LEU B N 1
ATOM 5786 C CA . LEU B 1 332 ? 10.508 -0.056 -1.765 1 96.31 332 LEU B CA 1
ATOM 5787 C C . LEU B 1 332 ? 11.742 -0.543 -2.508 1 96.31 332 LEU B C 1
ATOM 5789 O O . LEU B 1 332 ? 12.625 -1.169 -1.911 1 96.31 332 LEU B O 1
ATOM 5793 N N . SER B 1 333 ? 11.727 -0.327 -3.756 1 97.69 333 SER B N 1
ATOM 5794 C CA . SER B 1 333 ? 12.969 -0.473 -4.512 1 97.69 333 SER B CA 1
ATOM 5795 C C . SER B 1 333 ? 13.812 0.794 -4.441 1 97.69 333 SER B C 1
ATOM 5797 O O . SER B 1 333 ? 13.391 1.854 -4.91 1 97.69 333 SER B O 1
ATOM 5799 N N . VAL B 1 334 ? 15.008 0.649 -3.875 1 98.19 334 VAL B N 1
ATOM 5800 C CA . VAL B 1 334 ? 15.789 1.829 -3.512 1 98.19 334 VAL B CA 1
ATOM 5801 C C . VAL B 1 334 ? 17.109 1.836 -4.277 1 98.19 334 VAL B C 1
ATOM 5803 O O . VAL B 1 334 ? 17.766 0.8 -4.398 1 98.19 334 VAL B O 1
ATOM 5806 N N . GLY B 1 335 ? 17.484 2.926 -4.82 1 98.31 335 GLY B N 1
ATOM 5807 C CA . GLY B 1 335 ? 18.797 3.143 -5.426 1 98.31 335 GLY B CA 1
ATOM 5808 C C . GLY B 1 335 ? 19.469 4.41 -4.945 1 98.31 335 GLY B C 1
ATOM 5809 O O . GLY B 1 335 ? 18.922 5.137 -4.109 1 98.31 335 GLY B O 1
ATOM 5810 N N . SER B 1 336 ? 20.672 4.641 -5.352 1 98.06 336 SER B N 1
ATOM 5811 C CA . SER B 1 336 ? 21.438 5.84 -5.023 1 98.06 336 SER B CA 1
ATOM 5812 C C . SER B 1 336 ? 22.391 6.211 -6.148 1 98.06 336 SER B C 1
ATOM 5814 O O . SER B 1 336 ? 23.031 5.336 -6.742 1 98.06 336 SER B O 1
ATOM 5816 N N . CYS B 1 337 ? 22.469 7.438 -6.418 1 98 337 CYS B N 1
ATOM 5817 C CA . CYS B 1 337 ? 23.359 7.934 -7.457 1 98 337 CYS B CA 1
ATOM 5818 C C . CYS B 1 337 ? 24.453 8.812 -6.859 1 98 337 CYS B C 1
ATOM 5820 O O . CYS B 1 337 ? 24.188 9.617 -5.969 1 98 337 CYS B O 1
ATOM 5822 N N . SER B 1 338 ? 25.625 8.75 -7.402 1 96.62 338 SER B N 1
ATOM 5823 C CA . SER B 1 338 ? 26.781 9.445 -6.836 1 96.62 338 SER B CA 1
ATOM 5824 C C . SER B 1 338 ? 27 10.797 -7.516 1 96.62 338 SER B C 1
ATOM 5826 O O . SER B 1 338 ? 27.75 11.633 -7.012 1 96.62 338 SER B O 1
ATOM 5828 N N . ASP B 1 339 ? 26.359 11.047 -8.578 1 96.62 339 ASP B N 1
ATOM 5829 C CA . ASP B 1 339 ? 26.672 12.219 -9.383 1 96.62 339 ASP B CA 1
ATOM 5830 C C . ASP B 1 339 ? 25.672 13.344 -9.141 1 96.62 339 ASP B C 1
ATOM 5832 O O . ASP B 1 339 ? 25.594 14.289 -9.922 1 96.62 339 ASP B O 1
ATOM 5836 N N . VAL B 1 340 ? 24.812 13.305 -8.242 1 97.94 340 VAL B N 1
ATOM 5837 C CA . VAL B 1 340 ? 23.984 14.383 -7.73 1 97.94 340 VAL B CA 1
ATOM 5838 C C . VAL B 1 340 ? 24.344 14.68 -6.281 1 97.94 340 VAL B C 1
ATOM 5840 O O . VAL B 1 34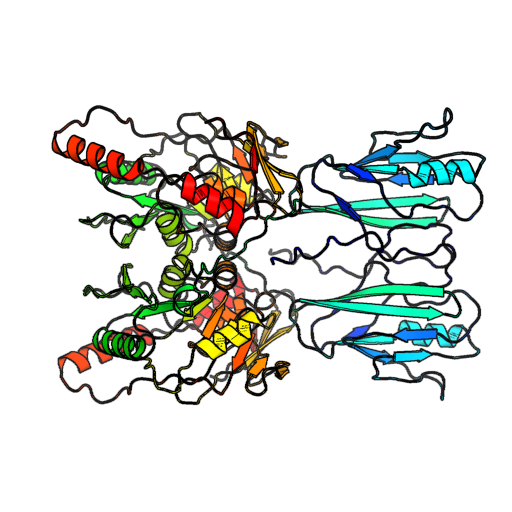0 ? 24.312 13.789 -5.43 1 97.94 340 VAL B O 1
ATOM 5843 N N . VAL B 1 341 ? 24.734 15.883 -6.02 1 97.81 341 VAL B N 1
ATOM 5844 C CA . VAL B 1 341 ? 25.297 16.234 -4.719 1 97.81 341 VAL B CA 1
ATOM 5845 C C . VAL B 1 341 ? 24.609 17.484 -4.176 1 97.81 341 VAL B C 1
ATOM 5847 O O . VAL B 1 341 ? 24.438 18.469 -4.898 1 97.81 341 VAL B O 1
ATOM 5850 N N . ILE B 1 342 ? 24.156 17.406 -2.992 1 98.19 342 ILE B N 1
ATOM 5851 C CA . ILE B 1 342 ? 23.641 18.578 -2.301 1 98.19 342 ILE B CA 1
ATOM 5852 C C . ILE B 1 342 ? 24.625 19 -1.201 1 98.19 342 ILE B C 1
ATOM 5854 O O . ILE B 1 342 ? 25.359 18.156 -0.663 1 98.19 342 ILE B O 1
ATOM 5858 N N . GLY B 1 343 ? 24.703 20.297 -0.969 1 97.25 343 GLY B N 1
ATOM 5859 C CA . GLY B 1 343 ? 25.562 20.797 0.093 1 97.25 343 GLY B CA 1
ATOM 5860 C C . GLY B 1 343 ? 24.891 20.75 1.459 1 97.25 343 GLY B C 1
ATOM 5861 O O . GLY B 1 343 ? 23.672 20.609 1.562 1 97.25 343 GLY B O 1
ATOM 5862 N N . HIS B 1 344 ? 25.688 20.812 2.486 1 96.12 344 HIS B N 1
ATOM 5863 C CA . HIS B 1 344 ? 25.266 20.938 3.875 1 96.12 344 HIS B CA 1
ATOM 5864 C C . HIS B 1 344 ? 25.797 22.234 4.488 1 96.12 344 HIS B C 1
ATOM 5866 O O . HIS B 1 344 ? 26.984 22.531 4.395 1 96.12 344 HIS B O 1
ATOM 5872 N N . GLN B 1 345 ? 24.906 22.969 5.094 1 92.88 345 GLN B N 1
ATOM 5873 C CA . GLN B 1 345 ? 25.312 24.234 5.691 1 92.88 345 GLN B CA 1
ATOM 5874 C C . GLN B 1 345 ? 26.188 24 6.926 1 92.88 345 GLN B C 1
ATOM 5876 O O . GLN B 1 345 ? 25.953 23.062 7.691 1 92.88 345 GLN B O 1
ATOM 5881 N N . SER B 1 346 ? 27.312 24.719 6.949 1 78.75 346 SER B N 1
ATOM 5882 C CA . SER B 1 346 ? 28.297 24.578 8.023 1 78.75 346 SER B CA 1
ATOM 5883 C C . SER B 1 346 ? 27.656 24.844 9.383 1 78.75 346 SER B C 1
ATOM 5885 O O . SER B 1 346 ? 26.734 25.656 9.5 1 78.75 346 SER B O 1
ATOM 5887 N N . LYS B 1 347 ? 28 24 10.312 1 69.31 347 LYS B N 1
ATOM 5888 C CA . LYS B 1 347 ? 27.641 24.234 11.703 1 69.31 347 LYS B CA 1
ATOM 5889 C C . LYS B 1 347 ? 28.484 25.359 12.305 1 69.31 347 LYS B C 1
ATOM 5891 O O . LYS B 1 347 ? 28.609 25.469 13.523 1 69.31 347 LYS B O 1
ATOM 5896 N N . GLY B 1 348 ? 29.031 26.156 11.484 1 57.44 348 GLY B N 1
ATOM 5897 C CA . GLY B 1 348 ? 30 27.125 11.969 1 57.44 348 GLY B CA 1
ATOM 5898 C C . GLY B 1 348 ? 29.5 27.938 13.156 1 57.44 348 GLY B C 1
ATOM 5899 O O . GLY B 1 348 ? 28.344 27.797 13.555 1 57.44 348 GLY B O 1
ATOM 5900 N N . GLU B 1 349 ? 30.484 28.688 13.844 1 58.78 349 GLU B N 1
ATOM 5901 C CA . GLU B 1 349 ? 30.219 29.547 14.992 1 58.78 349 GLU B CA 1
ATOM 5902 C C . GLU B 1 349 ? 29.141 30.578 14.672 1 58.78 349 GLU B C 1
ATOM 5904 O O . GLU B 1 349 ? 29.203 31.25 13.641 1 58.78 349 GLU B O 1
ATOM 5909 N N . PRO B 1 350 ? 28.047 30.344 15.375 1 62.91 350 PRO B N 1
ATOM 5910 C CA . PRO B 1 350 ? 26.984 31.328 15.148 1 62.91 350 PRO B CA 1
ATOM 5911 C C . PRO B 1 350 ? 27.5 32.75 15.07 1 62.91 350 PRO B C 1
ATOM 5913 O O . PRO B 1 350 ? 28.453 33.125 15.766 1 62.91 350 PRO B O 1
ATOM 5916 N N . SER B 1 351 ? 27.234 33.438 14.031 1 63 351 SER B N 1
ATOM 5917 C CA . SER B 1 351 ? 27.703 34.812 13.781 1 63 351 SER B CA 1
ATOM 5918 C C . SER B 1 351 ? 27.234 35.75 14.883 1 63 351 SER B C 1
ATOM 5920 O O . SER B 1 351 ? 27.844 36.812 15.094 1 63 351 SER B O 1
ATOM 5922 N N . ASN B 1 352 ? 26.094 35.344 15.516 1 73.56 352 ASN B N 1
ATOM 5923 C CA . ASN B 1 352 ? 25.625 36.188 16.609 1 73.56 352 ASN B CA 1
ATOM 5924 C C . ASN B 1 352 ? 25.031 35.344 17.75 1 73.56 352 ASN B C 1
ATOM 5926 O O . ASN B 1 352 ? 24.797 34.156 17.578 1 73.56 352 ASN B O 1
ATOM 5930 N N . GLN B 1 353 ? 24.922 36 18.844 1 71.06 353 GLN B N 1
ATOM 5931 C CA . GLN B 1 353 ? 24.516 35.375 20.094 1 71.06 353 GLN B CA 1
ATOM 5932 C C . GLN B 1 353 ? 23.125 34.75 19.953 1 71.06 353 GLN B C 1
ATOM 5934 O O . GLN B 1 353 ? 22.875 33.688 20.516 1 71.06 353 GLN B O 1
ATOM 5939 N N . THR B 1 354 ? 22.328 35.406 19.219 1 73.5 354 THR B N 1
ATOM 5940 C CA . THR B 1 354 ? 20.969 34.906 19.062 1 73.5 354 THR B CA 1
ATOM 5941 C C . THR B 1 354 ? 20.969 33.594 18.312 1 73.5 354 THR B C 1
ATOM 5943 O O . THR B 1 354 ? 20.297 32.625 18.719 1 73.5 354 THR B O 1
ATOM 5946 N N . LEU B 1 355 ? 21.719 33.594 17.359 1 76.19 355 LEU B N 1
ATOM 5947 C CA . LEU B 1 355 ? 21.812 32.375 16.547 1 76.19 355 LEU B CA 1
ATOM 5948 C C . LEU B 1 355 ? 22.469 31.234 17.328 1 76.19 355 LEU B C 1
ATOM 5950 O O . LEU B 1 355 ? 22.094 30.078 17.203 1 76.19 355 LEU B O 1
ATOM 5954 N N . ALA B 1 356 ? 23.438 31.609 18.047 1 74.44 356 ALA B N 1
ATOM 5955 C CA . ALA B 1 356 ? 24.094 30.625 18.891 1 74.44 356 ALA B CA 1
ATOM 5956 C C . ALA B 1 356 ? 23.109 30 19.875 1 74.44 356 ALA B C 1
ATOM 5958 O O . ALA B 1 356 ? 23.156 28.781 20.109 1 74.44 356 ALA B O 1
ATOM 5959 N N . GLY B 1 357 ? 22.312 30.844 20.438 1 73.81 357 GLY B N 1
ATOM 5960 C CA . GLY B 1 357 ? 21.297 30.359 21.359 1 73.81 357 GLY B CA 1
ATOM 5961 C C . GLY B 1 357 ? 20.328 29.391 20.703 1 73.81 357 GLY B C 1
ATOM 5962 O O . GLY B 1 357 ? 19.953 28.375 21.297 1 73.81 357 GLY B O 1
ATOM 5963 N N . LEU B 1 358 ? 19.953 29.672 19.531 1 77 358 LEU B N 1
ATOM 5964 C CA . LEU B 1 358 ? 19.031 28.812 18.781 1 77 358 LEU B CA 1
ATOM 5965 C C . LEU B 1 358 ? 19.672 27.453 18.5 1 77 358 LEU B C 1
ATOM 5967 O O . LEU B 1 358 ? 19.016 26.422 18.656 1 77 358 LEU B O 1
ATOM 5971 N N . GLU B 1 359 ? 20.875 27.469 18.094 1 75.69 359 GLU B N 1
ATOM 5972 C CA . GLU B 1 359 ? 21.578 26.234 17.781 1 75.69 359 GLU B CA 1
ATOM 5973 C C . GLU B 1 359 ? 21.719 25.359 19.016 1 75.69 359 GLU B C 1
ATOM 5975 O O . GLU B 1 359 ? 21.609 24.125 18.938 1 75.69 359 GLU B O 1
ATOM 5980 N N . LYS B 1 360 ? 22 26.047 20.094 1 76.56 360 LYS B N 1
ATOM 5981 C CA . LYS B 1 360 ? 22.125 25.312 21.344 1 76.56 360 LYS B CA 1
ATOM 5982 C C . LYS B 1 360 ? 20.797 24.672 21.734 1 76.56 360 LYS B C 1
ATOM 5984 O O . LYS B 1 360 ? 20.766 23.516 22.156 1 76.56 360 LYS B O 1
ATOM 5989 N N . THR B 1 361 ? 19.766 25.422 21.641 1 78.31 361 THR B N 1
ATOM 5990 C CA . THR B 1 361 ? 18.438 24.906 21.953 1 78.31 361 THR B CA 1
ATOM 5991 C C . THR B 1 361 ? 18.094 23.734 21.047 1 78.31 361 THR B C 1
ATOM 5993 O O . THR B 1 361 ? 17.594 22.703 21.516 1 78.31 361 THR B O 1
ATOM 5996 N N . TYR B 1 362 ? 18.359 23.906 19.828 1 79.5 362 TYR B N 1
ATOM 5997 C CA . TYR B 1 362 ? 18.125 22.828 18.859 1 79.5 362 TYR B CA 1
ATOM 5998 C C . TYR B 1 362 ? 18.844 21.562 19.266 1 79.5 362 TYR B C 1
ATOM 6000 O O . TYR B 1 362 ? 18.266 20.469 19.25 1 79.5 362 TYR B O 1
ATOM 6008 N N . LYS B 1 363 ? 20.062 21.641 19.578 1 74.44 363 LYS B N 1
ATOM 6009 C CA . LYS B 1 363 ? 20.891 20.5 19.938 1 74.44 363 LYS B CA 1
ATOM 6010 C C . LYS B 1 363 ? 20.312 19.781 21.156 1 74.44 363 LYS B C 1
ATOM 6012 O O . LYS B 1 363 ? 20.359 18.547 21.25 1 74.44 363 LYS B O 1
ATOM 6017 N N . THR B 1 364 ? 19.797 20.484 22.078 1 73.69 364 THR B N 1
ATOM 6018 C CA . THR B 1 364 ? 19.219 19.906 23.281 1 73.69 364 THR B CA 1
ATOM 6019 C C . THR B 1 364 ? 17.984 19.062 22.953 1 73.69 364 THR B C 1
ATOM 6021 O O . THR B 1 364 ? 17.797 18 23.531 1 73.69 364 THR B O 1
ATOM 6024 N N . PHE B 1 365 ? 17.234 19.5 22.047 1 73.75 365 PHE B N 1
ATOM 6025 C CA . PHE B 1 365 ? 16.031 18.781 21.656 1 73.75 365 PHE B CA 1
ATOM 6026 C C . PHE B 1 365 ? 16.375 17.516 20.875 1 73.75 365 PHE B C 1
ATOM 6028 O O . PHE B 1 365 ? 15.688 16.5 20.984 1 73.75 365 PHE B O 1
ATOM 6035 N N . ARG B 1 366 ? 17.422 17.609 20.125 1 65.75 366 ARG B N 1
ATOM 6036 C CA . ARG B 1 366 ? 17.812 16.516 19.234 1 65.75 366 ARG B CA 1
ATOM 6037 C C . ARG B 1 366 ? 18.344 15.328 20.031 1 65.75 366 ARG B C 1
ATOM 6039 O O . ARG B 1 366 ? 18.172 14.18 19.625 1 65.75 366 ARG B O 1
ATOM 6046 N N . ARG B 1 367 ? 19.078 15.445 21.094 1 60.16 367 ARG B N 1
ATOM 6047 C CA . ARG B 1 367 ? 19.844 14.422 21.797 1 60.16 367 ARG B CA 1
ATOM 6048 C C . ARG B 1 367 ? 18.953 13.633 22.75 1 60.16 367 ARG B C 1
ATOM 6050 O O . ARG B 1 367 ? 19.406 12.641 23.344 1 60.16 367 ARG B O 1
ATOM 6057 N N . LYS B 1 368 ? 17.844 13.883 22.844 1 62.06 368 LYS B N 1
ATOM 6058 C CA . LYS B 1 368 ? 17.078 13.055 23.766 1 62.06 368 LYS B CA 1
ATOM 6059 C C . LYS B 1 368 ? 16.906 11.641 23.234 1 62.06 368 LYS B C 1
ATOM 6061 O O . LYS B 1 368 ? 16.453 11.453 22.094 1 62.06 368 LYS B O 1
ATOM 6066 N N . SER B 1 369 ? 17.656 10.648 23.969 1 61.5 369 SER B N 1
ATOM 6067 C CA . SER B 1 369 ? 17.875 9.266 23.547 1 61.5 369 SER B CA 1
ATOM 6068 C C . SER B 1 369 ? 16.547 8.5 23.469 1 61.5 369 SER B C 1
ATOM 6070 O O . SER B 1 369 ? 15.719 8.609 24.375 1 61.5 369 SER B O 1
ATOM 6072 N N . GLN B 1 370 ? 16.188 8.008 22.25 1 68.44 370 GLN B N 1
ATOM 6073 C CA . GLN B 1 370 ? 15.016 7.156 22.094 1 68.44 370 GLN B CA 1
ATOM 6074 C C . GLN B 1 370 ? 15.422 5.703 21.875 1 68.44 370 GLN B C 1
ATOM 6076 O O . GLN B 1 370 ? 14.695 4.945 21.219 1 68.44 370 GLN B O 1
ATOM 6081 N N . THR B 1 371 ? 16.594 5.281 22.438 1 71.19 371 THR B N 1
ATOM 6082 C CA . THR B 1 371 ? 17.109 3.959 22.109 1 71.19 371 THR B CA 1
ATOM 6083 C C . THR B 1 371 ? 16.172 2.869 22.625 1 71.19 371 THR B C 1
ATOM 6085 O O . THR B 1 371 ? 15.844 1.932 21.906 1 71.19 371 THR B O 1
ATOM 6088 N N . ILE B 1 372 ? 15.797 3.012 23.875 1 69.62 372 ILE B N 1
ATOM 6089 C CA . ILE B 1 372 ? 14.93 1.997 24.469 1 69.62 372 ILE B CA 1
ATOM 6090 C C . ILE B 1 372 ? 13.602 1.961 23.719 1 69.62 372 ILE B C 1
ATOM 6092 O O . ILE B 1 372 ? 13.07 0.884 23.422 1 69.62 372 ILE B O 1
ATOM 6096 N N . PHE B 1 373 ? 13.195 3.072 23.406 1 76.25 373 PHE B N 1
ATOM 6097 C CA . PHE B 1 373 ? 11.938 3.168 22.688 1 76.25 373 PHE B CA 1
ATOM 6098 C C . PHE B 1 373 ? 12.039 2.52 21.312 1 76.25 373 PHE B C 1
ATOM 6100 O O . PHE B 1 373 ? 11.156 1.766 20.906 1 76.25 373 PHE B O 1
ATOM 6107 N N . LYS B 1 374 ? 13.039 2.725 20.703 1 78.44 374 LYS B N 1
ATOM 6108 C CA . LYS B 1 374 ? 13.227 2.168 19.359 1 78.44 374 LYS B CA 1
ATOM 6109 C C . LYS B 1 374 ? 13.312 0.645 19.406 1 78.44 374 LYS B C 1
ATOM 6111 O O . LYS B 1 374 ? 12.742 -0.043 18.562 1 78.44 374 LYS B O 1
ATOM 6116 N N . LYS B 1 375 ? 14.031 0.207 20.344 1 77.75 375 LYS B N 1
ATOM 6117 C CA . LYS B 1 375 ? 14.133 -1.242 20.5 1 77.75 375 LYS B CA 1
ATOM 6118 C C . LYS B 1 375 ? 12.766 -1.87 20.719 1 77.75 375 LYS B C 1
ATOM 6120 O O . LYS B 1 375 ? 12.453 -2.922 20.156 1 77.75 375 LYS B O 1
ATOM 6125 N N . SER B 1 376 ? 12.07 -1.182 21.516 1 78.88 376 SER B N 1
ATOM 6126 C CA . SER B 1 376 ? 10.711 -1.66 21.766 1 78.88 376 SER B CA 1
ATOM 6127 C C . SER B 1 376 ? 9.875 -1.627 20.5 1 78.88 376 SER B C 1
ATOM 6129 O O . SER B 1 376 ? 9.102 -2.551 20.234 1 78.88 376 SER B O 1
ATOM 6131 N N . LEU B 1 377 ? 10.07 -0.62 19.797 1 81.94 377 LEU B N 1
ATOM 6132 C CA . LEU B 1 377 ? 9.32 -0.477 18.562 1 81.94 377 LEU B CA 1
ATOM 6133 C C . LEU B 1 377 ? 9.711 -1.565 17.562 1 81.94 377 LEU B C 1
ATOM 6135 O O . LEU B 1 377 ? 8.844 -2.164 16.922 1 81.94 377 LEU B O 1
ATOM 6139 N N . TYR B 1 378 ? 10.953 -1.833 17.5 1 81.5 378 TYR B N 1
ATOM 6140 C CA . TYR B 1 378 ? 11.43 -2.885 16.609 1 81.5 378 TYR B CA 1
ATOM 6141 C C . TYR B 1 378 ? 10.82 -4.234 16.984 1 81.5 378 TYR B C 1
ATOM 6143 O O . TYR B 1 378 ? 10.406 -5 16.109 1 81.5 378 TYR B O 1
ATOM 6151 N N . TYR B 1 379 ? 10.742 -4.449 18.219 1 80.31 379 TYR B N 1
ATOM 6152 C CA . TYR B 1 379 ? 10.242 -5.738 18.688 1 80.31 379 TYR B CA 1
ATOM 6153 C C . TYR B 1 379 ? 8.734 -5.836 18.516 1 80.31 379 TYR B C 1
ATOM 6155 O O . TYR B 1 379 ? 8.234 -6.77 17.875 1 80.31 379 TYR B O 1
ATOM 6163 N N . PHE B 1 380 ? 8.047 -4.824 18.938 1 80.31 380 PHE B N 1
ATOM 6164 C CA . PHE B 1 380 ? 6.594 -4.949 19.016 1 80.31 380 PHE B CA 1
ATOM 6165 C C . PHE B 1 380 ? 5.957 -4.637 17.656 1 80.31 380 PHE B C 1
ATOM 6167 O O . PHE B 1 380 ? 4.922 -5.203 17.312 1 80.31 380 PHE B O 1
ATOM 6174 N N . LYS B 1 381 ? 6.617 -3.834 16.938 1 85 381 LYS B N 1
ATOM 6175 C CA . LYS B 1 381 ? 6.043 -3.443 15.648 1 85 381 LYS B CA 1
ATOM 6176 C C . LYS B 1 381 ? 6.512 -4.375 14.531 1 85 381 LYS B C 1
ATOM 6178 O O . LYS B 1 381 ? 5.719 -4.777 13.68 1 85 381 LYS B O 1
ATOM 6183 N N . ASN B 1 382 ? 7.809 -4.746 14.609 1 86.25 382 ASN B N 1
ATOM 6184 C CA . ASN B 1 382 ? 8.383 -5.477 13.484 1 86.25 382 ASN B CA 1
ATOM 6185 C C . ASN B 1 382 ? 8.789 -6.895 13.891 1 86.25 382 ASN B C 1
ATOM 6187 O O . ASN B 1 382 ? 9.281 -7.66 13.062 1 86.25 382 ASN B O 1
ATOM 6191 N N . HIS B 1 383 ? 8.617 -7.258 15.117 1 87.31 383 HIS B N 1
ATOM 6192 C CA . HIS B 1 383 ? 8.953 -8.578 15.641 1 87.31 383 HIS B CA 1
ATOM 6193 C C . HIS B 1 383 ? 10.43 -8.883 15.453 1 87.31 383 HIS B C 1
ATOM 6195 O O . HIS B 1 383 ? 10.797 -9.969 15 1 87.31 383 HIS B O 1
ATOM 6201 N N . LEU B 1 384 ? 11.203 -7.859 15.719 1 88.38 384 LEU B N 1
ATOM 6202 C CA . LEU B 1 384 ? 12.648 -8.023 15.617 1 88.38 384 LEU B CA 1
ATOM 6203 C C . LEU B 1 384 ? 13.273 -8.18 17 1 88.38 384 LEU B C 1
ATOM 6205 O O . LEU B 1 384 ? 13.18 -7.27 17.828 1 88.38 384 LEU B O 1
ATOM 6209 N N . LYS B 1 385 ? 13.906 -9.227 17.219 1 86.75 385 LYS B N 1
ATOM 6210 C CA . LYS B 1 385 ? 14.562 -9.43 18.516 1 86.75 385 LYS B CA 1
ATOM 6211 C C . LYS B 1 385 ? 16 -8.898 18.484 1 86.75 385 LYS B C 1
ATOM 6213 O O . LYS B 1 385 ? 16.609 -8.703 19.531 1 86.75 385 LYS B O 1
ATOM 6218 N N . CYS B 1 386 ? 16.5 -8.766 17.141 1 86.19 386 CYS B N 1
ATOM 6219 C CA . CYS B 1 386 ? 17.875 -8.258 17.047 1 86.19 386 CYS B CA 1
ATOM 6220 C C . CYS B 1 386 ? 18.062 -7.445 15.773 1 86.19 386 CYS B C 1
ATOM 6222 O O . CYS B 1 386 ? 17.359 -7.668 14.781 1 86.19 386 CYS B O 1
ATOM 6224 N N . ILE B 1 387 ? 18.859 -6.473 15.852 1 84.75 387 ILE B N 1
ATOM 6225 C CA . ILE B 1 387 ? 19.359 -5.699 14.719 1 84.75 387 ILE B CA 1
ATOM 6226 C C . ILE B 1 387 ? 20.891 -5.719 14.703 1 84.75 387 ILE B C 1
ATOM 6228 O O . ILE B 1 387 ? 21.516 -5.305 15.68 1 84.75 387 ILE B O 1
ATOM 6232 N N . VAL B 1 388 ? 21.438 -6.395 13.625 1 80.62 388 VAL B N 1
ATOM 6233 C CA . VAL B 1 388 ? 22.875 -6.559 13.523 1 80.62 388 VAL B CA 1
ATOM 6234 C C . VAL B 1 388 ? 23.438 -5.562 12.508 1 80.62 388 VAL B C 1
ATOM 6236 O O . VAL B 1 388 ? 22.906 -5.43 11.398 1 80.62 388 VAL B O 1
ATOM 6239 N N . GLY B 1 389 ? 24.719 -4.961 12.742 1 72.44 389 GLY B N 1
ATOM 6240 C CA . GLY B 1 389 ? 25.406 -4.066 11.82 1 72.44 389 GLY B CA 1
ATOM 6241 C C . GLY B 1 389 ? 25.281 -2.604 12.211 1 72.44 389 GLY B C 1
ATOM 6242 O O . GLY B 1 389 ? 25.875 -1.732 11.57 1 72.44 389 GLY B O 1
ATOM 6243 N N . ARG B 1 390 ? 24.281 -2.207 12.984 1 55.22 390 ARG B N 1
ATOM 6244 C CA . ARG B 1 390 ? 24.312 -0.8 13.367 1 55.22 390 ARG B CA 1
ATOM 6245 C C . ARG B 1 390 ? 25.547 -0.481 14.203 1 55.22 390 ARG B C 1
ATOM 6247 O O . ARG B 1 390 ? 25.688 -0.969 15.32 1 55.22 390 ARG B O 1
ATOM 6254 N N . ASN B 1 391 ? 26.672 -0.429 13.57 1 39.47 391 ASN B N 1
ATOM 6255 C CA . ASN B 1 391 ? 27.766 0.096 14.383 1 39.47 391 ASN B CA 1
ATOM 6256 C C . ASN B 1 391 ? 27.312 1.274 15.242 1 39.47 391 ASN B C 1
ATOM 6258 O O . ASN B 1 391 ? 26.672 2.207 14.734 1 39.47 391 ASN B O 1
ATOM 6262 N N . ARG B 1 392 ? 27.219 1.111 16.547 1 32.25 392 ARG B N 1
ATOM 6263 C CA . ARG B 1 392 ? 27.234 2.154 17.578 1 32.25 392 ARG B CA 1
ATOM 6264 C C . ARG B 1 392 ? 28.328 3.182 17.297 1 32.25 392 ARG B C 1
ATOM 6266 O O . ARG B 1 392 ? 29.438 2.824 16.875 1 32.25 392 ARG B O 1
#

InterPro domains:
  IPR001173 Glycosyltransferase 2-like [PF00535] (147-308)
  IPR029044 Nucleotide-diphospho-sugar transferases [G3DSA:3.90.550.10] (137-327)
  IPR029044 Nucleotide-diphospho-sugar transferases [SSF53448] (144-381)

Sequence (784 aa):
MIRRSIKSSNNQPQTEANSPLSYPSQGVEVKPLYSIVIPGYKLSTFPGQVTLKASKGVFNTIVDVPEDSVHGSGEKEMTITSPSLDIVNAILKHVTYTSTVYHINSADLVHFQFEKHLAIFSIAIRQPTLPRLFDPGPANSINSLVTIITKTFYRYHKLQNLINSIRAFYPEIQIIIADDNKYTEKIEGQNIEQYFMPFAKGWFAGRNLAASQVTTKYLLWVDDDFFFTKKTKIEKLVDVLENTTLDLVGASVNGRRFLHKLWYEQGDDDGDCLFLQPGTYQALDGFPNCEITSCVVNFFMARTEKVWSVGFDPRLSRIAHPEFFIDGLGQLSVGSCSDVVIGHQSKGEPSNQTLAGLEKTYKTFRRKSQTIFKKSLYYFKNHLKCIVGRNRMIRRSIKSSNNQPQTEANSPLSYPSQGVEVKPLYSIVIPGYKLSTFPGQVTLKASKGVFNTIVDVPEDSVHGSGEKEMTITSPSLDIVNAILKHVTYTSTVYHINSADLVHFQFEKHLAIFSIAIRQPTLPRLFDPGPANSINSLVTIITKTFYRYHKLQNLINSIRAFYPEIQIIIADDNKYTEKIEGQNIEQYFMPFAKGWFAGRNLAASQVTTKYLLWVDDDFFFTKKTKIEKLVDVLENTTLDLVGASVNGRRFLHKLWYEQGDDDGDCLFLQPGTYQALDGFPNCEITSCVVNFFMARTEKVWSVGFDPRLSRIAHPEFFIDGLGQLSVGSCSDVVIGHQSKGEPSNQTLAGLEKTYKTFRRKSQTIFKKSLYYFKNHLKCIVGRNR

pLDDT: mean 88.65, std 13.77, range [20.55, 98.81]

Organism: Callorhinchus milii (NCBI:txid7868)

Solvent-accessible surface area (backbone atoms only — not comparable to full-atom values): 40836 Å² total; per-residue (Å²): 129,81,73,66,74,74,75,83,66,85,77,60,53,57,48,62,49,52,30,46,57,19,35,38,38,68,38,49,77,36,42,47,60,34,68,42,70,49,60,60,37,38,70,74,63,77,49,51,59,34,38,39,37,41,80,50,31,26,29,38,61,82,59,94,66,64,89,83,28,64,44,43,72,72,26,39,46,29,37,38,39,38,92,40,42,67,56,46,35,57,48,38,58,36,28,28,43,31,35,73,52,84,46,46,71,48,70,32,60,34,39,43,34,42,85,91,45,74,45,63,32,43,36,38,26,36,32,72,61,63,58,81,46,78,74,49,62,93,72,66,39,70,54,47,32,35,30,38,31,30,45,47,61,69,38,66,73,39,32,50,52,23,52,53,32,41,40,74,78,43,67,70,36,34,36,32,36,18,34,24,37,83,79,76,76,88,73,84,58,78,54,49,45,58,30,40,43,50,63,71,55,31,50,25,30,23,50,23,38,29,58,42,60,61,82,34,58,25,34,32,44,41,55,35,48,31,32,52,49,95,47,44,48,62,66,58,57,50,51,50,46,74,73,44,86,43,39,30,39,17,29,16,54,71,76,44,67,44,48,24,33,65,52,70,44,88,54,61,98,76,22,22,34,35,37,40,38,80,40,63,79,43,75,35,87,97,35,91,59,26,30,30,33,45,38,56,40,80,37,33,39,27,39,36,66,59,50,39,48,54,46,40,63,37,87,45,36,58,86,72,67,63,59,48,36,53,67,20,35,44,73,55,37,30,31,35,29,70,81,30,30,31,37,64,59,77,84,61,81,52,91,42,71,68,53,37,52,33,51,52,52,41,52,60,65,49,62,60,82,55,62,71,57,46,51,49,45,38,29,53,26,42,38,28,67,41,76,44,62,73,77,128,129,82,72,64,74,74,73,82,66,88,78,60,55,56,49,62,52,51,31,44,56,19,35,38,39,65,38,49,76,37,42,47,60,33,69,41,71,49,61,59,37,38,69,74,58,78,49,51,58,36,38,39,37,41,80,51,30,25,30,37,61,81,60,92,65,65,88,81,27,64,45,43,71,71,25,38,46,29,37,38,41,38,92,41,44,68,57,45,34,58,48,39,57,35,28,28,43,32,35,74,52,84,46,46,72,47,72,32,61,35,38,44,34,41,86,91,45,73,44,64,33,42,35,36,26,36,33,73,61,62,56,81,45,77,73,51,62,92,72,66,38,71,56,46,34,34,30,38,30,29,44,47,60,68,39,65,73,40,32,50,51,23,53,52,32,40,40,74,79,43,67,71,35,36,36,32,36,18,34,22,38,82,79,77,75,89,75,82,58,80,53,48,44,58,30,41,43,49,62,71,54,30,50,25,29,23,50,24,38,30,57,41,61,60,82,34,58,25,34,32,44,41,54,33,48,32,32,52,48,94,47,44,48,62,65,58,56,50,49,50,45,74,74,44,86,46,38,30,39,19,28,16,54,71,77,44,67,42,47,23,33,67,51,70,44,88,55,60,97,77,23,23,33,35,37,39,40,79,41,62,80,45,73,34,87,96,35,93,58,25,30,31,33,46,38,56,39,80,38,34,38,27,37,37,65,59,51,40,46,53,46,41,64,36,87,45,35,58,85,72,66,64,59,47,38,54,66,21,33,43,73,55,38,31,28,36,30,69,81,30,30,30,39,63,59,77,84,60,79,53,92,42,70,68,54,39,51,33,52,51,53,41,52,61,66,50,62,61,82,55,61,70,57,46,53,49,44,37,30,54,27,41,38,28,67,40,74,45,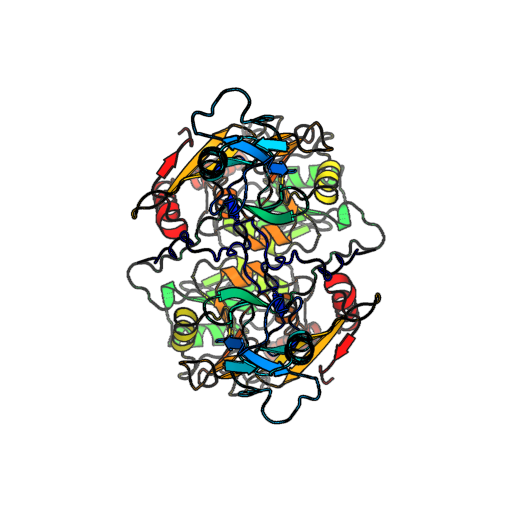62,73,77,126